Protein AF-0000000085013290 (afdb_homodimer)

pLDDT: mean 91.91, std 11.93, range [21.81, 98.69]

Secondary structure (DSSP, 8-state):
------------PPPEEEEEEE-SS-EEEEEE-TTSPEEEEEEEEE----EEETTTEEEE-HHHHHHHHHHHHHHHHHHTTT--EEEEEEEE-S--EEEE-TTS-EEEEEE-TT--GGGGGHHHHHTT--HHHHSS---TTSHHHHHHHHHHH-TT----EEE-HHHHHHHHHH---EEEHHHHHTTT-B-TTT-SB-HHHHHHHT--GGGSPEEE-TT-EEPPPHHHHHH-GGGTTSPEEEEEEHHHHHHHHHTTTSTTEEEEEESSSEEEEEEEESSPPP--TT-EEEESSSSEEEEEEEES-SHHHHHHHHHHTT--SHHHHHHHHHSPTT-S--EEE--BTB--TTT--TT--EEEEEE-TT--HHHHHHHHHHHHHHHHHHHHTTS---TT-EEEEE-HHHHT-HHHHHHHHHHHTS-EEE---SS-HHHHHHHHHHHHHTTPPPP-S----EEEPPPHHHHHHHHHHHHHHHHHHHHHHHHHHHHHS------/------------PPPEEEEEEE-SS-EEEEEE-TTSPEEEEEEEEE----EEETTTEEEE-HHHHHHHHHHHHHHHHHHTTT--EEEEEEEE-S--BEEE-TTS-B-SPEE-TT--GGGGGHHHHHTT--HHHHSS---TTSHHHHHHHHHHH-TT----EEE-HHHHHHHHHH---EEEHHHHHTTT-B-TTT-SB-HHHHHHHT--GGGSPEEE-TT-EEPPPHHHHHHSGGGTTSPEEEEEEHHHHHHHHHTTTSTTEEEEEESSSEEEEEEEESSPPP--TT-EEEESSSSEEEEEEEES-SHHHHHHHHHHTT--SHHHHHHHHHSPTT-S--EEE--BTB--TTT--TT--EEEEEE-TT--HHHHHHHHHHHHHHHHHHHHTTS---TT-EEEEE-HHHHT-HHHHHHHHHHHTS-EEE---SS-HHHHHHHHHHHHHTTPPPP-SPPS-EEEPPPHHHHHHHHHHHHHHHHHHHHHHHHHHHHHS------

Organism: Deinococcus geothermalis (strain DSM 11300 / CIP 105573 / AG-3a) (NCBI:txid319795)

Radius of gyration: 37.27 Å; Cα contacts (8 Å, |Δi|>4): 2274; chains: 2; bounding box: 70×128×103 Å

Solvent-accessible surface area (backbone atoms only — not comparable to full-atom values): 50043 Å² total; per-residue (Å²): 136,83,78,75,73,74,70,67,75,78,76,74,57,72,52,28,30,33,14,36,28,43,43,64,76,25,34,38,31,39,30,20,37,90,85,54,48,71,46,86,88,38,61,37,69,30,90,44,49,58,46,70,47,85,81,39,42,23,29,47,51,60,70,59,43,54,52,36,54,52,49,26,50,50,53,45,61,69,66,45,75,85,38,45,61,69,26,38,21,26,23,24,63,57,27,31,41,36,31,16,30,90,84,69,42,80,47,83,78,30,39,31,40,74,18,43,69,12,48,86,36,20,63,64,31,46,76,55,38,57,35,84,47,20,24,38,69,67,37,27,34,19,43,40,14,36,44,41,38,50,48,72,75,35,72,88,57,72,68,53,29,44,41,34,61,61,36,49,51,45,25,71,44,42,63,48,65,50,36,11,45,16,42,40,24,48,24,49,34,22,19,65,82,80,71,41,80,25,66,48,30,29,57,53,30,68,52,56,72,86,30,37,53,43,79,41,49,51,67,50,63,41,45,46,32,69,74,50,20,69,75,38,58,90,45,34,84,26,38,38,35,39,36,33,26,33,70,42,17,27,27,47,37,48,23,16,60,46,88,51,29,24,25,30,37,24,25,54,35,23,37,36,37,32,44,44,77,58,76,81,71,87,66,46,90,40,38,31,39,38,28,52,38,89,49,30,33,33,38,35,34,40,38,62,43,33,32,48,48,51,51,49,44,28,61,42,37,68,52,66,66,72,64,44,54,55,51,51,56,68,51,61,81,89,65,73,62,57,48,31,44,72,17,39,79,8,37,37,44,62,75,57,34,74,79,43,45,12,31,42,37,42,40,35,85,82,61,45,53,65,50,53,47,46,32,40,53,49,27,46,27,30,52,50,28,54,51,46,67,61,44,94,72,54,95,77,36,37,31,39,29,33,38,65,46,35,75,72,28,69,49,54,48,49,46,37,12,11,35,54,62,32,41,29,30,36,47,81,59,89,81,42,33,31,34,36,12,23,28,36,52,50,41,34,58,72,70,40,78,69,72,70,67,55,74,54,77,48,78,43,73,40,46,69,73,49,17,56,51,34,51,51,50,40,51,52,47,52,53,52,50,52,53,53,50,51,52,52,55,58,69,70,51,72,83,72,70,75,128,136,83,78,76,74,72,71,69,76,76,77,75,56,72,53,27,29,32,15,36,28,43,44,66,74,25,35,38,30,38,30,22,36,92,85,54,47,71,45,85,90,38,60,38,69,32,91,43,49,58,44,70,48,86,81,40,41,24,28,45,53,59,70,59,44,54,51,37,56,52,48,27,50,50,54,46,60,69,65,44,76,85,38,45,61,69,25,36,21,27,23,24,62,57,26,32,41,35,31,17,30,90,83,69,41,80,47,83,78,30,39,31,41,75,19,43,70,13,49,86,36,18,64,65,34,45,76,54,37,58,35,85,47,19,24,35,69,67,37,27,34,21,44,39,13,34,46,41,36,52,49,70,74,34,73,88,57,70,69,52,32,46,41,35,61,59,36,49,52,44,25,70,43,42,62,48,65,49,37,12,46,15,42,40,23,48,24,49,33,24,20,63,82,78,72,42,77,26,66,47,30,30,57,53,30,68,50,57,75,86,28,38,55,43,80,40,50,50,66,49,63,41,44,45,32,68,74,50,21,70,75,39,60,88,46,34,85,25,40,38,36,38,37,33,26,31,71,43,17,27,27,48,38,51,26,15,60,46,87,51,28,25,26,31,36,24,26,54,34,23,38,36,37,33,44,44,77,58,76,80,74,87,66,48,93,41,38,31,39,38,28,52,36,88,49,30,33,34,37,34,35,38,38,62,43,34,31,48,50,52,51,49,44,28,60,44,36,67,51,64,67,70,65,44,52,55,51,52,57,67,53,61,83,89,66,72,62,56,49,33,44,71,16,38,79,8,39,38,43,60,74,56,33,74,80,44,45,12,31,44,37,44,41,35,86,81,62,46,54,65,50,53,47,46,30,41,54,48,26,46,27,29,52,50,26,56,50,46,65,61,44,96,70,53,95,76,36,37,33,39,29,33,37,65,46,36,74,73,27,69,50,55,46,49,47,34,12,10,37,53,62,32,41,29,32,34,53,81,60,90,81,41,33,29,34,37,12,24,27,36,52,51,40,33,58,74,69,38,77,70,72,71,66,59,69,90,44,60,75,43,71,42,46,70,73,48,19,56,54,34,51,52,50,40,51,53,45,51,53,51,50,51,53,53,52,53,51,53,53,58,68,69,50,72,84,71,70,75,129

Nearest PDB structures (foldseek):
  2itm-assembly1_B  TM=8.352E-01  e=7.053E-34  Escherichia coli
  6k79-assembly1_B-2  TM=8.467E-01  e=1.430E-31  Thermococcus kodakarensis KOD1
  4e1j-assembly2_C  TM=8.417E-01  e=1.211E-30  Sinorhizobium meliloti 1021
  6k76-assembly1_B-2  TM=8.460E-01  e=1.301E-28  Thermococcus kodakarensis KOD1
  3i8b-assembly1_A  TM=7.681E-01  e=6.945E-28  Bifidobacterium adolescentis ATCC 15703

Structure (mmCIF, N/CA/C/O backbone):
data_AF-0000000085013290-model_v1
#
loop_
_entity.id
_entity.type
_entity.pdbx_description
1 polymer 'Carbohydrate kinase, FGGY'
#
loop_
_atom_site.group_PDB
_atom_site.id
_atom_site.type_symbol
_atom_site.label_atom_id
_atom_site.label_alt_id
_atom_site.label_comp_id
_atom_site.label_asym_id
_atom_site.label_entity_id
_atom_site.label_seq_id
_atom_site.pdbx_PDB_ins_code
_atom_site.Cartn_x
_atom_site.Cartn_y
_atom_site.Cartn_z
_atom_site.occupancy
_atom_site.B_iso_or_equiv
_atom_site.auth_seq_id
_atom_site.auth_comp_id
_atom_site.auth_asym_id
_atom_site.auth_atom_id
_atom_site.pdbx_PDB_model_num
ATOM 1 N N . MET A 1 1 ? -30.594 81.875 -16.641 1 34.06 1 MET A N 1
ATOM 2 C CA . MET A 1 1 ? -30.953 80.562 -16.031 1 34.06 1 MET A CA 1
ATOM 3 C C . MET A 1 1 ? -29.703 79.75 -15.727 1 34.06 1 MET A C 1
ATOM 5 O O . MET A 1 1 ? -29.047 79.25 -16.641 1 34.06 1 MET A O 1
ATOM 9 N N . THR A 1 2 ? -28.891 80.125 -14.68 1 36.94 2 THR A N 1
ATOM 10 C CA . THR A 1 2 ? -27.641 79.562 -14.195 1 36.94 2 THR A CA 1
ATOM 11 C C . THR A 1 2 ? -27.844 78.125 -13.703 1 36.94 2 THR A C 1
ATOM 13 O O . THR A 1 2 ? -28.688 77.875 -12.844 1 36.94 2 THR A O 1
ATOM 16 N N . GLY A 1 3 ? -27.766 77.125 -14.594 1 37.03 3 GLY A N 1
ATOM 17 C CA . GLY A 1 3 ? -27.812 75.688 -14.305 1 37.03 3 GLY A CA 1
ATOM 18 C C . GLY A 1 3 ? -26.938 75.312 -13.141 1 37.03 3 GLY A C 1
ATOM 19 O O . GLY A 1 3 ? -25.719 75.5 -13.18 1 37.03 3 GLY A O 1
ATOM 20 N N . GLN A 1 4 ? -27.453 75.438 -11.93 1 39.81 4 GLN A N 1
ATOM 21 C CA . GLN A 1 4 ? -26.797 74.875 -10.734 1 39.81 4 GLN A CA 1
ATOM 22 C C . GLN A 1 4 ? -26.438 73.438 -10.906 1 39.81 4 GLN A C 1
ATOM 24 O O . GLN A 1 4 ? -27.328 72.562 -11.148 1 39.81 4 GLN A O 1
ATOM 29 N N . HIS A 1 5 ? -25.297 73.125 -11.516 1 39.91 5 HIS A N 1
ATOM 30 C CA . HIS A 1 5 ? -24.75 71.812 -11.492 1 39.91 5 HIS A CA 1
ATOM 31 C C . HIS A 1 5 ? -24.766 71.188 -10.07 1 39.91 5 HIS A C 1
ATOM 33 O O . HIS A 1 5 ? -24.156 71.812 -9.164 1 39.91 5 HIS A O 1
ATOM 39 N N . PHE A 1 6 ? -25.828 70.625 -9.664 1 40.28 6 PHE A N 1
ATOM 40 C CA . PHE A 1 6 ? -25.812 69.812 -8.453 1 40.28 6 PHE A CA 1
ATOM 41 C C . PHE A 1 6 ? -24.609 68.875 -8.438 1 40.28 6 PHE A C 1
ATOM 43 O O . PHE A 1 6 ? -24.453 68 -9.336 1 40.28 6 PHE A O 1
ATOM 50 N N . THR A 1 7 ? -23.516 69.375 -7.992 1 38.25 7 THR A N 1
ATOM 51 C CA . THR A 1 7 ? -22.422 68.438 -7.711 1 38.25 7 THR A CA 1
ATOM 52 C C . THR A 1 7 ? -22.938 67.25 -6.926 1 38.25 7 THR A C 1
ATOM 54 O O . THR A 1 7 ? -23.594 67.438 -5.895 1 38.25 7 THR A O 1
ATOM 57 N N . GLN A 1 8 ? -23.359 66.25 -7.594 1 41.19 8 GLN A N 1
ATOM 58 C CA . GLN A 1 8 ? -23.656 65 -6.906 1 41.19 8 GLN A CA 1
ATOM 59 C C . GLN A 1 8 ? -22.703 64.812 -5.727 1 41.19 8 GLN A C 1
ATOM 61 O O . GLN A 1 8 ? -21.5 65 -5.852 1 41.19 8 GLN A O 1
ATOM 66 N N . PRO A 1 9 ? -23.094 64.938 -4.523 1 42.12 9 PRO A N 1
ATOM 67 C CA . PRO A 1 9 ? -22.172 64.625 -3.434 1 42.12 9 PRO A CA 1
ATOM 68 C C . PRO A 1 9 ? -21.312 63.406 -3.697 1 42.12 9 PRO A C 1
ATOM 70 O O . PRO A 1 9 ? -21.812 62.406 -4.219 1 42.12 9 PRO A O 1
ATOM 73 N N . MET A 1 10 ? -20.109 63.531 -4.164 1 45.12 10 MET A N 1
ATOM 74 C CA . MET A 1 10 ? -19.188 62.406 -4.312 1 45.12 10 MET A CA 1
ATOM 75 C C . MET A 1 10 ? -19.375 61.406 -3.18 1 45.12 10 MET A C 1
ATOM 77 O O . MET A 1 10 ? -19.219 61.75 -2.006 1 45.12 10 MET A O 1
ATOM 81 N N . ARG A 1 11 ? -20.188 60.469 -3.203 1 57.12 11 ARG A N 1
ATOM 82 C CA . ARG A 1 11 ? -20.422 59.406 -2.213 1 57.12 11 ARG A CA 1
ATOM 83 C C . ARG A 1 11 ? -19.094 58.812 -1.724 1 57.12 11 ARG A C 1
ATOM 85 O O . ARG A 1 11 ? -18.312 58.281 -2.518 1 57.12 11 ARG A O 1
ATOM 92 N N . THR A 1 12 ? -18.5 59.375 -0.694 1 71.19 12 THR A N 1
ATOM 93 C CA . THR A 1 12 ? -17.297 58.812 -0.102 1 71.19 12 THR A CA 1
ATOM 94 C C . THR A 1 12 ? -17.406 57.281 -0.011 1 71.19 12 THR A C 1
ATOM 96 O O . THR A 1 12 ? -18.438 56.75 0.417 1 71.19 12 THR A O 1
ATOM 99 N N . PRO A 1 13 ? -16.406 56.562 -0.564 1 82.19 13 PRO A N 1
ATOM 100 C CA . PRO A 1 13 ? -16.438 55.094 -0.526 1 82.19 13 PRO A CA 1
ATOM 101 C C . PRO A 1 13 ? -16.5 54.562 0.896 1 82.19 13 PRO A C 1
ATOM 103 O O . PRO A 1 13 ? -16 55.188 1.828 1 82.19 13 PRO A O 1
ATOM 106 N N . PRO A 1 14 ? -17.203 53.5 1.148 1 88.38 14 PRO A N 1
ATOM 107 C CA . PRO A 1 14 ? -17.359 52.938 2.486 1 88.38 14 PRO A CA 1
ATOM 108 C C . PRO A 1 14 ? -16.031 52.531 3.123 1 88.38 14 PRO A C 1
ATOM 110 O O . PRO A 1 14 ? -15.102 52.125 2.418 1 88.38 14 PRO A O 1
ATOM 113 N N . PRO A 1 15 ? -15.969 52.656 4.438 1 94.56 15 PRO A N 1
ATOM 114 C CA . PRO A 1 15 ? -14.742 52.281 5.137 1 94.56 15 PRO A CA 1
ATOM 115 C C . PRO A 1 15 ? -14.453 50.781 5.062 1 94.56 15 PRO A C 1
ATOM 117 O O . PRO A 1 15 ? -15.375 49.969 4.855 1 94.56 15 PRO A O 1
ATOM 120 N N . VAL A 1 16 ? -13.172 50.406 5.262 1 96.81 16 VAL A N 1
ATOM 121 C CA . VAL A 1 16 ? -12.805 49 5.117 1 96.81 16 VAL A CA 1
ATOM 122 C C . VAL A 1 16 ? -11.867 48.594 6.254 1 96.81 16 VAL A C 1
ATOM 124 O O . VAL A 1 16 ? -11.195 49.438 6.848 1 96.81 16 VAL A O 1
ATOM 127 N N . MET A 1 17 ? -11.906 47.312 6.594 1 97.69 17 MET A N 1
ATOM 128 C CA . MET A 1 17 ? -10.914 46.625 7.414 1 97.69 17 MET A CA 1
ATOM 129 C C . MET A 1 17 ? -9.945 45.844 6.539 1 97.69 17 MET A C 1
ATOM 131 O O . MET A 1 17 ? -10.359 45 5.73 1 97.69 17 MET A O 1
ATOM 135 N N . LEU A 1 18 ? -8.688 46.156 6.645 1 98.12 18 LEU A N 1
ATOM 136 C CA . LEU A 1 18 ? -7.691 45.344 5.957 1 98.12 18 LEU A CA 1
ATOM 137 C C . LEU A 1 18 ? -7.34 44.094 6.777 1 98.12 18 LEU A C 1
ATOM 139 O O . LEU A 1 18 ? -7.266 44.156 8.008 1 98.12 18 LEU A O 1
ATOM 143 N N . SER A 1 19 ? -7.199 43.031 6.113 1 98.06 19 SER A N 1
ATOM 144 C CA . SER A 1 19 ? -6.832 41.781 6.773 1 98.06 19 SER A CA 1
ATOM 145 C C . SER A 1 19 ? -5.625 41.125 6.102 1 98.06 19 SER A C 1
ATOM 147 O O . SER A 1 19 ? -5.629 40.906 4.891 1 98.06 19 SER A O 1
ATOM 149 N N . LEU A 1 20 ? -4.605 40.875 6.875 1 98.12 20 LEU A N 1
ATOM 150 C CA . LEU A 1 20 ? -3.408 40.156 6.43 1 98.12 20 LEU A CA 1
ATOM 151 C C . LEU A 1 20 ? -3.416 38.719 6.922 1 98.12 20 LEU A C 1
ATOM 153 O O . LEU A 1 20 ? -3.588 38.469 8.117 1 98.12 20 LEU A O 1
ATOM 157 N N . ASP A 1 21 ? -3.232 37.781 6.023 1 96.25 21 ASP A N 1
ATOM 158 C CA . ASP A 1 21 ? -3.262 36.375 6.32 1 96.25 21 ASP A CA 1
ATOM 159 C C . ASP A 1 21 ? -1.926 35.719 5.984 1 96.25 21 ASP A C 1
ATOM 161 O O . ASP A 1 21 ? -1.593 35.531 4.812 1 96.25 21 ASP A O 1
ATOM 165 N N . LEU A 1 22 ? -1.188 35.344 7.043 1 96.56 22 LEU A N 1
ATOM 166 C CA . LEU A 1 22 ? 0.074 34.625 6.895 1 96.56 22 LEU A CA 1
ATOM 167 C C . LEU A 1 22 ? -0.158 33.125 6.848 1 96.56 22 LEU A C 1
ATOM 169 O O . LEU A 1 22 ? -0.127 32.438 7.883 1 96.56 22 LEU A O 1
ATOM 173 N N . GLY A 1 23 ? -0.274 32.594 5.676 1 91.06 23 GLY A N 1
ATOM 174 C CA . GLY A 1 23 ? -0.436 31.156 5.508 1 91.06 23 GLY A CA 1
ATOM 175 C C . GLY A 1 23 ? 0.878 30.438 5.293 1 91.06 23 GLY A C 1
ATOM 176 O O . GLY A 1 23 ? 1.873 31.047 4.895 1 91.06 23 GLY A O 1
ATOM 177 N N . SER A 1 24 ? 0.889 29.109 5.477 1 86.38 24 SER A N 1
ATOM 178 C CA . SER A 1 24 ? 2.092 28.297 5.316 1 86.38 24 SER A CA 1
ATOM 179 C C . SER A 1 24 ? 2.445 28.125 3.844 1 86.38 24 SER A C 1
ATOM 181 O O . SER A 1 24 ? 3.584 27.781 3.51 1 86.38 24 SER A O 1
ATOM 183 N N . SER A 1 25 ? 1.438 28.344 2.941 1 83.56 25 SER A N 1
ATOM 184 C CA . SER A 1 25 ? 1.675 28.141 1.515 1 83.56 25 SER A CA 1
ATOM 185 C C . SER A 1 25 ? 1.694 29.469 0.766 1 83.56 25 SER A C 1
ATOM 187 O O . SER A 1 25 ? 1.913 29.5 -0.447 1 83.56 25 SER A O 1
ATOM 189 N N . GLY A 1 26 ? 1.384 30.531 1.519 1 90.25 26 GLY A N 1
ATOM 190 C CA . GLY A 1 26 ? 1.362 31.844 0.898 1 90.25 26 GLY A CA 1
ATOM 191 C C . GLY A 1 26 ? 0.812 32.938 1.81 1 90.25 26 GLY A C 1
ATOM 192 O O . GLY A 1 26 ? 0.226 32.625 2.852 1 90.25 26 GLY A O 1
ATOM 193 N N . LEU A 1 27 ? 1.054 34.156 1.319 1 95.56 27 LEU A N 1
ATOM 194 C CA . LEU A 1 27 ? 0.573 35.312 2.039 1 95.56 27 LEU A CA 1
ATOM 195 C C . LEU A 1 27 ? -0.552 36 1.271 1 95.56 27 LEU A C 1
ATOM 197 O O . LEU A 1 27 ? -0.539 36.031 0.039 1 95.56 27 LEU A O 1
ATOM 201 N N . LYS A 1 28 ? -1.52 36.469 2.023 1 94.94 28 LYS A N 1
ATOM 202 C CA . LYS A 1 28 ? -2.656 37.125 1.383 1 94.94 28 LYS A CA 1
ATOM 203 C C . LYS A 1 28 ? -3.066 38.406 2.145 1 94.94 28 LYS A C 1
ATOM 205 O O . LYS A 1 28 ? -2.908 38.469 3.365 1 94.94 28 LYS A O 1
ATOM 210 N N . GLY A 1 29 ? -3.52 39.344 1.404 1 96.88 29 GLY A N 1
ATOM 211 C CA . GLY A 1 29 ? -4.172 40.531 1.932 1 96.88 29 GLY A CA 1
ATOM 212 C C . GLY A 1 29 ? -5.508 40.812 1.275 1 96.88 29 GLY A C 1
ATOM 213 O O . GLY A 1 29 ? -5.668 40.625 0.069 1 96.88 29 GLY A O 1
ATOM 214 N N . SER A 1 30 ? -6.457 41.219 2.102 1 96.5 30 SER A N 1
ATOM 215 C CA . SER A 1 30 ? -7.789 41.531 1.596 1 96.5 30 SER A CA 1
ATOM 216 C C . SER A 1 30 ? -8.438 42.656 2.389 1 96.5 30 SER A C 1
ATOM 218 O O . SER A 1 30 ? -7.992 42.969 3.492 1 96.5 30 SER A O 1
ATOM 220 N N . ALA A 1 31 ? -9.445 43.219 1.762 1 96.88 31 ALA A N 1
ATOM 221 C CA . ALA A 1 31 ? -10.234 44.25 2.424 1 96.88 31 ALA A CA 1
ATOM 222 C C . ALA A 1 31 ? -11.68 43.781 2.621 1 96.88 31 ALA A C 1
ATOM 224 O O . ALA A 1 31 ? -12.258 43.156 1.741 1 96.88 31 ALA A O 1
ATOM 225 N N . PHE A 1 32 ? -12.18 44.156 3.781 1 94.88 32 PHE A N 1
ATOM 226 C CA . PHE A 1 32 ? -13.555 43.812 4.117 1 94.88 32 PHE A CA 1
ATOM 227 C C . PHE A 1 32 ? -14.336 45.031 4.566 1 94.88 32 PHE A C 1
ATOM 229 O O . PHE A 1 32 ? -13.797 45.906 5.246 1 94.88 32 PHE A O 1
ATOM 236 N N . ASP A 1 33 ? -15.641 45 4.188 1 93.81 33 ASP A N 1
ATOM 237 C CA . ASP A 1 33 ? -16.5 46.062 4.707 1 93.81 33 ASP A CA 1
ATOM 238 C C . ASP A 1 33 ? -16.984 45.75 6.117 1 93.81 33 ASP A C 1
ATOM 240 O O . ASP A 1 33 ? -16.547 44.75 6.719 1 93.81 33 ASP A O 1
ATOM 244 N N . THR A 1 34 ? -17.828 46.594 6.676 1 93.38 34 THR A N 1
ATOM 245 C CA . THR A 1 34 ? -18.234 46.469 8.078 1 93.38 34 THR A CA 1
ATOM 246 C C . THR A 1 34 ? -19.156 45.25 8.281 1 93.38 34 THR A C 1
ATOM 248 O O . THR A 1 34 ? -19.422 44.875 9.414 1 93.38 34 THR A O 1
ATOM 251 N N . LEU A 1 35 ? -19.578 44.625 7.18 1 87.62 35 LEU A N 1
ATOM 252 C CA . LEU A 1 35 ? -20.438 43.438 7.254 1 87.62 35 LEU A CA 1
ATOM 253 C C . LEU A 1 35 ? -19.625 42.156 7.012 1 87.62 35 LEU A C 1
ATOM 255 O O . LEU A 1 35 ? -20.172 41.062 7.012 1 87.62 35 LEU A O 1
ATOM 259 N N . GLY A 1 36 ? -18.312 42.344 6.848 1 89 36 GLY A N 1
ATOM 260 C CA . GLY A 1 36 ? -17.453 41.188 6.625 1 89 36 GLY A CA 1
ATOM 261 C C . GLY A 1 36 ? -17.438 40.75 5.18 1 89 36 GLY A C 1
ATOM 262 O O . GLY A 1 36 ? -16.984 39.625 4.883 1 89 36 GLY A O 1
ATOM 263 N N . ARG A 1 37 ? -17.906 41.531 4.188 1 87.69 37 ARG A N 1
ATOM 264 C CA . ARG A 1 37 ? -17.875 41.219 2.764 1 87.69 37 ARG A CA 1
ATOM 265 C C . ARG A 1 37 ? -16.562 41.688 2.131 1 87.69 37 ARG A C 1
ATOM 267 O O . ARG A 1 37 ? -16.141 42.812 2.35 1 87.69 37 ARG A O 1
ATOM 274 N N . SER A 1 38 ? -15.969 40.812 1.439 1 90.94 38 SER A N 1
ATOM 275 C CA . SER A 1 38 ? -14.719 41.188 0.784 1 90.94 38 SER A CA 1
ATOM 276 C C . SER A 1 38 ? -14.945 42.156 -0.358 1 90.94 38 SER A C 1
ATOM 278 O O . SER A 1 38 ? -15.945 42.062 -1.075 1 90.94 38 SER A O 1
ATOM 280 N N . LEU A 1 39 ? -14.047 43.031 -0.561 1 91.75 39 LEU A N 1
ATOM 281 C CA . LEU A 1 39 ? -14.117 44 -1.65 1 91.75 39 LEU A CA 1
ATOM 282 C C . LEU A 1 39 ? -13.25 43.531 -2.826 1 91.75 39 LEU A C 1
ATOM 284 O O . LEU A 1 39 ? -12.039 43.406 -2.686 1 91.75 39 LEU A O 1
ATOM 288 N N . ALA A 1 40 ? -13.914 43.406 -3.922 1 89.25 40 ALA A N 1
ATOM 289 C CA . ALA A 1 40 ? -13.203 43.031 -5.137 1 89.25 40 ALA A CA 1
ATOM 290 C C . ALA A 1 40 ? -12.164 44.062 -5.535 1 89.25 40 ALA A C 1
ATOM 292 O O . ALA A 1 40 ? -12.414 45.281 -5.434 1 89.25 40 ALA A O 1
ATOM 293 N N . GLY A 1 41 ? -11.078 43.562 -5.914 1 90.44 41 GLY A N 1
ATOM 294 C CA . GLY A 1 41 ? -10.039 44.469 -6.391 1 90.44 41 GLY A CA 1
ATOM 295 C C . GLY A 1 41 ? -9.086 44.906 -5.297 1 90.44 41 GLY A C 1
ATOM 296 O O . GLY A 1 41 ? -8.023 45.5 -5.582 1 90.44 41 GLY A O 1
ATOM 297 N N . LEU A 1 42 ? -9.461 44.656 -4.074 1 93.81 42 LEU A N 1
ATOM 298 C CA . LEU A 1 42 ? -8.602 45.031 -2.951 1 93.81 42 LEU A CA 1
ATOM 299 C C . LEU A 1 42 ? -8.031 43.75 -2.295 1 93.81 42 LEU A C 1
ATOM 301 O O . LEU A 1 42 ? -8.289 43.5 -1.118 1 93.81 42 LEU A O 1
ATOM 305 N N . GLU A 1 43 ? -7.363 43.094 -3.01 1 95.06 43 GLU A N 1
ATOM 306 C CA . GLU A 1 43 ? -6.672 41.875 -2.59 1 95.06 43 GLU A CA 1
ATOM 307 C C . GLU A 1 43 ? -5.262 41.812 -3.17 1 95.06 43 GLU A C 1
ATOM 309 O O . GLU A 1 43 ? -4.992 42.406 -4.223 1 95.06 43 GLU A O 1
ATOM 314 N N . ALA A 1 44 ? -4.418 41.188 -2.516 1 96 44 ALA A N 1
ATOM 315 C CA . ALA A 1 44 ? -3.041 40.969 -2.955 1 96 44 ALA A CA 1
ATOM 316 C C . ALA A 1 44 ? -2.48 39.656 -2.383 1 96 44 ALA A C 1
ATOM 318 O O . ALA A 1 44 ? -2.945 39.188 -1.346 1 96 44 ALA A O 1
ATOM 319 N N . HIS A 1 45 ? -1.553 39.156 -3.053 1 94.62 45 HIS A N 1
ATOM 320 C CA . HIS A 1 45 ? -0.962 37.906 -2.648 1 94.62 45 HIS A CA 1
ATOM 321 C C . HIS A 1 45 ? 0.545 37.875 -2.885 1 94.62 45 HIS A C 1
ATOM 323 O O . HIS A 1 45 ? 1.049 38.625 -3.729 1 94.62 45 HIS A O 1
ATOM 329 N N . ALA A 1 46 ? 1.281 37.125 -2.113 1 94.44 46 ALA A N 1
ATOM 330 C CA . ALA A 1 46 ? 2.707 36.844 -2.289 1 94.44 46 ALA A CA 1
ATOM 331 C C . ALA A 1 46 ? 3.016 35.375 -2.068 1 94.44 46 ALA A C 1
ATOM 333 O O . ALA A 1 46 ? 2.57 34.781 -1.083 1 94.44 46 ALA A O 1
ATOM 334 N N . PRO A 1 47 ? 3.74 34.812 -2.988 1 91.12 47 PRO A N 1
ATOM 335 C CA . PRO A 1 47 ? 4.023 33.375 -2.93 1 91.12 47 PRO A CA 1
ATOM 336 C C . PRO A 1 47 ? 5.184 33.031 -1.996 1 91.12 47 PRO A C 1
ATOM 338 O O . PRO A 1 47 ? 6.238 32.562 -2.453 1 91.12 47 PRO A O 1
ATOM 341 N N . VAL A 1 48 ? 5.051 33.188 -0.745 1 85.94 48 VAL A N 1
ATOM 342 C CA . VAL A 1 48 ? 6.039 32.844 0.264 1 85.94 48 VAL A CA 1
ATOM 343 C C . VAL A 1 48 ? 5.551 31.625 1.056 1 85.94 48 VAL A C 1
ATOM 345 O O . VAL A 1 48 ? 4.488 31.672 1.684 1 85.94 48 VAL A O 1
ATOM 348 N N . ALA A 1 49 ? 6.375 30.547 0.938 1 87.19 49 ALA A N 1
ATOM 349 C CA . ALA A 1 49 ? 5.98 29.297 1.59 1 87.19 49 ALA A CA 1
ATOM 350 C C . ALA A 1 49 ? 7.043 28.844 2.586 1 87.19 49 ALA A C 1
ATOM 352 O O . ALA A 1 49 ? 8.164 29.359 2.59 1 87.19 49 ALA A O 1
ATOM 353 N N . LEU A 1 50 ? 6.621 27.938 3.463 1 89.31 50 LEU A N 1
ATOM 354 C CA . LEU A 1 50 ? 7.578 27.312 4.367 1 89.31 50 LEU A CA 1
ATOM 355 C C . LEU A 1 50 ? 8.672 26.578 3.59 1 89.31 50 LEU A C 1
ATOM 357 O O . LEU A 1 50 ? 8.414 26.031 2.512 1 89.31 50 LEU A O 1
ATOM 361 N N . ARG A 1 51 ? 9.883 26.609 4.121 1 90.94 51 ARG A N 1
ATOM 362 C CA . ARG A 1 51 ? 11.016 25.906 3.527 1 90.94 51 ARG A CA 1
ATOM 363 C C . ARG A 1 51 ? 11.219 24.531 4.18 1 90.94 51 ARG A C 1
ATOM 365 O O . ARG A 1 51 ? 11.477 24.453 5.383 1 90.94 51 ARG A O 1
ATOM 372 N N . TYR A 1 52 ? 11.102 23.516 3.379 1 85.19 52 TYR A N 1
ATOM 373 C CA . TYR A 1 52 ? 11.281 22.156 3.883 1 85.19 52 TYR A CA 1
ATOM 374 C C . TYR A 1 52 ? 12.617 21.578 3.439 1 85.19 52 TYR A C 1
ATOM 376 O O . TYR A 1 52 ? 13.109 21.891 2.35 1 85.19 52 TYR A 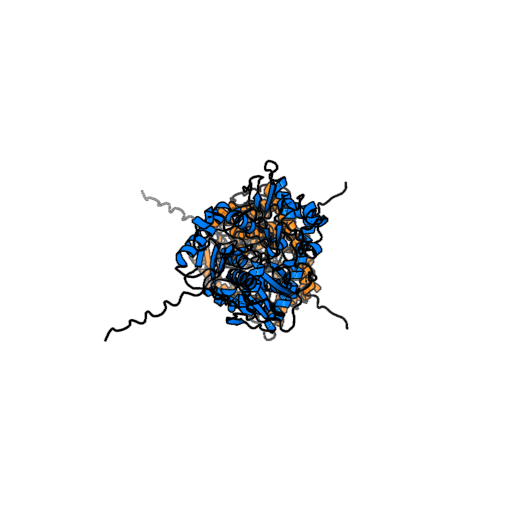O 1
ATOM 384 N N . ALA A 1 53 ? 13.32 20.812 4.195 1 81.12 53 ALA A N 1
ATOM 385 C CA . ALA A 1 53 ? 14.547 20.078 3.902 1 81.12 53 ALA A CA 1
ATOM 386 C C . ALA A 1 53 ? 14.586 18.75 4.668 1 81.12 53 ALA A C 1
ATOM 388 O O . ALA A 1 53 ? 13.781 18.531 5.57 1 81.12 53 ALA A O 1
ATOM 389 N N . PRO A 1 54 ? 15.414 17.812 4.207 1 71.25 54 PRO A N 1
ATOM 390 C CA . PRO A 1 54 ? 15.531 16.547 4.934 1 71.25 54 PRO A CA 1
ATOM 391 C C . PRO A 1 54 ? 15.93 16.75 6.395 1 71.25 54 PRO A C 1
ATOM 393 O O . PRO A 1 54 ? 16.484 17.781 6.754 1 71.25 54 PRO A O 1
ATOM 396 N N . GLY A 1 55 ? 15.586 15.844 7.203 1 73.75 55 GLY A N 1
ATOM 397 C CA . GLY A 1 55 ? 15.938 15.883 8.609 1 73.75 55 GLY A CA 1
ATOM 398 C C . GLY A 1 55 ? 14.891 16.562 9.469 1 73.75 55 GLY A C 1
ATOM 399 O O . GLY A 1 55 ? 15.18 17 10.586 1 73.75 55 GLY A O 1
ATOM 400 N N . GLY A 1 56 ? 13.719 16.781 8.898 1 80.56 56 GLY A N 1
ATOM 401 C CA . GLY A 1 56 ? 12.617 17.328 9.672 1 80.56 56 GLY A CA 1
ATOM 402 C C . GLY A 1 56 ? 12.531 18.844 9.609 1 80.56 56 GLY A C 1
ATOM 403 O O . GLY A 1 56 ? 11.766 19.453 10.352 1 80.56 56 GLY A O 1
ATOM 404 N N . VAL A 1 57 ? 13.227 19.406 8.633 1 89.31 57 VAL A N 1
ATOM 405 C CA . VAL A 1 57 ? 13.344 20.859 8.531 1 89.31 57 VAL A CA 1
ATOM 406 C C . VAL A 1 57 ? 12.062 21.438 7.93 1 89.31 57 VAL A C 1
ATOM 408 O O . VAL A 1 57 ? 11.633 21.016 6.848 1 89.31 57 VAL A O 1
ATOM 411 N N . ALA A 1 58 ? 11.438 22.297 8.602 1 91.06 58 ALA A N 1
ATOM 412 C CA . ALA A 1 58 ? 10.367 23.172 8.125 1 91.06 58 ALA A CA 1
ATOM 413 C C . ALA A 1 58 ? 10.516 24.578 8.688 1 91.06 58 ALA A C 1
ATOM 415 O O . ALA A 1 58 ? 10.023 24.875 9.781 1 91.06 58 ALA A O 1
ATOM 416 N N . GLU A 1 59 ? 11.109 25.438 7.906 1 96.69 59 GLU A N 1
ATOM 417 C CA . GLU A 1 59 ? 11.5 26.766 8.398 1 96.69 59 GLU A CA 1
ATOM 418 C C . GLU A 1 59 ? 10.742 27.875 7.676 1 96.69 59 GLU A C 1
ATOM 420 O O . GLU A 1 59 ? 10.234 27.656 6.574 1 96.69 59 GLU A O 1
ATOM 425 N N . VAL A 1 60 ? 10.656 28.922 8.383 1 96.06 60 VAL A N 1
ATOM 426 C CA . VAL A 1 60 ? 10.117 30.141 7.793 1 96.06 60 VAL A CA 1
ATOM 427 C C . VAL A 1 60 ? 11.25 31 7.227 1 96.06 60 VAL A C 1
ATOM 429 O O . VAL A 1 60 ? 12.242 31.25 7.91 1 96.06 60 VAL A O 1
ATOM 432 N N . ASP A 1 61 ? 11.172 31.375 6.012 1 96.56 61 ASP A N 1
ATOM 433 C CA . ASP A 1 61 ? 12.047 32.406 5.469 1 96.56 61 ASP A CA 1
ATOM 434 C C . ASP A 1 61 ? 11.594 33.812 5.891 1 96.56 61 ASP A C 1
ATOM 436 O O . ASP A 1 61 ? 10.953 34.5 5.109 1 96.56 61 ASP A O 1
ATOM 440 N N . LEU A 1 62 ? 12.039 34.219 7.051 1 97.5 62 LEU A N 1
ATOM 441 C CA . LEU A 1 62 ? 11.5 35.406 7.688 1 97.5 62 LEU A CA 1
ATOM 442 C C . LEU A 1 62 ? 11.734 36.625 6.82 1 97.5 62 LEU A C 1
ATOM 444 O O . LEU A 1 62 ? 10.82 37.438 6.625 1 97.5 62 LEU A O 1
ATOM 448 N N . PRO A 1 63 ? 12.93 36.844 6.25 1 97.44 63 PRO A N 1
ATOM 449 C CA . PRO A 1 63 ? 13.117 38 5.379 1 97.44 63 PRO A CA 1
ATOM 450 C C . PRO A 1 63 ? 12.156 38 4.191 1 97.44 63 PRO A C 1
ATOM 452 O O . PRO A 1 63 ? 11.578 39.062 3.863 1 97.44 63 PRO A O 1
ATOM 455 N N . ALA A 1 64 ? 12.047 36.906 3.592 1 97.62 64 ALA A N 1
ATOM 456 C CA . ALA A 1 64 ? 11.125 36.781 2.459 1 97.62 64 ALA A CA 1
ATOM 457 C C . ALA A 1 64 ? 9.688 37.062 2.895 1 97.62 64 ALA A C 1
ATOM 459 O O . ALA A 1 64 ? 8.914 37.656 2.154 1 97.62 64 ALA A O 1
ATOM 460 N N . LEU A 1 65 ? 9.336 36.562 4.016 1 97.81 65 LEU A N 1
ATOM 461 C CA . LEU A 1 65 ? 7.984 36.75 4.527 1 97.81 65 LEU A CA 1
ATOM 462 C C . LEU A 1 65 ? 7.715 38.219 4.82 1 97.81 65 LEU A C 1
ATOM 464 O O . LEU A 1 65 ? 6.664 38.75 4.457 1 97.81 65 LEU A O 1
ATOM 468 N N . ILE A 1 66 ? 8.672 38.875 5.449 1 98 66 ILE A N 1
ATOM 469 C CA . ILE A 1 66 ? 8.547 40.312 5.762 1 98 66 ILE A CA 1
ATOM 470 C C . ILE A 1 66 ? 8.375 41.094 4.469 1 98 66 ILE A C 1
ATOM 472 O O . ILE A 1 66 ? 7.469 41.938 4.363 1 98 66 ILE A O 1
ATOM 476 N N . GLN A 1 67 ? 9.227 40.781 3.559 1 98.19 67 GLN A N 1
ATOM 477 C CA . GLN A 1 67 ? 9.141 41.438 2.27 1 98.19 67 GLN A CA 1
ATOM 478 C C . GLN A 1 67 ? 7.781 41.219 1.614 1 98.19 67 GLN A C 1
ATOM 480 O O . GLN A 1 67 ? 7.152 42.156 1.116 1 98.19 67 GLN A O 1
ATOM 485 N N . GLY A 1 68 ? 7.363 40.031 1.604 1 98.06 68 GLY A N 1
ATOM 486 C CA . GLY A 1 68 ? 6.109 39.656 0.971 1 98.06 68 GLY A CA 1
ATOM 487 C C . GLY A 1 68 ? 4.902 40.344 1.589 1 98.06 68 GLY A C 1
ATOM 488 O O . GLY A 1 68 ? 4.059 40.875 0.875 1 98.06 68 GLY A O 1
ATOM 489 N N . ILE A 1 69 ? 4.816 40.344 2.906 1 98.12 69 ILE A N 1
ATOM 490 C CA . ILE A 1 69 ? 3.643 40.875 3.584 1 98.12 69 ILE A CA 1
ATOM 491 C C . ILE A 1 69 ? 3.631 42.406 3.453 1 98.12 69 ILE A C 1
ATOM 493 O O . ILE A 1 69 ? 2.566 43 3.336 1 98.12 69 ILE A O 1
ATOM 497 N N . GLU A 1 70 ? 4.75 43.031 3.514 1 98.38 70 GLU A N 1
ATOM 498 C CA . GLU A 1 70 ? 4.816 44.5 3.363 1 98.38 70 GLU A CA 1
ATOM 499 C C . GLU A 1 70 ? 4.523 44.906 1.927 1 98.38 70 GLU A C 1
ATOM 501 O O . GLU A 1 70 ? 3.934 45.969 1.691 1 98.38 70 GLU A O 1
ATOM 506 N N . GLU A 1 71 ? 4.934 44.031 0.988 1 98.31 71 GLU A N 1
ATOM 507 C CA . GLU A 1 71 ? 4.551 44.281 -0.398 1 98.31 71 GLU A CA 1
ATOM 508 C C . GLU A 1 71 ? 3.039 44.219 -0.578 1 98.31 71 GLU A C 1
ATOM 510 O O . GLU A 1 71 ? 2.457 44.969 -1.353 1 98.31 71 GLU A O 1
ATOM 515 N N . ILE A 1 72 ? 2.449 43.281 0.039 1 98.19 72 ILE A N 1
ATOM 516 C CA . ILE A 1 72 ? 0.996 43.156 0.013 1 98.19 72 ILE A CA 1
ATOM 517 C C . ILE A 1 72 ? 0.365 44.438 0.559 1 98.19 72 ILE A C 1
ATOM 519 O O . ILE A 1 72 ? -0.571 45 -0.036 1 98.19 72 ILE A O 1
ATOM 523 N N . LEU A 1 73 ? 0.857 44.938 1.658 1 97.88 73 LEU A N 1
ATOM 524 C CA . LEU A 1 73 ? 0.34 46.188 2.25 1 97.88 73 LEU A CA 1
ATOM 525 C C . LEU A 1 73 ? 0.565 47.375 1.318 1 97.88 73 LEU A C 1
ATOM 527 O O . LEU A 1 73 ? -0.269 48.281 1.248 1 97.88 73 LEU A O 1
ATOM 531 N N . ASP A 1 74 ? 1.736 47.375 0.635 1 98.25 74 ASP A N 1
ATOM 532 C CA . ASP A 1 74 ? 1.989 48.406 -0.368 1 98.25 74 ASP A CA 1
ATOM 533 C C . ASP A 1 74 ? 0.889 48.406 -1.426 1 98.25 74 ASP A C 1
ATOM 535 O O . ASP A 1 74 ? 0.352 49.469 -1.752 1 98.25 74 ASP A O 1
ATOM 539 N N . ARG A 1 75 ? 0.641 47.281 -1.904 1 98.06 75 ARG A N 1
ATOM 540 C CA . ARG A 1 75 ? -0.333 47.156 -2.984 1 98.06 75 ARG A CA 1
ATOM 541 C C . ARG A 1 75 ? -1.731 47.531 -2.506 1 98.06 75 ARG A C 1
ATOM 543 O O . ARG A 1 75 ? -2.457 48.25 -3.199 1 98.06 75 ARG A O 1
ATOM 550 N N . LEU A 1 76 ? -2.096 47.062 -1.376 1 97.38 76 LEU A N 1
ATOM 551 C CA . LEU A 1 76 ? -3.4 47.438 -0.832 1 97.38 76 LEU A CA 1
ATOM 552 C C . LEU A 1 76 ? -3.492 48.938 -0.581 1 97.38 76 LEU A C 1
ATOM 554 O O . LEU A 1 76 ? -4.496 49.562 -0.919 1 97.38 76 LEU A O 1
ATOM 558 N N . HIS A 1 77 ? -2.496 49.469 0.021 1 96.94 77 HIS A N 1
ATOM 559 C CA . HIS A 1 77 ? -2.436 50.875 0.331 1 96.94 77 HIS A CA 1
ATOM 560 C C . HIS A 1 77 ? -2.633 51.719 -0.923 1 96.94 77 HIS A C 1
ATOM 562 O O . HIS A 1 77 ? -3.361 52.719 -0.898 1 96.94 77 HIS A O 1
ATOM 568 N N . GLN A 1 78 ? -1.989 51.281 -1.965 1 96.25 78 GLN A N 1
ATOM 569 C CA . GLN A 1 78 ? -2.062 52 -3.23 1 96.25 78 GLN A CA 1
ATOM 570 C C . GLN A 1 78 ? -3.473 51.969 -3.811 1 96.25 78 GLN A C 1
ATOM 572 O O . GLN A 1 78 ? -3.908 52.906 -4.484 1 96.25 78 GLN A O 1
ATOM 577 N N . ARG A 1 79 ? -4.168 51 -3.514 1 95.69 79 ARG A N 1
ATOM 578 C CA . ARG A 1 79 ? -5.453 50.75 -4.16 1 95.69 79 ARG A CA 1
ATOM 579 C C . ARG A 1 79 ? -6.602 51.312 -3.332 1 95.69 79 ARG A C 1
ATOM 581 O O . ARG A 1 79 ? -7.746 51.344 -3.787 1 95.69 79 ARG A O 1
ATOM 588 N N . LEU A 1 80 ? -6.355 51.812 -2.184 1 94.12 80 LEU A N 1
ATOM 589 C CA . LEU A 1 80 ? -7.391 52.25 -1.258 1 94.12 80 LEU A CA 1
ATOM 590 C C . LEU A 1 80 ? -8.102 53.5 -1.796 1 94.12 80 LEU A C 1
ATOM 592 O O . LEU A 1 80 ? -9.273 53.719 -1.479 1 94.12 80 LEU A O 1
ATOM 596 N N . GLY A 1 81 ? -7.414 54.375 -2.631 1 89.94 81 GLY A N 1
ATOM 597 C CA . GLY A 1 81 ? -7.969 55.656 -2.992 1 89.94 81 GLY A CA 1
ATOM 598 C C . GLY A 1 81 ? -8.312 56.531 -1.791 1 89.94 81 GLY A C 1
ATOM 599 O O . GLY A 1 81 ? -7.48 56.719 -0.902 1 89.94 81 GLY A O 1
ATOM 600 N N . GLN A 1 82 ? -9.547 57.031 -1.742 1 90.25 82 GLN A N 1
ATOM 601 C CA . GLN A 1 82 ? -9.977 57.906 -0.647 1 90.25 82 GLN A CA 1
ATOM 602 C C . GLN A 1 82 ? -10.75 57.094 0.405 1 90.25 82 GLN A C 1
ATOM 604 O O . GLN A 1 82 ? -11.344 57.688 1.312 1 90.25 82 GLN A O 1
ATOM 609 N N . ARG A 1 83 ? -10.719 55.875 0.308 1 92.5 83 ARG A N 1
ATOM 610 C CA . ARG A 1 83 ? -11.453 55 1.228 1 92.5 83 ARG A CA 1
ATOM 611 C C . ARG A 1 83 ? -10.867 55.062 2.633 1 92.5 83 ARG A C 1
ATOM 613 O O . ARG A 1 83 ? -9.656 54.938 2.814 1 92.5 83 ARG A O 1
ATOM 620 N N . PRO A 1 84 ? -11.742 55.281 3.604 1 94.88 84 PRO A N 1
ATOM 621 C CA . PRO A 1 84 ? -11.234 55.219 4.977 1 94.88 84 PRO A CA 1
ATOM 622 C C . PRO A 1 84 ? -10.883 53.781 5.406 1 94.88 84 PRO A C 1
ATOM 624 O O . PRO A 1 84 ? -11.586 52.844 5.047 1 94.88 84 PRO A O 1
ATOM 627 N N . VAL A 1 85 ? -9.883 53.688 6.176 1 97.44 85 VAL A N 1
ATOM 628 C CA . VAL A 1 85 ? -9.461 52.375 6.703 1 97.44 85 VAL A CA 1
ATOM 629 C C . VAL A 1 85 ? -9.758 52.312 8.203 1 97.44 85 VAL A C 1
ATOM 631 O O . VAL A 1 85 ? -9.352 53.219 8.961 1 97.44 85 VAL A O 1
ATOM 634 N N . LEU A 1 86 ? -10.453 51.25 8.602 1 97.69 86 LEU A N 1
ATOM 635 C CA . LEU A 1 86 ? -10.875 51.094 9.984 1 97.69 86 LEU A CA 1
ATOM 636 C C . LEU A 1 86 ? -9.758 50.469 10.82 1 97.69 86 LEU A C 1
ATOM 638 O O . LEU A 1 86 ? -9.734 50.625 12.047 1 97.69 86 LEU A O 1
ATOM 642 N N . GLY A 1 87 ? -8.914 49.719 10.203 1 98.25 87 GLY A N 1
ATOM 643 C CA . GLY A 1 87 ? -7.824 49.031 10.875 1 98.25 87 GLY A CA 1
ATOM 644 C C . GLY A 1 87 ? -7.164 47.969 10.008 1 98.25 87 GLY A C 1
ATOM 645 O O . GLY A 1 87 ? -7.543 47.781 8.852 1 98.25 87 GLY A O 1
ATOM 646 N N . VAL A 1 88 ? -6.156 47.375 10.578 1 98.56 88 VAL A N 1
ATOM 647 C CA . VAL A 1 88 ? -5.453 46.25 9.945 1 98.56 88 VAL A CA 1
ATOM 648 C C . VAL A 1 88 ? -5.465 45.031 10.875 1 98.56 88 VAL A C 1
ATOM 650 O O . VAL A 1 88 ? -4.91 45.094 11.977 1 98.56 88 VAL A O 1
ATOM 653 N N . ALA A 1 89 ? -6.133 44 10.445 1 98.44 89 ALA A N 1
ATOM 654 C CA . ALA A 1 89 ? -6.184 42.75 11.18 1 98.44 89 ALA A CA 1
ATOM 655 C C . ALA A 1 89 ? -5.117 41.781 10.68 1 98.44 89 ALA A C 1
ATOM 657 O O . ALA A 1 89 ? -4.664 41.875 9.539 1 98.44 89 ALA A O 1
ATOM 658 N N . LEU A 1 90 ? -4.719 40.875 11.562 1 98.06 90 LEU A N 1
ATOM 659 C CA . LEU A 1 90 ? -3.662 39.938 11.227 1 98.06 90 LEU A CA 1
ATOM 660 C C . LEU A 1 90 ? -4.035 38.531 11.68 1 98.06 90 LEU A C 1
ATOM 662 O O . LEU A 1 90 ? -4.512 38.312 12.797 1 98.06 90 LEU A O 1
ATOM 666 N N . THR A 1 91 ? -3.959 37.562 10.812 1 97.62 91 THR A N 1
ATOM 667 C CA . THR A 1 91 ? -4.07 36.156 11.133 1 97.62 91 THR A CA 1
ATOM 668 C C . THR A 1 91 ? -2.889 35.375 10.562 1 97.62 91 THR A C 1
ATOM 670 O O . THR A 1 91 ? -2.227 35.844 9.633 1 97.62 91 THR A O 1
ATOM 673 N N . SER A 1 92 ? -2.58 34.281 11.18 1 96.56 92 SER A N 1
ATOM 674 C CA . SER A 1 92 ? -1.355 33.594 10.805 1 96.56 92 SER A CA 1
ATOM 675 C C . SER A 1 92 ? -1.426 32.094 11.172 1 96.56 92 SER A C 1
ATOM 677 O O . SER A 1 92 ? -2.191 31.719 12.062 1 96.56 92 SER A O 1
ATOM 679 N N . PHE A 1 93 ? -0.577 31.344 10.414 1 93 93 PHE A N 1
ATOM 680 C CA . PHE A 1 93 ? -0.297 30 10.922 1 93 93 PHE A CA 1
ATOM 681 C C . PHE A 1 93 ? 0.313 30.078 12.32 1 93 93 PHE A C 1
ATOM 683 O O . PHE A 1 93 ? 0.862 31.109 12.711 1 93 93 PHE A O 1
ATOM 690 N N . VAL A 1 94 ? 0.236 28.953 13.016 1 94.81 94 VAL A N 1
ATOM 691 C CA . VAL A 1 94 ? 0.51 29.016 14.445 1 94.81 94 VAL A CA 1
ATOM 692 C C . VAL A 1 94 ? 1.831 28.312 14.75 1 94.81 94 VAL A C 1
ATOM 694 O O . VAL A 1 94 ? 2.484 27.797 13.852 1 94.81 94 VAL A O 1
ATOM 697 N N . SER A 1 95 ? 2.305 28.516 15.992 1 95.62 95 SER A N 1
ATOM 698 C CA . SER A 1 95 ? 3.424 27.781 16.578 1 95.62 95 SER A CA 1
ATOM 699 C C . SER A 1 95 ? 4.715 28.031 15.805 1 95.62 95 SER A C 1
ATOM 701 O O . SER A 1 95 ? 5.492 27.109 15.562 1 95.62 95 SER A O 1
ATOM 703 N N . SER A 1 96 ? 4.836 29.203 15.266 1 97.19 96 SER A N 1
ATOM 704 C CA . SER A 1 96 ? 6.137 29.625 14.75 1 97.19 96 SER A CA 1
ATOM 705 C C . SER A 1 96 ? 7.035 30.125 15.875 1 97.19 96 SER A C 1
ATOM 707 O O . SER A 1 96 ? 6.551 30.641 16.891 1 97.19 96 SER A O 1
ATOM 709 N N . LEU A 1 97 ? 8.305 29.969 15.719 1 98.44 97 LEU A N 1
ATOM 710 C CA . LEU A 1 97 ? 9.242 30.391 16.75 1 98.44 97 LEU A CA 1
ATOM 711 C C . LEU A 1 97 ? 10.344 31.266 16.172 1 98.44 97 LEU A C 1
ATOM 713 O O . LEU A 1 97 ? 11.148 30.812 15.359 1 98.44 97 LEU A O 1
ATOM 717 N N . VAL A 1 98 ? 10.375 32.469 16.578 1 98.56 98 VAL A N 1
ATOM 718 C CA . VAL A 1 98 ? 11.43 33.438 16.25 1 98.56 98 VAL A CA 1
ATOM 719 C C . VAL A 1 98 ? 12.266 33.719 17.5 1 98.56 98 VAL A C 1
ATOM 721 O O . VAL A 1 98 ? 11.734 34.125 18.531 1 98.56 98 VAL A O 1
ATOM 724 N N . ALA A 1 99 ? 13.516 33.5 17.406 1 98.5 99 ALA A N 1
ATOM 725 C CA . ALA A 1 99 ? 14.438 33.906 18.469 1 98.5 99 ALA A CA 1
ATOM 726 C C . ALA A 1 99 ? 15.07 35.25 18.172 1 98.5 99 ALA A C 1
ATOM 728 O O . ALA A 1 99 ? 15.469 35.531 17.047 1 98.5 99 ALA A O 1
ATOM 729 N N . LEU A 1 100 ? 15.078 36.094 19.188 1 98.25 100 LEU A N 1
ATOM 730 C CA . LEU A 1 100 ? 15.625 37.438 19.047 1 98.25 100 LEU A CA 1
ATOM 731 C C . LEU A 1 100 ? 16.828 37.625 19.969 1 98.25 100 LEU A C 1
ATOM 733 O O . LEU A 1 100 ? 16.859 37.062 21.078 1 98.25 100 LEU A O 1
ATOM 737 N N . ASP A 1 101 ? 17.766 38.469 19.562 1 97.19 101 ASP A N 1
ATOM 738 C CA . ASP A 1 101 ? 18.859 38.844 20.438 1 97.19 101 ASP A CA 1
ATOM 739 C C . ASP A 1 101 ? 18.484 40.062 21.297 1 97.19 101 ASP A C 1
ATOM 741 O O . ASP A 1 101 ? 17.297 40.406 21.375 1 97.19 101 ASP A O 1
ATOM 745 N N . THR A 1 102 ? 19.438 40.594 21.969 1 95.25 102 THR A N 1
ATOM 746 C CA . THR A 1 102 ? 19.203 41.688 22.906 1 95.25 102 THR A CA 1
ATOM 747 C C . THR A 1 102 ? 18.797 42.969 22.172 1 95.25 102 THR A C 1
ATOM 749 O O . THR A 1 102 ? 18.203 43.875 22.75 1 95.25 102 THR A O 1
ATOM 752 N N . ALA A 1 103 ? 19.141 43.062 20.875 1 94.62 103 ALA A N 1
ATOM 753 C CA . ALA A 1 103 ? 18.797 44.188 20.047 1 94.62 103 ALA A CA 1
ATOM 754 C C . ALA A 1 103 ? 17.5 43.938 19.281 1 94.62 103 ALA A C 1
ATOM 756 O O . ALA A 1 103 ? 17.156 44.688 18.359 1 94.62 103 ALA A O 1
ATOM 757 N N . ASP A 1 104 ? 16.812 42.875 19.578 1 94.25 104 ASP A N 1
ATOM 758 C CA . ASP A 1 104 ? 15.539 42.469 18.969 1 94.25 104 ASP A CA 1
ATOM 759 C C . ASP A 1 104 ? 15.727 42.094 17.5 1 94.25 104 ASP A C 1
ATOM 761 O O . ASP A 1 104 ? 14.852 42.375 16.672 1 94.25 104 ASP A O 1
ATOM 765 N N . ARG A 1 105 ? 16.906 41.656 17.203 1 96.12 105 ARG A N 1
ATOM 766 C CA . ARG A 1 105 ? 17.156 41.125 15.867 1 96.12 105 ARG A CA 1
ATOM 767 C C . ARG A 1 105 ? 16.984 39.594 15.844 1 96.12 105 ARG A C 1
ATOM 769 O O . ARG A 1 105 ? 17.406 38.906 16.766 1 96.12 105 ARG A O 1
ATOM 776 N N . PRO A 1 106 ? 16.266 39.156 14.773 1 97.69 106 PRO A N 1
ATOM 777 C CA . PRO A 1 106 ? 16.125 37.719 14.68 1 97.69 106 PRO A CA 1
ATOM 778 C C . PRO A 1 106 ? 17.469 37 14.547 1 97.69 106 PRO A C 1
ATOM 780 O O . PRO A 1 106 ? 18.359 37.469 13.836 1 97.69 106 PRO A O 1
ATOM 783 N N . ILE A 1 107 ? 17.625 35.875 15.227 1 97.69 107 ILE A N 1
ATOM 784 C CA . ILE A 1 107 ? 18.844 35.094 15.164 1 97.69 107 ILE A CA 1
ATOM 785 C C . ILE A 1 107 ? 18.5 33.625 14.969 1 97.69 107 ILE A C 1
ATOM 787 O O . ILE A 1 107 ? 17.484 33.125 15.5 1 97.69 107 ILE A O 1
ATOM 791 N N . GLY A 1 108 ? 19.391 32.938 14.211 1 96.12 108 GLY A N 1
ATOM 792 C CA . GLY A 1 108 ? 19.172 31.516 13.969 1 96.12 108 GLY A CA 1
ATOM 793 C C . GLY A 1 108 ? 17.969 31.234 13.086 1 96.12 108 GLY A C 1
ATOM 794 O O . GLY A 1 108 ? 17.391 32.156 12.5 1 96.12 108 GLY A O 1
ATOM 795 N N . PRO A 1 109 ? 17.625 29.938 12.984 1 96.5 109 PRO A N 1
ATOM 796 C CA . PRO A 1 109 ? 16.484 29.578 12.133 1 96.5 109 PRO A CA 1
ATOM 797 C C . PRO A 1 109 ? 15.141 29.922 12.758 1 96.5 109 PRO A C 1
ATOM 799 O O . PRO A 1 109 ? 14.984 29.859 13.977 1 96.5 109 PRO A O 1
ATOM 802 N N . VAL A 1 110 ? 14.211 30.312 11.93 1 98 110 VAL A N 1
ATOM 803 C CA . VAL A 1 110 ? 12.828 30.516 12.336 1 98 110 VAL A CA 1
ATOM 804 C C . VAL A 1 110 ? 12.031 29.234 12.086 1 98 110 VAL A C 1
ATOM 806 O O . VAL A 1 110 ? 11.852 28.828 10.93 1 98 110 VAL A O 1
ATOM 809 N N . LEU A 1 111 ? 11.523 28.641 13.156 1 97.44 111 LEU A N 1
ATOM 810 C CA . LEU A 1 111 ? 10.875 27.344 13.062 1 97.44 111 LEU A CA 1
ATOM 811 C C . LEU A 1 111 ? 9.375 27.5 12.82 1 97.44 111 LEU A C 1
ATOM 813 O O . LEU A 1 111 ? 8.758 28.422 13.336 1 97.44 111 LEU A O 1
ATOM 817 N N . SER A 1 112 ? 8.844 26.625 12.008 1 95.44 112 SER A N 1
ATOM 818 C CA . SER A 1 112 ? 7.398 26.562 11.852 1 95.44 112 SER A CA 1
ATOM 819 C C . SER A 1 112 ? 6.809 25.406 12.664 1 95.44 112 SER A C 1
ATOM 821 O O . SER A 1 112 ? 7.543 24.641 13.281 1 95.44 112 SER A O 1
ATOM 823 N N . TYR A 1 113 ? 5.484 25.266 12.68 1 91.62 113 TYR A N 1
ATOM 824 C CA . TYR A 1 113 ? 4.758 24.203 13.367 1 91.62 113 TYR A CA 1
ATOM 825 C C . TYR A 1 113 ? 5.102 22.844 12.781 1 91.62 113 TYR A C 1
ATOM 827 O O . TYR A 1 113 ? 4.898 21.812 13.43 1 91.62 113 TYR A O 1
ATOM 835 N N . ALA A 1 114 ? 5.602 22.828 11.57 1 86.38 114 ALA A N 1
ATOM 836 C CA . ALA A 1 114 ? 5.812 21.594 10.836 1 86.38 114 ALA A CA 1
ATOM 837 C C . ALA A 1 114 ? 7.219 21.047 11.062 1 86.38 114 ALA A C 1
ATOM 839 O O . ALA A 1 114 ? 7.543 19.938 10.633 1 86.38 114 ALA A O 1
ATOM 840 N N . ASP A 1 115 ? 8.047 21.828 11.727 1 89.88 115 ASP A N 1
ATOM 841 C CA . ASP A 1 115 ? 9.406 21.375 12.023 1 89.88 115 ASP A CA 1
ATOM 842 C C . ASP A 1 115 ? 9.398 20.25 13.055 1 89.88 115 ASP A C 1
ATOM 844 O O . ASP A 1 115 ? 8.727 20.344 14.086 1 89.88 115 ASP A O 1
ATOM 848 N N . THR A 1 116 ? 10.094 19.172 12.766 1 87.06 116 THR A N 1
ATOM 849 C CA . THR A 1 116 ? 10.008 18.016 13.656 1 87.06 116 THR A CA 1
ATOM 850 C C . THR A 1 116 ? 11.352 17.75 14.328 1 87.06 116 THR A C 1
ATOM 852 O O . THR A 1 116 ? 11.531 16.734 15 1 87.06 116 THR A O 1
ATOM 855 N N . ARG A 1 117 ? 12.359 18.609 14.211 1 90 117 ARG A N 1
ATOM 856 C CA . ARG A 1 117 ? 13.711 18.391 14.719 1 90 117 ARG A CA 1
ATOM 857 C C . ARG A 1 117 ? 13.719 18.344 16.234 1 90 117 ARG A C 1
ATOM 859 O O . ARG A 1 117 ? 14.648 17.812 16.844 1 90 117 ARG A O 1
ATOM 866 N N . SER A 1 118 ? 12.648 18.859 16.797 1 94.19 118 SER A N 1
ATOM 867 C CA . SER A 1 118 ? 12.57 18.891 18.25 1 94.19 118 SER A CA 1
ATOM 868 C C . SER A 1 118 ? 11.883 17.656 18.797 1 94.19 118 SER A C 1
ATOM 870 O O . SER A 1 118 ? 11.547 17.594 19.984 1 94.19 118 SER A O 1
ATOM 872 N N . ALA A 1 119 ? 11.594 16.703 18.062 1 88.62 119 ALA A N 1
ATOM 873 C CA . ALA A 1 119 ? 10.898 15.477 18.469 1 88.62 119 ALA A CA 1
ATOM 874 C C . ALA A 1 119 ? 11.586 14.82 19.656 1 88.62 119 ALA A C 1
ATOM 876 O O . ALA A 1 119 ? 10.922 14.266 20.531 1 88.62 119 ALA A O 1
ATOM 877 N N . GLY A 1 120 ? 12.922 14.859 19.719 1 90.06 120 GLY A N 1
ATOM 878 C CA . GLY A 1 120 ? 13.68 14.25 20.797 1 90.06 120 GLY A CA 1
ATOM 879 C C . GLY A 1 120 ? 13.461 14.922 22.141 1 90.06 120 GLY A C 1
ATOM 880 O O . GLY A 1 120 ? 13.773 14.352 23.188 1 90.06 120 GLY A O 1
ATOM 881 N N . GLU A 1 121 ? 12.906 16.125 22.109 1 95.44 121 GLU A N 1
ATOM 882 C CA . GLU A 1 121 ? 12.711 16.922 23.328 1 95.44 121 GLU A CA 1
ATOM 883 C C . GLU A 1 121 ? 11.32 16.703 23.906 1 95.44 121 GLU A C 1
ATOM 885 O O . GLU A 1 121 ? 11.055 17.078 25.047 1 95.44 121 GLU A O 1
ATOM 890 N N . VAL A 1 122 ? 10.461 16.016 23.219 1 94.38 122 VAL A N 1
ATOM 891 C CA . VAL A 1 122 ? 9.039 15.953 23.547 1 94.38 122 VAL A CA 1
ATOM 892 C C . VAL A 1 122 ? 8.836 15.203 24.844 1 94.38 122 VAL A C 1
ATOM 894 O O . VAL A 1 122 ? 8.016 15.602 25.688 1 94.38 122 VAL A O 1
ATOM 897 N N . ALA A 1 123 ? 9.547 14.164 25.062 1 92.81 123 ALA A N 1
ATOM 898 C CA . ALA A 1 123 ? 9.398 13.352 26.266 1 92.81 123 ALA A CA 1
ATOM 899 C C . ALA A 1 123 ? 9.719 14.172 27.516 1 92.81 123 ALA A C 1
ATOM 901 O O . ALA A 1 123 ? 9.047 14.039 28.547 1 92.81 123 ALA A O 1
ATOM 902 N N . ALA A 1 124 ? 10.742 14.93 27.422 1 95.06 124 ALA A N 1
ATOM 903 C CA . ALA A 1 124 ? 11.141 15.766 28.547 1 95.06 124 ALA A CA 1
ATOM 904 C C . ALA A 1 124 ? 10.055 16.781 28.891 1 95.06 124 ALA A C 1
ATOM 906 O O . ALA A 1 124 ? 9.812 17.078 30.062 1 95.06 124 ALA A O 1
ATOM 907 N N . VAL A 1 125 ? 9.43 17.344 27.922 1 97 125 VAL A N 1
ATOM 908 C CA . VAL A 1 125 ? 8.352 18.312 28.109 1 97 125 VAL A CA 1
ATOM 909 C C . VAL A 1 125 ? 7.137 17.609 28.703 1 97 125 VAL A C 1
ATOM 911 O O . VAL A 1 125 ? 6.512 18.141 29.641 1 97 125 VAL A O 1
ATOM 914 N N . ALA A 1 126 ? 6.848 16.422 28.203 1 95.38 126 ALA A N 1
ATOM 915 C CA . ALA A 1 126 ? 5.664 15.68 28.609 1 95.38 126 ALA A CA 1
ATOM 916 C C . ALA A 1 126 ? 5.727 15.32 30.094 1 95.38 126 ALA A C 1
ATOM 918 O O . ALA A 1 126 ? 4.691 15.242 30.766 1 95.38 126 ALA A O 1
ATOM 919 N N . ARG A 1 127 ? 6.879 15.203 30.641 1 95.25 127 ARG A N 1
ATOM 920 C CA . ARG A 1 127 ? 7.074 14.844 32.031 1 95.25 127 ARG A CA 1
ATOM 921 C C . ARG A 1 127 ? 6.77 16.031 32.969 1 95.25 127 ARG A C 1
ATOM 923 O O . ARG A 1 127 ? 6.449 15.844 34.125 1 95.25 127 ARG A O 1
ATOM 930 N N . ARG A 1 128 ? 6.789 17.156 32.375 1 96.19 128 ARG A N 1
ATOM 931 C CA . ARG A 1 128 ? 6.73 18.344 33.25 1 96.19 128 ARG A CA 1
ATOM 932 C C . ARG A 1 128 ? 5.422 19.094 33.031 1 96.19 128 ARG A C 1
ATOM 934 O O . ARG A 1 128 ? 4.902 19.703 33.969 1 96.19 128 ARG A O 1
ATOM 941 N N . VAL A 1 129 ? 4.977 19.109 31.875 1 97.19 129 VAL A N 1
ATOM 942 C CA . VAL A 1 129 ? 3.854 19.969 31.516 1 97.19 129 VAL A CA 1
ATOM 943 C C . VAL A 1 129 ? 2.566 19.141 31.484 1 97.19 129 VAL A C 1
ATOM 945 O O . VAL A 1 129 ? 2.49 18.125 30.781 1 97.19 129 VAL A O 1
ATOM 948 N N . ASP A 1 130 ? 1.576 19.562 32.188 1 96.06 130 ASP A N 1
ATOM 949 C CA . ASP A 1 130 ? 0.254 18.953 32.156 1 96.06 130 ASP A CA 1
ATOM 950 C C . ASP A 1 130 ? -0.56 19.438 30.969 1 96.06 130 ASP A C 1
ATOM 952 O O . ASP A 1 130 ? -0.938 20.609 30.906 1 96.06 130 ASP A O 1
ATOM 956 N N . PRO A 1 131 ? -0.907 18.562 30.078 1 95.69 131 PRO A N 1
ATOM 957 C CA . PRO A 1 131 ? -1.667 18.969 28.891 1 95.69 131 PRO A CA 1
ATOM 958 C C . PRO A 1 131 ? -2.984 19.656 29.25 1 95.69 131 PRO A C 1
ATOM 960 O O . PRO A 1 131 ? -3.445 20.531 28.516 1 95.69 131 PRO A O 1
ATOM 963 N N . GLU A 1 132 ? -3.58 19.344 30.328 1 95.69 132 GLU A N 1
ATOM 964 C CA . GLU A 1 132 ? -4.84 19.953 30.734 1 95.69 132 GLU A CA 1
ATOM 965 C C . GLU A 1 132 ? -4.641 21.422 31.109 1 95.69 132 GLU A C 1
ATOM 967 O O . GLU A 1 132 ? -5.574 22.219 31.016 1 95.69 132 GLU A O 1
ATOM 972 N N . GLN A 1 133 ? -3.473 21.719 31.5 1 97 133 GLN A N 1
ATOM 973 C CA . GLN A 1 133 ? -3.199 23.094 31.922 1 97 133 GLN A CA 1
ATOM 974 C C . GLN A 1 133 ? -2.936 24 30.719 1 97 133 GLN A C 1
ATOM 976 O O . GLN A 1 133 ? -3.281 25.188 30.75 1 97 133 GLN A O 1
ATOM 981 N N . VAL A 1 134 ? -2.332 23.422 29.719 1 97.81 134 VAL A N 1
ATOM 982 C CA . VAL A 1 134 ? -1.911 24.297 28.625 1 97.81 134 VAL A CA 1
ATOM 983 C C . VAL A 1 134 ? -2.779 24.031 27.391 1 97.81 134 VAL A C 1
ATOM 985 O O . VAL A 1 134 ? -2.703 24.766 26.406 1 97.81 134 VAL A O 1
ATOM 988 N N . GLY A 1 135 ? -3.588 22.984 27.422 1 97.5 135 GLY A N 1
ATOM 989 C CA . GLY A 1 135 ? -4.625 22.797 26.406 1 97.5 135 GLY A CA 1
ATOM 990 C C . GLY A 1 135 ? -4.203 21.875 25.281 1 97.5 135 GLY A C 1
ATOM 991 O O . GLY A 1 135 ? -4.973 21.641 24.344 1 97.5 135 GLY A O 1
ATOM 992 N N . CYS A 1 136 ? -2.965 21.344 25.266 1 95.81 136 CYS A N 1
ATOM 993 C CA . CYS A 1 136 ? -2.477 20.484 24.203 1 95.81 136 CYS A CA 1
ATOM 994 C C . CYS A 1 136 ? -1.416 19.516 24.719 1 95.81 136 CYS A C 1
ATOM 996 O O . CYS A 1 136 ? -0.767 19.797 25.734 1 95.81 136 CYS A O 1
ATOM 998 N N . PRO A 1 137 ? -1.237 18.391 24.125 1 94.88 137 PRO A N 1
ATOM 999 C CA . PRO A 1 137 ? -0.146 17.5 24.516 1 94.88 137 PRO A CA 1
ATOM 1000 C C . PRO A 1 137 ? 1.23 18.047 24.141 1 94.88 137 PRO A C 1
ATOM 1002 O O . PRO A 1 137 ? 1.331 19 23.375 1 94.88 137 PRO A O 1
ATOM 1005 N N . ALA A 1 138 ? 2.264 17.391 24.844 1 94.75 138 ALA A N 1
ATOM 1006 C CA . ALA A 1 138 ? 3.613 17.719 24.375 1 94.75 138 ALA A CA 1
ATOM 1007 C C . ALA A 1 138 ? 3.826 17.25 22.938 1 94.75 138 ALA A C 1
ATOM 1009 O O . ALA A 1 138 ? 3.375 16.172 22.562 1 94.75 138 ALA A O 1
ATOM 1010 N N . PHE A 1 139 ? 4.414 18.125 22.156 1 93.19 139 PHE A N 1
ATOM 1011 C CA . PHE A 1 139 ? 4.602 17.828 20.75 1 93.19 139 PHE A CA 1
ATOM 1012 C C . PHE A 1 139 ? 5.699 18.703 20.156 1 93.19 139 PHE A C 1
ATOM 1014 O O . PHE A 1 139 ? 6 19.781 20.688 1 93.19 139 PHE A O 1
ATOM 1021 N N . SER A 1 140 ? 6.27 18.219 19.078 1 92.06 140 SER A N 1
ATOM 1022 C CA . SER A 1 140 ? 7.41 18.906 18.469 1 92.06 140 SER A CA 1
ATOM 1023 C C . SER A 1 140 ? 6.996 20.234 17.859 1 92.06 140 SER A C 1
ATOM 1025 O O . SER A 1 140 ? 7.832 21.125 17.672 1 92.06 140 SER A O 1
ATOM 1027 N N . ALA A 1 141 ? 5.73 20.422 17.578 1 92 141 ALA A N 1
ATOM 1028 C CA . ALA A 1 141 ? 5.25 21.656 16.938 1 92 141 ALA A CA 1
ATOM 1029 C C . ALA A 1 141 ? 5.195 22.812 17.938 1 92 141 ALA A C 1
ATOM 1031 O O . ALA A 1 141 ? 5.125 23.969 17.531 1 92 141 ALA A O 1
ATOM 1032 N N . TYR A 1 142 ? 5.27 22.484 19.234 1 96.56 142 TYR A N 1
ATOM 1033 C CA . TYR A 1 142 ? 4.996 23.5 20.25 1 96.56 142 TYR A CA 1
ATOM 1034 C C . TYR A 1 142 ? 6.289 24.047 20.844 1 96.56 142 TYR A C 1
ATOM 1036 O O . TYR A 1 142 ? 7.32 23.375 20.812 1 96.56 142 TYR A O 1
ATOM 1044 N N . TRP A 1 143 ? 6.199 25.219 21.422 1 98.25 143 TRP A N 1
ATOM 1045 C CA . TRP A 1 143 ? 7.344 26.047 21.781 1 98.25 143 TRP A CA 1
ATOM 1046 C C . TRP A 1 143 ? 8.227 25.328 22.812 1 98.25 143 TRP A C 1
ATOM 1048 O O . TRP A 1 143 ? 9.453 25.406 22.734 1 98.25 143 TRP A O 1
ATOM 1058 N N . PRO A 1 144 ? 7.652 24.625 23.859 1 98.25 144 PRO A N 1
ATOM 1059 C CA . PRO A 1 144 ? 8.562 24.047 24.844 1 98.25 144 PRO A CA 1
ATOM 1060 C C . PRO A 1 144 ? 9.586 23.094 24.219 1 98.25 144 PRO A C 1
ATOM 1062 O O . PRO A 1 144 ? 10.781 23.203 24.516 1 98.25 144 PRO A O 1
ATOM 1065 N N . ALA A 1 145 ? 9.109 22.281 23.391 1 97 145 ALA A N 1
ATOM 1066 C CA . ALA A 1 145 ? 10.023 21.359 22.719 1 97 145 ALA A CA 1
ATOM 1067 C C . ALA A 1 145 ? 10.914 22.109 21.734 1 97 145 ALA A C 1
ATOM 1069 O O . ALA A 1 145 ? 12.117 21.828 21.625 1 97 145 ALA A O 1
ATOM 1070 N N . GLN A 1 146 ? 10.375 23.031 21.016 1 97.5 146 GLN A N 1
ATOM 1071 C CA . GLN A 1 146 ? 11.117 23.781 20 1 97.5 146 GLN A CA 1
ATOM 1072 C C . GLN A 1 146 ? 12.219 24.625 20.641 1 97.5 146 GLN A C 1
ATOM 1074 O O . GLN A 1 146 ? 13.344 24.672 20.125 1 97.5 146 GLN A O 1
ATOM 1079 N N . ILE A 1 147 ? 11.922 25.266 21.703 1 98.31 147 ILE A N 1
ATOM 1080 C CA . ILE A 1 147 ? 12.898 26.125 22.359 1 98.31 147 ILE A CA 1
ATOM 1081 C C . ILE A 1 147 ? 14.047 25.281 22.906 1 98.31 147 ILE A C 1
ATOM 1083 O O . ILE A 1 147 ? 15.219 25.625 22.75 1 98.31 147 ILE A O 1
ATOM 1087 N N . ARG A 1 148 ? 13.688 24.172 23.547 1 97.06 148 ARG A N 1
ATOM 1088 C CA . ARG A 1 148 ? 14.711 23.25 24.047 1 97.06 148 ARG A CA 1
ATOM 1089 C C . ARG A 1 148 ? 15.656 22.828 22.938 1 97.06 148 ARG A C 1
ATOM 1091 O O . ARG A 1 148 ? 16.875 22.891 23.094 1 97.06 148 ARG A O 1
ATOM 1098 N N . TRP A 1 149 ? 15.109 22.406 21.891 1 97 149 TRP A N 1
ATOM 1099 C CA . TRP A 1 149 ? 15.914 21.953 20.766 1 97 149 TRP A CA 1
ATOM 1100 C C . TRP A 1 149 ? 16.766 23.094 20.219 1 97 149 TRP A C 1
ATOM 1102 O O . TRP A 1 149 ? 17.953 22.922 19.938 1 97 149 TRP A O 1
ATOM 1112 N N . TRP A 1 150 ? 16.109 24.266 20.016 1 97.31 150 TRP A N 1
ATOM 1113 C CA . TRP A 1 150 ? 16.766 25.438 19.438 1 97.31 150 TRP A CA 1
ATOM 1114 C C . TRP A 1 150 ? 18 25.812 20.234 1 97.31 150 TRP A C 1
ATOM 1116 O O . TRP A 1 150 ? 19.062 26.062 19.672 1 97.31 150 TRP A O 1
ATOM 1126 N N . GLN A 1 151 ? 17.875 25.844 21.516 1 96.69 151 GLN A N 1
ATOM 1127 C CA . GLN A 1 151 ? 18.969 26.203 22.406 1 96.69 151 GLN A CA 1
ATOM 1128 C C . GLN A 1 151 ? 20.094 25.172 22.344 1 96.69 151 GLN A C 1
ATOM 1130 O O . GLN A 1 151 ? 21.266 25.531 22.281 1 96.69 151 GLN A O 1
ATOM 1135 N N . ALA A 1 152 ? 19.734 23.922 22.375 1 96.12 152 ALA A N 1
ATOM 1136 C CA . ALA A 1 152 ? 20.734 22.844 22.328 1 96.12 152 ALA A CA 1
ATOM 1137 C C . ALA A 1 152 ? 21.453 22.828 20.984 1 96.12 152 ALA A C 1
ATOM 1139 O O . ALA A 1 152 ? 22.656 22.562 20.938 1 96.12 152 ALA A O 1
ATOM 1140 N N . ALA A 1 153 ? 20.75 23.109 19.938 1 96.06 153 ALA A N 1
ATOM 1141 C CA . ALA A 1 153 ? 21.297 23.016 18.578 1 96.06 153 ALA A CA 1
ATOM 1142 C C . ALA A 1 153 ? 22.156 24.234 18.25 1 96.06 153 ALA A C 1
ATOM 1144 O O . ALA A 1 153 ? 23.016 24.172 17.375 1 96.06 153 ALA A O 1
ATOM 1145 N N . HIS A 1 154 ? 21.922 25.312 18.984 1 96.12 154 HIS A N 1
ATOM 1146 C CA . HIS A 1 154 ? 22.641 26.547 18.688 1 96.12 154 HIS A CA 1
ATOM 1147 C C . HIS A 1 154 ? 23.234 27.156 19.953 1 96.12 154 HIS A C 1
ATOM 1149 O O . HIS A 1 154 ? 22.953 28.312 20.266 1 96.12 154 HIS A O 1
ATOM 1155 N N . PRO A 1 155 ? 24.156 26.484 20.562 1 93.88 155 PRO A N 1
ATOM 1156 C CA . PRO A 1 155 ? 24.703 26.969 21.828 1 93.88 155 PRO A CA 1
ATOM 1157 C C . PRO A 1 155 ? 25.484 28.266 21.672 1 93.88 155 PRO A C 1
ATOM 1159 O O . PRO A 1 155 ? 25.656 29 22.656 1 93.88 155 PRO A O 1
ATOM 1162 N N . HIS A 1 156 ? 25.891 28.625 20.453 1 95.19 156 HIS A N 1
ATOM 1163 C CA . HIS A 1 156 ? 26.672 29.828 20.219 1 95.19 156 HIS A CA 1
ATOM 1164 C C . HIS A 1 156 ? 25.781 31.062 20.078 1 95.19 156 HIS A C 1
ATOM 1166 O O . HIS A 1 156 ? 26.25 32.188 20.141 1 95.19 156 HIS A O 1
ATOM 1172 N N . LEU A 1 157 ? 24.531 30.844 19.906 1 94.62 157 LEU A N 1
ATOM 1173 C CA . LEU A 1 157 ? 23.578 31.922 19.781 1 94.62 157 LEU A CA 1
ATOM 1174 C C . LEU A 1 157 ? 22.875 32.188 21.125 1 94.62 157 LEU A C 1
ATOM 1176 O O . LEU A 1 157 ? 22.516 31.234 21.828 1 94.62 157 LEU A O 1
ATOM 1180 N N . HIS A 1 158 ? 22.844 33.406 21.5 1 91.94 158 HIS A N 1
ATOM 1181 C CA . HIS A 1 158 ? 22.172 33.75 22.75 1 91.94 158 HIS A CA 1
ATOM 1182 C C . HIS A 1 158 ? 20.844 34.438 22.484 1 91.94 158 HIS A C 1
ATOM 1184 O O . HIS A 1 158 ? 20.781 35.656 22.344 1 91.94 158 HIS A O 1
ATOM 1190 N N . ALA A 1 159 ? 19.766 33.719 22.609 1 95.75 159 ALA A N 1
ATOM 1191 C CA . ALA A 1 159 ? 18.438 34.281 22.438 1 95.75 159 ALA A CA 1
ATOM 1192 C C . ALA A 1 159 ? 17.984 35.031 23.672 1 95.75 159 ALA A C 1
ATOM 1194 O O . ALA A 1 159 ? 17.969 34.469 24.781 1 95.75 159 ALA A O 1
ATOM 1195 N N . ALA A 1 160 ? 17.625 36.219 23.5 1 96.94 160 ALA A N 1
ATOM 1196 C CA . ALA A 1 160 ? 17.141 37.062 24.609 1 96.94 160 ALA A CA 1
ATOM 1197 C C . ALA A 1 160 ? 15.625 36.938 24.75 1 96.94 160 ALA A C 1
ATOM 1199 O O . ALA A 1 160 ? 15.086 37.094 25.844 1 96.94 160 ALA A O 1
ATOM 1200 N N . ARG A 1 161 ? 14.953 36.75 23.625 1 97.75 161 ARG A N 1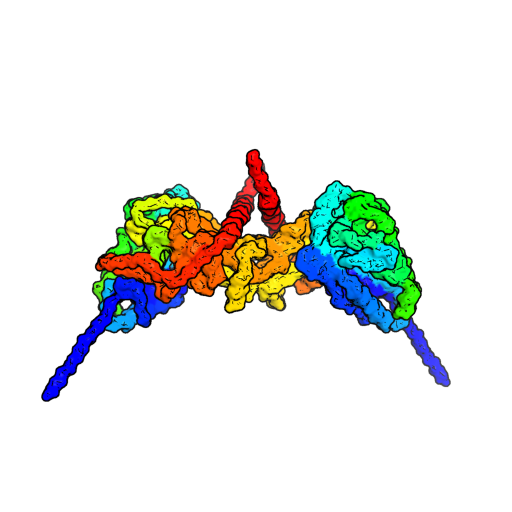
ATOM 1201 C CA . ARG A 1 161 ? 13.5 36.719 23.578 1 97.75 161 ARG A CA 1
ATOM 1202 C C . ARG A 1 161 ? 13 35.75 22.5 1 97.75 161 ARG A C 1
ATOM 1204 O O . ARG A 1 161 ? 13.742 35.406 21.578 1 97.75 161 ARG A O 1
ATOM 1211 N N . TYR A 1 162 ? 11.828 35.281 22.719 1 98.56 162 TYR A N 1
ATOM 1212 C CA . TYR A 1 162 ? 11.156 34.438 21.75 1 98.56 162 TYR A CA 1
ATOM 1213 C C . TYR A 1 162 ? 9.766 34.969 21.422 1 98.56 162 TYR A C 1
ATOM 1215 O O . TYR A 1 162 ? 9.07 35.5 22.297 1 98.56 162 TYR A O 1
ATOM 1223 N N . CYS A 1 163 ? 9.352 34.875 20.203 1 98.5 163 CYS A N 1
ATOM 1224 C CA . CYS A 1 163 ? 8.008 35.25 19.812 1 98.5 163 CYS A CA 1
ATOM 1225 C C . CYS A 1 163 ? 7.582 34.5 18.547 1 98.5 163 CYS A C 1
ATOM 1227 O O . CYS A 1 163 ? 8.352 33.719 18 1 98.5 163 CYS A O 1
ATOM 1229 N N . SER A 1 164 ? 6.312 34.656 18.156 1 98.31 164 SER A N 1
ATOM 1230 C CA . SER A 1 164 ? 5.836 34.125 16.891 1 98.31 164 SER A CA 1
ATOM 1231 C C . SER A 1 164 ? 6.078 35.094 15.75 1 98.31 164 SER A C 1
ATOM 1233 O O . SER A 1 164 ? 6.414 36.25 15.977 1 98.31 164 SER A O 1
ATOM 1235 N N . VAL A 1 165 ? 5.91 34.625 14.562 1 98.12 165 VAL A N 1
ATOM 1236 C CA . VAL A 1 165 ? 6.137 35.438 13.367 1 98.12 165 VAL A CA 1
ATOM 1237 C C . VAL A 1 165 ? 5.207 36.656 13.383 1 98.12 165 VAL A C 1
ATOM 1239 O O . VAL A 1 165 ? 5.652 37.781 13.188 1 98.12 165 VAL A O 1
ATOM 1242 N N . PRO A 1 166 ? 3.914 36.469 13.656 1 97.88 166 PRO A N 1
ATOM 1243 C CA . PRO A 1 166 ? 3.059 37.656 13.703 1 97.88 166 PRO A CA 1
ATOM 1244 C C . PRO A 1 166 ? 3.451 38.625 14.812 1 97.88 166 PRO A C 1
ATOM 1246 O O . PRO A 1 166 ? 3.316 39.844 14.648 1 97.88 166 PRO A O 1
ATOM 1249 N N . ASP A 1 167 ? 3.895 38.125 15.922 1 98.12 167 ASP A N 1
ATOM 1250 C CA . ASP A 1 167 ? 4.359 38.969 17.016 1 98.12 167 ASP A CA 1
ATOM 1251 C C . ASP A 1 167 ? 5.555 39.812 16.562 1 98.12 167 ASP A C 1
ATOM 1253 O O . ASP A 1 167 ? 5.656 41 16.922 1 98.12 167 ASP A O 1
ATOM 1257 N N . TYR A 1 168 ? 6.445 39.188 15.898 1 98.31 168 TYR A N 1
ATOM 1258 C CA . TYR A 1 168 ? 7.613 39.906 15.398 1 98.31 168 TYR A CA 1
ATOM 1259 C C . TYR A 1 168 ? 7.203 41.031 14.438 1 98.31 168 TYR A C 1
ATOM 1261 O O . TYR A 1 168 ? 7.758 42.125 14.484 1 98.31 168 TYR A O 1
ATOM 1269 N N . LEU A 1 169 ? 6.293 40.688 13.516 1 98.38 169 LEU A N 1
ATOM 1270 C CA . LEU A 1 169 ? 5.809 41.688 12.57 1 98.38 169 LEU A CA 1
ATOM 1271 C C . LEU A 1 169 ? 5.191 42.875 13.297 1 98.38 169 LEU A C 1
ATOM 1273 O O . LEU A 1 169 ? 5.434 44.031 12.93 1 98.38 169 LEU A O 1
ATOM 1277 N N . LEU A 1 170 ? 4.348 42.594 14.258 1 97.69 170 LEU A N 1
ATOM 1278 C CA . LEU A 1 170 ? 3.742 43.656 15.047 1 97.69 170 LEU A CA 1
ATOM 1279 C C . LEU A 1 170 ? 4.812 44.5 15.734 1 97.69 170 LEU A C 1
ATOM 1281 O O . LEU A 1 170 ? 4.715 45.719 15.766 1 97.69 170 LEU A O 1
ATOM 1285 N N . ARG A 1 171 ? 5.758 43.844 16.375 1 97.69 171 ARG A N 1
ATOM 1286 C CA . ARG A 1 171 ? 6.863 44.531 17.016 1 97.69 171 ARG A CA 1
ATOM 1287 C C . ARG A 1 171 ? 7.598 45.438 16.016 1 97.69 171 ARG A C 1
ATOM 1289 O O . ARG A 1 171 ? 7.938 46.562 16.344 1 97.69 171 ARG A O 1
ATOM 1296 N N . ARG A 1 172 ? 7.875 44.906 14.875 1 97.5 172 ARG A N 1
ATOM 1297 C CA . ARG A 1 172 ? 8.547 45.656 13.812 1 97.5 172 ARG A CA 1
ATOM 1298 C C . ARG A 1 172 ? 7.762 46.906 13.422 1 97.5 172 ARG A C 1
ATOM 1300 O O . ARG A 1 172 ? 8.32 48 13.352 1 97.5 172 ARG A O 1
ATOM 1307 N N . TRP A 1 173 ? 6.465 46.75 13.227 1 98.19 173 TRP A N 1
ATOM 1308 C CA . TRP A 1 173 ? 5.625 47.812 12.672 1 98.19 173 TRP A CA 1
ATOM 1309 C C . TRP A 1 173 ? 5.254 48.844 13.75 1 98.19 173 TRP A C 1
ATOM 1311 O O . TRP A 1 173 ? 5.059 50 13.453 1 98.19 173 TRP A O 1
ATOM 1321 N N . THR A 1 174 ? 5.105 48.406 15.008 1 97.81 174 THR A N 1
ATOM 1322 C CA . THR A 1 174 ? 4.484 49.25 16.016 1 97.81 174 THR A CA 1
ATOM 1323 C C . THR A 1 174 ? 5.383 49.406 17.234 1 97.81 174 THR A C 1
ATOM 1325 O O . THR A 1 174 ? 5.184 50.312 18.047 1 97.81 174 THR A O 1
ATOM 1328 N N . GLY A 1 175 ? 6.293 48.469 17.422 1 97.19 175 GLY A N 1
ATOM 1329 C CA . GLY A 1 175 ? 7.152 48.469 18.594 1 97.19 175 GLY A CA 1
ATOM 1330 C C . GLY A 1 175 ? 6.574 47.688 19.75 1 97.19 175 GLY A C 1
ATOM 1331 O O . GLY A 1 175 ? 7.27 47.406 20.75 1 97.19 175 GLY A O 1
ATOM 1332 N N . ALA A 1 176 ? 5.367 47.188 19.609 1 97.25 176 ALA A N 1
ATOM 1333 C CA . ALA A 1 176 ? 4.68 46.531 20.703 1 97.25 176 ALA A CA 1
ATOM 1334 C C . ALA A 1 176 ? 5.234 45.125 20.922 1 97.25 176 ALA A C 1
ATOM 1336 O O . ALA A 1 176 ? 5.535 44.406 19.969 1 97.25 176 ALA A O 1
ATOM 1337 N N . TRP A 1 177 ? 5.449 44.781 22.188 1 97.81 177 TRP A N 1
ATOM 1338 C CA . TRP A 1 177 ? 5.855 43.438 22.578 1 97.81 177 TRP A CA 1
ATOM 1339 C C . TRP A 1 177 ? 4.707 42.688 23.25 1 97.81 177 TRP A C 1
ATOM 1341 O O . TRP A 1 177 ? 4.699 42.531 24.469 1 97.81 177 TRP A O 1
ATOM 1351 N N . VAL A 1 178 ? 3.732 42.312 22.422 1 98.38 178 VAL A N 1
ATOM 1352 C CA . VAL A 1 178 ? 2.482 41.719 22.906 1 98.38 178 VAL A CA 1
ATOM 1353 C C . VAL A 1 178 ? 2.043 40.594 22 1 98.38 178 VAL A C 1
ATOM 1355 O O . VAL A 1 178 ? 2.305 40.594 20.797 1 98.38 178 VAL A O 1
ATOM 1358 N N . THR A 1 179 ? 1.538 39.531 22.531 1 98.5 179 THR A N 1
ATOM 1359 C CA . THR A 1 179 ? 0.904 38.469 21.781 1 98.5 179 THR A CA 1
ATOM 1360 C C . THR A 1 179 ? -0.533 38.25 22.25 1 98.5 179 THR A C 1
ATOM 1362 O O . THR A 1 179 ? -0.871 38.562 23.391 1 98.5 179 THR A O 1
ATOM 1365 N N . SER A 1 180 ? -1.369 37.844 21.344 1 98.69 180 SER A N 1
ATOM 1366 C CA . SER A 1 180 ? -2.762 37.594 21.703 1 98.69 180 SER A CA 1
ATOM 1367 C C . SER A 1 180 ? -2.908 36.281 22.469 1 98.69 180 SER A C 1
ATOM 1369 O O . SER A 1 180 ? -2.078 35.375 22.328 1 98.69 180 SER A O 1
ATOM 1371 N N . TYR A 1 181 ? -4.008 36.125 23.266 1 98.56 181 TYR A N 1
ATOM 1372 C CA . TYR A 1 181 ? -4.324 34.875 23.906 1 98.56 181 TYR A CA 1
ATOM 1373 C C . TYR A 1 181 ? -4.469 33.75 22.875 1 98.56 181 TYR A C 1
ATOM 1375 O O . TYR A 1 181 ? -4.102 32.594 23.141 1 98.56 181 TYR A O 1
ATOM 1383 N N . SER A 1 182 ? -4.957 34.094 21.734 1 98.38 182 SER A N 1
ATOM 1384 C CA . SER A 1 182 ? -5.141 33.125 20.672 1 98.38 182 SER A CA 1
ATOM 1385 C C . SER A 1 182 ? -3.807 32.531 20.219 1 98.38 182 SER A C 1
ATOM 1387 O O . SER A 1 182 ? -3.611 31.328 20.25 1 98.38 182 SER A O 1
ATOM 1389 N N . LEU A 1 183 ? -2.898 33.312 19.828 1 98.25 183 LEU A N 1
ATOM 1390 C CA . LEU A 1 183 ? -1.6 32.844 19.375 1 98.25 183 LEU A CA 1
ATOM 1391 C C . LEU A 1 183 ? -0.853 32.125 20.5 1 98.25 183 LEU A C 1
ATOM 1393 O O . LEU A 1 183 ? -0.236 31.094 20.281 1 98.25 183 LEU A O 1
ATOM 1397 N N . ALA A 1 184 ? -0.909 32.719 21.672 1 98.56 184 ALA A N 1
ATOM 1398 C CA . ALA A 1 184 ? -0.23 32.125 22.828 1 98.56 184 ALA A CA 1
ATOM 1399 C C . ALA A 1 184 ? -0.732 30.719 23.109 1 98.56 184 ALA A C 1
ATOM 1401 O O . ALA A 1 184 ? 0.041 29.859 23.516 1 98.56 184 ALA A O 1
ATOM 1402 N N . SER A 1 185 ? -1.996 30.531 22.953 1 98.25 185 SER A N 1
ATOM 1403 C CA . SER A 1 185 ? -2.594 29.234 23.266 1 98.25 185 SER A CA 1
ATOM 1404 C C . SER A 1 185 ? -2.059 28.125 22.359 1 98.25 185 SER A C 1
ATOM 1406 O O . SER A 1 185 ? -2.088 26.953 22.719 1 98.25 185 SER A O 1
ATOM 1408 N N . TRP A 1 186 ? -1.515 28.5 21.234 1 97.25 186 TRP A N 1
ATOM 1409 C CA . TRP A 1 186 ? -1.004 27.531 20.266 1 97.25 186 TRP A CA 1
ATOM 1410 C C . TRP A 1 186 ? 0.473 27.234 20.516 1 97.25 186 TRP A C 1
ATOM 1412 O O . TRP A 1 186 ? 1.089 26.453 19.797 1 97.25 186 TRP A O 1
ATOM 1422 N N . THR A 1 187 ? 1.058 27.781 21.5 1 97.62 187 THR A N 1
ATOM 1423 C CA . THR A 1 187 ? 2.477 27.594 21.797 1 97.62 187 THR A CA 1
ATOM 1424 C C . THR A 1 187 ? 2.684 26.422 22.75 1 97.62 187 THR A C 1
ATOM 1426 O O . THR A 1 187 ? 3.803 25.922 22.891 1 97.62 187 THR A O 1
ATOM 1429 N N . GLY A 1 188 ? 1.65 26.094 23.469 1 97.44 188 GLY A N 1
ATOM 1430 C CA . GLY A 1 188 ? 1.781 25.125 24.531 1 97.44 188 GLY A CA 1
ATOM 1431 C C . GLY A 1 188 ? 2.309 25.719 25.828 1 97.44 188 GLY A C 1
ATOM 1432 O O . GLY A 1 188 ? 2.787 25 26.703 1 97.44 188 GLY A O 1
ATOM 1433 N N . MET A 1 189 ? 2.195 27.062 25.906 1 98.19 189 MET A N 1
ATOM 1434 C CA . MET A 1 189 ? 2.801 27.719 27.062 1 98.19 189 MET A CA 1
ATOM 1435 C C . MET A 1 189 ? 1.771 28.562 27.812 1 98.19 189 MET A C 1
ATOM 1437 O O . MET A 1 189 ? 2.027 29 28.938 1 98.19 189 MET A O 1
ATOM 1441 N N . LEU A 1 190 ? 0.655 28.734 27.234 1 98.56 190 LEU A N 1
ATOM 1442 C CA . LEU A 1 190 ? -0.386 29.516 27.906 1 98.56 190 LEU A CA 1
ATOM 1443 C C . LEU A 1 190 ? -1.158 28.656 28.891 1 98.56 190 LEU A C 1
ATOM 1445 O O . LEU A 1 190 ? -1.593 27.547 28.547 1 98.56 190 LEU A O 1
ATOM 1449 N N . ASP A 1 191 ? -1.292 29.156 30.094 1 98.38 191 ASP A N 1
ATOM 1450 C CA . ASP A 1 191 ? -2.207 28.531 31.047 1 98.38 191 ASP A CA 1
ATOM 1451 C C . ASP A 1 191 ? -3.66 28.844 30.703 1 98.38 191 ASP A C 1
ATOM 1453 O O . ASP A 1 191 ? -4.074 30.016 30.734 1 98.38 191 ASP A O 1
ATOM 1457 N N . ARG A 1 192 ? -4.418 27.875 30.391 1 96.44 192 ARG A N 1
ATOM 1458 C CA . ARG A 1 192 ? -5.73 28.109 29.797 1 96.44 192 ARG A CA 1
ATOM 1459 C C . ARG A 1 192 ? -6.73 28.578 30.844 1 96.44 192 ARG A C 1
ATOM 1461 O O . ARG A 1 192 ? -7.816 29.047 30.516 1 96.44 192 ARG A O 1
ATOM 1468 N N . PHE A 1 193 ? -6.391 28.5 32.125 1 96.81 193 PHE A N 1
ATOM 1469 C CA . PHE A 1 193 ? -7.285 28.922 33.188 1 96.81 193 PHE A CA 1
ATOM 1470 C C . PHE A 1 193 ? -6.965 30.359 33.625 1 96.81 193 PHE A C 1
ATOM 1472 O O . PHE A 1 193 ? -7.852 31.219 33.656 1 96.81 193 PHE A O 1
ATOM 1479 N N . SER A 1 194 ? -5.703 30.625 33.844 1 97.06 194 SER A N 1
ATOM 1480 C CA . SER A 1 194 ? -5.305 31.922 34.406 1 97.06 194 SER A CA 1
ATOM 1481 C C . SER A 1 194 ? -4.992 32.906 33.281 1 97.06 194 SER A C 1
ATOM 1483 O O . SER A 1 194 ? -4.879 34.125 33.531 1 97.06 194 SER A O 1
ATOM 1485 N N . LEU A 1 195 ? -4.785 32.469 32.062 1 98 195 LEU A N 1
ATOM 1486 C CA . LEU A 1 195 ? -4.379 33.312 30.922 1 98 195 LEU A CA 1
ATOM 1487 C C . LEU A 1 195 ? -3.066 34.031 31.203 1 98 195 LEU A C 1
ATOM 1489 O O . LEU A 1 195 ? -2.953 35.219 30.984 1 98 195 LEU A O 1
ATOM 1493 N N . SER A 1 196 ? -2.172 33.312 31.781 1 98.38 196 SER A N 1
ATOM 1494 C CA . SER A 1 196 ? -0.779 33.688 32 1 98.38 196 SER A CA 1
ATOM 1495 C C . SER A 1 196 ? 0.17 32.625 31.453 1 98.38 196 SER A C 1
ATOM 1497 O O . SER A 1 196 ? -0.255 31.516 31.109 1 98.38 196 SER A O 1
ATOM 1499 N N . TRP A 1 197 ? 1.401 33.031 31.328 1 98.62 197 TRP A N 1
ATOM 1500 C CA . TRP A 1 197 ? 2.354 32 30.922 1 98.62 197 TRP A CA 1
ATOM 1501 C C . TRP A 1 197 ? 2.457 30.922 31.984 1 98.62 197 TRP A C 1
ATOM 1503 O O . TRP A 1 197 ? 2.604 31.219 33.188 1 98.62 197 TRP A O 1
ATOM 1513 N N . ASN A 1 198 ? 2.385 29.719 31.562 1 98.56 198 ASN A N 1
ATOM 1514 C CA . ASN A 1 198 ? 2.369 28.578 32.469 1 98.56 198 ASN A CA 1
ATOM 1515 C C . ASN A 1 198 ? 3.748 28.312 33.062 1 98.56 198 ASN A C 1
ATOM 1517 O O . ASN A 1 198 ? 4.719 28.125 32.344 1 98.56 198 ASN A O 1
ATOM 1521 N N . ALA A 1 199 ? 3.807 28.156 34.344 1 98.06 199 ALA A N 1
ATOM 1522 C CA . ALA A 1 199 ? 5.078 28.031 35.062 1 98.06 199 ALA A CA 1
ATOM 1523 C C . ALA A 1 199 ? 5.805 26.75 34.688 1 98.06 199 ALA A C 1
ATOM 1525 O O . ALA A 1 199 ? 7.027 26.75 34.5 1 98.06 199 ALA A O 1
ATOM 1526 N N . GLU A 1 200 ? 5.078 25.703 34.625 1 98.06 200 GLU A N 1
ATOM 1527 C CA . GLU A 1 200 ? 5.684 24.422 34.281 1 98.06 200 GLU A CA 1
ATOM 1528 C C . GLU A 1 200 ? 6.188 24.406 32.844 1 98.06 200 GLU A C 1
ATOM 1530 O O . GLU A 1 200 ? 7.234 23.812 32.562 1 98.06 200 GLU A O 1
ATOM 1535 N N . ALA A 1 201 ? 5.445 25.016 31.969 1 98.19 201 ALA A N 1
ATOM 1536 C CA . ALA A 1 201 ? 5.883 25.109 30.578 1 98.19 201 ALA A CA 1
ATOM 1537 C C . ALA A 1 201 ? 7.133 25.969 30.453 1 98.19 201 ALA A C 1
ATOM 1539 O O . ALA A 1 201 ? 8.039 25.656 29.672 1 98.19 201 ALA A O 1
ATOM 1540 N N . LEU A 1 202 ? 7.168 27.062 31.203 1 98.38 202 LEU A N 1
ATOM 1541 C CA . LEU A 1 202 ? 8.352 27.922 31.25 1 98.38 202 LEU A CA 1
ATOM 1542 C C . LEU A 1 202 ? 9.57 27.141 31.719 1 98.38 202 LEU A C 1
ATOM 1544 O O . LEU A 1 202 ? 10.641 27.219 31.125 1 98.38 202 LEU A O 1
ATOM 1548 N N . ALA A 1 203 ? 9.336 26.391 32.75 1 97.94 203 ALA A N 1
ATOM 1549 C CA . ALA A 1 203 ? 10.414 25.578 33.312 1 97.94 203 ALA A CA 1
ATOM 1550 C C . ALA A 1 203 ? 10.883 24.531 32.312 1 97.94 203 ALA A C 1
ATOM 1552 O O . ALA A 1 203 ? 12.086 24.297 32.156 1 97.94 203 ALA A O 1
ATOM 1553 N N . ALA A 1 204 ? 9.914 23.906 31.688 1 97.44 204 ALA A N 1
ATOM 1554 C CA . ALA A 1 204 ? 10.242 22.859 30.719 1 97.44 204 ALA A CA 1
ATOM 1555 C C . ALA A 1 204 ? 11.062 23.438 29.562 1 97.44 204 ALA A C 1
ATOM 1557 O O . ALA A 1 204 ? 11.977 22.781 29.047 1 97.44 204 ALA A O 1
ATOM 1558 N N . ALA A 1 205 ? 10.758 24.609 29.125 1 97.12 205 ALA A N 1
ATOM 1559 C CA . ALA A 1 205 ? 11.453 25.266 28.016 1 97.12 205 ALA A CA 1
ATOM 1560 C C . ALA A 1 205 ? 12.719 25.969 28.5 1 97.12 205 ALA A C 1
ATOM 1562 O O . ALA A 1 205 ? 13.555 26.375 27.688 1 97.12 205 ALA A O 1
ATOM 1563 N N . GLU A 1 206 ? 12.828 26.094 29.797 1 95.88 206 GLU A N 1
ATOM 1564 C CA . GLU A 1 206 ? 13.938 26.812 30.422 1 95.88 206 GLU A CA 1
ATOM 1565 C C . GLU A 1 206 ? 14 28.266 29.969 1 95.88 206 GLU A C 1
ATOM 1567 O O . GLU A 1 206 ? 15.047 28.75 29.547 1 95.88 206 GLU A O 1
ATOM 1572 N N . VAL A 1 207 ? 12.891 28.922 30.047 1 97.5 207 VAL A N 1
ATOM 1573 C CA . VAL A 1 207 ? 12.805 30.344 29.734 1 97.5 207 VAL A CA 1
ATOM 1574 C C . VAL A 1 207 ? 12.016 31.062 30.828 1 97.5 207 VAL A C 1
ATOM 1576 O O . VAL A 1 207 ? 11.297 30.422 31.609 1 97.5 207 VAL A O 1
ATOM 1579 N N . ARG A 1 208 ? 12.227 32.344 30.844 1 97.38 208 ARG A N 1
ATOM 1580 C CA . ARG A 1 208 ? 11.484 33.188 31.766 1 97.38 208 ARG A CA 1
ATOM 1581 C C . ARG A 1 208 ? 10.32 33.875 31.062 1 97.38 208 ARG A C 1
ATOM 1583 O O . ARG A 1 208 ? 10.359 34.094 29.844 1 97.38 208 ARG A O 1
ATOM 1590 N N . ALA A 1 209 ? 9.398 34.25 31.875 1 97.56 209 ALA A N 1
ATOM 1591 C CA . ALA A 1 209 ? 8.211 34.906 31.328 1 97.56 209 ALA A CA 1
ATOM 1592 C C . ALA A 1 209 ? 8.578 36.188 30.609 1 97.56 209 ALA A C 1
ATOM 1594 O O . ALA A 1 209 ? 7.949 36.562 29.609 1 97.56 209 ALA A O 1
ATOM 1595 N N . ASP A 1 210 ? 9.578 36.875 31.109 1 96.56 210 ASP A N 1
ATOM 1596 C CA . ASP A 1 210 ? 9.945 38.188 30.531 1 96.56 210 ASP A CA 1
ATOM 1597 C C . ASP A 1 210 ? 10.641 38 29.188 1 96.56 210 ASP A C 1
ATOM 1599 O O . ASP A 1 210 ? 10.867 38.969 28.469 1 96.56 210 ASP A O 1
ATOM 1603 N N . GLN A 1 211 ? 10.969 36.844 28.844 1 98.12 211 GLN A N 1
ATOM 1604 C CA . GLN A 1 211 ? 11.555 36.562 27.547 1 98.12 211 GLN A CA 1
ATOM 1605 C C . GLN A 1 211 ? 10.469 36.312 26.5 1 98.12 211 GLN A C 1
ATOM 1607 O O . GLN A 1 211 ? 10.773 36.156 25.312 1 98.12 211 GLN A O 1
ATOM 1612 N N . LEU A 1 212 ? 9.25 36.281 26.922 1 98.62 212 LEU A N 1
ATOM 1613 C CA . LEU A 1 212 ? 8.102 36.094 26.047 1 98.62 212 LEU A CA 1
ATOM 1614 C C . LEU A 1 212 ? 7.254 37.375 25.984 1 98.62 212 LEU A C 1
ATOM 1616 O O . LEU A 1 212 ? 7.352 38.219 26.875 1 98.62 212 LEU A O 1
ATOM 1620 N N . PRO A 1 213 ? 6.457 37.562 24.938 1 98.56 213 PRO A N 1
ATOM 1621 C CA . PRO A 1 213 ? 5.629 38.75 24.844 1 98.56 213 PRO A CA 1
ATOM 1622 C C . PRO A 1 213 ? 4.598 38.844 25.969 1 98.56 213 PRO A C 1
ATOM 1624 O O . PRO A 1 213 ? 4.188 37.844 26.531 1 98.56 213 PRO A O 1
ATOM 1627 N N . GLU A 1 214 ? 4.25 40.062 26.234 1 98.56 214 GLU A N 1
ATOM 1628 C CA . GLU A 1 214 ? 3.125 40.281 27.141 1 98.56 214 GLU A CA 1
ATOM 1629 C C . GLU A 1 214 ? 1.828 39.719 26.547 1 98.56 214 GLU A C 1
ATOM 1631 O O . GLU A 1 214 ? 1.684 39.656 25.328 1 98.56 214 GLU A O 1
ATOM 1636 N N . LEU A 1 215 ? 0.955 39.312 27.453 1 98.62 215 LEU A N 1
ATOM 1637 C CA . LEU A 1 215 ? -0.276 38.688 27.016 1 98.62 215 LEU A CA 1
ATOM 1638 C C . LEU A 1 215 ? -1.439 39.656 27.016 1 98.62 215 LEU A C 1
ATOM 1640 O O . LEU A 1 215 ? -1.576 40.469 27.938 1 98.62 215 LEU A O 1
ATOM 1644 N N . ALA A 1 216 ? -2.211 39.625 25.938 1 98.44 216 ALA A N 1
ATOM 1645 C CA . ALA A 1 216 ? -3.414 40.438 25.828 1 98.44 216 ALA A CA 1
ATOM 1646 C C . ALA A 1 216 ? -4.465 39.781 24.969 1 98.44 216 ALA A C 1
ATOM 1648 O O . ALA A 1 216 ? -4.219 38.688 24.406 1 98.44 216 ALA A O 1
ATOM 1649 N N . ASP A 1 217 ? -5.609 40.375 24.969 1 97.88 217 ASP A N 1
ATOM 1650 C CA . ASP A 1 217 ? -6.656 39.844 24.094 1 97.88 217 ASP A CA 1
ATOM 1651 C C . ASP A 1 217 ? -6.566 40.438 22.703 1 97.88 217 ASP A C 1
ATOM 1653 O O . ASP A 1 217 ? -5.742 41.312 22.453 1 97.88 217 ASP A O 1
ATOM 1657 N N . TYR A 1 218 ? -7.355 39.969 21.766 1 94.94 218 TYR A N 1
ATOM 1658 C CA . TYR A 1 218 ? -7.328 40.281 20.344 1 94.94 218 TYR A CA 1
ATOM 1659 C C . TYR A 1 218 ? -7.641 41.75 20.094 1 94.94 218 TYR A C 1
ATOM 1661 O O . TYR A 1 218 ? -7.328 42.312 19.031 1 94.94 218 TYR A O 1
ATOM 1669 N N . ASP A 1 219 ? -8.297 42.438 21.047 1 95.75 219 ASP A N 1
ATOM 1670 C CA . ASP A 1 219 ? -8.883 43.75 20.797 1 95.75 219 ASP A CA 1
ATOM 1671 C C . ASP A 1 219 ? -7.914 44.875 21.156 1 95.75 219 ASP A C 1
ATOM 1673 O O . ASP A 1 219 ? -8.25 46.062 21.047 1 95.75 219 ASP A O 1
ATOM 1677 N N . LEU A 1 220 ? -6.77 44.531 21.594 1 96.69 220 LEU A N 1
ATOM 1678 C CA . LEU A 1 220 ? -5.723 45.531 21.781 1 96.69 220 LEU A CA 1
ATOM 1679 C C . LEU A 1 220 ? -5.098 45.906 20.453 1 96.69 220 LEU A C 1
ATOM 1681 O O . LEU A 1 220 ? -4.863 45.062 19.594 1 96.69 220 LEU A O 1
ATOM 1685 N N . ALA A 1 221 ? -4.891 47.219 20.234 1 96.5 221 ALA A N 1
ATOM 1686 C CA . ALA A 1 221 ? -4.367 47.688 18.953 1 96.5 221 ALA A CA 1
ATOM 1687 C C . ALA A 1 221 ? -3.266 48.719 19.172 1 96.5 221 ALA A C 1
ATOM 1689 O O . ALA A 1 221 ? -3.133 49.281 20.266 1 96.5 221 ALA A O 1
ATOM 1690 N N . PHE A 1 222 ? -2.504 48.906 18.094 1 97.75 222 PHE A N 1
ATOM 1691 C CA . PHE A 1 222 ? -1.356 49.812 18.141 1 97.75 222 PHE A CA 1
ATOM 1692 C C . PHE A 1 222 ? -1.261 50.625 16.859 1 97.75 222 PHE A C 1
ATOM 1694 O O . PHE A 1 222 ? -1.882 50.281 15.852 1 97.75 222 PHE A O 1
ATOM 1701 N N . SER A 1 223 ? -0.496 51.719 16.938 1 97.5 223 SER A N 1
ATOM 1702 C CA . SER A 1 223 ? -0.23 52.531 15.758 1 97.5 223 SER A CA 1
ATOM 1703 C C . SER A 1 223 ? 1.164 52.25 15.203 1 97.5 223 SER A C 1
ATOM 1705 O O . SER A 1 223 ? 2.057 51.812 15.938 1 97.5 223 SER A O 1
ATOM 1707 N N . LEU A 1 224 ? 1.311 52.594 13.938 1 98.06 224 LEU A N 1
ATOM 1708 C CA . LEU A 1 224 ? 2.576 52.375 13.242 1 98.06 224 LEU A CA 1
ATOM 1709 C C . LEU A 1 224 ? 3.672 53.281 13.828 1 98.06 224 LEU A C 1
ATOM 1711 O O . LEU A 1 224 ? 3.404 54.406 14.242 1 98.06 224 LEU A O 1
ATOM 1715 N N . ARG A 1 225 ? 4.867 52.75 13.797 1 97.69 225 ARG A N 1
ATOM 1716 C CA . ARG A 1 225 ? 6.051 53.562 14.016 1 97.69 225 ARG A CA 1
ATOM 1717 C C . ARG A 1 225 ? 6.199 54.625 12.914 1 97.69 225 ARG A C 1
ATOM 1719 O O . ARG A 1 225 ? 5.668 54.438 11.812 1 97.69 225 ARG A O 1
ATOM 1726 N N . PRO A 1 226 ? 6.988 55.594 13.211 1 97.31 226 PRO A N 1
ATOM 1727 C CA . PRO A 1 226 ? 7.113 56.688 12.266 1 97.31 226 PRO A CA 1
ATOM 1728 C C . PRO A 1 226 ? 7.598 56.25 10.891 1 97.31 226 PRO A C 1
ATOM 1730 O O . PRO A 1 226 ? 7.094 56.719 9.867 1 97.31 226 PRO A O 1
ATOM 1733 N N . GLU A 1 227 ? 8.523 55.406 10.875 1 97.38 227 GLU A N 1
ATOM 1734 C CA . GLU A 1 227 ? 9.078 54.969 9.609 1 97.38 227 GLU A CA 1
ATOM 1735 C C . GLU A 1 227 ? 8.008 54.281 8.742 1 97.38 227 GLU A C 1
ATOM 1737 O O . GLU A 1 227 ? 7.988 54.469 7.523 1 97.38 227 GLU A O 1
ATOM 1742 N N . PHE A 1 228 ? 7.145 53.594 9.336 1 98 228 PHE A N 1
ATOM 1743 C CA . PHE A 1 228 ? 6.109 52.875 8.578 1 98 228 PHE A CA 1
ATOM 1744 C C . PHE A 1 228 ? 4.926 53.812 8.312 1 98 228 PHE A C 1
ATOM 1746 O O . PHE A 1 228 ? 4.195 53.625 7.336 1 98 228 PHE A O 1
ATOM 1753 N N . GLN A 1 229 ? 4.719 54.812 9.141 1 97.56 229 GLN A N 1
ATOM 1754 C CA . GLN A 1 229 ? 3.738 55.844 8.828 1 97.56 229 GLN A CA 1
ATOM 1755 C C . GLN A 1 229 ? 4.086 56.562 7.52 1 97.56 229 GLN A C 1
ATOM 1757 O O . GLN A 1 229 ? 3.199 56.906 6.734 1 97.56 229 GLN A O 1
ATOM 1762 N N . ALA A 1 230 ? 5.363 56.781 7.352 1 97.75 230 ALA A N 1
ATOM 1763 C CA . ALA A 1 230 ? 5.836 57.406 6.125 1 97.75 230 ALA A CA 1
ATOM 1764 C C . ALA A 1 230 ? 5.625 56.5 4.918 1 97.75 230 ALA A C 1
ATOM 1766 O O . ALA A 1 230 ? 5.316 56.969 3.822 1 97.75 230 ALA A O 1
ATOM 1767 N N . ARG A 1 231 ? 5.801 55.219 5.113 1 97.5 231 ARG A N 1
ATOM 1768 C CA . ARG A 1 231 ? 5.656 54.25 4.035 1 97.5 231 ARG A CA 1
ATOM 1769 C C . ARG A 1 231 ? 4.191 54.094 3.641 1 97.5 231 ARG A C 1
ATOM 1771 O O . ARG A 1 231 ? 3.875 53.938 2.457 1 97.5 231 ARG A O 1
ATOM 1778 N N . TRP A 1 232 ? 3.324 54.062 4.629 1 97.94 232 TRP A N 1
ATOM 1779 C CA . TRP A 1 232 ? 1.888 53.906 4.426 1 97.94 232 TRP A CA 1
ATOM 1780 C C . TRP A 1 232 ? 1.12 55.062 5.074 1 97.94 232 TRP A C 1
ATOM 1782 O O . TRP A 1 232 ? 0.406 54.875 6.059 1 97.94 232 TRP A O 1
ATOM 1792 N N . PRO A 1 233 ? 1.055 56.125 4.488 1 97 233 PRO A N 1
ATOM 1793 C CA . PRO A 1 233 ? 0.475 57.312 5.117 1 97 233 PRO A CA 1
ATOM 1794 C C . PRO A 1 233 ? -1.015 57.156 5.414 1 97 233 PRO A C 1
ATOM 1796 O O . PRO A 1 233 ? -1.513 57.719 6.398 1 97 233 PRO A O 1
ATOM 1799 N N . LYS A 1 234 ? -1.699 56.5 4.605 1 96.12 234 LYS A N 1
ATOM 1800 C CA . LYS A 1 234 ? -3.135 56.344 4.816 1 96.12 234 LYS A CA 1
ATOM 1801 C C . LYS A 1 234 ? -3.414 55.469 6.023 1 96.12 234 LYS A C 1
ATOM 1803 O O . LYS A 1 234 ? -4.543 55.406 6.512 1 96.12 234 LYS A O 1
ATOM 1808 N N . LEU A 1 235 ? -2.359 54.812 6.52 1 97.44 235 LEU A N 1
ATOM 1809 C CA . LEU A 1 235 ? -2.508 53.906 7.645 1 97.44 235 LEU A CA 1
ATOM 1810 C C . LEU A 1 235 ? -1.841 54.438 8.898 1 97.44 235 LEU A C 1
ATOM 1812 O O . LEU A 1 235 ? -1.729 53.75 9.906 1 97.44 235 LEU A O 1
ATOM 1816 N N . ALA A 1 236 ? -1.388 55.625 8.898 1 95.81 236 ALA A N 1
ATOM 1817 C CA . ALA A 1 236 ? -0.569 56.219 9.945 1 95.81 236 ALA A CA 1
ATOM 1818 C C . ALA A 1 236 ? -1.302 56.188 11.289 1 95.81 236 ALA A C 1
ATOM 1820 O O . ALA A 1 236 ? -0.693 55.969 12.336 1 95.81 236 ALA A O 1
ATOM 1821 N N . HIS A 1 237 ? -2.609 56.406 11.32 1 92.94 237 HIS A N 1
ATOM 1822 C CA . HIS A 1 237 ? -3.344 56.5 12.57 1 92.94 237 HIS A CA 1
ATOM 1823 C C . HIS A 1 237 ? -4.395 55.375 12.672 1 92.94 237 HIS A C 1
ATOM 1825 O O . HIS A 1 237 ? -5.324 55.469 13.477 1 92.94 237 HIS A O 1
ATOM 1831 N N . VAL A 1 238 ? -4.223 54.469 11.852 1 96 238 VAL A N 1
ATOM 1832 C CA . VAL A 1 238 ? -5.137 53.344 11.812 1 96 238 VAL A CA 1
ATOM 1833 C C . VAL A 1 238 ? -4.668 52.281 12.789 1 96 238 VAL A C 1
ATOM 1835 O O . VAL A 1 238 ? -3.471 52 12.891 1 96 238 VAL A O 1
ATOM 1838 N N . PRO A 1 239 ? -5.598 51.688 13.617 1 97.94 239 PRO A N 1
ATOM 1839 C CA . PRO A 1 239 ? -5.188 50.656 14.562 1 97.94 239 PRO A CA 1
ATOM 1840 C C . PRO A 1 239 ? -4.688 49.375 13.867 1 97.94 239 PRO A C 1
ATOM 1842 O O . PRO A 1 239 ? -5.328 48.875 12.938 1 97.94 239 PRO A O 1
ATOM 1845 N N . PHE A 1 240 ? -3.543 48.875 14.281 1 98.56 240 PHE A N 1
ATOM 1846 C CA . PHE A 1 240 ? -3.035 47.531 13.953 1 98.56 240 PHE A CA 1
ATOM 1847 C C . PHE A 1 240 ? -3.316 46.562 15.086 1 98.56 240 PHE A C 1
ATOM 1849 O O . PHE A 1 240 ? -2.82 46.719 16.203 1 98.56 240 PHE A O 1
ATOM 1856 N N . TYR A 1 241 ? -4.105 45.531 14.805 1 98.44 241 TYR A N 1
ATOM 1857 C CA . TYR A 1 241 ? -4.543 44.594 15.844 1 98.44 241 TYR A CA 1
ATOM 1858 C C . TYR A 1 241 ? -3.559 43.438 15.992 1 98.44 241 TYR A C 1
ATOM 1860 O O . TYR A 1 241 ? -2.764 43.188 15.094 1 98.44 241 TYR A O 1
ATOM 1868 N N . LEU A 1 242 ? -3.623 42.781 17.188 1 98.12 242 LEU A N 1
ATOM 1869 C CA . LEU A 1 242 ? -2.818 41.594 17.453 1 98.12 242 LEU A CA 1
ATOM 1870 C C . LEU A 1 242 ? -3.172 40.469 16.484 1 98.12 242 LEU A C 1
ATOM 1872 O O . LEU A 1 242 ? -4.324 40.344 16.062 1 98.12 242 LEU A O 1
ATOM 1876 N N . GLY A 1 243 ? -2.184 39.688 16.172 1 97.94 243 GLY A N 1
ATOM 1877 C CA . GLY A 1 243 ? -2.455 38.5 15.375 1 97.94 243 GLY A CA 1
ATOM 1878 C C . GLY A 1 243 ? -3.324 37.5 16.094 1 97.94 243 GLY A C 1
ATOM 1879 O O . GLY A 1 243 ? -3.223 37.344 17.312 1 97.94 243 GLY A O 1
ATOM 1880 N N . VAL A 1 244 ? -4.18 36.844 15.352 1 98.19 244 VAL A N 1
ATOM 1881 C CA . VAL A 1 244 ? -4.996 35.719 15.82 1 98.19 244 VAL A CA 1
ATOM 1882 C C . VAL A 1 244 ? -4.719 34.469 14.977 1 98.19 244 VAL A C 1
ATOM 1884 O O . VAL A 1 244 ? -4.406 34.594 13.789 1 98.19 244 VAL A O 1
ATOM 1887 N N . SER A 1 245 ? -4.797 33.344 15.578 1 97.31 245 SER A N 1
ATOM 1888 C CA . SER A 1 245 ? -4.438 32.125 14.875 1 97.31 245 SER A CA 1
ATOM 1889 C C . SER A 1 245 ? -5.367 31.859 13.688 1 97.31 245 SER A C 1
ATOM 1891 O O . SER A 1 245 ? -6.555 32.188 13.742 1 97.31 245 SER A O 1
ATOM 1893 N N . ASP A 1 246 ? -4.848 31.25 12.656 1 93.75 246 ASP A N 1
ATOM 1894 C CA . ASP A 1 246 ? -5.617 30.969 11.445 1 93.75 246 ASP A CA 1
ATOM 1895 C C . ASP A 1 246 ? -6.789 30.031 11.742 1 93.75 246 ASP A C 1
ATOM 1897 O O . ASP A 1 246 ? -7.887 30.219 11.211 1 93.75 246 ASP A O 1
ATOM 1901 N N . GLY A 1 247 ? -6.586 29.047 12.586 1 93.38 247 GLY A N 1
ATOM 1902 C CA . GLY A 1 247 ? -7.688 28.172 12.938 1 93.38 247 GLY A CA 1
ATOM 1903 C C . GLY A 1 247 ? -8.828 28.891 13.641 1 93.38 247 GLY A C 1
ATOM 1904 O O . GLY A 1 247 ? -10 28.609 13.375 1 93.38 247 GLY A O 1
ATOM 1905 N N . ALA A 1 248 ? -8.461 29.766 14.523 1 95.69 248 ALA A N 1
ATOM 1906 C CA . ALA A 1 248 ? -9.453 30.562 15.234 1 95.69 248 ALA A CA 1
ATOM 1907 C C . ALA A 1 248 ? -10.219 31.469 14.273 1 95.69 248 ALA A C 1
ATOM 1909 O O . ALA A 1 248 ? -11.453 31.469 14.281 1 95.69 248 ALA A O 1
ATOM 1910 N N . THR A 1 249 ? -9.461 32.125 13.445 1 94.94 249 THR A N 1
ATOM 1911 C CA . THR A 1 249 ? -10.109 33.094 12.555 1 94.94 249 THR A CA 1
ATOM 1912 C C . THR A 1 249 ? -10.906 32.375 11.469 1 94.94 249 THR A C 1
ATOM 1914 O O . THR A 1 249 ? -11.945 32.844 11.023 1 94.94 249 THR A O 1
ATOM 1917 N N . ALA A 1 250 ? -10.422 31.266 11.078 1 90.62 250 ALA A N 1
ATOM 1918 C CA . ALA A 1 250 ? -11.195 30.453 10.133 1 90.62 250 ALA A CA 1
ATOM 1919 C C . ALA A 1 250 ? -12.539 30.062 10.734 1 90.62 250 ALA A C 1
ATOM 1921 O O . ALA A 1 250 ? -13.555 30.047 10.031 1 90.62 250 ALA A O 1
ATOM 1922 N N . THR A 1 251 ? -12.539 29.688 11.953 1 91.62 251 THR A N 1
ATOM 1923 C CA . THR A 1 251 ? -13.773 29.328 12.641 1 91.62 251 THR A CA 1
ATOM 1924 C C . THR A 1 251 ? -14.711 30.531 12.719 1 91.62 251 THR A C 1
ATOM 1926 O O . THR A 1 251 ? -15.906 30.406 12.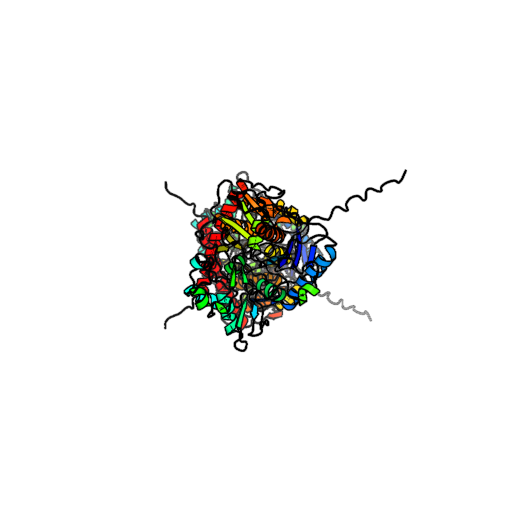43 1 91.62 251 THR A O 1
ATOM 1929 N N . VAL A 1 252 ? -14.203 31.641 13.031 1 91.5 252 VAL A N 1
ATOM 1930 C CA . VAL A 1 252 ? -14.992 32.875 13.125 1 91.5 252 VAL A CA 1
ATOM 1931 C C . VAL A 1 252 ? -15.516 33.25 11.742 1 91.5 252 VAL A C 1
ATOM 1933 O O . VAL A 1 252 ? -16.703 33.531 11.57 1 91.5 252 VAL A O 1
ATOM 1936 N N . GLY A 1 253 ? -14.633 33.281 10.812 1 89.25 253 GLY A N 1
ATOM 1937 C CA . GLY A 1 253 ? -14.953 33.719 9.469 1 89.25 253 GLY A CA 1
ATOM 1938 C C . GLY A 1 253 ? -15.953 32.812 8.766 1 89.25 253 GLY A C 1
ATOM 1939 O O . GLY A 1 253 ? -16.688 33.25 7.875 1 89.25 253 GLY A O 1
ATOM 1940 N N . SER A 1 254 ? -15.977 31.594 9.172 1 85.69 254 SER A N 1
ATOM 1941 C CA . SER A 1 254 ? -16.891 30.641 8.562 1 85.69 254 SER A CA 1
ATOM 1942 C C . SER A 1 254 ? -18.281 30.734 9.18 1 85.69 254 SER A C 1
ATOM 1944 O O . SER A 1 254 ? -19.25 30.203 8.625 1 85.69 254 SER A O 1
ATOM 1946 N N . GLY A 1 255 ? -18.359 31.422 10.289 1 85.06 255 GLY A N 1
ATOM 1947 C CA . GLY A 1 255 ? -19.625 31.531 10.992 1 85.06 255 GLY A CA 1
ATOM 1948 C C . GLY A 1 255 ? -19.891 30.375 11.938 1 85.06 255 GLY A C 1
ATOM 1949 O O . GLY A 1 255 ? -21.047 30.094 12.273 1 85.06 255 GLY A O 1
ATOM 1950 N N . ALA A 1 256 ? -18.891 29.688 12.367 1 88.56 256 ALA A N 1
ATOM 1951 C CA . ALA A 1 256 ? -19.031 28.531 13.234 1 88.56 256 ALA A CA 1
ATOM 1952 C C . ALA A 1 256 ? -18.875 28.906 14.703 1 88.56 256 ALA A C 1
ATOM 1954 O O . ALA A 1 256 ? -18.266 28.172 15.477 1 88.56 256 ALA A O 1
ATOM 1955 N N . LEU A 1 257 ? -19.359 30.031 15.062 1 88.94 257 LEU A N 1
ATOM 1956 C CA . LEU A 1 257 ? -19.25 30.5 16.438 1 88.94 257 LEU A CA 1
ATOM 1957 C C . LEU A 1 257 ? -20.469 30.062 17.25 1 88.94 257 LEU A C 1
ATOM 1959 O O . LEU A 1 257 ? -20.406 30.031 18.484 1 88.94 257 LEU A O 1
ATOM 1963 N N . LEU A 1 258 ? -21.516 29.734 16.547 1 84.25 258 LEU A N 1
ATOM 1964 C CA . LEU A 1 258 ? -22.766 29.422 17.234 1 84.25 258 LEU A CA 1
ATOM 1965 C C . LEU A 1 258 ? -22.766 27.969 17.688 1 84.25 258 LEU A C 1
ATOM 1967 O O . LEU A 1 258 ? -22.172 27.094 17.047 1 84.25 258 LEU A O 1
ATOM 1971 N N . PRO A 1 259 ? -23.516 27.719 18.828 1 84.31 259 PRO A N 1
ATOM 1972 C CA . PRO A 1 259 ? -23.672 26.328 19.25 1 84.31 259 PRO A CA 1
ATOM 1973 C C . PRO A 1 259 ? -24.25 25.438 18.156 1 84.31 259 PRO A C 1
ATOM 1975 O O . PRO A 1 259 ? -25.141 25.859 17.406 1 84.31 259 PRO A O 1
ATOM 1978 N N . GLY A 1 260 ? -23.672 24.297 18.062 1 86.94 260 GLY A N 1
ATOM 1979 C CA . GLY A 1 260 ? -24.156 23.344 17.078 1 86.94 260 GLY A CA 1
ATOM 1980 C C . GLY A 1 260 ? -23.469 23.469 15.734 1 86.94 260 GLY A C 1
ATOM 1981 O O . GLY A 1 260 ? -23.703 22.656 14.836 1 86.94 260 GLY A O 1
ATOM 1982 N N . ARG A 1 261 ? -22.672 24.484 15.602 1 89.5 261 ARG A N 1
ATOM 1983 C CA . ARG A 1 261 ? -21.922 24.656 14.367 1 89.5 261 ARG A CA 1
ATOM 1984 C C . ARG A 1 261 ? -20.453 24.281 14.562 1 89.5 261 ARG A C 1
ATOM 1986 O O . ARG A 1 261 ? -19.844 24.625 15.586 1 89.5 261 ARG A O 1
ATOM 1993 N N . PHE A 1 262 ? -19.984 23.547 13.672 1 93.69 262 PHE A N 1
ATOM 1994 C CA . PHE A 1 262 ? -18.594 23.094 13.711 1 93.69 262 PHE A CA 1
ATOM 1995 C C . PHE A 1 262 ? -17.859 23.484 12.438 1 93.69 262 PHE A C 1
ATOM 1997 O O . PHE A 1 262 ? -18.438 23.438 11.344 1 93.69 262 PHE A O 1
ATOM 2004 N N . ALA A 1 263 ? -16.688 23.984 12.609 1 92.94 263 ALA A N 1
ATOM 2005 C CA . ALA A 1 263 ? -15.852 24.281 11.445 1 92.94 263 ALA A CA 1
ATOM 2006 C C . ALA A 1 263 ? -15.023 23.062 11.039 1 92.94 263 ALA A C 1
ATOM 2008 O O . ALA A 1 263 ? -14.453 22.375 11.898 1 92.94 263 ALA A O 1
ATOM 2009 N N . LEU A 1 264 ? -15.047 22.75 9.805 1 94.5 264 LEU A N 1
ATOM 2010 C CA . LEU A 1 264 ? -14.273 21.641 9.258 1 94.5 264 LEU A CA 1
ATOM 2011 C C . LEU A 1 264 ? -13.492 22.078 8.023 1 94.5 264 LEU A C 1
ATOM 2013 O O . LEU A 1 264 ? -14.055 22.688 7.113 1 94.5 264 LEU A O 1
ATOM 2017 N N . THR A 1 265 ? -12.242 21.859 8.062 1 91.69 265 THR A N 1
ATOM 2018 C CA . THR A 1 265 ? -11.406 22.281 6.945 1 91.69 265 THR A CA 1
ATOM 2019 C C . THR A 1 265 ? -10.625 21.094 6.383 1 91.69 265 THR A C 1
ATOM 2021 O O . THR A 1 265 ? -10.133 20.266 7.137 1 91.69 265 THR A O 1
ATOM 2024 N N . VAL A 1 266 ? -10.539 21 5.043 1 92.88 266 VAL A N 1
ATOM 2025 C CA . VAL A 1 266 ? -9.625 20.094 4.352 1 92.88 266 VAL A CA 1
ATOM 2026 C C . VAL A 1 266 ? -8.812 20.875 3.318 1 92.88 266 VAL A C 1
ATOM 2028 O O . VAL A 1 266 ? -9.25 21.047 2.178 1 92.88 266 VAL A O 1
ATOM 2031 N N . GLY A 1 267 ? -7.688 21.406 3.727 1 88.94 267 GLY A N 1
ATOM 2032 C CA . GLY A 1 267 ? -6.676 21.953 2.84 1 88.94 267 GLY A CA 1
ATOM 2033 C C . GLY A 1 267 ? -5.543 20.969 2.557 1 88.94 267 GLY A C 1
ATOM 2034 O O . GLY A 1 267 ? -5.785 19.828 2.201 1 88.94 267 GLY A O 1
ATOM 2035 N N . SER A 1 268 ? -4.285 21.516 2.842 1 84.94 268 SER A N 1
ATOM 2036 C CA . SER A 1 268 ? -3.186 20.547 2.809 1 84.94 268 SER A CA 1
ATOM 2037 C C . SER A 1 268 ? -3.324 19.516 3.914 1 84.94 268 SER A C 1
ATOM 2039 O O . SER A 1 268 ? -3.119 18.312 3.682 1 84.94 268 SER A O 1
ATOM 2041 N N . THR A 1 269 ? -3.682 20.031 5.086 1 90.88 269 THR A N 1
ATOM 2042 C CA . THR A 1 269 ? -4.031 19.188 6.223 1 90.88 269 THR A CA 1
ATOM 2043 C C . THR A 1 269 ? -5.512 19.344 6.57 1 90.88 269 THR A C 1
ATOM 2045 O O . THR A 1 269 ? -6.254 20.031 5.871 1 90.88 269 THR A O 1
ATOM 2048 N N . SER A 1 270 ? -5.992 18.625 7.531 1 94.69 270 SER A N 1
ATOM 2049 C CA . SER A 1 270 ? -7.41 18.688 7.863 1 94.69 270 SER A CA 1
ATOM 2050 C C . SER A 1 270 ? -7.617 18.891 9.359 1 94.69 270 SER A C 1
ATOM 2052 O O . SER A 1 270 ? -6.742 18.547 10.164 1 94.69 270 SER A O 1
ATOM 2054 N N . ALA A 1 271 ? -8.781 19.516 9.711 1 96.06 271 ALA A N 1
ATOM 2055 C CA . ALA A 1 271 ? -9.07 19.797 11.109 1 96.06 271 ALA A CA 1
ATOM 2056 C C . ALA A 1 271 ? -10.57 19.969 11.336 1 96.06 271 ALA A C 1
ATOM 2058 O O . ALA A 1 271 ? -11.312 20.297 10.414 1 96.06 271 ALA A O 1
ATOM 2059 N N . VAL A 1 272 ? -11 19.688 12.469 1 97 272 VAL A N 1
ATOM 2060 C CA . VAL A 1 272 ? -12.352 19.969 12.953 1 97 272 VAL A CA 1
ATOM 2061 C C . VAL A 1 272 ? -12.281 20.766 14.242 1 97 272 VAL A C 1
ATOM 2063 O O . VAL A 1 272 ? -11.406 20.531 15.086 1 97 272 VAL A O 1
ATOM 2066 N N . ARG A 1 273 ? -13.164 21.781 14.328 1 96.56 273 ARG A N 1
ATOM 2067 C CA . ARG A 1 273 ? -13.102 22.734 15.438 1 96.56 273 ARG A CA 1
ATOM 2068 C C . ARG A 1 273 ? -14.492 23.125 15.898 1 96.56 273 ARG A C 1
ATOM 2070 O O . ARG A 1 273 ? -15.422 23.203 15.102 1 96.56 273 ARG A O 1
ATOM 2077 N N . MET A 1 274 ? -14.531 23.422 17.094 1 94.94 274 MET A N 1
ATOM 2078 C CA . MET A 1 274 ? -15.734 23.938 17.734 1 94.94 274 MET A CA 1
ATOM 2079 C C . MET A 1 274 ? -15.398 25.125 18.641 1 94.94 274 MET A C 1
ATOM 2081 O O . MET A 1 274 ? -14.406 25.094 19.375 1 94.94 274 MET A O 1
ATOM 2085 N N . ALA A 1 275 ? -16.219 26.203 18.5 1 94.94 275 ALA A N 1
ATOM 2086 C CA . ALA A 1 275 ? -16.078 27.344 19.406 1 94.94 275 ALA A CA 1
ATOM 2087 C C . ALA A 1 275 ? -16.984 27.188 20.625 1 94.94 275 ALA A C 1
ATOM 2089 O O . ALA A 1 275 ? -18.141 26.766 20.5 1 94.94 275 ALA A O 1
ATOM 2090 N N . LEU A 1 276 ? -16.438 27.438 21.719 1 94.38 276 LEU A N 1
ATOM 2091 C CA . LEU A 1 276 ? -17.172 27.391 22.969 1 94.38 276 LEU A CA 1
ATOM 2092 C C . LEU A 1 276 ? -16.922 28.656 23.797 1 94.38 276 LEU A C 1
ATOM 2094 O O . LEU A 1 276 ? -15.773 29.031 24.016 1 94.38 276 LEU A O 1
ATOM 2098 N N . THR A 1 277 ? -18.031 29.266 24.234 1 93.94 277 THR A N 1
ATOM 2099 C CA . THR A 1 277 ? -17.906 30.438 25.109 1 93.94 277 THR A CA 1
ATOM 2100 C C . THR A 1 277 ? -18.047 30.031 26.562 1 93.94 277 THR A C 1
ATOM 2102 O O . THR A 1 277 ? -18.859 29.172 26.906 1 93.94 277 THR A O 1
ATOM 2105 N N . GLY A 1 278 ? -17.219 30.688 27.453 1 94.19 278 GLY A N 1
ATOM 2106 C CA . GLY A 1 278 ? -17.328 30.422 28.875 1 94.19 278 GLY A CA 1
ATOM 2107 C C . GLY A 1 278 ? -16.047 29.875 29.484 1 94.19 278 GLY A C 1
ATOM 2108 O O . GLY A 1 278 ? -14.953 30.219 29.031 1 94.19 278 GLY A O 1
ATOM 2109 N N . PRO A 1 279 ? -16.172 29.078 30.578 1 94.62 279 PRO A N 1
ATOM 2110 C CA . PRO A 1 279 ? -14.977 28.5 31.203 1 94.62 279 PRO A CA 1
ATOM 2111 C C . PRO A 1 279 ? -14.273 27.5 30.297 1 94.62 279 PRO A C 1
ATOM 2113 O O . PRO A 1 279 ? -14.883 26.938 29.391 1 94.62 279 PRO A O 1
ATOM 2116 N N . PRO A 1 280 ? -13.062 27.328 30.609 1 95.19 280 PRO A N 1
ATOM 2117 C CA . PRO A 1 280 ? -12.336 26.328 29.812 1 95.19 280 PRO A CA 1
ATOM 2118 C C . PRO A 1 280 ? -13.016 24.969 29.797 1 95.19 280 PRO A C 1
ATOM 2120 O O . PRO A 1 280 ? -13.305 24.406 30.859 1 95.19 280 PRO A O 1
ATOM 2123 N N . PRO A 1 281 ? -13.227 24.422 28.625 1 94.5 281 PRO A N 1
ATOM 2124 C CA . PRO A 1 281 ? -13.875 23.109 28.516 1 94.5 281 PRO A CA 1
ATOM 2125 C C . PRO A 1 281 ? -12.938 21.953 28.844 1 94.5 281 PRO A C 1
ATOM 2127 O O . PRO A 1 281 ? -11.719 22.094 28.734 1 94.5 281 PRO A O 1
ATOM 2130 N N . ALA A 1 282 ? -13.539 20.797 29.297 1 94.5 282 ALA A N 1
ATOM 2131 C CA . ALA A 1 282 ? -12.758 19.562 29.344 1 94.5 282 ALA A CA 1
ATOM 2132 C C . ALA A 1 282 ? -12.25 19.188 27.953 1 94.5 282 ALA A C 1
ATOM 2134 O O . ALA A 1 282 ? -12.969 19.344 26.953 1 94.5 282 ALA A O 1
ATOM 2135 N N . ILE A 1 283 ? -11.031 18.703 27.875 1 96.25 283 ILE A N 1
ATOM 2136 C CA . ILE A 1 283 ? -10.453 18.328 26.594 1 96.25 283 ILE A CA 1
ATOM 2137 C C . ILE A 1 283 ? -10.609 16.828 26.375 1 96.25 283 ILE A C 1
ATOM 2139 O O . ILE A 1 283 ? -10.016 16.016 27.094 1 96.25 283 ILE A O 1
ATOM 2143 N N . PRO A 1 284 ? -11.367 16.438 25.406 1 95.38 284 PRO A N 1
ATOM 2144 C CA . PRO A 1 284 ? -11.43 15 25.094 1 95.38 284 PRO A CA 1
ATOM 2145 C C . PRO A 1 284 ? -10.062 14.406 24.75 1 95.38 284 PRO A C 1
ATOM 2147 O O . PRO A 1 284 ? -9.203 15.109 24.203 1 95.38 284 PRO A O 1
ATOM 2150 N N . PRO A 1 285 ? -9.875 13.086 25.062 1 92.75 285 PRO A N 1
ATOM 2151 C CA . PRO A 1 285 ? -8.586 12.445 24.766 1 92.75 285 PRO A CA 1
ATOM 2152 C C . PRO A 1 285 ? -8.172 12.602 23.312 1 92.75 285 PRO A C 1
ATOM 2154 O O . PRO A 1 285 ? -8.961 12.336 22.406 1 92.75 285 PRO A O 1
ATOM 2157 N N . GLY A 1 286 ? -6.988 13.086 23.156 1 93.94 286 GLY A N 1
ATOM 2158 C CA . GLY A 1 286 ? -6.414 13.195 21.828 1 93.94 286 GLY A CA 1
ATOM 2159 C C . GLY A 1 286 ? -6.711 14.523 21.156 1 93.94 286 GLY A C 1
ATOM 2160 O O . GLY A 1 286 ? -6.18 14.812 20.078 1 93.94 286 GLY A O 1
ATOM 2161 N N . LEU A 1 287 ? -7.574 15.305 21.734 1 96.88 287 LEU A N 1
ATOM 2162 C CA . LEU A 1 287 ? -7.91 16.609 21.172 1 96.88 287 LEU A CA 1
ATOM 2163 C C . LEU A 1 287 ? -7.168 17.719 21.891 1 96.88 287 LEU A C 1
ATOM 2165 O O . LEU A 1 287 ? -6.332 17.453 22.75 1 96.88 287 LEU A O 1
ATOM 2169 N N . TRP A 1 288 ? -7.301 18.953 21.453 1 96.88 288 TRP A N 1
ATOM 2170 C CA . TRP A 1 288 ? -6.695 20.141 22.047 1 96.88 288 TRP A CA 1
ATOM 2171 C C . TRP A 1 288 ? -7.742 21.219 22.312 1 96.88 288 TRP A C 1
ATOM 2173 O O . TRP A 1 288 ? -8.875 21.125 21.828 1 96.88 288 TRP A O 1
ATOM 2183 N N . SER A 1 289 ? -7.469 22.141 23.109 1 97.56 289 SER A N 1
ATOM 2184 C CA . SER A 1 289 ? -8.258 23.328 23.391 1 97.56 289 SER A CA 1
ATOM 2185 C C . SER A 1 289 ? -7.402 24.594 23.328 1 97.56 289 SER A C 1
ATOM 2187 O O . SER A 1 289 ? -6.5 24.766 24.156 1 97.56 289 SER A O 1
ATOM 2189 N N . TYR A 1 290 ? -7.668 25.484 22.391 1 97.56 290 TYR A N 1
ATOM 2190 C CA . TYR A 1 290 ? -6.988 26.766 22.219 1 97.56 290 TYR A CA 1
ATOM 2191 C C . TYR A 1 290 ? -7.938 27.922 22.5 1 97.56 290 TYR A C 1
ATOM 2193 O O . TYR A 1 290 ? -9 27.734 23.094 1 97.56 290 TYR A O 1
ATOM 2201 N N . ARG A 1 291 ? -7.449 29.094 22.203 1 98 291 ARG A N 1
ATOM 2202 C CA . ARG A 1 291 ? -8.289 30.266 22.406 1 98 291 ARG A CA 1
ATOM 2203 C C . ARG A 1 291 ? -8.562 30.984 21.094 1 98 291 ARG A C 1
ATOM 2205 O O . ARG A 1 291 ? -7.672 31.094 20.234 1 98 291 ARG A O 1
ATOM 2212 N N . ILE A 1 292 ? -9.797 31.453 20.938 1 97.19 292 ILE A N 1
ATOM 2213 C CA . ILE A 1 292 ? -10.086 32.5 19.969 1 97.19 292 ILE A CA 1
ATOM 2214 C C . ILE A 1 292 ? -9.938 33.875 20.625 1 97.19 292 ILE A C 1
ATOM 2216 O O . ILE A 1 292 ? -9.219 34.719 20.109 1 97.19 292 ILE A O 1
ATOM 2220 N N . THR A 1 293 ? -10.594 34.062 21.703 1 97.19 293 THR A N 1
ATOM 2221 C CA . THR A 1 293 ? -10.508 35.25 22.562 1 97.19 293 THR A CA 1
ATOM 2222 C C . THR A 1 293 ? -10.383 34.812 24.031 1 97.19 293 THR A C 1
ATOM 2224 O O . THR A 1 293 ? -10.297 33.625 24.328 1 97.19 293 THR A O 1
ATOM 2227 N N . ARG A 1 294 ? -10.336 35.812 24.906 1 96.81 294 ARG A N 1
ATOM 2228 C CA . ARG A 1 294 ? -10.328 35.531 26.328 1 96.81 294 ARG A CA 1
ATOM 2229 C C . ARG A 1 294 ? -11.523 34.688 26.734 1 96.81 294 ARG A C 1
ATOM 2231 O O . ARG A 1 294 ? -11.414 33.812 27.609 1 96.81 294 ARG A O 1
ATOM 2238 N N . GLU A 1 295 ? -12.625 34.844 25.984 1 95.56 295 GLU A N 1
ATOM 2239 C CA . GLU A 1 295 ? -13.875 34.25 26.422 1 95.56 295 GLU A CA 1
ATOM 2240 C C . GLU A 1 295 ? -14.234 33.031 25.547 1 95.56 295 GLU A C 1
ATOM 2242 O O . GLU A 1 295 ? -15.07 32.219 25.922 1 95.56 295 GLU A O 1
ATOM 2247 N N . ILE A 1 296 ? -13.695 32.969 24.406 1 96.06 296 ILE A N 1
ATOM 2248 C CA . ILE A 1 296 ? -14.102 31.953 23.453 1 96.06 296 ILE A CA 1
ATOM 2249 C C . ILE A 1 296 ? -12.953 30.953 23.25 1 96.06 296 ILE A C 1
ATOM 2251 O O . ILE A 1 296 ? -11.836 31.359 22.922 1 96.06 296 ILE A O 1
ATOM 2255 N N . HIS A 1 297 ? -13.281 29.703 23.469 1 96.94 297 HIS A N 1
ATOM 2256 C CA . HIS A 1 297 ? -12.336 28.609 23.281 1 96.94 297 HIS A CA 1
ATOM 2257 C C . HIS A 1 297 ? -12.523 27.953 21.906 1 96.94 297 HIS A C 1
ATOM 2259 O O . HIS A 1 297 ? -13.609 28.031 21.328 1 96.94 297 HIS A O 1
ATOM 2265 N N . LEU A 1 298 ? -11.477 27.406 21.5 1 96.81 298 LEU A N 1
ATOM 2266 C CA . LEU A 1 298 ? -11.469 26.562 20.297 1 96.81 298 LEU A CA 1
ATOM 2267 C C . LEU A 1 298 ? -11.109 25.125 20.656 1 96.81 298 LEU A C 1
ATOM 2269 O O . LEU A 1 298 ? -9.992 24.859 21.109 1 96.81 298 LEU A O 1
ATOM 2273 N N . LEU A 1 299 ? -12.031 24.266 20.609 1 96.75 299 LEU A N 1
ATOM 2274 C CA . LEU A 1 299 ? -11.844 22.844 20.875 1 96.75 299 LEU A CA 1
ATOM 2275 C C . LEU A 1 299 ? -11.828 22.047 19.578 1 96.75 299 LEU A C 1
ATOM 2277 O O . LEU A 1 299 ? -12.664 22.281 18.688 1 96.75 299 LEU A O 1
ATOM 2281 N N . GLY A 1 300 ? -10.812 21.125 19.469 1 97.12 300 GLY A N 1
ATOM 2282 C CA . GLY A 1 300 ? -10.82 20.406 18.188 1 97.12 300 GLY A CA 1
ATOM 2283 C C . GLY A 1 300 ? -9.664 19.438 18.047 1 97.12 300 GLY A C 1
ATOM 2284 O O . GLY A 1 300 ? -9.086 19 19.047 1 97.12 300 GLY A O 1
ATOM 2285 N N . GLY A 1 301 ? -9.492 18.938 16.875 1 96.69 301 GLY A N 1
ATOM 2286 C CA . GLY A 1 301 ? -8.414 18.062 16.438 1 96.69 301 GLY A CA 1
ATOM 2287 C C . GLY A 1 301 ? -8 18.281 15 1 96.69 301 GLY A C 1
ATOM 2288 O O . GLY A 1 301 ? -8.75 18.875 14.219 1 96.69 301 GLY A O 1
ATOM 2289 N N . ALA A 1 302 ? -6.758 17.875 14.734 1 95.56 302 ALA A N 1
ATOM 2290 C CA . ALA A 1 302 ? -6.227 18.062 13.383 1 95.56 302 ALA A CA 1
ATOM 2291 C C . ALA A 1 302 ? -5.477 16.812 12.914 1 95.56 302 ALA A C 1
ATOM 2293 O O . ALA A 1 302 ? -4.902 16.078 13.727 1 95.56 302 ALA A O 1
ATOM 2294 N N . LEU A 1 303 ? -5.535 16.594 11.633 1 95.19 303 LEU A N 1
ATOM 2295 C CA . LEU A 1 303 ? -4.766 15.547 10.977 1 95.19 303 LEU A CA 1
ATOM 2296 C C . LEU A 1 303 ? -3.631 16.141 10.148 1 95.19 303 LEU A C 1
ATOM 2298 O O . LEU A 1 303 ? -3.76 17.25 9.609 1 95.19 303 LEU A O 1
ATOM 2302 N N . THR A 1 304 ? -2.582 15.406 10.078 1 90.62 304 THR A N 1
ATOM 2303 C CA . THR A 1 304 ? -1.487 15.797 9.195 1 90.62 304 THR A CA 1
ATOM 2304 C C . THR A 1 304 ? -1.895 15.648 7.734 1 90.62 304 THR A C 1
ATOM 2306 O O . THR A 1 304 ? -1.379 16.359 6.867 1 90.62 304 THR A O 1
ATOM 2309 N N . GLU A 1 305 ? -2.877 14.789 7.48 1 93.94 305 GLU A N 1
ATOM 2310 C CA . GLU A 1 305 ? -3.25 14.453 6.109 1 93.94 305 GLU A CA 1
ATOM 2311 C C . GLU A 1 305 ? -4.492 15.227 5.672 1 93.94 305 GLU A C 1
ATOM 2313 O O . GLU A 1 305 ? -5.391 15.477 6.48 1 93.94 305 GLU A O 1
ATOM 2318 N N . GLY A 1 306 ? -4.641 15.578 4.496 1 95.38 306 GLY A N 1
ATOM 2319 C CA . GLY A 1 306 ? -5.715 16.188 3.732 1 95.38 306 GLY A CA 1
ATOM 2320 C C . GLY A 1 306 ? -5.441 16.234 2.242 1 95.38 306 GLY A C 1
ATOM 2321 O O . GLY A 1 306 ? -5.176 15.203 1.625 1 95.38 306 GLY A O 1
ATOM 2322 N N . GLY A 1 307 ? -5.367 17.422 1.73 1 93.69 307 GLY A N 1
ATOM 2323 C CA . GLY A 1 307 ? -5.059 17.578 0.319 1 93.69 307 GLY A CA 1
ATOM 2324 C C . GLY A 1 307 ? -3.652 17.125 -0.038 1 93.69 307 GLY A C 1
ATOM 2325 O O . GLY A 1 307 ? -3.391 16.75 -1.18 1 93.69 307 GLY A O 1
ATOM 2326 N N . ASN A 1 308 ? -2.74 17.203 0.911 1 91.38 308 ASN A N 1
ATOM 2327 C CA . ASN A 1 308 ? -1.38 16.75 0.653 1 91.38 308 ASN A CA 1
ATOM 2328 C C . ASN A 1 308 ? -1.345 15.266 0.317 1 91.38 308 ASN A C 1
ATOM 2330 O O . ASN A 1 308 ? -0.633 14.844 -0.598 1 91.38 308 ASN A O 1
ATOM 2334 N N . LEU A 1 309 ? -2.123 14.492 1.037 1 95.94 309 LEU A N 1
ATOM 2335 C CA . LEU A 1 309 ? -2.197 13.062 0.737 1 95.94 309 LEU A CA 1
ATOM 2336 C C . LEU A 1 309 ? -2.781 12.828 -0.652 1 95.94 309 LEU A C 1
ATOM 2338 O O . LEU A 1 309 ? -2.283 11.984 -1.405 1 95.94 309 LEU A O 1
ATOM 2342 N N . TYR A 1 310 ? -3.842 13.555 -0.943 1 96.19 310 TYR A N 1
ATOM 2343 C CA . TYR A 1 310 ? -4.445 13.422 -2.264 1 96.19 310 TYR A CA 1
ATOM 2344 C C . TYR A 1 310 ? -3.438 13.758 -3.359 1 96.19 310 TYR A C 1
ATOM 2346 O O . TYR A 1 310 ? -3.352 13.062 -4.367 1 96.19 310 TYR A O 1
ATOM 2354 N N . SER A 1 311 ? -2.756 14.852 -3.162 1 93.75 311 SER A N 1
ATOM 2355 C CA . SER A 1 311 ? -1.726 15.242 -4.117 1 93.75 311 SER A CA 1
ATOM 2356 C C . SER A 1 311 ? -0.659 14.164 -4.254 1 93.75 311 SER A C 1
ATOM 2358 O O . SER A 1 311 ? -0.233 13.844 -5.367 1 93.75 311 SER A O 1
ATOM 2360 N N . TRP A 1 312 ? -0.193 13.617 -3.211 1 94.69 312 TRP A N 1
ATOM 2361 C CA . TRP A 1 312 ? 0.795 12.539 -3.234 1 94.69 312 TRP A CA 1
ATOM 2362 C C . TRP A 1 312 ? 0.26 11.328 -3.984 1 94.69 312 TRP A C 1
ATOM 2364 O O . TRP A 1 312 ? 0.954 10.75 -4.828 1 94.69 312 TRP A O 1
ATOM 2374 N N . LEU A 1 313 ? -0.984 10.93 -3.676 1 97.19 313 LEU A N 1
ATOM 2375 C CA . LEU A 1 313 ? -1.606 9.773 -4.309 1 97.19 313 LEU A CA 1
ATOM 2376 C C . LEU A 1 313 ? -1.705 9.969 -5.82 1 97.19 313 LEU A C 1
ATOM 2378 O O . LEU A 1 313 ? -1.352 9.07 -6.59 1 97.19 313 LEU A O 1
ATOM 2382 N N . THR A 1 314 ? -2.195 11.156 -6.199 1 96.38 314 THR A N 1
ATOM 2383 C CA . THR A 1 314 ? -2.398 11.398 -7.621 1 96.38 314 THR A CA 1
ATOM 2384 C C . THR A 1 314 ? -1.062 11.484 -8.352 1 96.38 314 THR A C 1
ATOM 2386 O O . THR A 1 314 ? -0.943 11.039 -9.492 1 96.38 314 THR A O 1
ATOM 2389 N N . SER A 1 315 ? -0.097 12.055 -7.707 1 95.25 315 SER A N 1
ATOM 2390 C CA . SER A 1 315 ? 1.237 12.102 -8.297 1 95.25 315 SER A CA 1
ATOM 2391 C C . SER A 1 315 ? 1.85 10.703 -8.383 1 95.25 315 SER A C 1
ATOM 2393 O O . SER A 1 315 ? 2.385 10.328 -9.43 1 95.25 315 SER A O 1
ATOM 2395 N N . THR A 1 316 ? 1.812 9.945 -7.328 1 96.12 316 THR A N 1
ATOM 2396 C CA . THR A 1 316 ? 2.408 8.617 -7.23 1 96.12 316 THR A CA 1
ATOM 2397 C C . THR A 1 316 ? 1.752 7.656 -8.219 1 96.12 316 THR A C 1
ATOM 2399 O O . THR A 1 316 ? 2.436 6.863 -8.867 1 96.12 316 THR A O 1
ATOM 2402 N N . LEU A 1 317 ? 0.43 7.691 -8.344 1 97.12 317 LEU A N 1
ATOM 2403 C CA . LEU A 1 317 ? -0.338 6.773 -9.18 1 97.12 317 LEU A CA 1
ATOM 2404 C C . LEU A 1 317 ? -0.548 7.352 -10.57 1 97.12 317 LEU A C 1
ATOM 2406 O O . LEU A 1 317 ? -1.186 6.723 -11.422 1 97.12 317 LEU A O 1
ATOM 2410 N N . GLN A 1 318 ? -0.074 8.602 -10.797 1 94.62 318 GLN A N 1
ATOM 2411 C CA . GLN A 1 318 ? -0.178 9.312 -12.062 1 94.62 318 GLN A CA 1
ATOM 2412 C C . GLN A 1 318 ? -1.632 9.43 -12.516 1 94.62 318 GLN A C 1
ATOM 2414 O O . GLN A 1 318 ? -1.969 9.062 -13.641 1 94.62 318 GLN A O 1
ATOM 2419 N N . LEU A 1 319 ? -2.412 9.82 -11.602 1 93.31 319 LEU A N 1
ATOM 2420 C CA . LEU A 1 319 ? -3.832 10.07 -11.828 1 93.31 319 LEU A CA 1
ATOM 2421 C C . LEU A 1 319 ? -4.117 11.562 -11.945 1 93.31 319 LEU A C 1
ATOM 2423 O O . LEU A 1 319 ? -3.295 12.383 -11.547 1 93.31 319 LEU A O 1
ATOM 2427 N N . GLY A 1 320 ? -5.215 11.977 -12.539 1 85.88 320 GLY A N 1
ATOM 2428 C CA . GLY A 1 320 ? -5.621 13.375 -12.555 1 85.88 320 GLY A CA 1
ATOM 2429 C C . GLY A 1 320 ? -6.703 13.672 -13.57 1 85.88 320 GLY A C 1
ATOM 2430 O O . GLY A 1 320 ? -7.152 12.766 -14.289 1 85.88 320 GLY A O 1
ATOM 2431 N N . GLY A 1 321 ? -7.145 14.852 -13.469 1 81.69 321 GLY A N 1
ATOM 2432 C CA . GLY A 1 321 ? -8.078 15.375 -14.453 1 81.69 321 GLY A CA 1
ATOM 2433 C C . GLY A 1 321 ? -9.523 15.078 -14.117 1 81.69 321 GLY A C 1
ATOM 2434 O O . GLY A 1 321 ? -9.828 14.547 -13.047 1 81.69 321 GLY A O 1
ATOM 2435 N N . LYS A 1 322 ? -10.43 15.562 -14.922 1 83.94 322 LYS A N 1
ATOM 2436 C CA . LYS A 1 322 ? -11.875 15.438 -14.758 1 83.94 322 LYS A CA 1
ATOM 2437 C C . LYS A 1 322 ? -12.312 13.977 -14.789 1 83.94 322 LYS A C 1
ATOM 2439 O O . LYS A 1 322 ? -13.242 13.578 -14.086 1 83.94 322 LYS A O 1
ATOM 2444 N N . GLU A 1 323 ? -11.602 13.242 -15.414 1 91.44 323 GLU A N 1
ATOM 2445 C CA . GLU A 1 323 ? -11.953 11.828 -15.539 1 91.44 323 GLU A CA 1
ATOM 2446 C C . GLU A 1 323 ? -11.805 11.109 -14.211 1 91.44 323 GLU A C 1
ATOM 2448 O O . GLU A 1 323 ? -12.609 10.234 -13.875 1 91.44 323 GLU A O 1
ATOM 2453 N N . LEU A 1 324 ? -10.836 11.516 -13.43 1 93.62 324 LEU A N 1
ATOM 2454 C CA . LEU A 1 324 ? -10.641 10.891 -12.125 1 93.62 324 LEU A CA 1
ATOM 2455 C C . LEU A 1 324 ? -11.789 11.219 -11.18 1 93.62 324 LEU A C 1
ATOM 2457 O O . LEU A 1 324 ? -12.273 10.344 -10.461 1 93.62 324 LEU A O 1
ATOM 2461 N N . GLU A 1 325 ? -12.258 12.453 -11.203 1 94.12 325 GLU A N 1
ATOM 2462 C CA . GLU A 1 325 ? -13.359 12.867 -10.344 1 94.12 325 GLU A CA 1
ATOM 2463 C C . GLU A 1 325 ? -14.617 12.055 -10.633 1 94.12 325 GLU A C 1
ATOM 2465 O O . GLU A 1 325 ? -15.305 11.609 -9.703 1 94.12 325 GLU A O 1
ATOM 2470 N N . GLU A 1 326 ? -14.867 11.914 -11.844 1 94.62 326 GLU A N 1
ATOM 2471 C CA . GLU A 1 326 ? -16.031 11.133 -12.242 1 94.62 326 GLU A CA 1
ATOM 2472 C C . GLU A 1 326 ? -15.875 9.664 -11.844 1 94.62 326 GLU A C 1
ATOM 2474 O O . GLU A 1 326 ? -16.828 9.031 -11.391 1 94.62 326 GLU A O 1
ATOM 2479 N N . GLU A 1 327 ? -14.727 9.164 -12.055 1 95.62 327 GLU A N 1
ATOM 2480 C CA . GLU A 1 327 ? -14.453 7.785 -11.672 1 95.62 327 GLU A CA 1
ATOM 2481 C C . GLU A 1 327 ? -14.609 7.59 -10.164 1 95.62 327 GLU A C 1
ATOM 2483 O O . GLU A 1 327 ? -15.203 6.605 -9.719 1 95.62 327 GLU A O 1
ATOM 2488 N N . LEU A 1 328 ? -14.102 8.516 -9.367 1 96.31 328 LEU A N 1
ATOM 2489 C CA . LEU A 1 328 ? -14.188 8.445 -7.914 1 96.31 328 LEU A CA 1
ATOM 2490 C C . LEU A 1 328 ? -15.641 8.484 -7.453 1 96.31 328 LEU A C 1
ATOM 2492 O O . LEU A 1 328 ? -16.016 7.805 -6.492 1 96.31 328 LEU A O 1
ATOM 2496 N N . LEU A 1 329 ? -16.438 9.281 -8.117 1 93.88 329 LEU A N 1
ATOM 2497 C CA . LEU A 1 329 ? -17.859 9.383 -7.785 1 93.88 329 LEU A CA 1
ATOM 2498 C C . LEU A 1 329 ? -18.578 8.07 -8.062 1 93.88 329 LEU A C 1
ATOM 2500 O O . LEU A 1 329 ? -19.562 7.738 -7.391 1 93.88 329 LEU A O 1
ATOM 2504 N N . GLY A 1 330 ? -18.078 7.398 -9.039 1 94.25 330 GLY A N 1
ATOM 2505 C CA . GLY A 1 330 ? -18.719 6.168 -9.469 1 94.25 330 GLY A CA 1
ATOM 2506 C C . GLY A 1 330 ? -18.391 4.977 -8.594 1 94.25 330 GLY A C 1
ATOM 2507 O O . GLY A 1 330 ? -19.094 3.967 -8.617 1 94.25 330 GLY A O 1
ATOM 2508 N N . ILE A 1 331 ? -17.391 5.059 -7.789 1 95.06 331 ILE A N 1
ATOM 2509 C CA . ILE A 1 331 ? -17 3.967 -6.906 1 95.06 331 ILE A CA 1
ATOM 2510 C C . ILE A 1 331 ? -17.844 4.004 -5.633 1 95.06 331 ILE A C 1
ATOM 2512 O O . ILE A 1 331 ? -17.859 5.016 -4.926 1 95.06 331 ILE A O 1
ATOM 2516 N N . ALA A 1 332 ? -18.5 2.912 -5.289 1 95.31 332 ALA A N 1
ATOM 2517 C CA . ALA A 1 332 ? -19.359 2.846 -4.105 1 95.31 332 ALA A CA 1
ATOM 2518 C C . ALA A 1 332 ? -18.531 2.93 -2.826 1 95.31 332 ALA A C 1
ATOM 2520 O O . ALA A 1 332 ? -17.375 2.496 -2.799 1 95.31 332 ALA A O 1
ATOM 2521 N N . PRO A 1 333 ? -19.109 3.465 -1.76 1 96.25 333 PRO A N 1
ATOM 2522 C CA . PRO A 1 333 ? -18.391 3.605 -0.489 1 96.25 333 PRO A CA 1
ATOM 2523 C C . PRO A 1 333 ? -17.859 2.273 0.041 1 96.25 333 PRO A C 1
ATOM 2525 O O . PRO A 1 333 ? -18.609 1.291 0.102 1 96.25 333 PRO A O 1
ATOM 2528 N N . ASP A 1 334 ? -16.578 2.27 0.367 1 94.25 334 ASP A N 1
ATOM 2529 C CA . ASP A 1 334 ? -15.914 1.146 1.02 1 94.25 334 ASP A CA 1
ATOM 2530 C C . ASP A 1 334 ? -16.125 -0.146 0.231 1 94.25 334 ASP A C 1
ATOM 2532 O O . ASP A 1 334 ? -16.25 -1.222 0.817 1 94.25 334 ASP A O 1
ATOM 2536 N N . SER A 1 335 ? -16.172 -0.074 -1.073 1 93 335 SER A N 1
ATOM 2537 C CA . SER A 1 335 ? -16.469 -1.234 -1.907 1 93 335 SER A CA 1
ATOM 2538 C C . SER A 1 335 ? -15.195 -1.828 -2.498 1 93 335 SER A C 1
ATOM 2540 O O . SER A 1 335 ? -15.219 -2.92 -3.068 1 93 335 SER A O 1
ATOM 2542 N N . HIS A 1 336 ? -14.094 -1.204 -2.371 1 91.88 336 HIS A N 1
ATOM 2543 C CA . HIS A 1 336 ? -12.852 -1.547 -3.057 1 91.88 336 HIS A CA 1
ATOM 2544 C C . HIS A 1 336 ? -12.062 -2.59 -2.273 1 91.88 336 HIS A C 1
ATOM 2546 O O . HIS A 1 336 ? -11.094 -3.156 -2.789 1 91.88 336 HIS A O 1
ATOM 2552 N N . GLY A 1 337 ? -12.383 -2.84 -0.971 1 92.81 337 GLY A N 1
ATOM 2553 C CA . GLY A 1 337 ? -11.758 -3.893 -0.184 1 92.81 337 GLY A CA 1
ATOM 2554 C C . GLY A 1 337 ? -10.469 -3.457 0.483 1 92.81 337 GLY A C 1
ATOM 2555 O O . GLY A 1 337 ? -9.781 -4.27 1.106 1 92.81 337 GLY A O 1
ATOM 2556 N N . LEU A 1 338 ? -10.133 -2.182 0.408 1 97.06 338 LEU A N 1
ATOM 2557 C CA . LEU A 1 338 ? -8.875 -1.679 0.947 1 97.06 338 LEU A CA 1
ATOM 2558 C C . LEU A 1 338 ? -9.094 -0.985 2.287 1 97.06 338 LEU A C 1
ATOM 2560 O O . LEU A 1 338 ? -10.148 -0.394 2.518 1 97.06 338 LEU A O 1
ATOM 2564 N N . THR A 1 339 ? -8.195 -1.124 3.178 1 97.69 339 THR A N 1
ATOM 2565 C CA . THR A 1 339 ? -8.047 -0.266 4.348 1 97.69 339 THR A CA 1
ATOM 2566 C C . THR A 1 339 ? -6.781 0.58 4.234 1 97.69 339 THR A C 1
ATOM 2568 O O . THR A 1 339 ? -5.668 0.045 4.223 1 97.69 339 THR A O 1
ATOM 2571 N N . PHE A 1 340 ? -6.953 1.828 4.059 1 98.31 340 PHE A N 1
ATOM 2572 C CA . PHE A 1 340 ? -5.844 2.766 3.941 1 98.31 340 PHE A CA 1
ATOM 2573 C C . PHE A 1 340 ? -5.668 3.562 5.23 1 98.31 340 PHE A C 1
ATOM 2575 O O . PHE A 1 340 ? -6.559 4.316 5.625 1 98.31 340 PHE A O 1
ATOM 2582 N N . ILE A 1 341 ? -4.574 3.42 5.91 1 97.94 341 ILE A N 1
ATOM 2583 C CA . ILE A 1 341 ? -4.227 4.23 7.074 1 97.94 341 ILE A CA 1
ATOM 2584 C C . ILE A 1 341 ? -3.404 5.438 6.633 1 97.94 341 ILE A C 1
ATOM 2586 O O . ILE A 1 341 ? -2.205 5.32 6.371 1 97.94 341 ILE A O 1
ATOM 2590 N N . PRO A 1 342 ? -4.059 6.566 6.598 1 97.38 342 PRO A N 1
ATOM 2591 C CA . PRO A 1 342 ? -3.365 7.758 6.102 1 97.38 342 PRO A CA 1
ATOM 2592 C C . PRO A 1 342 ? -2.461 8.398 7.156 1 97.38 342 PRO A C 1
ATOM 2594 O O . PRO A 1 342 ? -2.842 9.391 7.785 1 97.38 342 PRO A O 1
ATOM 2597 N N . SER A 1 343 ? -1.213 7.938 7.352 1 95.25 343 SER A N 1
ATOM 2598 C CA . SER A 1 343 ? -0.256 8.453 8.328 1 95.25 343 SER A CA 1
ATOM 2599 C C . SER A 1 343 ? 1.125 8.633 7.703 1 95.25 343 SER A C 1
ATOM 2601 O O . SER A 1 343 ? 2.135 8.25 8.297 1 95.25 343 SER A O 1
ATOM 2603 N N . LEU A 1 344 ? 1.118 9.141 6.465 1 93.19 344 LEU A N 1
ATOM 2604 C CA . LEU A 1 344 ? 2.375 9.266 5.734 1 93.19 344 LEU A CA 1
ATOM 2605 C C . LEU A 1 344 ? 3.307 10.258 6.422 1 93.19 344 LEU A C 1
ATOM 2607 O O . LEU A 1 344 ? 4.531 10.125 6.344 1 93.19 344 LEU A O 1
ATOM 2611 N N . GLY A 1 345 ? 2.729 11.242 7.094 1 86.62 345 GLY A N 1
ATOM 2612 C CA . GLY A 1 345 ? 3.518 12.25 7.785 1 86.62 345 GLY A CA 1
ATOM 2613 C C . GLY A 1 345 ? 3.516 12.078 9.289 1 86.62 345 GLY A C 1
ATOM 2614 O O . GLY A 1 345 ? 3.713 13.047 10.031 1 86.62 345 GLY A O 1
ATOM 2615 N N . GLY A 1 346 ? 3.289 10.891 9.781 1 88.06 346 GLY A N 1
ATOM 2616 C CA . GLY A 1 346 ? 2.996 10.742 11.203 1 88.06 346 GLY A CA 1
ATOM 2617 C C . GLY A 1 346 ? 1.588 11.172 11.562 1 88.06 346 GLY A C 1
ATOM 2618 O O . GLY A 1 346 ? 0.776 11.469 10.688 1 88.06 346 GLY A O 1
ATOM 2619 N N . THR A 1 347 ? 1.305 11.07 12.836 1 90.06 347 THR A N 1
ATOM 2620 C CA . THR A 1 347 ? -0.036 11.469 13.25 1 90.06 347 THR A CA 1
ATOM 2621 C C . THR A 1 347 ? 0.027 12.578 14.289 1 90.06 347 THR A C 1
ATOM 2623 O O . THR A 1 347 ? 0.978 12.648 15.07 1 90.06 347 THR A O 1
ATOM 2626 N N . ARG A 1 348 ? -0.897 13.516 14.211 1 92.25 348 ARG A N 1
ATOM 2627 C CA . ARG A 1 348 ? -1.203 14.445 15.289 1 92.25 348 ARG A CA 1
ATOM 2628 C C . ARG A 1 348 ? -2.354 13.93 16.141 1 92.25 348 ARG A C 1
ATOM 2630 O O . ARG A 1 348 ? -2.189 12.969 16.906 1 92.25 348 ARG A O 1
ATOM 2637 N N . SER A 1 349 ? -3.621 14.648 16.031 1 94.31 349 SER A N 1
ATOM 2638 C CA . SER A 1 349 ? -4.762 14.109 16.766 1 94.31 349 SER A CA 1
ATOM 2639 C C . SER A 1 349 ? -5.203 12.766 16.188 1 94.31 349 SER A C 1
ATOM 2641 O O . SER A 1 349 ? -5.188 12.57 14.977 1 94.31 349 SER A O 1
ATOM 2643 N N . PRO A 1 350 ? -5.598 11.758 16.891 1 93.44 350 PRO A N 1
ATOM 2644 C CA . PRO A 1 350 ? -5.633 11.797 18.359 1 93.44 350 PRO A CA 1
ATOM 2645 C C . PRO A 1 350 ? -4.391 11.18 19 1 93.44 350 PRO A C 1
ATOM 2647 O O . PRO A 1 350 ? -4.246 11.203 20.219 1 93.44 350 PRO A O 1
ATOM 2650 N N . ASP A 1 351 ? -3.441 10.617 18.125 1 89.06 351 ASP A N 1
ATOM 2651 C CA . ASP A 1 351 ? -2.416 9.719 18.641 1 89.06 351 ASP A CA 1
ATOM 2652 C C . ASP A 1 351 ? -1.103 10.461 18.875 1 89.06 351 ASP A C 1
ATOM 2654 O O . ASP A 1 351 ? -0.292 10.047 19.719 1 89.06 351 ASP A O 1
ATOM 2658 N N . TYR A 1 352 ? -0.827 11.461 18.125 1 89.81 352 TYR A N 1
ATOM 2659 C CA . TYR A 1 352 ? 0.397 12.25 18.203 1 89.81 352 TYR A CA 1
ATOM 2660 C C . TYR A 1 352 ? 1.629 11.359 18.109 1 89.81 352 TYR A C 1
ATOM 2662 O O . TYR A 1 352 ? 2.52 11.43 18.953 1 89.81 352 TYR A O 1
ATOM 2670 N N . ASP A 1 353 ? 1.721 10.594 17.109 1 87.06 353 ASP A N 1
ATOM 2671 C CA . ASP A 1 353 ? 2.832 9.68 16.875 1 87.06 353 ASP A CA 1
ATOM 2672 C C . ASP A 1 353 ? 3.617 10.094 15.625 1 87.06 353 ASP A C 1
ATOM 2674 O O . ASP A 1 353 ? 3.234 9.766 14.5 1 87.06 353 ASP A O 1
ATOM 2678 N N . PRO A 1 354 ? 4.754 10.695 15.852 1 81.94 354 PRO A N 1
ATOM 2679 C CA . PRO A 1 354 ? 5.531 11.141 14.695 1 81.94 354 PRO A CA 1
ATOM 2680 C C . PRO A 1 354 ? 6.125 9.984 13.898 1 81.94 354 PRO A C 1
ATOM 2682 O O . PRO A 1 354 ? 6.59 10.18 12.773 1 81.94 354 PRO A O 1
ATOM 2685 N N . HIS A 1 355 ? 6.066 8.797 14.453 1 83.19 355 HIS A N 1
ATOM 2686 C CA . HIS A 1 355 ? 6.711 7.648 13.812 1 83.19 355 HIS A CA 1
ATOM 2687 C C . HIS A 1 355 ? 5.695 6.793 13.062 1 83.19 355 HIS A C 1
ATOM 2689 O O . HIS A 1 355 ? 6.066 5.832 12.383 1 83.19 355 HIS A O 1
ATOM 2695 N N . ALA A 1 356 ? 4.426 7.129 13.156 1 90.88 356 ALA A N 1
ATOM 2696 C CA . ALA A 1 356 ? 3.41 6.418 12.391 1 90.88 356 ALA A CA 1
ATOM 2697 C C . ALA A 1 356 ? 3.65 6.57 10.891 1 90.88 356 ALA A C 1
ATOM 2699 O O . ALA A 1 356 ? 4.152 7.602 10.438 1 90.88 356 ALA A O 1
ATOM 2700 N N . ARG A 1 357 ? 3.359 5.535 10.125 1 93.12 357 ARG A N 1
ATOM 2701 C CA . ARG A 1 357 ? 3.545 5.527 8.672 1 93.12 357 ARG A CA 1
ATOM 2702 C C . ARG A 1 357 ? 2.297 5.016 7.965 1 93.12 357 ARG A C 1
ATOM 2704 O O . ARG A 1 357 ? 1.476 4.316 8.57 1 93.12 357 ARG A O 1
ATOM 2711 N N . GLY A 1 358 ? 2.176 5.418 6.68 1 96.94 358 GLY A N 1
ATOM 2712 C CA . GLY A 1 358 ? 1.03 5.004 5.887 1 96.94 358 GLY A CA 1
ATOM 2713 C C . GLY A 1 358 ? 1.02 3.516 5.586 1 96.94 358 GLY A C 1
ATOM 2714 O O . GLY A 1 358 ? 2.076 2.895 5.469 1 96.94 358 GLY A O 1
ATOM 2715 N N . THR A 1 359 ? -0.153 2.955 5.457 1 98.44 359 THR A N 1
ATOM 2716 C CA . THR A 1 359 ? -0.334 1.538 5.164 1 98.44 359 THR A CA 1
ATOM 2717 C C . THR A 1 359 ? -1.527 1.323 4.238 1 98.44 359 THR A C 1
ATOM 2719 O O . THR A 1 359 ? -2.572 1.955 4.41 1 98.44 359 THR A O 1
ATOM 2722 N N . VAL A 1 360 ? -1.392 0.556 3.229 1 98.5 360 VAL A N 1
ATOM 2723 C CA . VAL A 1 360 ? -2.492 0.07 2.404 1 98.5 360 VAL A CA 1
ATOM 2724 C C . VAL A 1 360 ? -2.6 -1.448 2.527 1 98.5 360 VAL A C 1
ATOM 2726 O O . VAL A 1 360 ? -1.64 -2.17 2.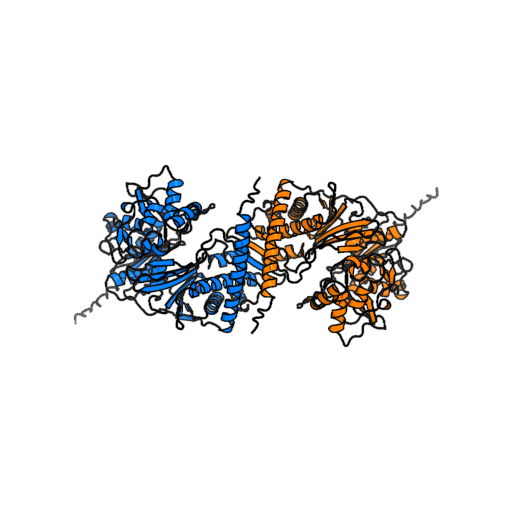248 1 98.5 360 VAL A O 1
ATOM 2729 N N . HIS A 1 361 ? -3.65 -1.964 3.016 1 97.94 361 HIS A N 1
ATOM 2730 C CA . HIS A 1 361 ? -3.9 -3.393 3.172 1 97.94 361 HIS A CA 1
ATOM 2731 C C . HIS A 1 361 ? -5.109 -3.834 2.355 1 97.94 361 HIS A C 1
ATOM 2733 O O . HIS A 1 361 ? -6.105 -3.113 2.277 1 97.94 361 HIS A O 1
ATOM 2739 N N . GLY A 1 362 ? -5.035 -4.926 1.746 1 96.44 362 GLY A N 1
ATOM 2740 C CA . GLY A 1 362 ? -6.168 -5.484 1.027 1 96.44 362 GLY A CA 1
ATOM 2741 C C . GLY A 1 362 ? -5.961 -5.52 -0.476 1 96.44 362 GLY A C 1
ATOM 2742 O O . GLY A 1 362 ? -6.898 -5.797 -1.229 1 96.44 362 GLY A O 1
ATOM 2743 N N . LEU A 1 363 ? -4.766 -5.254 -0.966 1 96.12 363 LEU A N 1
ATOM 2744 C CA . LEU A 1 363 ? -4.453 -5.168 -2.389 1 96.12 363 LEU A CA 1
ATOM 2745 C C . LEU A 1 363 ? -4.672 -6.512 -3.076 1 96.12 363 LEU A C 1
ATOM 2747 O O . LEU A 1 363 ? -4.32 -7.559 -2.527 1 96.12 363 LEU A O 1
ATOM 2751 N N . SER A 1 364 ? -5.285 -6.539 -4.195 1 93.06 364 SER A N 1
ATOM 2752 C CA . SER A 1 364 ? -5.449 -7.672 -5.102 1 93.06 364 SER A CA 1
ATOM 2753 C C . SER A 1 364 ? -5.117 -7.285 -6.539 1 93.06 364 SER A C 1
ATOM 2755 O O . SER A 1 364 ? -4.922 -6.105 -6.836 1 93.06 364 SER A O 1
ATOM 2757 N N . TYR A 1 365 ? -5.055 -8.211 -7.449 1 90.44 365 TYR A N 1
ATOM 2758 C CA . TYR A 1 365 ? -4.746 -7.918 -8.844 1 90.44 365 TYR A CA 1
ATOM 2759 C C . TYR A 1 365 ? -5.883 -7.152 -9.508 1 90.44 365 TYR A C 1
ATOM 2761 O O . TYR A 1 365 ? -5.707 -6.582 -10.586 1 90.44 365 TYR A O 1
ATOM 2769 N N . ALA A 1 366 ? -7.062 -7.109 -8.852 1 88.62 366 ALA A N 1
ATOM 2770 C CA . ALA A 1 366 ? -8.203 -6.367 -9.367 1 88.62 366 ALA A CA 1
ATOM 2771 C C . ALA A 1 366 ? -8.172 -4.91 -8.914 1 88.62 366 ALA A C 1
ATOM 2773 O O . ALA A 1 366 ? -8.914 -4.074 -9.422 1 88.62 366 ALA A O 1
ATOM 2774 N N . THR A 1 367 ? -7.324 -4.574 -7.926 1 94.38 367 THR A N 1
ATOM 2775 C CA . THR A 1 367 ? -7.262 -3.223 -7.383 1 94.38 367 THR A CA 1
ATOM 2776 C C . THR A 1 367 ? -6.805 -2.23 -8.445 1 94.38 367 THR A C 1
ATOM 2778 O O . THR A 1 367 ? -5.805 -2.465 -9.133 1 94.38 367 THR A O 1
ATOM 2781 N N . THR A 1 368 ? -7.512 -1.16 -8.625 1 94.38 368 THR A N 1
ATOM 2782 C CA . THR A 1 368 ? -7.16 -0.129 -9.594 1 94.38 368 THR A CA 1
ATOM 2783 C C . THR A 1 368 ? -6.543 1.081 -8.898 1 94.38 368 THR A C 1
ATOM 2785 O O . THR A 1 368 ? -6.727 1.271 -7.691 1 94.38 368 THR A O 1
ATOM 2788 N N . PRO A 1 369 ? -5.836 1.908 -9.711 1 96.62 369 PRO A N 1
ATOM 2789 C CA . PRO A 1 369 ? -5.27 3.125 -9.125 1 96.62 369 PRO A CA 1
ATOM 2790 C C . PRO A 1 369 ? -6.336 4.031 -8.508 1 96.62 369 PRO A C 1
ATOM 2792 O O . PRO A 1 369 ? -6.133 4.578 -7.422 1 96.62 369 PRO A O 1
ATOM 2795 N N . ALA A 1 370 ? -7.473 4.156 -9.156 1 97.12 370 ALA A N 1
ATOM 2796 C CA . ALA A 1 370 ? -8.547 5.008 -8.656 1 97.12 370 ALA A CA 1
ATOM 2797 C C . ALA A 1 370 ? -9.094 4.484 -7.324 1 97.12 370 ALA A C 1
ATOM 2799 O O . ALA A 1 370 ? -9.445 5.266 -6.441 1 97.12 370 ALA A O 1
ATOM 2800 N N . GLN A 1 371 ? -9.156 3.172 -7.18 1 97.19 371 GLN A N 1
ATOM 2801 C CA . GLN A 1 371 ? -9.625 2.57 -5.938 1 97.19 371 GLN A CA 1
ATOM 2802 C C . GLN A 1 371 ? -8.648 2.848 -4.793 1 97.19 371 GLN A C 1
ATOM 2804 O O . GLN A 1 371 ? -9.07 3.045 -3.648 1 97.19 371 GLN A O 1
ATOM 2809 N N . ILE A 1 372 ? -7.359 2.869 -5.09 1 98.31 372 ILE A N 1
ATOM 2810 C CA . ILE A 1 372 ? -6.355 3.184 -4.082 1 98.31 372 ILE A CA 1
ATOM 2811 C C . ILE A 1 372 ? -6.504 4.637 -3.639 1 98.31 372 ILE A C 1
ATOM 2813 O O . ILE A 1 372 ? -6.504 4.93 -2.439 1 98.31 372 ILE A O 1
ATOM 2817 N N . ALA A 1 373 ? -6.66 5.523 -4.633 1 97.56 373 ALA A N 1
ATOM 2818 C CA . ALA A 1 373 ? -6.867 6.934 -4.316 1 97.56 373 ALA A CA 1
ATOM 2819 C C . ALA A 1 373 ? -8.117 7.125 -3.467 1 97.56 373 ALA A C 1
ATOM 2821 O O . ALA A 1 373 ? -8.094 7.844 -2.465 1 97.56 373 ALA A O 1
ATOM 2822 N N . ARG A 1 374 ? -9.211 6.484 -3.822 1 97.75 374 ARG A N 1
ATOM 2823 C CA . ARG A 1 374 ? -10.469 6.586 -3.084 1 97.75 374 ARG A CA 1
ATOM 2824 C C . ARG A 1 374 ? -10.297 6.102 -1.647 1 97.75 374 ARG A C 1
ATOM 2826 O O . ARG A 1 374 ? -10.812 6.723 -0.715 1 97.75 374 ARG A O 1
ATOM 2833 N N . ALA A 1 375 ? -9.617 4.988 -1.508 1 98.31 375 ALA A N 1
ATOM 2834 C CA . ALA A 1 375 ? -9.398 4.441 -0.172 1 98.31 375 ALA A CA 1
ATOM 2835 C C . ALA A 1 375 ? -8.664 5.441 0.717 1 98.31 375 ALA A C 1
ATOM 2837 O O . ALA A 1 375 ? -8.977 5.57 1.903 1 98.31 375 ALA A O 1
ATOM 2838 N N . GLY A 1 376 ? -7.652 6.102 0.157 1 98.31 376 GLY A N 1
ATOM 2839 C CA . GLY A 1 376 ? -6.949 7.137 0.901 1 98.31 376 GLY A CA 1
ATOM 2840 C C . GLY A 1 376 ? -7.844 8.297 1.299 1 98.31 376 GLY A C 1
ATOM 2841 O O . GLY A 1 376 ? -7.805 8.75 2.443 1 98.31 376 GLY A O 1
ATOM 2842 N N . MET A 1 377 ? -8.633 8.758 0.359 1 98.06 377 MET A N 1
ATOM 2843 C CA . MET A 1 377 ? -9.578 9.844 0.608 1 98.06 377 MET A CA 1
ATOM 2844 C C . MET A 1 377 ? -10.578 9.461 1.694 1 98.06 377 MET A C 1
ATOM 2846 O O . MET A 1 377 ? -10.836 10.25 2.609 1 98.06 377 MET A O 1
ATOM 2850 N N . GLU A 1 378 ? -11.117 8.273 1.577 1 98.56 378 GLU A N 1
ATOM 2851 C CA . GLU A 1 378 ? -12.031 7.77 2.594 1 98.56 378 GLU A CA 1
ATOM 2852 C C . GLU A 1 378 ? -11.352 7.672 3.955 1 98.56 378 GLU A C 1
ATOM 2854 O O . GLU A 1 378 ? -11.969 7.945 4.988 1 98.56 378 GLU A O 1
ATOM 2859 N N . GLY A 1 379 ? -10.055 7.273 3.91 1 98.38 379 GLY A N 1
ATOM 2860 C CA . GLY A 1 379 ? -9.305 7.203 5.152 1 98.38 379 GLY A CA 1
ATOM 2861 C C . GLY A 1 379 ? -9.234 8.531 5.883 1 98.38 379 GLY A C 1
ATOM 2862 O O . GLY A 1 379 ? -9.469 8.586 7.094 1 98.38 379 GLY A O 1
ATOM 2863 N N . VAL A 1 380 ? -8.961 9.57 5.195 1 98.25 380 VAL A N 1
ATOM 2864 C CA . VAL A 1 380 ? -8.891 10.906 5.781 1 98.25 380 VAL A CA 1
ATOM 2865 C C . VAL A 1 380 ? -10.273 11.312 6.301 1 98.25 380 VAL A C 1
ATOM 2867 O O . VAL A 1 380 ? -10.391 11.82 7.418 1 98.25 380 VAL A O 1
ATOM 2870 N N . ALA A 1 381 ? -11.312 11.078 5.461 1 98.44 381 ALA A N 1
ATOM 2871 C CA . ALA A 1 381 ? -12.672 11.445 5.852 1 98.44 381 ALA A CA 1
ATOM 2872 C C . ALA A 1 381 ? -13.086 10.711 7.125 1 98.44 381 ALA A C 1
ATOM 2874 O O . ALA A 1 381 ? -13.656 11.32 8.039 1 98.44 381 ALA A O 1
ATOM 2875 N N . CYS A 1 382 ? -12.797 9.453 7.184 1 98.38 382 CYS A N 1
ATOM 2876 C CA . CYS A 1 382 ? -13.164 8.633 8.336 1 98.38 382 CYS A CA 1
ATOM 2877 C C . CYS A 1 382 ? -12.414 9.078 9.578 1 98.38 382 CYS A C 1
ATOM 2879 O O . CYS A 1 382 ? -12.992 9.164 10.664 1 98.38 382 CYS A O 1
ATOM 2881 N N . ARG A 1 383 ? -11.164 9.367 9.445 1 97.62 383 ARG A N 1
ATOM 2882 C CA . ARG A 1 383 ? -10.375 9.812 10.586 1 97.62 383 ARG A CA 1
ATOM 2883 C C . ARG A 1 383 ? -10.844 11.172 11.086 1 97.62 383 ARG A C 1
ATOM 2885 O O . ARG A 1 383 ? -10.883 11.414 12.289 1 97.62 383 ARG A O 1
ATOM 2892 N N . LEU A 1 384 ? -11.117 12.008 10.164 1 97.69 384 LEU A N 1
ATOM 2893 C CA . LEU A 1 384 ? -11.609 13.328 10.539 1 97.69 384 LEU A CA 1
ATOM 2894 C C . LEU A 1 384 ? -12.961 13.227 11.242 1 97.69 384 LEU A C 1
ATOM 2896 O O . LEU A 1 384 ? -13.203 13.93 12.219 1 97.69 384 LEU A O 1
ATOM 2900 N N . ALA A 1 385 ? -13.828 12.398 10.719 1 97.44 385 ALA A N 1
ATOM 2901 C CA . ALA A 1 385 ? -15.109 12.156 11.375 1 97.44 385 ALA A CA 1
ATOM 2902 C C . ALA A 1 385 ? -14.914 11.586 12.773 1 97.44 385 ALA A C 1
ATOM 2904 O O . ALA A 1 385 ? -15.633 11.953 13.711 1 97.44 385 ALA A O 1
ATOM 2905 N N . ASP A 1 386 ? -14.023 10.719 12.883 1 96.5 386 ASP A N 1
ATOM 2906 C CA . ASP A 1 386 ? -13.719 10.133 14.18 1 96.5 386 ASP A CA 1
ATOM 2907 C C . ASP A 1 386 ? -13.289 11.211 15.18 1 96.5 386 ASP A C 1
ATOM 2909 O O . ASP A 1 386 ? -13.672 11.156 16.344 1 96.5 386 ASP A O 1
ATOM 2913 N N . LEU A 1 387 ? -12.484 12.164 14.758 1 96.44 387 LEU A N 1
ATOM 2914 C CA . LEU A 1 387 ? -12.109 13.297 15.594 1 96.44 387 LEU A CA 1
ATOM 2915 C C . LEU A 1 387 ? -13.336 14.133 15.969 1 96.44 387 LEU A C 1
ATOM 2917 O O . LEU A 1 387 ? -13.484 14.531 17.125 1 96.44 387 LEU A O 1
ATOM 2921 N N . ALA A 1 388 ? -14.117 14.352 14.977 1 96.69 388 ALA A N 1
ATOM 2922 C CA . ALA A 1 388 ? -15.312 15.156 15.203 1 96.69 388 ALA A CA 1
ATOM 2923 C C . ALA A 1 388 ? -16.188 14.539 16.297 1 96.69 388 ALA A C 1
ATOM 2925 O O . ALA A 1 388 ? -16.703 15.242 17.156 1 96.69 388 ALA A O 1
ATOM 2926 N N . TRP A 1 389 ? -16.297 13.273 16.266 1 95.69 389 TRP A N 1
ATOM 2927 C CA . TRP A 1 389 ? -17.203 12.586 17.156 1 95.69 389 TRP A CA 1
ATOM 2928 C C . TRP A 1 389 ? -16.641 12.539 18.578 1 95.69 389 TRP A C 1
ATOM 2930 O O . TRP A 1 389 ? -17.328 12.125 19.516 1 95.69 389 TRP A O 1
ATOM 2940 N N . ARG A 1 390 ? -15.453 12.922 18.734 1 95.5 390 ARG A N 1
ATOM 2941 C CA . ARG A 1 390 ? -14.891 13.078 20.078 1 95.5 390 ARG A CA 1
ATOM 2942 C C . ARG A 1 390 ? -15.344 14.383 20.719 1 95.5 390 ARG A C 1
ATOM 2944 O O . ARG A 1 390 ? -15.219 14.57 21.922 1 95.5 390 ARG A O 1
ATOM 2951 N N . LEU A 1 391 ? -15.797 15.32 19.875 1 95.56 391 LEU A N 1
ATOM 2952 C CA . LEU A 1 391 ? -16.359 16.578 20.359 1 95.56 391 LEU A CA 1
ATOM 2953 C C . LEU A 1 391 ? -17.797 16.375 20.828 1 95.56 391 LEU A C 1
ATOM 2955 O O . LEU A 1 391 ? -18.438 15.383 20.5 1 95.56 391 LEU A O 1
ATOM 2959 N N . PRO A 1 392 ? -18.281 17.219 21.688 1 91.19 392 PRO A N 1
ATOM 2960 C CA . PRO A 1 392 ? -19.672 17.094 22.141 1 91.19 392 PRO A CA 1
ATOM 2961 C C . PRO A 1 392 ? -20.672 17.5 21.062 1 91.19 392 PRO A C 1
ATOM 2963 O O . PRO A 1 392 ? -21.328 18.531 21.172 1 91.19 392 PRO A O 1
ATOM 2966 N N . ILE A 1 393 ? -20.828 16.672 20.109 1 88.75 393 ILE A N 1
ATOM 2967 C CA . ILE A 1 393 ? -21.688 16.891 18.953 1 88.75 393 ILE A CA 1
ATOM 2968 C C . ILE A 1 393 ? -23.141 16.609 19.344 1 88.75 393 ILE A C 1
ATOM 2970 O O . ILE A 1 393 ? -23.438 15.617 20.016 1 88.75 393 ILE A O 1
ATOM 2974 N N . THR A 1 394 ? -23.984 17.531 18.938 1 84.62 394 THR A N 1
ATOM 2975 C CA . THR A 1 394 ? -25.406 17.375 19.188 1 84.62 394 THR A CA 1
ATOM 2976 C C . THR A 1 394 ? -26.109 16.812 17.938 1 84.62 394 THR A C 1
ATOM 2978 O O . THR A 1 394 ? -25.5 16.719 16.875 1 84.62 394 THR A O 1
ATOM 2981 N N . ASP A 1 395 ? -27.328 16.422 18.078 1 84.94 395 ASP A N 1
ATOM 2982 C CA . ASP A 1 395 ? -28.094 15.82 16.984 1 84.94 395 ASP A CA 1
ATOM 2983 C C . ASP A 1 395 ? -28.297 16.812 15.844 1 84.94 395 ASP A C 1
ATOM 2985 O O . ASP A 1 395 ? -28.453 16.422 14.688 1 84.94 395 ASP A O 1
ATOM 2989 N N . ASP A 1 396 ? -28.281 18.078 16.172 1 86.06 396 ASP A N 1
ATOM 2990 C CA . ASP A 1 396 ? -28.562 19.094 15.164 1 86.06 396 ASP A CA 1
ATOM 2991 C C . ASP A 1 396 ? -27.266 19.734 14.664 1 86.06 396 ASP A C 1
ATOM 2993 O O . ASP A 1 396 ? -27.297 20.797 14.031 1 86.06 396 ASP A O 1
ATOM 2997 N N . ALA A 1 397 ? -26.203 19.062 14.898 1 91.12 397 ALA A N 1
ATOM 2998 C CA . ALA A 1 397 ? -24.906 19.609 14.523 1 91.12 397 ALA A CA 1
ATOM 2999 C C . ALA A 1 397 ? -24.797 19.766 13.016 1 91.12 397 ALA A C 1
ATOM 3001 O O . ALA A 1 397 ? -25.219 18.891 12.258 1 91.12 397 ALA A O 1
ATOM 3002 N N . VAL A 1 398 ? -24.312 20.938 12.57 1 90.38 398 VAL A N 1
ATOM 3003 C CA . VAL A 1 398 ? -23.984 21.219 11.172 1 90.38 398 VAL A CA 1
ATOM 3004 C C . VAL A 1 398 ? -22.5 21.578 11.055 1 90.38 398 VAL A C 1
ATOM 3006 O O . VAL A 1 398 ? -21.969 22.312 11.891 1 90.38 398 VAL A O 1
ATOM 3009 N N . PHE A 1 399 ? -21.906 21.016 10.023 1 94.25 399 PHE A N 1
ATOM 3010 C CA . PHE A 1 399 ? -20.5 21.297 9.82 1 94.25 399 PHE A CA 1
ATOM 3011 C C . PHE A 1 399 ? -20.297 22.297 8.688 1 94.25 399 PHE A C 1
ATOM 3013 O O . PHE A 1 399 ? -20.734 22.062 7.562 1 94.25 399 PHE A O 1
ATOM 3020 N N . ILE A 1 400 ? -19.719 23.406 9.031 1 92.81 400 ILE A N 1
ATOM 3021 C CA . ILE A 1 400 ? -19.312 24.375 8.023 1 92.81 400 ILE A CA 1
ATOM 3022 C C . ILE A 1 400 ? -17.938 24.016 7.469 1 92.81 400 ILE A C 1
ATOM 3024 O O . ILE A 1 400 ? -16.922 24.141 8.156 1 92.81 400 ILE A O 1
ATOM 3028 N N . ALA A 1 401 ? -18 23.625 6.199 1 92.38 401 ALA A N 1
ATOM 3029 C CA . ALA A 1 401 ? -16.812 23 5.633 1 92.38 401 ALA A CA 1
ATOM 3030 C C . ALA A 1 401 ? -16.125 23.922 4.625 1 92.38 401 ALA A C 1
ATOM 3032 O O . ALA A 1 401 ? -16.797 24.578 3.83 1 92.38 401 ALA A O 1
ATOM 3033 N N . SER A 1 402 ? -14.797 23.969 4.719 1 88.06 402 SER A N 1
ATOM 3034 C CA . SER A 1 402 ? -13.984 24.766 3.812 1 88.06 402 SER A CA 1
ATOM 3035 C C . SER A 1 402 ? -12.672 24.078 3.479 1 88.06 402 SER A C 1
ATOM 3037 O O . SER A 1 402 ? -12.453 22.922 3.877 1 88.06 402 SER A O 1
ATOM 3039 N N . GLY A 1 403 ? -11.812 24.797 2.686 1 85.94 403 GLY A N 1
ATOM 3040 C CA . GLY A 1 403 ? -10.531 24.266 2.248 1 85.94 403 GLY A CA 1
ATOM 3041 C C . GLY A 1 403 ? -10.492 23.953 0.765 1 85.94 403 GLY A C 1
ATOM 3042 O O . GLY A 1 403 ? -11.438 23.375 0.221 1 85.94 403 GLY A O 1
ATOM 3043 N N . LYS A 1 404 ? -9.461 24.266 0.229 1 83.75 404 LYS A N 1
ATOM 3044 C CA . LYS A 1 404 ? -9.328 24.172 -1.222 1 83.75 404 LYS A CA 1
ATOM 3045 C C . LYS A 1 404 ? -9.484 22.734 -1.693 1 83.75 404 LYS A C 1
ATOM 3047 O O . LYS A 1 404 ? -10.164 22.469 -2.691 1 83.75 404 LYS A O 1
ATOM 3052 N N . ALA A 1 405 ? -8.883 21.812 -1.004 1 89.69 405 ALA A N 1
ATOM 3053 C CA . ALA A 1 405 ? -8.914 20.406 -1.428 1 89.69 405 ALA A CA 1
ATOM 3054 C C . ALA A 1 405 ? -10.336 19.859 -1.368 1 89.69 405 ALA A C 1
ATOM 3056 O O . ALA A 1 405 ? -10.773 19.172 -2.291 1 89.69 405 ALA A O 1
ATOM 3057 N N . LEU A 1 406 ? -11.008 20.141 -0.314 1 93.12 406 LEU A N 1
ATOM 3058 C CA . LEU A 1 406 ? -12.375 19.656 -0.163 1 93.12 406 LEU A CA 1
ATOM 3059 C C . LEU A 1 406 ? -13.289 20.281 -1.218 1 93.12 406 LEU A C 1
ATOM 3061 O O . LEU A 1 406 ? -14.062 19.562 -1.87 1 93.12 406 LEU A O 1
ATOM 3065 N N . LEU A 1 407 ? -13.188 21.578 -1.361 1 90.44 407 LEU A N 1
ATOM 3066 C CA . LEU A 1 407 ? -14.102 22.297 -2.238 1 90.44 407 LEU A CA 1
ATOM 3067 C C . LEU A 1 407 ? -13.859 21.938 -3.697 1 90.44 407 LEU A C 1
ATOM 3069 O O . LEU A 1 407 ? -14.766 22.031 -4.523 1 90.44 407 LEU A O 1
ATOM 3073 N N . ALA A 1 408 ? -12.695 21.453 -4 1 89.94 408 ALA A N 1
ATOM 3074 C CA . ALA A 1 408 ? -12.336 21.125 -5.375 1 89.94 408 ALA A CA 1
ATOM 3075 C C . ALA A 1 408 ? -12.805 19.719 -5.746 1 89.94 408 ALA A C 1
ATOM 3077 O O . ALA A 1 408 ? -12.766 19.344 -6.918 1 89.94 408 ALA A O 1
ATOM 3078 N N . SER A 1 409 ? -13.297 19 -4.809 1 94.44 409 SER A N 1
ATOM 3079 C CA . SER A 1 409 ? -13.609 17.594 -5.066 1 94.44 409 SER A CA 1
ATOM 3080 C C . SER A 1 409 ? -15.023 17.25 -4.609 1 94.44 409 SER A C 1
ATOM 3082 O O . SER A 1 409 ? -15.266 17.078 -3.412 1 94.44 409 SER A O 1
ATOM 3084 N N . ARG A 1 410 ? -15.891 17.016 -5.5 1 94.44 410 ARG A N 1
ATOM 3085 C CA . ARG A 1 410 ? -17.266 16.641 -5.172 1 94.44 410 ARG A CA 1
ATOM 3086 C C . ARG A 1 410 ? -17.297 15.289 -4.457 1 94.44 410 ARG A C 1
ATOM 3088 O O . ARG A 1 410 ? -18.016 15.133 -3.457 1 94.44 410 ARG A O 1
ATOM 3095 N N . PRO A 1 411 ? -16.562 14.32 -4.961 1 96.06 411 PRO A N 1
ATOM 3096 C CA . PRO A 1 411 ? -16.578 13.039 -4.242 1 96.06 411 PRO A CA 1
ATOM 3097 C C . PRO A 1 411 ? -16.141 13.18 -2.787 1 96.06 411 PRO A C 1
ATOM 3099 O O . PRO A 1 411 ? -16.703 12.539 -1.903 1 96.06 411 PRO A O 1
ATOM 3102 N N . TRP A 1 412 ? -15.148 13.961 -2.531 1 97.06 412 TRP A N 1
ATOM 3103 C CA . TRP A 1 412 ? -14.648 14.07 -1.167 1 97.06 412 TRP A CA 1
ATOM 3104 C C . TRP A 1 412 ? -15.664 14.75 -0.261 1 97.06 412 TRP A C 1
ATOM 3106 O O . TRP A 1 412 ? -15.781 14.414 0.918 1 97.06 412 TRP A O 1
ATOM 3116 N N . GLN A 1 413 ? -16.406 15.742 -0.784 1 96.88 413 GLN A N 1
ATOM 3117 C CA . GLN A 1 413 ? -17.484 16.391 -0.048 1 96.88 413 GLN A CA 1
ATOM 3118 C C . GLN A 1 413 ? -18.531 15.383 0.421 1 96.88 413 GLN A C 1
ATOM 3120 O O . GLN A 1 413 ? -18.891 15.359 1.597 1 96.88 413 GLN A O 1
ATOM 3125 N N . GLN A 1 414 ? -18.891 14.539 -0.507 1 97.69 414 GLN A N 1
ATOM 3126 C CA . GLN A 1 414 ? -19.875 13.523 -0.166 1 97.69 414 GLN A CA 1
ATOM 3127 C C . GLN A 1 414 ? -19.297 12.516 0.828 1 97.69 414 GLN A C 1
ATOM 3129 O O . GLN A 1 414 ? -19.984 12.125 1.783 1 97.69 414 GLN A O 1
ATOM 3134 N N . MET A 1 415 ? -18.078 12.055 0.635 1 98.19 415 MET A N 1
ATOM 3135 C CA . MET A 1 415 ? -17.438 11.117 1.549 1 98.19 415 MET A CA 1
ATOM 3136 C C . MET A 1 415 ? -17.438 11.664 2.975 1 98.19 415 MET A C 1
ATOM 3138 O O . MET A 1 415 ? -17.703 10.922 3.922 1 98.19 415 MET A O 1
ATOM 3142 N N . LEU A 1 416 ? -17.094 12.938 3.092 1 98.12 416 LEU A N 1
ATOM 3143 C CA . LEU A 1 416 ? -16.984 13.547 4.414 1 98.12 416 LEU A CA 1
ATOM 3144 C C . LEU A 1 416 ? -18.344 13.664 5.078 1 98.12 416 LEU A C 1
ATOM 3146 O O . LEU A 1 416 ? -18.5 13.359 6.262 1 98.12 416 LEU A O 1
ATOM 3150 N N . ALA A 1 417 ? -19.359 14.109 4.324 1 97.62 417 ALA A N 1
ATOM 3151 C CA . ALA A 1 417 ? -20.719 14.156 4.859 1 97.62 417 ALA A CA 1
ATOM 3152 C C . ALA A 1 417 ? -21.172 12.773 5.32 1 97.62 417 ALA A C 1
ATOM 3154 O O . ALA A 1 417 ? -21.734 12.633 6.406 1 97.62 417 ALA A O 1
ATOM 3155 N N . ASP A 1 418 ? -20.922 11.812 4.5 1 98.31 418 ASP A N 1
ATOM 3156 C CA . ASP A 1 418 ? -21.297 10.43 4.801 1 98.31 418 ASP A CA 1
ATOM 3157 C C . ASP A 1 418 ? -20.562 9.914 6.039 1 98.31 418 ASP A C 1
ATOM 3159 O O . ASP A 1 418 ? -21.172 9.289 6.91 1 98.31 418 ASP A O 1
ATOM 3163 N N . ALA A 1 419 ? -19.281 10.133 6.113 1 98.12 419 ALA A N 1
ATOM 3164 C CA . ALA A 1 419 ? -18.5 9.672 7.258 1 98.12 419 ALA A CA 1
ATOM 3165 C C . ALA A 1 419 ? -18.984 10.32 8.555 1 98.12 419 ALA A C 1
ATOM 3167 O O . ALA A 1 419 ? -19.047 9.664 9.594 1 98.12 419 ALA A O 1
ATOM 3168 N N . LEU A 1 420 ? -19.344 11.578 8.484 1 97.19 420 LEU A N 1
ATOM 3169 C CA . LEU A 1 420 ? -19.812 12.328 9.641 1 97.19 420 LEU A CA 1
ATOM 3170 C C . LEU A 1 420 ? -21.234 11.922 10.008 1 97.19 420 LEU A C 1
ATOM 3172 O O . LEU A 1 420 ? -21.625 12.008 11.172 1 97.19 420 LEU A O 1
ATOM 3176 N N . GLY A 1 421 ? -21.969 11.469 8.992 1 96.56 421 GLY A N 1
ATOM 3177 C CA . GLY A 1 421 ? -23.391 11.25 9.188 1 96.56 421 GLY A CA 1
ATOM 3178 C C . GLY A 1 421 ? -24.172 12.523 9.477 1 96.56 421 GLY A C 1
ATOM 3179 O O . GLY A 1 421 ? -25.203 12.492 10.141 1 96.56 421 GLY A O 1
ATOM 3180 N N . ARG A 1 422 ? -23.625 13.695 9.125 1 96 422 ARG A N 1
ATOM 3181 C CA . ARG A 1 422 ? -24.188 15.031 9.312 1 96 422 ARG A CA 1
ATOM 3182 C C . ARG A 1 422 ? -24.016 15.883 8.062 1 96 422 ARG A C 1
ATOM 3184 O O . ARG A 1 422 ? -23.109 15.633 7.258 1 96 422 ARG A O 1
ATOM 3191 N N . PRO A 1 423 ? -24.844 16.844 7.859 1 94.5 423 PRO A N 1
ATOM 3192 C CA . PRO A 1 423 ? -24.719 17.703 6.676 1 94.5 423 PRO A CA 1
ATOM 3193 C C . PRO A 1 423 ? -23.484 18.578 6.703 1 94.5 423 PRO A C 1
ATOM 3195 O O . PRO A 1 423 ? -23.031 19 7.777 1 94.5 423 PRO A O 1
ATOM 3198 N N . LEU A 1 424 ? -22.969 18.844 5.5 1 94.44 424 LEU A N 1
ATOM 3199 C CA . LEU A 1 424 ? -21.906 19.828 5.301 1 94.44 424 LEU A CA 1
ATOM 3200 C C . LEU A 1 424 ? -22.438 21.078 4.621 1 94.44 424 LEU A C 1
ATOM 3202 O O . LEU A 1 424 ? -23.125 21 3.604 1 94.44 424 LEU A O 1
ATOM 3206 N N . LEU A 1 425 ? -22.203 22.125 5.242 1 92.5 425 LEU A N 1
ATOM 3207 C CA . LEU A 1 425 ? -22.391 23.422 4.59 1 92.5 425 LEU A CA 1
ATOM 3208 C C . LEU A 1 425 ? -21.094 23.938 4 1 92.5 425 LEU A C 1
ATOM 3210 O O . LEU A 1 425 ? -20.188 24.344 4.738 1 92.5 425 LEU A O 1
ATOM 3214 N N . LEU A 1 426 ? -20.969 23.938 2.688 1 91.25 426 LEU A N 1
ATOM 3215 C CA . LEU A 1 426 ? -19.734 24.297 2.012 1 91.25 426 LEU A CA 1
ATOM 3216 C C . LEU A 1 426 ? -19.578 25.812 1.9 1 91.25 426 LEU A C 1
ATOM 3218 O O . LEU A 1 426 ? -20.484 26.484 1.406 1 91.25 426 LEU A O 1
ATOM 3222 N N . GLU A 1 427 ? -18.469 26.219 2.365 1 82.44 427 GLU A N 1
ATOM 3223 C CA . GLU A 1 427 ? -18.156 27.641 2.289 1 82.44 427 GLU A CA 1
ATOM 3224 C C . GLU A 1 427 ? -17.312 27.953 1.06 1 82.44 427 GLU A C 1
ATOM 3226 O O . GLU A 1 427 ? -16.172 27.5 0.955 1 82.44 427 GLU A O 1
ATOM 3231 N N . ASP A 1 428 ? -17.781 28.609 0.104 1 71.25 428 ASP A N 1
ATOM 3232 C CA . ASP A 1 428 ? -17.047 28.906 -1.118 1 71.25 428 ASP A CA 1
ATOM 3233 C C . ASP A 1 428 ? -16.75 30.406 -1.225 1 71.25 428 ASP A C 1
ATOM 3235 O O . ASP A 1 428 ? -16.953 31.016 -2.283 1 71.25 428 ASP A O 1
ATOM 3239 N N . ARG A 1 429 ? -16.281 30.984 -0.236 1 70.94 429 ARG A N 1
ATOM 3240 C CA . ARG A 1 429 ? -15.984 32.406 -0.32 1 70.94 429 ARG A CA 1
ATOM 3241 C C . ARG A 1 429 ? -14.578 32.656 -0.872 1 70.94 429 ARG A C 1
ATOM 3243 O O . ARG A 1 429 ? -13.625 31.984 -0.457 1 70.94 429 ARG A O 1
ATOM 3250 N N . PRO A 1 430 ? -14.469 33.562 -1.733 1 61.62 430 PRO A N 1
ATOM 3251 C CA . PRO A 1 430 ? -13.203 33.812 -2.422 1 61.62 430 PRO A CA 1
ATOM 3252 C C . PRO A 1 430 ? -12.078 34.219 -1.464 1 61.62 430 PRO A C 1
ATOM 3254 O O . PRO A 1 430 ? -10.945 33.75 -1.616 1 61.62 430 PRO A O 1
ATOM 3257 N N . ALA A 1 431 ? -12.328 35.188 -0.53 1 67.44 431 ALA A N 1
ATOM 3258 C CA . ALA A 1 431 ? -11.25 35.688 0.312 1 67.44 431 ALA A CA 1
ATOM 3259 C C . ALA A 1 431 ? -10.875 34.688 1.398 1 67.44 431 ALA A C 1
ATOM 3261 O O . ALA A 1 431 ? -9.812 34.812 2.016 1 67.44 431 ALA A O 1
ATOM 3262 N N . GLY A 1 432 ? -11.5 33.75 1.618 1 80.12 432 GLY A N 1
ATOM 3263 C CA . GLY A 1 432 ? -11.203 32.719 2.582 1 80.12 432 GLY A CA 1
ATOM 3264 C C . GLY A 1 432 ? -11.758 33 3.965 1 80.12 432 GLY A C 1
ATOM 3265 O O . GLY A 1 432 ? -11.953 34.156 4.328 1 80.12 432 GLY A O 1
ATOM 3266 N N . ALA A 1 433 ? -11.867 32.125 4.746 1 85.06 433 ALA A N 1
ATOM 3267 C CA . ALA A 1 433 ? -12.492 32.188 6.062 1 85.06 433 ALA A CA 1
ATOM 3268 C C . ALA A 1 433 ? -11.539 32.812 7.082 1 85.06 433 ALA A C 1
ATOM 3270 O O . ALA A 1 433 ? -11.969 33.562 7.969 1 85.06 433 ALA A O 1
ATOM 3271 N N . SER A 1 434 ? -10.266 32.594 6.957 1 91 434 SER A N 1
ATOM 3272 C CA . SER A 1 434 ? -9.305 33.062 7.941 1 91 434 SER A CA 1
ATOM 3273 C C . SER A 1 434 ? -9.164 34.594 7.887 1 91 434 SER A C 1
ATOM 3275 O O . SER A 1 434 ? -9.258 35.25 8.914 1 91 434 SER A O 1
ATOM 3277 N N . ALA A 1 435 ? -8.992 35.125 6.668 1 93.25 435 ALA A N 1
ATOM 3278 C CA . ALA A 1 435 ? -8.875 36.562 6.508 1 93.25 435 ALA A CA 1
ATOM 3279 C C . ALA A 1 435 ? -10.156 37.25 6.949 1 93.25 435 ALA A C 1
ATOM 3281 O O . ALA A 1 435 ? -10.102 38.312 7.613 1 93.25 435 ALA A O 1
ATOM 3282 N N . ARG A 1 436 ? -11.234 36.688 6.562 1 92.25 436 ARG A N 1
ATOM 3283 C CA . ARG A 1 436 ? -12.523 37.25 6.953 1 92.25 436 ARG A CA 1
ATOM 3284 C C . ARG A 1 436 ? -12.688 37.25 8.469 1 92.25 436 ARG A C 1
ATOM 3286 O O . ARG A 1 436 ? -13.148 38.25 9.047 1 92.25 436 ARG A O 1
ATOM 3293 N N . GLY A 1 437 ? -12.359 36.125 9.031 1 94 437 GLY A N 1
ATOM 3294 C CA . GLY A 1 437 ? -12.469 36.031 10.477 1 94 437 GLY A CA 1
ATOM 3295 C C . GLY A 1 437 ? -11.617 37.031 11.219 1 94 437 GLY A C 1
ATOM 3296 O O . GLY A 1 437 ? -12.047 37.594 12.234 1 94 437 GLY A O 1
ATOM 3297 N N . ALA A 1 438 ? -10.422 37.281 10.742 1 96.75 438 ALA A N 1
ATOM 3298 C CA . ALA A 1 438 ? -9.562 38.281 11.344 1 96.75 438 ALA A CA 1
ATOM 3299 C C . ALA A 1 438 ? -10.203 39.656 11.266 1 96.75 438 ALA A C 1
ATOM 3301 O O . ALA A 1 438 ? -10.195 40.406 12.25 1 96.75 438 ALA A O 1
ATOM 3302 N N . ALA A 1 439 ? -10.758 39.969 10.125 1 96.69 439 ALA A N 1
ATOM 3303 C CA . ALA A 1 439 ? -11.422 41.25 9.93 1 96.69 439 ALA A CA 1
ATOM 3304 C C . ALA A 1 439 ? -12.625 41.375 10.859 1 96.69 439 ALA A C 1
ATOM 3306 O O . ALA A 1 439 ? -12.844 42.438 11.453 1 96.69 439 ALA A O 1
ATOM 3307 N N . LEU A 1 440 ? -13.336 40.344 10.961 1 95.19 440 LEU A N 1
ATOM 3308 C CA . LEU A 1 440 ? -14.539 40.375 11.789 1 95.19 440 LEU A CA 1
ATOM 3309 C C . LEU A 1 440 ? -14.195 40.594 13.258 1 95.19 440 LEU A C 1
ATOM 3311 O O . LEU A 1 440 ? -14.883 41.312 13.953 1 95.19 440 LEU A O 1
ATOM 3315 N N . LEU A 1 441 ? -13.211 39.938 13.734 1 97 441 LEU A N 1
ATOM 3316 C CA . LEU A 1 441 ? -12.781 40.125 15.109 1 97 441 LEU A CA 1
ATOM 3317 C C . LEU A 1 441 ? -12.32 41.562 15.344 1 97 441 LEU A C 1
ATOM 3319 O O . LEU A 1 441 ? -12.656 42.156 16.375 1 97 441 LEU A O 1
ATOM 3323 N N . ALA A 1 442 ? -11.547 42.062 14.398 1 97.88 442 ALA A N 1
ATOM 3324 C CA . ALA A 1 442 ? -11.102 43.469 14.508 1 97.88 442 ALA A CA 1
ATOM 3325 C C . ALA A 1 442 ? -12.289 44.406 14.508 1 97.88 442 ALA A C 1
ATOM 3327 O O . ALA A 1 442 ? -12.297 45.406 15.25 1 97.88 442 ALA A O 1
ATOM 3328 N N . LEU A 1 443 ? -13.242 44.188 13.656 1 97.19 443 LEU A N 1
ATOM 3329 C CA . LEU A 1 443 ? -14.469 44.969 13.625 1 97.19 443 LEU A CA 1
ATOM 3330 C C . LEU A 1 443 ? -15.211 44.875 14.953 1 97.19 443 LEU A C 1
ATOM 3332 O O . LEU A 1 443 ? -15.727 45.875 15.453 1 97.19 443 LEU A O 1
ATOM 3336 N N . ALA A 1 444 ? -15.25 43.719 15.461 1 96.12 444 ALA A N 1
ATOM 3337 C CA . ALA A 1 444 ? -15.898 43.531 16.75 1 96.12 444 ALA A CA 1
ATOM 3338 C C . ALA A 1 444 ? -15.219 44.344 17.844 1 96.12 444 ALA A C 1
ATOM 3340 O O . ALA A 1 444 ? -15.883 44.844 18.766 1 96.12 444 ALA A O 1
ATOM 3341 N N . ALA A 1 445 ? -13.945 44.406 17.812 1 96.62 445 ALA A N 1
ATOM 3342 C CA . ALA A 1 445 ? -13.188 45.219 18.75 1 96.62 445 ALA A CA 1
ATOM 3343 C C . ALA A 1 445 ? -13.617 46.688 18.688 1 96.62 445 ALA A C 1
ATOM 3345 O O . ALA A 1 445 ? -13.406 47.438 19.641 1 96.62 445 ALA A O 1
ATOM 3346 N N . GLN A 1 446 ? -14.211 47.062 17.594 1 96.81 446 GLN A N 1
ATOM 3347 C CA . GLN A 1 446 ? -14.656 48.438 17.391 1 96.81 446 GLN A CA 1
ATOM 3348 C C . GLN A 1 446 ? -16.172 48.562 17.609 1 96.81 446 GLN A C 1
ATOM 3350 O O . GLN A 1 446 ? -16.75 49.594 17.297 1 96.81 446 GLN A O 1
ATOM 3355 N N . GLY A 1 447 ? -16.766 47.531 17.969 1 95.12 447 GLY A N 1
ATOM 3356 C CA . GLY A 1 447 ? -18.156 47.594 18.359 1 95.12 447 GLY A CA 1
ATOM 3357 C C . GLY A 1 447 ? -19.094 47 17.312 1 95.12 447 GLY A C 1
ATOM 3358 O O . GLY A 1 447 ? -20.312 47 17.5 1 95.12 447 GLY A O 1
ATOM 3359 N N . HIS A 1 448 ? -18.547 46.562 16.188 1 93.62 448 HIS A N 1
ATOM 3360 C CA . HIS A 1 448 ? -19.391 45.875 15.203 1 93.62 448 HIS A CA 1
ATOM 3361 C C . HIS A 1 448 ? -19.75 44.469 15.641 1 93.62 448 HIS A C 1
ATOM 3363 O O . HIS A 1 448 ? -18.906 43.75 16.188 1 93.62 448 HIS A O 1
ATOM 3369 N N . PRO A 1 449 ? -20.953 44.094 15.406 1 87.62 449 PRO A N 1
ATOM 3370 C CA . PRO A 1 449 ? -21.359 42.719 15.828 1 87.62 449 PRO A CA 1
ATOM 3371 C C . PRO A 1 449 ? -20.734 41.625 14.961 1 87.62 449 PRO A C 1
ATOM 3373 O O . PRO A 1 449 ? -20.578 41.812 13.75 1 87.62 449 PRO A O 1
ATOM 3376 N N . LEU A 1 450 ? -20.344 40.562 15.594 1 84.94 450 LEU A N 1
ATOM 3377 C CA . LEU A 1 450 ? -19.906 39.406 14.844 1 84.94 450 LEU A CA 1
ATOM 3378 C C . LEU A 1 450 ? -21.078 38.719 14.156 1 84.94 450 LEU A C 1
ATOM 3380 O O . LEU A 1 450 ? -22.125 38.469 14.773 1 84.94 450 LEU A O 1
ATOM 3384 N N . PRO A 1 451 ? -20.891 38.562 12.781 1 73.75 451 PRO A N 1
ATOM 3385 C CA . PRO A 1 451 ? -22 37.906 12.102 1 73.75 451 PRO A CA 1
ATOM 3386 C C . PRO A 1 451 ? -22.234 36.469 12.57 1 73.75 451 PRO A C 1
ATOM 3388 O O . PRO A 1 451 ? -21.266 35.75 12.875 1 73.75 451 PRO A O 1
ATOM 3391 N N . THR A 1 452 ? -23.531 36.156 12.727 1 66.25 452 THR A N 1
ATOM 3392 C CA . THR A 1 452 ? -23.875 34.812 13.219 1 66.25 452 THR A CA 1
ATOM 3393 C C . THR A 1 452 ? -24.344 33.938 12.078 1 66.25 452 THR A C 1
ATOM 3395 O O . THR A 1 452 ? -24.406 32.719 12.227 1 66.25 452 THR A O 1
ATOM 3398 N N . GLU A 1 453 ? -24.594 34.438 10.922 1 64.81 453 GLU A N 1
ATOM 3399 C CA . GLU A 1 453 ? -25.156 33.562 9.898 1 64.81 453 GLU A CA 1
ATOM 3400 C C . GLU A 1 453 ? -24.078 33.062 8.945 1 64.81 453 GLU A C 1
ATOM 3402 O O . GLU A 1 453 ? -23.219 33.844 8.508 1 64.81 453 GLU A O 1
ATOM 3407 N N . PRO A 1 454 ? -24.125 31.641 8.859 1 60.62 454 PRO A N 1
ATOM 3408 C CA . PRO A 1 454 ? -23.156 31.109 7.906 1 60.62 454 PRO A CA 1
ATOM 3409 C C . PRO A 1 454 ? -23.422 31.578 6.477 1 60.62 454 PRO A C 1
ATOM 3411 O O . PRO A 1 454 ? -24.578 31.781 6.09 1 60.62 454 PRO A O 1
ATOM 3414 N N . ALA A 1 455 ? -22.469 32.125 5.848 1 58.62 455 ALA A N 1
ATOM 3415 C CA . ALA A 1 455 ? -22.625 32.375 4.418 1 58.62 455 ALA A CA 1
ATOM 3416 C C . ALA A 1 455 ? -22.656 31.078 3.627 1 58.62 455 ALA A C 1
ATOM 3418 O O . ALA A 1 455 ? -21.609 30.594 3.178 1 58.62 455 ALA A O 1
ATOM 3419 N N . ALA A 1 456 ? -23.328 29.969 4.137 1 61.72 456 ALA A N 1
ATOM 3420 C CA . ALA A 1 456 ? -23.234 28.688 3.439 1 61.72 456 ALA A CA 1
ATOM 3421 C C . ALA A 1 456 ? -24.016 28.719 2.133 1 61.72 456 ALA A C 1
ATOM 3423 O O . ALA A 1 456 ? -25.156 29.203 2.092 1 61.72 456 ALA A O 1
ATOM 3424 N N . GLN A 1 457 ? -23.219 28.453 1.024 1 73.88 457 GLN A N 1
ATOM 3425 C CA . GLN A 1 457 ? -24.031 28.484 -0.189 1 73.88 457 GLN A CA 1
ATOM 3426 C C . GLN A 1 457 ? -24.562 27.109 -0.547 1 73.88 457 GLN A C 1
ATOM 3428 O O . GLN A 1 457 ? -25.766 26.938 -0.778 1 73.88 457 GLN A O 1
ATOM 3433 N N . ARG A 1 458 ? -23.688 25.969 -0.491 1 87.62 458 ARG A N 1
ATOM 3434 C CA . ARG A 1 458 ? -24.109 24.672 -0.996 1 87.62 458 ARG A CA 1
ATOM 3435 C C . ARG A 1 458 ? -24.156 23.641 0.124 1 87.62 458 ARG A C 1
ATOM 3437 O O . ARG A 1 458 ? -23.25 23.578 0.958 1 87.62 458 ARG A O 1
ATOM 3444 N N . LEU A 1 459 ? -25.297 22.953 0.242 1 93.06 459 LEU A N 1
ATOM 3445 C CA . LEU A 1 459 ? -25.516 21.922 1.253 1 93.06 459 LEU A CA 1
ATOM 3446 C C . LEU A 1 459 ? -25.25 20.531 0.678 1 93.06 459 LEU A C 1
ATOM 3448 O O . LEU A 1 459 ? -25.703 20.219 -0.427 1 93.06 459 LEU A O 1
ATOM 3452 N N . VAL A 1 460 ? -24.438 19.719 1.386 1 95.88 460 VAL A N 1
ATOM 3453 C CA . VAL A 1 460 ? -24.234 18.312 1.048 1 95.88 460 VAL A CA 1
ATOM 3454 C C . VAL A 1 460 ? -24.812 17.422 2.139 1 95.88 460 VAL A C 1
ATOM 3456 O O . VAL A 1 460 ? -24.359 17.453 3.285 1 95.88 460 VAL A O 1
ATOM 3459 N N . GLU A 1 461 ? -25.781 16.609 1.812 1 96.62 461 GLU A N 1
ATOM 3460 C CA . GLU A 1 461 ? -26.453 15.75 2.773 1 96.62 461 GLU A CA 1
ATOM 3461 C C . GLU A 1 461 ? -25.797 14.367 2.832 1 96.62 461 GLU A C 1
ATOM 3463 O O . GLU A 1 461 ? -25.406 13.812 1.803 1 96.62 461 GLU A O 1
ATOM 3468 N N . PRO A 1 462 ? -25.734 13.82 4.035 1 97.19 462 PRO A N 1
ATOM 3469 C CA . PRO A 1 462 ? -25.219 12.453 4.137 1 97.19 462 PRO A CA 1
ATOM 3470 C C . PRO A 1 462 ? -26.219 11.406 3.646 1 97.19 462 PRO A C 1
ATOM 3472 O O . PRO A 1 462 ? -27.422 11.656 3.645 1 97.19 462 PRO A O 1
ATOM 3475 N N . VAL A 1 463 ? -25.703 10.375 3.189 1 97.38 463 VAL A N 1
ATOM 3476 C CA . VAL A 1 463 ? -26.5 9.188 2.887 1 97.38 463 VAL A CA 1
ATOM 3477 C C . VAL A 1 463 ? -26.391 8.18 4.027 1 97.38 463 VAL A C 1
ATOM 3479 O O . VAL A 1 463 ? -25.297 7.641 4.273 1 97.38 463 VAL A O 1
ATOM 3482 N N . PRO A 1 464 ? -27.469 7.848 4.727 1 96.38 464 PRO A N 1
ATOM 3483 C CA . PRO A 1 464 ? -27.406 7.027 5.938 1 96.38 464 PRO A CA 1
ATOM 3484 C C . PRO A 1 464 ? -26.719 5.688 5.711 1 96.38 464 PRO A C 1
ATOM 3486 O O . PRO A 1 464 ? -25.891 5.27 6.527 1 96.38 464 PRO A O 1
ATOM 3489 N N . ASP A 1 465 ? -26.969 5.039 4.598 1 96.94 465 ASP A N 1
ATOM 3490 C CA . ASP A 1 465 ? -26.344 3.754 4.305 1 96.94 465 ASP A CA 1
ATOM 3491 C C . ASP A 1 465 ? -24.828 3.898 4.18 1 96.94 465 ASP A C 1
ATOM 3493 O O . ASP A 1 465 ? -24.078 3.004 4.574 1 96.94 465 ASP A O 1
ATOM 3497 N N . HIS A 1 466 ? -24.438 4.969 3.611 1 97.81 466 HIS A N 1
ATOM 3498 C CA . HIS A 1 466 ? -23 5.227 3.477 1 97.81 466 HIS A CA 1
ATOM 3499 C C . HIS A 1 466 ? -22.344 5.449 4.836 1 97.81 466 HIS A C 1
ATOM 3501 O O . HIS A 1 466 ? -21.203 5.031 5.059 1 97.81 466 HIS A O 1
ATOM 3507 N N . HIS A 1 467 ? -23.109 6.086 5.734 1 97.75 467 HIS A N 1
ATOM 3508 C CA . HIS A 1 467 ? -22.578 6.367 7.066 1 97.75 467 HIS A CA 1
ATOM 3509 C C . HIS A 1 467 ? -22.25 5.078 7.816 1 97.75 467 HIS A C 1
ATOM 3511 O O . HIS A 1 467 ? -21.219 4.984 8.469 1 97.75 467 HIS A O 1
ATOM 3517 N N . GLU A 1 468 ? -23.094 4.141 7.734 1 97.44 468 GLU A N 1
ATOM 3518 C CA . GLU A 1 468 ? -22.875 2.859 8.398 1 97.44 468 GLU A CA 1
ATOM 3519 C C . GLU A 1 468 ? -21.625 2.168 7.852 1 97.44 468 GLU A C 1
ATOM 3521 O O . GLU A 1 468 ? -20.844 1.587 8.609 1 97.44 468 GLU A O 1
ATOM 3526 N N . LEU A 1 469 ? -21.453 2.217 6.547 1 97.44 469 LEU A N 1
ATOM 3527 C CA . LEU A 1 469 ? -20.281 1.633 5.91 1 97.44 469 LEU A CA 1
ATOM 3528 C C . LEU A 1 469 ? -19 2.322 6.391 1 97.44 469 LEU A C 1
ATOM 3530 O O . LEU A 1 469 ? -18 1.658 6.672 1 97.44 469 LEU A O 1
ATOM 3534 N N . TYR A 1 470 ? -19.016 3.617 6.512 1 98.06 470 TYR A N 1
ATOM 3535 C CA . TYR A 1 470 ? -17.828 4.359 6.91 1 98.06 470 TYR A CA 1
ATOM 3536 C C . TYR A 1 470 ? -17.547 4.188 8.398 1 98.06 470 TYR A C 1
ATOM 3538 O O . TYR A 1 470 ? -16.391 4.215 8.828 1 98.06 470 TYR A O 1
ATOM 3546 N N . ARG A 1 471 ? -18.562 3.961 9.203 1 97.31 471 ARG A N 1
ATOM 3547 C CA . ARG A 1 471 ? -18.344 3.615 10.609 1 97.31 471 ARG A CA 1
ATOM 3548 C C . ARG A 1 471 ? -17.594 2.289 10.734 1 97.31 471 ARG A C 1
ATOM 3550 O O . ARG A 1 471 ? -16.672 2.162 11.539 1 97.31 471 ARG A O 1
ATOM 3557 N N . ALA A 1 472 ? -18.047 1.368 9.938 1 96.44 472 ALA A N 1
ATOM 3558 C CA . ALA A 1 472 ? -17.375 0.074 9.922 1 96.44 472 ALA A CA 1
ATOM 3559 C C . ALA A 1 472 ? -15.93 0.214 9.438 1 96.44 472 ALA A C 1
ATOM 3561 O O . ALA A 1 472 ? -15.016 -0.409 9.984 1 96.44 472 ALA A O 1
ATOM 3562 N N . ALA A 1 473 ? -15.727 0.974 8.398 1 97 473 ALA A N 1
ATOM 3563 C CA . ALA A 1 473 ? -14.383 1.222 7.871 1 97 473 ALA A CA 1
ATOM 3564 C C . ALA A 1 473 ? -13.492 1.868 8.93 1 97 473 ALA A C 1
ATOM 3566 O O . ALA A 1 473 ? -12.312 1.533 9.039 1 97 473 ALA A O 1
ATOM 3567 N N . THR A 1 474 ? -14.07 2.795 9.695 1 97.31 474 THR A N 1
ATOM 3568 C CA . THR A 1 474 ? -13.336 3.463 10.758 1 97.31 474 THR A CA 1
ATOM 3569 C C . THR A 1 474 ? -12.859 2.457 11.805 1 97.31 474 THR A C 1
ATOM 3571 O O . THR A 1 474 ? -11.727 2.525 12.266 1 97.31 474 THR A O 1
ATOM 3574 N N . GLN A 1 475 ? -13.711 1.564 12.141 1 96.06 475 GLN A N 1
ATOM 3575 C CA . GLN A 1 475 ? -13.359 0.537 13.117 1 96.06 475 GLN A CA 1
ATOM 3576 C C . GLN A 1 475 ? -12.242 -0.36 12.586 1 96.06 475 GLN A C 1
ATOM 3578 O O . GLN A 1 475 ? -11.328 -0.726 13.328 1 96.06 475 GLN A O 1
ATOM 3583 N N . ARG A 1 476 ? -12.328 -0.761 11.32 1 95.31 476 ARG A N 1
ATOM 3584 C CA . ARG A 1 476 ? -11.273 -1.561 10.703 1 95.31 476 ARG A CA 1
ATOM 3585 C C . ARG A 1 476 ? -9.938 -0.827 10.742 1 95.31 476 ARG A C 1
ATOM 3587 O O . ARG A 1 476 ? -8.898 -1.431 11.031 1 95.31 476 ARG A O 1
ATOM 3594 N N . MET A 1 477 ? -9.969 0.447 10.453 1 96.56 477 MET A N 1
ATOM 3595 C CA . MET A 1 477 ? -8.75 1.254 10.484 1 96.56 477 MET A CA 1
ATOM 3596 C C . MET A 1 477 ? -8.156 1.297 11.891 1 96.56 477 MET A C 1
ATOM 3598 O O . MET A 1 477 ? -6.941 1.21 12.055 1 96.56 477 MET A O 1
ATOM 3602 N N . ARG A 1 478 ? -9.016 1.452 12.867 1 95.06 478 ARG A N 1
ATOM 3603 C CA . ARG A 1 478 ? -8.562 1.518 14.258 1 95.06 478 ARG A CA 1
ATOM 3604 C C . ARG A 1 478 ? -7.887 0.216 14.672 1 95.06 478 ARG A C 1
ATOM 3606 O O . ARG A 1 478 ? -6.824 0.236 15.297 1 95.06 478 ARG A O 1
ATOM 3613 N N . VAL A 1 479 ? -8.469 -0.875 14.344 1 95.62 479 VAL A N 1
ATOM 3614 C CA . VAL A 1 479 ? -7.953 -2.186 14.719 1 95.62 479 VAL A CA 1
ATOM 3615 C C . VAL A 1 479 ? -6.621 -2.436 14.016 1 95.62 479 VAL A C 1
ATOM 3617 O O . VAL A 1 479 ? -5.656 -2.881 14.641 1 95.62 479 VAL A O 1
ATOM 3620 N N . LEU A 1 480 ? -6.582 -2.197 12.727 1 96.62 480 LEU A N 1
ATOM 3621 C CA . LEU A 1 480 ? -5.344 -2.359 11.977 1 96.62 480 LEU A CA 1
ATOM 3622 C C . LEU A 1 480 ? -4.258 -1.432 12.508 1 96.62 480 LEU A C 1
ATOM 3624 O O . LEU A 1 480 ? -3.113 -1.851 12.695 1 96.62 480 LEU A O 1
ATOM 3628 N N . GLY A 1 481 ? -4.609 -0.159 12.742 1 95.56 481 GLY A N 1
ATOM 3629 C CA . GLY A 1 481 ? -3.662 0.793 13.297 1 95.56 481 GLY A CA 1
ATOM 3630 C C . GLY A 1 481 ? -3.072 0.345 14.617 1 95.56 481 GLY A C 1
ATOM 3631 O O . GLY A 1 481 ? -1.865 0.46 14.836 1 95.56 481 GLY A O 1
ATOM 3632 N N . ALA A 1 482 ? -3.883 -0.17 15.484 1 94.19 482 ALA A N 1
ATOM 3633 C CA . ALA A 1 482 ? -3.434 -0.652 16.797 1 94.19 482 ALA A CA 1
ATOM 3634 C C . ALA A 1 482 ? -2.465 -1.822 16.641 1 94.19 482 ALA A C 1
ATOM 3636 O O . ALA A 1 482 ? -1.479 -1.92 17.375 1 94.19 482 ALA A O 1
ATOM 3637 N N . ALA A 1 483 ? -2.758 -2.707 15.758 1 94.88 483 ALA A N 1
ATOM 3638 C CA . ALA A 1 483 ? -1.879 -3.844 15.508 1 94.88 483 ALA A CA 1
ATOM 3639 C C . ALA A 1 483 ? -0.511 -3.381 15.008 1 94.88 483 ALA A C 1
ATOM 3641 O O . ALA A 1 483 ? 0.521 -3.9 15.445 1 94.88 483 ALA A O 1
ATOM 3642 N N . LEU A 1 484 ? -0.513 -2.453 14.102 1 95.25 484 LEU A N 1
ATOM 3643 C CA . LEU A 1 484 ? 0.73 -1.924 13.555 1 95.25 484 LEU A CA 1
ATOM 3644 C C . LEU A 1 484 ? 1.541 -1.209 14.625 1 95.25 484 LEU A C 1
ATOM 3646 O O . LEU A 1 484 ? 2.77 -1.315 14.656 1 95.25 484 LEU A O 1
ATOM 3650 N N . ASP A 1 485 ? 0.832 -0.507 15.469 1 91.69 485 ASP A N 1
ATOM 3651 C CA . ASP A 1 485 ? 1.498 0.177 16.578 1 91.69 485 ASP A CA 1
ATOM 3652 C C . ASP A 1 485 ? 2.174 -0.822 17.516 1 91.69 485 ASP A C 1
ATOM 3654 O O . ASP A 1 485 ? 3.295 -0.59 17.969 1 91.69 485 ASP A O 1
ATOM 3658 N N . ARG A 1 486 ? 1.519 -1.869 17.812 1 91.44 486 ARG A N 1
ATOM 3659 C CA . ARG A 1 486 ? 2.078 -2.906 18.672 1 91.44 486 ARG A CA 1
ATOM 3660 C C . ARG A 1 486 ? 3.33 -3.516 18.062 1 91.44 486 ARG A C 1
ATOM 3662 O O . ARG A 1 486 ? 4.312 -3.779 18.75 1 91.44 486 ARG A O 1
ATOM 3669 N N . LEU A 1 487 ? 3.293 -3.748 16.812 1 92.88 487 LEU A N 1
ATOM 3670 C CA . LEU A 1 487 ? 4.438 -4.316 16.109 1 92.88 487 LEU A CA 1
ATOM 3671 C C . LEU A 1 487 ? 5.633 -3.369 16.172 1 92.88 487 LEU A C 1
ATOM 3673 O O . LEU A 1 487 ? 6.766 -3.805 16.391 1 92.88 487 LEU A O 1
ATOM 3677 N N . ARG A 1 488 ? 5.445 -2.123 15.875 1 89.69 488 ARG A N 1
ATOM 3678 C CA . ARG A 1 488 ? 6.516 -1.134 15.891 1 89.69 488 ARG A CA 1
ATOM 3679 C C . ARG A 1 488 ? 7.156 -1.047 17.281 1 89.69 488 ARG A C 1
ATOM 3681 O O . ARG A 1 488 ? 8.383 -1.025 17.406 1 89.69 488 ARG A O 1
ATOM 3688 N N . LYS A 1 489 ? 6.34 -1.025 18.297 1 85.81 489 LYS A N 1
ATOM 3689 C CA . LYS A 1 489 ? 6.84 -0.919 19.656 1 85.81 489 LYS A CA 1
ATOM 3690 C C . LYS A 1 489 ? 7.621 -2.166 20.062 1 85.81 489 LYS A C 1
ATOM 3692 O O . LYS A 1 489 ? 8.594 -2.082 20.812 1 85.81 489 LYS A O 1
ATOM 3697 N N . ALA A 1 490 ? 7.207 -3.309 19.531 1 84.88 490 ALA A N 1
ATOM 3698 C CA . ALA A 1 490 ? 7.902 -4.562 19.812 1 84.88 490 ALA A CA 1
ATOM 3699 C C . ALA A 1 490 ? 9.289 -4.578 19.172 1 84.88 490 ALA A C 1
ATOM 3701 O O . ALA A 1 490 ? 10.211 -5.215 19.688 1 84.88 490 ALA A O 1
ATOM 3702 N N . GLN A 1 491 ? 9.375 -4.004 18.047 1 79.19 491 GLN A N 1
ATOM 3703 C CA . GLN A 1 491 ? 10.641 -3.973 17.328 1 79.19 491 GLN A CA 1
ATOM 3704 C C . GLN A 1 491 ? 11.602 -2.963 17.953 1 79.19 491 GLN A C 1
ATOM 3706 O O . GLN A 1 491 ? 12.82 -3.09 17.828 1 79.19 491 GLN A O 1
ATOM 3711 N N . GLU A 1 492 ? 11.102 -1.811 18.5 1 66.75 492 GLU A N 1
ATOM 3712 C CA . GLU A 1 492 ? 11.93 -0.804 19.156 1 66.75 492 GLU A CA 1
ATOM 3713 C C . GLU A 1 492 ? 12.484 -1.327 20.484 1 66.75 492 GLU A C 1
ATOM 3715 O O . GLU A 1 492 ? 13.492 -0.819 20.984 1 66.75 492 GLU A O 1
ATOM 3720 N N . VAL A 1 493 ? 11.852 -2.371 21.297 1 50.03 493 VAL A N 1
ATOM 3721 C CA . VAL A 1 493 ? 12.359 -2.902 22.562 1 50.03 493 VAL A CA 1
ATOM 3722 C C . VAL A 1 493 ? 13.641 -3.699 22.297 1 50.03 493 VAL A C 1
ATOM 3724 O O . VAL A 1 493 ? 13.633 -4.664 21.531 1 50.03 493 VAL A O 1
ATOM 3727 N N . PRO A 1 494 ? 14.695 -3.152 22.578 1 48.75 494 PRO A N 1
ATOM 3728 C CA . PRO A 1 494 ? 15.961 -3.887 22.547 1 48.75 494 PRO A CA 1
ATOM 3729 C C . PRO A 1 494 ? 15.859 -5.258 23.219 1 48.75 494 PRO A C 1
ATOM 3731 O O . PRO A 1 494 ? 15.125 -5.422 24.188 1 48.75 494 PRO A O 1
ATOM 3734 N N . THR A 1 495 ? 15.977 -6.426 22.453 1 38.75 495 THR A N 1
ATOM 3735 C CA . THR A 1 495 ? 16.219 -7.719 23.078 1 38.75 495 THR A CA 1
ATOM 3736 C C . THR A 1 495 ? 17.25 -7.598 24.188 1 38.75 495 THR A C 1
ATOM 3738 O O . THR A 1 495 ? 18.422 -7.355 23.938 1 38.75 495 THR A O 1
ATOM 3741 N N . CYS A 1 496 ? 17.016 -7.039 25.266 1 33.69 496 CYS A N 1
ATOM 3742 C CA . CYS A 1 496 ? 17.875 -7.242 26.422 1 33.69 496 CYS A CA 1
ATOM 3743 C C . CYS A 1 496 ? 17.969 -8.719 26.781 1 33.69 496 CYS A C 1
ATOM 3745 O O . CYS A 1 496 ? 17.031 -9.281 27.359 1 33.69 496 CYS A O 1
ATOM 3747 N N . ASP A 1 497 ? 18.453 -9.547 25.844 1 32 497 ASP A N 1
ATOM 3748 C CA . ASP A 1 497 ? 19 -10.75 26.453 1 32 497 ASP A CA 1
ATOM 3749 C C . ASP A 1 497 ? 19.859 -10.398 27.672 1 32 497 ASP A C 1
ATOM 3751 O O . ASP A 1 497 ? 20.828 -9.633 27.547 1 32 497 ASP A O 1
ATOM 3755 N N . PRO A 1 498 ? 19.297 -10.523 28.891 1 33.41 498 PRO A N 1
ATOM 3756 C CA . PRO A 1 498 ? 20.297 -10.617 29.969 1 33.41 498 PRO A CA 1
ATOM 3757 C C . PRO A 1 498 ? 21.391 -11.633 29.672 1 33.41 498 PRO A C 1
ATOM 3759 O O . PRO A 1 498 ? 21.141 -12.664 29.031 1 33.41 498 PRO A O 1
ATOM 3762 N N . ALA A 1 499 ? 22.594 -11.242 29.828 1 21.81 499 ALA A N 1
ATOM 3763 C CA . ALA A 1 499 ? 23.547 -12.297 30.141 1 21.81 499 ALA A CA 1
ATOM 3764 C C . ALA A 1 499 ? 23.141 -13.055 31.406 1 21.81 499 ALA A C 1
ATOM 3766 O O . ALA A 1 499 ? 22.703 -12.453 32.375 1 21.81 499 ALA A O 1
ATOM 3767 N N . MET B 1 1 ? 38.594 -39.688 -69.688 1 33.84 1 MET B N 1
ATOM 3768 C CA . MET B 1 1 ? 38.75 -39.344 -68.25 1 33.84 1 MET B CA 1
ATOM 3769 C C . MET B 1 1 ? 37.406 -39 -67.625 1 33.84 1 MET B C 1
ATOM 3771 O O . MET B 1 1 ? 36.812 -37.938 -67.938 1 33.84 1 MET B O 1
ATOM 3775 N N . THR B 1 2 ? 36.469 -40 -67.438 1 36.59 2 THR B N 1
ATOM 3776 C CA . THR B 1 2 ? 35.125 -39.969 -66.875 1 36.59 2 THR B CA 1
ATOM 3777 C C . THR B 1 2 ? 35.125 -39.469 -65.438 1 36.59 2 THR B C 1
ATOM 3779 O O . THR B 1 2 ? 35.812 -40.031 -64.562 1 36.59 2 THR B O 1
ATOM 3782 N N . GLY B 1 3 ? 35.125 -38.156 -65.188 1 37.12 3 GLY B N 1
ATOM 3783 C CA . GLY B 1 3 ? 35.031 -37.5 -63.906 1 37.12 3 GLY B CA 1
ATOM 3784 C C . GLY B 1 3 ? 33.938 -38.094 -63.031 1 37.12 3 GLY B C 1
ATOM 3785 O O . GLY B 1 3 ? 32.75 -38.094 -63.406 1 37.12 3 GLY B O 1
ATOM 3786 N N . GLN B 1 4 ? 34.25 -39.156 -62.312 1 40.19 4 GLN B N 1
ATOM 3787 C CA . GLN B 1 4 ? 33.375 -39.688 -61.25 1 40.19 4 GLN B CA 1
ATOM 3788 C C . GLN B 1 4 ? 32.938 -38.625 -60.281 1 40.19 4 GLN B C 1
ATOM 3790 O O . GLN B 1 4 ? 33.75 -37.969 -59.656 1 40.19 4 GLN B O 1
ATOM 3795 N N . HIS B 1 5 ? 31.859 -37.875 -60.656 1 40.09 5 HIS B N 1
ATOM 3796 C CA . HIS B 1 5 ? 31.203 -37.031 -59.656 1 40.09 5 HIS B CA 1
ATOM 3797 C C . HIS B 1 5 ? 30.953 -37.781 -58.375 1 40.09 5 HIS B C 1
ATOM 3799 O O . HIS B 1 5 ? 30.266 -38.812 -58.375 1 40.09 5 HIS B O 1
ATOM 3805 N N . PHE B 1 6 ? 31.906 -37.812 -57.469 1 41.06 6 PHE B N 1
ATOM 3806 C CA . PHE B 1 6 ? 31.625 -38.25 -56.094 1 41.06 6 PHE B CA 1
ATOM 3807 C C . PHE B 1 6 ? 30.359 -37.594 -55.562 1 41.06 6 PHE B C 1
ATOM 3809 O O . PHE B 1 6 ? 30.281 -36.375 -55.469 1 41.06 6 PHE B O 1
ATOM 3816 N N . THR B 1 7 ? 29.266 -38.219 -55.906 1 38.56 7 THR B N 1
ATOM 3817 C CA . THR B 1 7 ? 28.078 -37.781 -55.156 1 38.56 7 THR B CA 1
ATOM 3818 C C . THR B 1 7 ? 28.375 -37.688 -53.656 1 38.56 7 THR B C 1
ATOM 3820 O O . THR B 1 7 ? 28.859 -38.625 -53.062 1 38.56 7 THR B O 1
ATOM 3823 N N . GLN B 1 8 ? 28.812 -36.562 -53.25 1 41.41 8 GLN B N 1
ATOM 3824 C CA . GLN B 1 8 ? 28.906 -36.344 -51.781 1 41.41 8 GLN B CA 1
ATOM 3825 C C . GLN B 1 8 ? 27.766 -37.031 -51.062 1 41.41 8 GLN B C 1
ATOM 3827 O O . GLN B 1 8 ? 26.609 -36.969 -51.469 1 41.41 8 GLN B O 1
ATOM 3832 N N . PRO B 1 9 ? 27.969 -38.125 -50.406 1 42.47 9 PRO B N 1
ATOM 3833 C CA . PRO B 1 9 ? 26.859 -38.719 -49.656 1 42.47 9 PRO B CA 1
ATOM 3834 C C . PRO B 1 9 ? 25.969 -37.656 -49 1 42.47 9 PRO B C 1
ATOM 3836 O O . PRO B 1 9 ? 26.484 -36.688 -48.469 1 42.47 9 PRO B O 1
ATOM 3839 N N . MET B 1 10 ? 24.875 -37.281 -49.562 1 45.5 10 MET B N 1
ATOM 3840 C CA . MET B 1 10 ? 23.922 -36.375 -48.906 1 45.5 10 MET B CA 1
ATOM 3841 C C . MET B 1 10 ? 23.859 -36.656 -47.406 1 45.5 10 MET B C 1
ATOM 3843 O O . MET B 1 10 ? 23.547 -37.75 -46.969 1 45.5 10 MET B O 1
ATOM 3847 N N . ARG B 1 11 ? 24.625 -36.094 -46.562 1 57.5 11 ARG B N 1
ATOM 3848 C CA . ARG B 1 11 ? 24.641 -36.219 -45.125 1 57.5 11 ARG B CA 1
ATOM 3849 C C . ARG B 1 11 ? 23.234 -36.156 -44.531 1 57.5 11 ARG B C 1
ATOM 3851 O O . ARG B 1 11 ? 22.531 -35.156 -44.719 1 57.5 11 ARG B O 1
ATOM 3858 N N . THR B 1 12 ? 22.516 -37.25 -44.438 1 71.44 12 THR B N 1
ATOM 3859 C CA . THR B 1 12 ? 21.203 -37.281 -43.781 1 71.44 12 THR B CA 1
ATOM 3860 C C . THR B 1 12 ? 21.203 -36.438 -42.531 1 71.44 12 THR B C 1
ATOM 3862 O O . THR B 1 12 ? 22.125 -36.5 -41.719 1 71.44 12 THR B O 1
ATOM 3865 N N . PRO B 1 13 ? 20.234 -35.5 -42.438 1 82.06 13 PRO B N 1
ATOM 3866 C CA . PRO B 1 13 ? 20.172 -34.625 -41.25 1 82.06 13 PRO B CA 1
ATOM 3867 C C . PRO B 1 13 ? 19.984 -35.406 -39.969 1 82.06 13 PRO B C 1
ATOM 3869 O O . PRO B 1 13 ? 19.406 -36.469 -39.969 1 82.06 13 PRO B O 1
ATOM 3872 N N . PRO B 1 14 ? 20.578 -35 -38.875 1 88.44 14 PRO B N 1
ATOM 3873 C CA . PRO B 1 14 ? 20.516 -35.688 -37.594 1 88.44 14 PRO B CA 1
ATOM 3874 C C . PRO B 1 14 ? 19.078 -35.844 -37.094 1 88.44 14 PRO B C 1
ATOM 3876 O O . PRO B 1 14 ? 18.234 -35 -37.344 1 88.44 14 PRO B O 1
ATOM 3879 N N . PRO B 1 15 ? 18.844 -36.969 -36.406 1 94.56 15 PRO B N 1
ATOM 3880 C CA . PRO B 1 15 ? 17.5 -37.188 -35.844 1 94.56 15 PRO B CA 1
ATOM 3881 C C . PRO B 1 15 ? 17.141 -36.188 -34.75 1 94.56 15 PRO B C 1
ATOM 3883 O O . PRO B 1 15 ? 18.016 -35.594 -34.125 1 94.56 15 PRO B O 1
ATOM 3886 N N . VAL B 1 16 ? 15.82 -36.031 -34.531 1 96.81 16 VAL B N 1
ATOM 3887 C CA . VAL B 1 16 ? 15.391 -35.031 -33.562 1 96.81 16 VAL B CA 1
ATOM 3888 C C . VAL B 1 16 ? 14.281 -35.594 -32.656 1 96.81 16 VAL B C 1
ATOM 3890 O O . VAL B 1 16 ? 13.586 -36.531 -33.062 1 96.81 16 VAL B O 1
ATOM 3893 N N . MET B 1 17 ? 14.188 -35.094 -31.469 1 97.75 17 MET B N 1
ATOM 3894 C CA . MET B 1 17 ? 13.047 -35.25 -30.562 1 97.75 17 MET B CA 1
ATOM 3895 C C . MET B 1 17 ? 12.156 -34 -30.609 1 97.75 17 MET B C 1
ATOM 3897 O O . MET B 1 17 ? 12.633 -32.875 -30.391 1 97.75 17 MET B O 1
ATOM 3901 N N . LEU B 1 18 ? 10.922 -34.188 -30.953 1 98.19 18 LEU B N 1
ATOM 3902 C CA . LEU B 1 18 ? 9.977 -33.094 -30.875 1 98.19 18 LEU B CA 1
ATOM 3903 C C . LEU B 1 18 ? 9.438 -32.938 -29.453 1 98.19 18 LEU B C 1
ATOM 3905 O O . LEU B 1 18 ? 9.203 -33.938 -28.766 1 98.19 18 LEU B O 1
ATOM 3909 N N . SER B 1 19 ? 9.305 -31.75 -29.031 1 98.06 19 SER B N 1
ATOM 3910 C CA . SER B 1 19 ? 8.773 -31.469 -27.703 1 98.06 19 SER B CA 1
ATOM 3911 C C . SER B 1 19 ? 7.625 -30.469 -27.766 1 98.06 19 SER B C 1
ATOM 3913 O O . SER B 1 19 ? 7.777 -29.375 -28.328 1 98.06 19 SER B O 1
ATOM 3915 N N . LEU B 1 20 ? 6.496 -30.844 -27.219 1 98.12 20 LEU B N 1
ATOM 3916 C CA . LEU B 1 20 ? 5.328 -29.969 -27.094 1 98.12 20 LEU B CA 1
ATOM 3917 C C . LEU B 1 20 ? 5.172 -29.469 -25.672 1 98.12 20 LEU B C 1
ATOM 3919 O O . LEU B 1 20 ? 5.152 -30.266 -24.719 1 98.12 20 LEU B O 1
ATOM 3923 N N . ASP B 1 21 ? 5.055 -28.188 -25.516 1 96.38 21 ASP B N 1
ATOM 3924 C CA . ASP B 1 21 ? 4.949 -27.547 -24.203 1 96.38 21 ASP B CA 1
ATOM 3925 C C . ASP B 1 21 ? 3.631 -26.781 -24.078 1 96.38 21 ASP B C 1
ATOM 3927 O O . ASP B 1 21 ? 3.453 -25.719 -24.688 1 96.38 21 ASP B O 1
ATOM 3931 N N . LEU B 1 22 ? 2.738 -27.328 -23.25 1 96.69 22 LEU B N 1
ATOM 3932 C CA . LEU B 1 22 ? 1.464 -26.688 -22.953 1 96.69 22 LEU B CA 1
ATOM 3933 C C . LEU B 1 22 ? 1.6 -25.734 -21.766 1 96.69 22 LEU B C 1
ATOM 3935 O O . LEU B 1 22 ? 1.394 -26.141 -20.625 1 96.69 22 LEU B O 1
ATOM 3939 N N . GLY B 1 23 ? 1.823 -24.5 -22.047 1 91.25 23 GLY B N 1
ATOM 3940 C CA . GLY B 1 23 ? 1.913 -23.5 -21 1 91.25 23 GLY B CA 1
ATOM 3941 C C . GLY B 1 23 ? 0.597 -22.781 -20.75 1 91.25 23 GLY B C 1
ATOM 3942 O O . GLY B 1 23 ? -0.296 -22.797 -21.594 1 91.25 23 GLY B O 1
ATOM 3943 N N . SER B 1 24 ? 0.477 -22.109 -19.594 1 86.62 24 SER B N 1
ATOM 3944 C CA . SER B 1 24 ? -0.743 -21.391 -19.219 1 86.62 24 SER B CA 1
ATOM 3945 C C . SER B 1 24 ? -0.904 -20.109 -20.016 1 86.62 24 SER B C 1
ATOM 3947 O O . SER B 1 24 ? -2.004 -19.562 -20.109 1 86.62 24 SER B O 1
ATOM 3949 N N . SER B 1 25 ? 0.23 -19.609 -20.609 1 84.06 25 SER B N 1
ATOM 3950 C CA . SER B 1 25 ? 0.176 -18.359 -21.344 1 84.06 25 SER B CA 1
ATOM 3951 C C . SER B 1 25 ? 0.342 -18.594 -22.844 1 84.06 25 SER B C 1
ATOM 3953 O O . SER B 1 25 ? 0.281 -17.641 -23.641 1 84.06 25 SER B O 1
ATOM 3955 N N . GLY B 1 26 ? 0.618 -19.844 -23.172 1 90.56 26 GLY B N 1
ATOM 3956 C CA . GLY B 1 26 ? 0.803 -20.188 -24.578 1 90.56 26 GLY B CA 1
ATOM 3957 C C . GLY B 1 26 ? 1.301 -21.594 -24.797 1 90.56 26 GLY B C 1
ATOM 3958 O O . GLY B 1 26 ? 1.722 -22.266 -23.844 1 90.56 26 GLY B O 1
ATOM 3959 N N . LEU B 1 27 ? 1.208 -21.953 -26.094 1 95.69 27 LEU B N 1
ATOM 3960 C CA . LEU B 1 27 ? 1.664 -23.281 -26.5 1 95.69 27 LEU B CA 1
ATOM 3961 C C . LEU B 1 27 ? 2.926 -23.172 -27.359 1 95.69 27 LEU B C 1
ATOM 3963 O O . LEU B 1 27 ? 3.08 -22.234 -28.141 1 95.69 27 LEU B O 1
ATOM 3967 N N . LYS B 1 28 ? 3.814 -24.125 -27.141 1 95.06 28 LYS B N 1
ATOM 3968 C CA . LYS B 1 28 ? 5.066 -24.094 -27.891 1 95.06 28 LYS B CA 1
ATOM 3969 C C . LYS B 1 28 ? 5.457 -25.5 -28.359 1 95.06 28 LYS B C 1
ATOM 3971 O O . LYS B 1 28 ? 5.141 -26.484 -27.703 1 95.06 28 LYS B O 1
ATOM 3976 N N . GLY B 1 29 ? 6.074 -25.531 -29.469 1 97 29 GLY B N 1
ATOM 3977 C CA . GLY B 1 29 ? 6.727 -26.719 -30 1 97 29 GLY B CA 1
ATOM 3978 C C . GLY B 1 29 ? 8.156 -26.469 -30.438 1 97 29 GLY B C 1
ATOM 3979 O O . GLY B 1 29 ? 8.469 -25.406 -30.984 1 97 29 GLY B O 1
ATOM 3980 N N . SER B 1 30 ? 9 -27.422 -30.125 1 96.69 30 SER B N 1
ATOM 3981 C CA . SER B 1 30 ? 10.406 -27.312 -30.484 1 96.69 30 SER B CA 1
ATOM 3982 C C . SER B 1 30 ? 11.008 -28.672 -30.812 1 96.69 30 SER B C 1
ATOM 3984 O O . SER B 1 30 ? 10.438 -29.703 -30.469 1 96.69 30 SER B O 1
ATOM 3986 N N . ALA B 1 31 ? 12.141 -28.594 -31.484 1 96.94 31 ALA B N 1
ATOM 3987 C CA . ALA B 1 31 ? 12.891 -29.812 -31.781 1 96.94 31 ALA B CA 1
ATOM 3988 C C . ALA B 1 31 ? 14.266 -29.797 -31.125 1 96.94 31 ALA B C 1
ATOM 3990 O O . ALA B 1 31 ? 14.922 -28.75 -31.078 1 96.94 31 ALA B O 1
ATOM 3991 N N . PHE B 1 32 ? 14.625 -30.969 -30.641 1 95 32 PHE B N 1
ATOM 3992 C CA . PHE B 1 32 ? 15.914 -31.109 -29.969 1 95 32 PHE B CA 1
ATOM 3993 C C . PHE B 1 32 ? 16.719 -32.281 -30.547 1 95 32 PHE B C 1
ATOM 3995 O O . PHE B 1 32 ? 16.141 -33.312 -30.906 1 95 32 PHE B O 1
ATOM 4002 N N . ASP B 1 33 ? 18.047 -32.031 -30.594 1 93.81 33 ASP B N 1
ATOM 4003 C CA . ASP B 1 33 ? 18.906 -33.156 -30.984 1 93.81 33 ASP B CA 1
ATOM 4004 C C . ASP B 1 33 ? 19.172 -34.094 -29.812 1 93.81 33 ASP B C 1
ATOM 4006 O O . ASP B 1 33 ? 18.594 -33.938 -28.734 1 93.81 33 ASP B O 1
ATOM 4010 N N . THR B 1 34 ? 20 -35.094 -30.016 1 93.31 34 THR B N 1
ATOM 4011 C CA . THR B 1 34 ? 20.188 -36.156 -29.031 1 93.31 34 THR B CA 1
ATOM 4012 C C . THR B 1 34 ? 20.984 -35.625 -27.828 1 93.31 34 THR B C 1
ATOM 4014 O O . THR B 1 34 ? 21.062 -36.312 -26.797 1 93.31 34 THR B O 1
ATOM 4017 N N . LEU B 1 35 ? 21.516 -34.406 -27.938 1 87.69 35 LEU B N 1
ATOM 4018 C CA . LEU B 1 35 ? 22.266 -33.812 -26.844 1 87.69 35 LEU B CA 1
ATOM 4019 C C . LEU B 1 35 ? 21.406 -32.781 -26.109 1 87.69 35 LEU B C 1
ATOM 4021 O O . LEU B 1 35 ? 21.875 -32.125 -25.172 1 87.69 35 LEU B O 1
ATOM 4025 N N . GLY B 1 36 ? 20.156 -32.656 -26.516 1 89.06 36 GLY B N 1
ATOM 4026 C CA . GLY B 1 36 ? 19.266 -31.734 -25.875 1 89.06 36 GLY B CA 1
ATOM 4027 C C . GLY B 1 36 ? 19.406 -30.312 -26.391 1 89.06 36 GLY B C 1
ATOM 4028 O O . GLY B 1 36 ? 18.938 -29.359 -25.75 1 89.06 36 GLY B O 1
ATOM 4029 N N . ARG B 1 37 ? 20.062 -30.047 -27.531 1 87.88 37 ARG B N 1
ATOM 4030 C CA . ARG B 1 37 ? 20.203 -28.734 -28.141 1 87.88 37 ARG B CA 1
ATOM 4031 C C . ARG B 1 37 ? 19.031 -28.438 -29.078 1 87.88 37 ARG B C 1
ATOM 4033 O O . ARG B 1 37 ? 18.641 -29.281 -29.891 1 87.88 37 ARG B O 1
ATOM 4040 N N . SER B 1 38 ? 18.469 -27.328 -28.891 1 91 38 SER B N 1
ATOM 4041 C CA . SER B 1 38 ? 17.344 -26.938 -29.75 1 91 38 SER B CA 1
ATOM 4042 C C . SER B 1 38 ? 17.797 -26.672 -31.172 1 91 38 SER B C 1
ATOM 4044 O O . SER B 1 38 ? 18.875 -26.109 -31.391 1 91 38 SER B O 1
ATOM 4046 N N . LEU B 1 39 ? 16.984 -26.969 -32.094 1 91.94 39 LEU B N 1
ATOM 4047 C CA . LEU B 1 39 ? 17.266 -26.719 -33.5 1 91.94 39 LEU B CA 1
ATOM 4048 C C . LEU B 1 39 ? 16.547 -25.469 -34 1 91.94 39 LEU B C 1
ATOM 4050 O O . LEU B 1 39 ? 15.32 -25.406 -33.969 1 91.94 39 LEU B O 1
ATOM 4054 N N . ALA B 1 40 ? 17.344 -24.578 -34.469 1 89.38 40 ALA B N 1
ATOM 4055 C CA . ALA B 1 40 ? 16.781 -23.328 -35 1 89.38 40 ALA B CA 1
ATOM 4056 C C . ALA B 1 40 ? 15.875 -23.594 -36.188 1 89.38 40 ALA B C 1
ATOM 4058 O O . ALA B 1 40 ? 16.188 -24.438 -37.031 1 89.38 40 ALA B O 1
ATOM 4059 N N . GLY B 1 41 ? 14.82 -22.906 -36.188 1 90.56 41 GLY B N 1
ATOM 4060 C CA . GLY B 1 41 ? 13.914 -23.016 -37.312 1 90.56 41 GLY B CA 1
ATOM 4061 C C . GLY B 1 41 ? 12.852 -24.094 -37.156 1 90.56 41 GLY B C 1
ATOM 4062 O O . GLY B 1 41 ? 11.883 -24.141 -37.906 1 90.56 41 GLY B O 1
ATOM 4063 N N . LEU B 1 42 ? 13.055 -24.922 -36.156 1 93.88 42 LEU B N 1
ATOM 4064 C CA . LEU B 1 42 ? 12.07 -25.953 -35.875 1 93.88 42 LEU B CA 1
ATOM 4065 C C . LEU B 1 42 ? 11.336 -25.656 -34.562 1 93.88 42 LEU B C 1
ATOM 4067 O O . LEU B 1 42 ? 11.414 -26.438 -33.625 1 93.88 42 LEU B O 1
ATOM 4071 N N . GLU B 1 43 ? 10.727 -24.641 -34.562 1 95.12 43 GLU B N 1
ATOM 4072 C CA . GLU B 1 43 ? 9.914 -24.172 -33.438 1 95.12 43 GLU B CA 1
ATOM 4073 C C . GLU B 1 43 ? 8.594 -23.594 -33.938 1 95.12 43 GLU B C 1
ATOM 4075 O O . GLU B 1 43 ? 8.508 -23.094 -35.062 1 95.12 43 GLU B O 1
ATOM 4080 N N . ALA B 1 44 ? 7.621 -23.656 -33.188 1 96.06 44 ALA B N 1
ATOM 4081 C CA . ALA B 1 44 ? 6.305 -23.094 -33.469 1 96.06 44 ALA B CA 1
ATOM 4082 C C . ALA B 1 44 ? 5.586 -22.703 -32.188 1 96.06 44 ALA B C 1
ATOM 4084 O O . ALA B 1 44 ? 5.879 -23.234 -31.109 1 96.06 44 ALA B O 1
ATOM 4085 N N . HIS B 1 45 ? 4.723 -21.797 -32.312 1 94.69 45 HIS B N 1
ATOM 4086 C CA . HIS B 1 45 ? 4 -21.281 -31.156 1 94.69 45 HIS B CA 1
ATOM 4087 C C . HIS B 1 45 ? 2.543 -21 -31.5 1 94.69 45 HIS B C 1
ATOM 4089 O O . HIS B 1 45 ? 2.209 -20.766 -32.656 1 94.69 45 HIS B O 1
ATOM 4095 N N . ALA B 1 46 ? 1.659 -21.062 -30.516 1 94.69 46 ALA B N 1
ATOM 4096 C CA . ALA B 1 46 ? 0.257 -20.672 -30.609 1 94.69 46 ALA B CA 1
ATOM 4097 C C . ALA B 1 46 ? -0.182 -19.906 -29.359 1 94.69 46 ALA B C 1
ATOM 4099 O O . ALA B 1 46 ? 0.078 -20.359 -28.234 1 94.69 46 ALA B O 1
ATOM 4100 N N . PRO B 1 47 ? -0.81 -18.797 -29.578 1 91.31 47 PRO B N 1
ATOM 4101 C CA . PRO B 1 47 ? -1.2 -17.938 -28.469 1 91.31 47 PRO B CA 1
ATOM 4102 C C . PRO B 1 47 ? -2.5 -18.391 -27.797 1 91.31 47 PRO B C 1
ATOM 4104 O O . PRO B 1 47 ? -3.516 -17.703 -27.891 1 91.31 47 PRO B O 1
ATOM 4107 N N . VAL B 1 48 ? -2.52 -19.469 -27.141 1 86.94 48 VAL B N 1
ATOM 4108 C CA . VAL B 1 48 ? -3.662 -19.969 -26.375 1 86.94 48 VAL B CA 1
ATOM 4109 C C . VAL B 1 48 ? -3.367 -19.875 -24.891 1 86.94 48 VAL B C 1
ATOM 4111 O O . VAL B 1 48 ? -2.408 -20.484 -24.391 1 86.94 48 VAL B O 1
ATOM 4114 N N . ALA B 1 49 ? -4.227 -19.062 -24.234 1 87.44 49 ALA B N 1
ATOM 4115 C CA . ALA B 1 49 ? -4.012 -18.828 -22.812 1 87.44 49 ALA B CA 1
ATOM 4116 C C . ALA B 1 49 ? -5.227 -19.266 -22 1 87.44 49 ALA B C 1
ATOM 4118 O O . ALA B 1 49 ? -6.297 -19.516 -22.547 1 87.44 49 ALA B O 1
ATOM 4119 N N . LEU B 1 50 ? -4.988 -19.422 -20.688 1 89.5 50 LEU B N 1
ATOM 4120 C CA . LEU B 1 50 ? -6.098 -19.688 -19.781 1 89.5 50 LEU B CA 1
ATOM 4121 C C . LEU B 1 50 ? -7.121 -18.547 -19.828 1 89.5 50 LEU B C 1
ATOM 4123 O O . LEU B 1 50 ? -6.754 -17.391 -20.016 1 89.5 50 LEU B O 1
ATOM 4127 N N . ARG B 1 51 ? -8.391 -18.906 -19.688 1 91.19 51 ARG B N 1
ATOM 4128 C CA . ARG B 1 51 ? -9.477 -17.922 -19.656 1 91.19 51 ARG B CA 1
ATOM 4129 C C . ARG B 1 51 ? -9.859 -17.594 -18.219 1 91.19 51 ARG B C 1
ATOM 4131 O O . ARG B 1 51 ? -10.281 -18.453 -17.453 1 91.19 51 ARG B O 1
ATOM 4138 N N . TYR B 1 52 ? -9.703 -16.344 -17.891 1 85.5 52 TYR B N 1
ATOM 4139 C CA . TYR B 1 52 ? -10.039 -15.891 -16.547 1 85.5 52 TYR B CA 1
ATOM 4140 C C . TYR B 1 52 ? -11.344 -15.094 -16.547 1 85.5 52 TYR B C 1
ATOM 4142 O O . TYR B 1 52 ? -11.648 -14.391 -17.516 1 85.5 52 TYR B O 1
ATOM 4150 N N . ALA B 1 53 ? -12.18 -15.164 -15.578 1 82 53 ALA B N 1
ATOM 4151 C CA . ALA B 1 53 ? -13.398 -14.398 -15.344 1 82 53 ALA B CA 1
ATOM 4152 C C . ALA B 1 53 ? -13.633 -14.18 -13.852 1 82 53 ALA B C 1
ATOM 4154 O O . ALA B 1 53 ? -12.984 -14.812 -13.016 1 82 53 ALA B O 1
ATOM 4155 N N . PRO B 1 54 ? -14.461 -13.188 -13.516 1 71.75 54 PRO B N 1
ATOM 4156 C CA . PRO B 1 54 ? -14.758 -12.969 -12.094 1 71.75 54 PRO B CA 1
ATOM 4157 C C . PRO B 1 54 ? -15.336 -14.203 -11.414 1 71.75 54 PRO B C 1
ATOM 4159 O O . PRO B 1 54 ? -15.867 -15.094 -12.086 1 71.75 54 PRO B O 1
ATOM 4162 N N . GLY B 1 55 ? -15.164 -14.305 -10.172 1 74 55 GLY B N 1
ATOM 4163 C CA . GLY B 1 55 ? -15.703 -15.406 -9.391 1 74 55 GLY B CA 1
ATOM 4164 C C . GLY B 1 55 ? -14.742 -16.562 -9.258 1 74 55 GLY B C 1
ATOM 4165 O O . GLY B 1 55 ? -15.148 -17.688 -8.961 1 74 55 GLY B O 1
ATOM 4166 N N . GLY B 1 56 ? -13.484 -16.328 -9.633 1 80.81 56 GLY B N 1
ATOM 4167 C CA . GLY B 1 56 ? -12.469 -17.344 -9.438 1 80.81 56 GLY B CA 1
ATOM 4168 C C . GLY B 1 56 ? -12.273 -18.234 -10.648 1 80.81 56 GLY B C 1
ATOM 4169 O O . GLY B 1 56 ? -11.578 -19.266 -10.57 1 80.81 56 GLY B O 1
ATOM 4170 N N . VAL B 1 57 ? -12.797 -17.766 -11.773 1 89.5 57 VAL B N 1
ATOM 4171 C CA . VAL B 1 57 ? -12.797 -18.578 -12.984 1 89.5 57 VAL B CA 1
ATOM 4172 C C . VAL B 1 57 ? -11.414 -18.562 -13.633 1 89.5 57 VAL B C 1
ATOM 4174 O O . VAL B 1 57 ? -10.875 -17.484 -13.906 1 89.5 57 VAL B O 1
ATOM 4177 N N . ALA B 1 58 ? -10.836 -19.656 -13.82 1 91.19 58 ALA B N 1
ATOM 4178 C CA . ALA B 1 58 ? -9.656 -19.891 -14.656 1 91.19 58 ALA B CA 1
ATOM 4179 C C . ALA B 1 58 ? -9.781 -21.203 -15.438 1 91.19 58 ALA B C 1
ATOM 4181 O O . ALA B 1 58 ? -9.445 -22.266 -14.922 1 91.19 58 ALA B O 1
ATOM 4182 N N . GLU B 1 59 ? -10.195 -21.078 -16.656 1 96.75 59 GLU B N 1
ATOM 4183 C CA . GLU B 1 59 ? -10.562 -22.25 -17.438 1 96.75 59 GLU B CA 1
ATOM 4184 C C . GLU B 1 59 ? -9.648 -22.422 -18.656 1 96.75 59 GLU B C 1
ATOM 4186 O O . GLU B 1 59 ? -9.016 -21.453 -19.094 1 96.75 59 GLU B O 1
ATOM 4191 N N . VAL B 1 60 ? -9.586 -23.641 -19.047 1 96.12 60 VAL B N 1
ATOM 4192 C CA . VAL B 1 60 ? -8.891 -23.953 -20.281 1 96.12 60 VAL B CA 1
ATOM 4193 C C . VAL B 1 60 ? -9.883 -23.969 -21.453 1 96.12 60 VAL B C 1
ATOM 4195 O O . VAL B 1 60 ? -10.945 -24.578 -21.359 1 96.12 60 VAL B O 1
ATOM 4198 N N . ASP B 1 61 ? -9.602 -23.25 -22.469 1 96.56 61 ASP B N 1
ATOM 4199 C CA . ASP B 1 61 ? -10.336 -23.406 -23.734 1 96.56 61 ASP B CA 1
ATOM 4200 C C . ASP B 1 61 ? -9.844 -24.625 -24.5 1 96.56 61 ASP B C 1
ATOM 4202 O O . ASP B 1 61 ? -9.055 -24.484 -25.438 1 96.56 61 ASP B O 1
ATOM 4206 N N . LEU B 1 62 ? -10.422 -25.75 -24.188 1 97.56 62 LEU B N 1
ATOM 4207 C CA . LEU B 1 62 ? -9.898 -27.031 -24.656 1 97.56 62 LEU B CA 1
ATOM 4208 C C . LEU B 1 62 ? -9.93 -27.094 -26.188 1 97.56 62 LEU B C 1
ATOM 4210 O O . LEU B 1 62 ? -8.945 -27.484 -26.812 1 97.56 62 LEU B O 1
ATOM 4214 N N . PRO B 1 63 ? -11.023 -26.688 -26.859 1 97.5 63 PRO B N 1
ATOM 4215 C CA . PRO B 1 63 ? -11.008 -26.719 -28.312 1 97.5 63 PRO B CA 1
ATOM 4216 C C . PRO B 1 63 ? -9.891 -25.844 -28.906 1 97.5 63 PRO B C 1
ATOM 4218 O O . PRO B 1 63 ? -9.211 -26.266 -29.844 1 97.5 63 PRO B O 1
ATOM 4221 N N . ALA B 1 64 ? -9.773 -24.688 -28.375 1 97.69 64 ALA B N 1
ATOM 4222 C CA . ALA B 1 64 ? -8.719 -23.797 -28.859 1 97.69 64 ALA B CA 1
ATOM 4223 C C . ALA B 1 64 ? -7.34 -24.406 -28.609 1 97.69 64 ALA B C 1
ATOM 4225 O O . ALA B 1 64 ? -6.43 -24.25 -29.422 1 97.69 64 ALA B O 1
ATOM 4226 N N . LEU B 1 65 ? -7.176 -24.984 -27.484 1 97.88 65 LEU B N 1
ATOM 4227 C CA . LEU B 1 65 ? -5.898 -25.594 -27.141 1 97.88 65 LEU B CA 1
ATOM 4228 C C . LEU B 1 65 ? -5.578 -26.75 -28.078 1 97.88 65 LEU B C 1
ATOM 4230 O O . LEU B 1 65 ? -4.453 -26.875 -28.578 1 97.88 65 LEU B O 1
ATOM 4234 N N . ILE B 1 66 ? -6.562 -27.609 -28.359 1 98 66 ILE B N 1
ATOM 4235 C CA . ILE B 1 66 ? -6.383 -28.734 -29.266 1 98 66 ILE B CA 1
ATOM 4236 C C . ILE B 1 66 ? -5.984 -28.234 -30.656 1 98 66 ILE B C 1
ATOM 4238 O O . ILE B 1 66 ? -5.02 -28.719 -31.25 1 98 66 ILE B O 1
ATOM 4242 N N . GLN B 1 67 ? -6.734 -27.25 -31.047 1 98.25 67 GLN B N 1
ATOM 4243 C CA . GLN B 1 67 ? -6.422 -26.656 -32.344 1 98.25 67 GLN B CA 1
ATOM 4244 C C . GLN B 1 67 ? -5.008 -26.094 -32.375 1 98.25 67 GLN B C 1
ATOM 4246 O O . GLN B 1 67 ? -4.25 -26.312 -33.312 1 98.25 67 GLN B O 1
ATOM 4251 N N . GLY B 1 68 ? -4.672 -25.375 -31.391 1 98.12 68 GLY B N 1
ATOM 4252 C CA . GLY B 1 68 ? -3.367 -24.734 -31.312 1 98.12 68 GLY B CA 1
ATOM 4253 C C . GLY B 1 68 ? -2.217 -25.719 -31.312 1 98.12 68 GLY B C 1
ATOM 4254 O O . GLY B 1 68 ? -1.247 -25.562 -32.062 1 98.12 68 GLY B O 1
ATOM 4255 N N . ILE B 1 69 ? -2.311 -26.766 -30.5 1 98.12 69 ILE B N 1
ATOM 4256 C CA . ILE B 1 69 ? -1.208 -27.703 -30.359 1 98.12 69 ILE B CA 1
ATOM 4257 C C . ILE B 1 69 ? -1.074 -28.547 -31.625 1 98.12 69 ILE B C 1
ATOM 4259 O O . ILE B 1 69 ? 0.036 -28.891 -32.031 1 98.12 69 ILE B O 1
ATOM 4263 N N . GLU B 1 70 ? -2.143 -28.906 -32.25 1 98.38 70 GLU B N 1
ATOM 4264 C CA . GLU B 1 70 ? -2.09 -29.672 -33.5 1 98.38 70 GLU B CA 1
ATOM 4265 C C . GLU B 1 70 ? -1.573 -28.828 -34.656 1 98.38 70 GLU B C 1
ATOM 4267 O O . GLU B 1 70 ? -0.889 -29.344 -35.531 1 98.38 70 GLU B O 1
ATOM 4272 N N . GLU B 1 71 ? -1.912 -27.531 -34.594 1 98.31 71 GLU B N 1
ATOM 4273 C CA . GLU B 1 71 ? -1.326 -26.625 -35.562 1 98.31 71 GLU B CA 1
ATOM 4274 C C . GLU B 1 71 ? 0.188 -26.531 -35.406 1 98.31 71 GLU B C 1
ATOM 4276 O O . GLU B 1 71 ? 0.921 -26.438 -36.375 1 98.31 71 GLU B O 1
ATOM 4281 N N . ILE B 1 72 ? 0.63 -26.484 -34.219 1 98.25 72 ILE B N 1
ATOM 4282 C CA . ILE B 1 72 ? 2.062 -26.5 -33.938 1 98.25 72 ILE B CA 1
ATOM 4283 C C . ILE B 1 72 ? 2.697 -27.75 -34.531 1 98.25 72 ILE B C 1
ATOM 4285 O O . ILE B 1 72 ? 3.738 -27.688 -35.188 1 98.25 72 ILE B O 1
ATOM 4289 N N . LEU B 1 73 ? 2.094 -28.891 -34.344 1 97.94 73 LEU B N 1
ATOM 4290 C CA . LEU B 1 73 ? 2.605 -30.156 -34.875 1 97.94 73 LEU B CA 1
ATOM 4291 C C . LEU B 1 73 ? 2.592 -30.125 -36.406 1 97.94 73 LEU B C 1
ATOM 4293 O O . LEU B 1 73 ? 3.492 -30.672 -37.031 1 97.94 73 LEU B O 1
ATOM 4297 N N . ASP B 1 74 ? 1.527 -29.516 -36.969 1 98.25 74 ASP B N 1
ATOM 4298 C CA . ASP B 1 74 ? 1.484 -29.344 -38.406 1 98.25 74 ASP B CA 1
ATOM 4299 C C . ASP B 1 74 ? 2.719 -28.594 -38.906 1 98.25 74 ASP B C 1
ATOM 4301 O O . ASP B 1 74 ? 3.367 -29.031 -39.875 1 98.25 74 ASP B O 1
ATOM 4305 N N . ARG B 1 75 ? 2.941 -27.531 -38.281 1 98.06 75 ARG B N 1
ATOM 4306 C CA . ARG B 1 75 ? 4.043 -26.672 -38.688 1 98.06 75 ARG B CA 1
ATOM 4307 C C . ARG B 1 75 ? 5.383 -27.359 -38.5 1 98.06 75 ARG B C 1
ATOM 4309 O O . ARG B 1 75 ? 6.242 -27.312 -39.375 1 98.06 75 ARG B O 1
ATOM 4316 N N . LEU B 1 76 ? 5.57 -28 -37.406 1 97.38 76 LEU B N 1
ATOM 4317 C CA . LEU B 1 76 ? 6.809 -28.734 -37.188 1 97.38 76 LEU B CA 1
ATOM 4318 C C . LEU B 1 76 ? 6.965 -29.859 -38.188 1 97.38 76 LEU B C 1
ATOM 4320 O O . LEU B 1 76 ? 8.047 -30.047 -38.781 1 97.38 76 LEU B O 1
ATOM 4324 N N . HIS B 1 77 ? 5.926 -30.594 -38.406 1 96.94 77 HIS B N 1
ATOM 4325 C CA . HIS B 1 77 ? 5.922 -31.719 -39.344 1 96.94 77 HIS B CA 1
ATOM 4326 C C . HIS B 1 77 ? 6.344 -31.266 -40.719 1 96.94 77 HIS B C 1
ATOM 4328 O O . HIS B 1 77 ? 7.129 -31.938 -41.406 1 96.94 77 HIS B O 1
ATOM 4334 N N . GLN B 1 78 ? 5.82 -30.141 -41.094 1 96.25 78 GLN B N 1
ATOM 4335 C CA . GLN B 1 78 ? 6.117 -29.594 -42.406 1 96.25 78 GLN B CA 1
ATOM 4336 C C . GLN B 1 78 ? 7.586 -29.203 -42.531 1 96.25 78 GLN B C 1
ATOM 4338 O O . GLN B 1 78 ? 8.172 -29.281 -43.625 1 96.25 78 GLN B O 1
ATOM 4343 N N . ARG B 1 79 ? 8.164 -28.875 -41.5 1 95.69 79 ARG B N 1
ATOM 4344 C CA . ARG B 1 79 ? 9.508 -28.312 -41.531 1 95.69 79 ARG B CA 1
ATOM 4345 C C . ARG B 1 79 ? 10.57 -29.375 -41.312 1 95.69 79 ARG B C 1
ATOM 4347 O O . ARG B 1 79 ? 11.766 -29.109 -41.438 1 95.69 79 ARG B O 1
ATOM 4354 N N . LEU B 1 80 ? 10.203 -30.562 -41.031 1 94.06 80 LEU B N 1
ATOM 4355 C CA . LEU B 1 80 ? 11.133 -31.641 -40.688 1 94.06 80 LEU B CA 1
ATOM 4356 C C . LEU B 1 80 ? 11.992 -32.031 -41.875 1 94.06 80 LEU B C 1
ATOM 4358 O O . LEU B 1 80 ? 13.125 -32.5 -41.719 1 94.06 80 LEU B O 1
ATOM 4362 N N . GLY B 1 81 ? 11.5 -31.859 -43.188 1 90 81 GLY B N 1
ATOM 4363 C CA . GLY B 1 81 ? 12.188 -32.406 -44.344 1 90 81 GLY B CA 1
ATOM 4364 C C . GLY B 1 81 ? 12.414 -33.906 -44.25 1 90 81 GLY B C 1
ATOM 4365 O O . GLY B 1 81 ? 11.477 -34.656 -43.969 1 90 81 GLY B O 1
ATOM 4366 N N . GLN B 1 82 ? 13.656 -34.344 -44.438 1 90.31 82 GLN B N 1
ATOM 4367 C CA . GLN B 1 82 ? 13.984 -35.781 -44.406 1 90.31 82 GLN B CA 1
ATOM 4368 C C . GLN B 1 82 ? 14.539 -36.156 -43.031 1 90.31 82 GLN B C 1
ATOM 4370 O O . GLN B 1 82 ? 15.047 -37.281 -42.875 1 90.31 82 GLN B O 1
ATOM 4375 N N . ARG B 1 83 ? 14.453 -35.312 -42.125 1 92.5 83 ARG B N 1
ATOM 4376 C CA . ARG B 1 83 ? 14.992 -35.562 -40.781 1 92.5 83 ARG B CA 1
ATOM 4377 C C . ARG B 1 83 ? 14.219 -36.688 -40.094 1 92.5 83 ARG B C 1
ATOM 4379 O O . ARG B 1 83 ? 12.984 -36.656 -40.031 1 92.5 83 ARG B O 1
ATOM 4386 N N . PRO B 1 84 ? 14.953 -37.625 -39.531 1 94.88 84 PRO B N 1
ATOM 4387 C CA . PRO B 1 84 ? 14.258 -38.625 -38.719 1 94.88 84 PRO B CA 1
ATOM 4388 C C . PRO B 1 84 ? 13.758 -38.062 -37.406 1 94.88 84 PRO B C 1
ATOM 4390 O O . PRO B 1 84 ? 14.438 -37.25 -36.781 1 94.88 84 PRO B O 1
ATOM 4393 N N . VAL B 1 85 ? 12.656 -38.531 -37 1 97.44 85 VAL B N 1
ATOM 4394 C CA . VAL B 1 85 ? 12.086 -38.125 -35.719 1 97.44 85 VAL B CA 1
ATOM 4395 C C . VAL B 1 85 ? 12.164 -39.281 -34.719 1 97.44 85 VAL B C 1
ATOM 4397 O O . VAL B 1 85 ? 11.727 -40.406 -35 1 97.44 85 VAL B O 1
ATOM 4400 N N . LEU B 1 86 ? 12.734 -38.969 -33.531 1 97.69 86 LEU B N 1
ATOM 4401 C CA . LEU B 1 86 ? 12.953 -40 -32.5 1 97.69 86 LEU B CA 1
ATOM 4402 C C . LEU B 1 86 ? 11.695 -40.188 -31.656 1 97.69 86 LEU B C 1
ATOM 4404 O O . LEU B 1 86 ? 11.516 -41.25 -31.047 1 97.69 86 LEU B O 1
ATOM 4408 N N . GLY B 1 87 ? 10.891 -39.188 -31.562 1 98.25 87 GLY B N 1
ATOM 4409 C CA . GLY B 1 87 ? 9.68 -39.219 -30.766 1 98.25 87 GLY B CA 1
ATOM 4410 C C . GLY B 1 87 ? 9.07 -37.844 -30.562 1 98.25 87 GLY B C 1
ATOM 4411 O O . GLY B 1 87 ? 9.594 -36.844 -31.062 1 98.25 87 GLY B O 1
ATOM 4412 N N . VAL B 1 88 ? 7.957 -37.844 -29.875 1 98.62 88 VAL B N 1
ATOM 4413 C CA . VAL B 1 88 ? 7.273 -36.625 -29.484 1 98.62 88 VAL B CA 1
ATOM 4414 C C . VAL B 1 88 ? 7.074 -36.594 -27.969 1 98.62 88 VAL B C 1
ATOM 4416 O O . VAL B 1 88 ? 6.379 -37.469 -27.422 1 98.62 88 VAL B O 1
ATOM 4419 N N . ALA B 1 89 ? 7.734 -35.688 -27.328 1 98.44 89 ALA B N 1
ATOM 4420 C CA . ALA B 1 89 ? 7.598 -35.5 -25.891 1 98.44 89 ALA B CA 1
ATOM 4421 C C . ALA B 1 89 ? 6.551 -34.438 -25.578 1 98.44 89 ALA B C 1
ATOM 4423 O O . ALA B 1 89 ? 6.27 -33.562 -26.406 1 98.44 89 ALA B O 1
ATOM 4424 N N . LEU B 1 90 ? 5.973 -34.531 -24.391 1 98.12 90 LEU B N 1
ATOM 4425 C CA . LEU B 1 90 ? 4.906 -33.625 -23.984 1 98.12 90 LEU B CA 1
ATOM 4426 C C . LEU B 1 90 ? 5.121 -33.125 -22.562 1 98.12 90 LEU B C 1
ATOM 4428 O O . LEU B 1 90 ? 5.418 -33.906 -21.656 1 98.12 90 LEU B O 1
ATOM 4432 N N . THR B 1 91 ? 5.109 -31.859 -22.344 1 97.69 91 THR B N 1
ATOM 4433 C CA . THR B 1 91 ? 5.082 -31.234 -21.031 1 97.69 91 THR B CA 1
ATOM 4434 C C . THR B 1 91 ? 3.939 -30.234 -20.922 1 97.69 91 THR B C 1
ATOM 4436 O O . THR B 1 91 ? 3.443 -29.75 -21.938 1 97.69 91 THR B O 1
ATOM 4439 N N . SER B 1 92 ? 3.477 -30.031 -19.734 1 96.62 92 SER B N 1
ATOM 4440 C CA . SER B 1 92 ? 2.27 -29.219 -19.578 1 96.62 92 SER B CA 1
ATOM 4441 C C . SER B 1 92 ? 2.191 -28.609 -18.188 1 96.62 92 SER B C 1
ATOM 4443 O O . SER B 1 92 ? 2.807 -29.109 -17.25 1 96.62 92 SER B O 1
ATOM 4445 N N . PHE B 1 93 ? 1.408 -27.484 -18.172 1 93.12 93 PHE B N 1
ATOM 4446 C CA . PHE B 1 93 ? 0.976 -27.031 -16.844 1 93.12 93 PHE B CA 1
ATOM 4447 C C . PHE B 1 93 ? 0.18 -28.125 -16.156 1 93.12 93 PHE B C 1
ATOM 4449 O O . PHE B 1 93 ? -0.357 -29.031 -16.797 1 93.12 93 PHE B O 1
ATOM 4456 N N . VAL B 1 94 ? 0.094 -28 -14.836 1 95 94 VAL B N 1
ATOM 4457 C CA . VAL B 1 94 ? -0.375 -29.141 -14.062 1 95 94 VAL B CA 1
ATOM 4458 C C . VAL B 1 94 ? -1.769 -28.844 -13.508 1 95 94 VAL B C 1
ATOM 4460 O O . VAL B 1 94 ? -2.316 -27.766 -13.719 1 95 94 VAL B O 1
ATOM 4463 N N . SER B 1 95 ? -2.406 -29.906 -12.977 1 95.69 95 SER B N 1
ATOM 4464 C CA . SER B 1 95 ? -3.639 -29.828 -12.203 1 95.69 95 SER B CA 1
ATOM 4465 C C . SER B 1 95 ? -4.789 -29.297 -13.047 1 95.69 95 SER B C 1
ATOM 4467 O O . SER B 1 95 ? -5.586 -28.484 -12.57 1 95.69 95 SER B O 1
ATOM 4469 N N . SER B 1 96 ? -4.762 -29.594 -14.297 1 97.25 96 SER B N 1
ATOM 4470 C CA . SER B 1 96 ? -5.953 -29.359 -15.109 1 97.25 96 SER B CA 1
ATOM 4471 C C . SER B 1 96 ? -6.961 -30.484 -14.945 1 97.25 96 SER B C 1
ATOM 4473 O O . SER B 1 96 ? -6.582 -31.625 -14.672 1 97.25 96 SER B O 1
ATOM 4475 N N . LEU B 1 97 ? -8.203 -30.188 -15.102 1 98.44 97 LEU B N 1
ATOM 4476 C CA . LEU B 1 97 ? -9.242 -31.188 -14.93 1 98.44 97 LEU B CA 1
ATOM 4477 C C . LEU B 1 97 ? -10.188 -31.203 -16.125 1 98.44 97 LEU B C 1
ATOM 4479 O O . LEU B 1 97 ? -10.906 -30.234 -16.359 1 98.44 97 LEU B O 1
ATOM 4483 N N . VAL B 1 98 ? -10.195 -32.281 -16.828 1 98.56 98 VAL B N 1
ATOM 4484 C CA . VAL B 1 98 ? -11.133 -32.531 -17.922 1 98.56 98 VAL B CA 1
ATOM 4485 C C . VAL B 1 98 ? -12.109 -33.625 -17.516 1 98.56 98 VAL B C 1
ATOM 4487 O O . VAL B 1 98 ? -11.703 -34.719 -17.125 1 98.56 98 VAL B O 1
ATOM 4490 N N . ALA B 1 99 ? -13.344 -33.344 -17.578 1 98.5 99 ALA B N 1
ATOM 4491 C CA . ALA B 1 99 ? -14.375 -34.344 -17.359 1 98.5 99 ALA B CA 1
ATOM 4492 C C . ALA B 1 99 ? -14.867 -34.906 -18.688 1 98.5 99 ALA B C 1
ATOM 4494 O O . ALA B 1 99 ? -15.086 -34.156 -19.641 1 98.5 99 ALA B O 1
ATOM 4495 N N . LEU B 1 100 ? -14.977 -36.219 -18.734 1 98.25 100 LEU B N 1
ATOM 4496 C CA . LEU B 1 100 ? -15.406 -36.906 -19.953 1 98.25 100 LEU B CA 1
ATOM 4497 C C . LEU B 1 100 ? -16.703 -37.656 -19.719 1 98.25 100 LEU B C 1
ATOM 4499 O O . LEU B 1 100 ? -16.922 -38.188 -18.625 1 98.25 100 LEU B O 1
ATOM 4503 N N . ASP B 1 101 ? -17.516 -37.781 -20.75 1 97.19 101 ASP B N 1
ATOM 4504 C CA . ASP B 1 101 ? -18.688 -38.625 -20.672 1 97.19 101 ASP B CA 1
ATOM 4505 C C . ASP B 1 101 ? -18.359 -40.094 -21.031 1 97.19 101 ASP B C 1
ATOM 4507 O O . ASP B 1 101 ? -17.172 -40.438 -21.109 1 97.19 101 ASP B O 1
ATOM 4511 N N . THR B 1 102 ? -19.359 -40.875 -21.188 1 95.25 102 THR B N 1
ATOM 4512 C CA . THR B 1 102 ? -19.172 -42.312 -21.438 1 95.25 102 THR B CA 1
ATOM 4513 C C . THR B 1 102 ? -18.594 -42.531 -22.828 1 95.25 102 THR B C 1
ATOM 4515 O O . THR B 1 102 ? -18.016 -43.594 -23.094 1 95.25 102 THR B O 1
ATOM 4518 N N . ALA B 1 103 ? -18.75 -41.531 -23.734 1 94.56 103 ALA B N 1
ATOM 4519 C CA . ALA B 1 103 ? -18.219 -41.625 -25.078 1 94.56 103 ALA B CA 1
ATOM 4520 C C . ALA B 1 103 ? -16.844 -40.969 -25.172 1 94.56 103 ALA B C 1
ATOM 4522 O O . ALA B 1 103 ? -16.328 -40.719 -26.266 1 94.56 103 ALA B O 1
ATOM 4523 N N . ASP B 1 104 ? -16.281 -40.594 -24.047 1 94.31 104 ASP B N 1
ATOM 4524 C CA . ASP B 1 104 ? -14.969 -39.969 -23.938 1 94.31 104 ASP B CA 1
ATOM 4525 C C . ASP B 1 104 ? -14.977 -38.562 -24.562 1 94.31 104 ASP B C 1
ATOM 4527 O O . ASP B 1 104 ? -13.984 -38.156 -25.156 1 94.31 104 ASP B O 1
ATOM 4531 N N . ARG B 1 105 ? -16.125 -37.969 -24.547 1 96.12 105 ARG B N 1
ATOM 4532 C CA . ARG B 1 105 ? -16.219 -36.562 -24.969 1 96.12 105 ARG B CA 1
ATOM 4533 C C . ARG B 1 105 ? -16.141 -35.625 -23.781 1 96.12 105 ARG B C 1
ATOM 4535 O O . ARG B 1 105 ? -16.734 -35.906 -22.734 1 96.12 105 ARG B O 1
ATOM 4542 N N . PRO B 1 106 ? -15.336 -34.562 -23.984 1 97.75 106 PRO B N 1
ATOM 4543 C CA . PRO B 1 106 ? -15.281 -33.625 -22.875 1 97.75 106 PRO B CA 1
ATOM 4544 C C . PRO B 1 106 ? -16.641 -32.969 -22.578 1 97.75 106 PRO B C 1
ATOM 4546 O O . PRO B 1 106 ? -17.391 -32.656 -23.5 1 97.75 106 PRO B O 1
ATOM 4549 N N . ILE B 1 107 ? -16.953 -32.812 -21.312 1 97.69 107 ILE B N 1
ATOM 4550 C CA . ILE B 1 107 ? -18.203 -32.188 -20.891 1 97.69 107 ILE B CA 1
ATOM 4551 C C . ILE B 1 107 ? -17.938 -31.141 -19.812 1 97.69 107 ILE B C 1
ATOM 4553 O O . ILE B 1 107 ? -17.047 -31.328 -18.969 1 97.69 107 ILE B O 1
ATOM 4557 N N . GLY B 1 108 ? -18.75 -30.078 -19.875 1 96.06 108 GLY B N 1
ATOM 4558 C CA . GLY B 1 108 ? -18.594 -29.031 -18.875 1 96.06 108 GLY B CA 1
ATOM 4559 C C . GLY B 1 108 ? -17.312 -28.25 -19.016 1 96.06 108 GLY B C 1
ATOM 4560 O O . GLY B 1 108 ? -16.594 -28.391 -20.016 1 96.06 108 GLY B O 1
ATOM 4561 N N . PRO B 1 109 ? -17.031 -27.375 -18.047 1 96.44 109 PRO B N 1
ATOM 4562 C CA . PRO B 1 109 ? -15.812 -26.562 -18.109 1 96.44 109 PRO B CA 1
ATOM 4563 C C . PRO B 1 109 ? -14.547 -27.359 -17.812 1 96.44 109 PRO B C 1
ATOM 4565 O O . PRO B 1 109 ? -14.57 -28.281 -17 1 96.44 109 PRO B O 1
ATOM 4568 N N . VAL B 1 110 ? -13.492 -27.031 -18.484 1 98 110 VAL B N 1
ATOM 4569 C CA . VAL B 1 110 ? -12.172 -27.562 -18.188 1 98 110 VAL B CA 1
ATOM 4570 C C . VAL B 1 110 ? -11.438 -26.625 -17.234 1 98 110 VAL B C 1
ATOM 4572 O O . VAL B 1 110 ? -11.141 -25.484 -17.578 1 98 110 VAL B O 1
ATOM 4575 N N . LEU B 1 111 ? -11.125 -27.125 -16.062 1 97.44 111 LEU B N 1
ATOM 4576 C CA . LEU B 1 111 ? -10.555 -26.297 -15 1 97.44 111 LEU B CA 1
ATOM 4577 C C . LEU B 1 111 ? -9.031 -26.312 -15.062 1 97.44 111 LEU B C 1
ATOM 4579 O O . LEU B 1 111 ? -8.43 -27.328 -15.398 1 97.44 111 LEU B O 1
ATOM 4583 N N . SER B 1 112 ? -8.453 -25.172 -14.805 1 95.5 112 SER B N 1
ATOM 4584 C CA . SER B 1 112 ? -7.004 -25.109 -14.648 1 95.5 112 SER B CA 1
ATOM 4585 C C . SER B 1 112 ? -6.609 -25.078 -13.172 1 95.5 112 SER B C 1
ATOM 4587 O O . SER B 1 112 ? -7.473 -25.031 -12.297 1 95.5 112 SER B O 1
ATOM 4589 N N . TYR B 1 113 ? -5.312 -25.094 -12.867 1 91.75 113 TYR B N 1
ATOM 4590 C CA . TYR B 1 113 ? -4.758 -25.031 -11.523 1 91.75 113 TYR B CA 1
ATOM 4591 C C . TYR B 1 113 ? -5.109 -23.703 -10.852 1 91.75 113 TYR B C 1
ATOM 4593 O O . TYR B 1 113 ? -5.059 -23.578 -9.625 1 91.75 113 TYR B O 1
ATOM 4601 N N . ALA B 1 114 ? -5.438 -22.703 -11.648 1 86.75 114 ALA B N 1
ATOM 4602 C CA . ALA B 1 114 ? -5.629 -21.344 -11.141 1 86.75 114 ALA B CA 1
ATOM 4603 C C . ALA B 1 114 ? -7.09 -21.109 -10.773 1 86.75 114 ALA B C 1
ATOM 4605 O O . ALA B 1 114 ? -7.426 -20.062 -10.211 1 86.75 114 ALA B O 1
ATOM 4606 N N . ASP B 1 115 ? -7.938 -22.031 -11.086 1 90.12 115 ASP B N 1
ATOM 4607 C CA . ASP B 1 115 ? -9.352 -21.906 -10.742 1 90.12 115 ASP B CA 1
ATOM 4608 C C . ASP B 1 115 ? -9.562 -22.031 -9.234 1 90.12 115 ASP B C 1
ATOM 4610 O O . ASP B 1 115 ? -9.039 -22.938 -8.602 1 90.12 115 ASP B O 1
ATOM 4614 N N . THR B 1 116 ? -10.273 -21.094 -8.664 1 87.25 116 THR B N 1
ATOM 4615 C CA . THR B 1 116 ? -10.391 -21.078 -7.207 1 87.25 116 THR B CA 1
ATOM 4616 C C . THR B 1 116 ? -11.828 -21.359 -6.777 1 87.25 116 THR B C 1
ATOM 4618 O O . THR B 1 116 ? -12.156 -21.25 -5.598 1 87.25 116 THR B O 1
ATOM 4621 N N . ARG B 1 117 ? -12.75 -21.734 -7.664 1 90.12 117 ARG B N 1
ATOM 4622 C CA . ARG B 1 117 ? -14.172 -21.891 -7.367 1 90.12 117 ARG B CA 1
ATOM 4623 C C . ARG B 1 117 ? -14.391 -23.062 -6.41 1 90.12 117 ARG B C 1
ATOM 4625 O O . ARG B 1 117 ? -15.43 -23.141 -5.746 1 90.12 117 ARG B O 1
ATOM 4632 N N . SER B 1 118 ? -13.375 -23.875 -6.328 1 94.31 118 SER B N 1
ATOM 4633 C CA . SER B 1 118 ? -13.508 -25.047 -5.465 1 94.31 118 SER B CA 1
ATOM 4634 C C . SER B 1 118 ? -12.977 -24.766 -4.062 1 94.31 118 SER B C 1
ATOM 4636 O O . SER B 1 118 ? -12.812 -25.688 -3.26 1 94.31 118 SER B O 1
ATOM 4638 N N . ALA B 1 119 ? -12.656 -23.609 -3.727 1 88.81 119 ALA B N 1
ATOM 4639 C CA . ALA B 1 119 ? -12.102 -23.219 -2.432 1 88.81 119 ALA B CA 1
ATOM 4640 C C . ALA B 1 119 ? -12.992 -23.719 -1.29 1 88.81 119 ALA B C 1
ATOM 4642 O O . ALA B 1 119 ? -12.492 -24.109 -0.232 1 88.81 119 ALA B O 1
ATOM 4643 N N . GLY B 1 120 ? -14.312 -23.688 -1.455 1 90.12 120 GLY B N 1
ATOM 4644 C CA . GLY B 1 120 ? -15.258 -24.109 -0.433 1 90.12 120 GLY B CA 1
ATOM 4645 C C . GLY B 1 120 ? -15.172 -25.594 -0.117 1 90.12 120 GLY B C 1
ATOM 4646 O O . GLY B 1 120 ? -15.664 -26.047 0.92 1 90.12 120 GLY B O 1
ATOM 4647 N N . GLU B 1 121 ? -14.539 -26.344 -1.006 1 95.38 121 GLU B N 1
ATOM 4648 C CA . GLU B 1 121 ? -14.461 -27.797 -0.862 1 95.38 121 GLU B CA 1
ATOM 4649 C C . GLU B 1 121 ? -13.18 -28.219 -0.141 1 95.38 121 GLU B C 1
ATOM 4651 O O . GLU B 1 121 ? -13.047 -29.359 0.279 1 95.38 121 GLU B O 1
ATOM 4656 N N . VAL B 1 122 ? -12.289 -27.312 0.095 1 94.5 122 VAL B N 1
ATOM 4657 C CA . VAL B 1 122 ? -10.93 -27.625 0.529 1 94.5 122 VAL B CA 1
ATOM 4658 C C . VAL B 1 122 ? -10.961 -28.203 1.942 1 94.5 122 VAL B C 1
ATOM 4660 O O . VAL B 1 122 ? -10.242 -29.156 2.242 1 94.5 122 VAL B O 1
ATOM 4663 N N . ALA B 1 123 ? -11.758 -27.672 2.781 1 92.88 123 ALA B N 1
ATOM 4664 C CA . ALA B 1 123 ? -11.828 -28.125 4.168 1 92.88 123 ALA B CA 1
ATOM 4665 C C . ALA B 1 123 ? -12.266 -29.594 4.242 1 92.88 123 ALA B C 1
ATOM 4667 O O . ALA B 1 123 ? -11.742 -30.359 5.055 1 92.88 123 ALA B O 1
ATOM 4668 N N . ALA B 1 124 ? -13.211 -29.922 3.441 1 95.12 124 ALA B N 1
ATOM 4669 C CA . ALA B 1 124 ? -13.703 -31.297 3.422 1 95.12 124 ALA B CA 1
ATOM 4670 C C . ALA B 1 124 ? -12.609 -32.25 2.979 1 95.12 124 ALA B C 1
ATOM 4672 O O . ALA B 1 124 ? -12.516 -33.375 3.496 1 95.12 124 ALA B O 1
ATOM 4673 N N . VAL B 1 125 ? -11.828 -31.875 2.029 1 97 125 VAL B N 1
ATOM 4674 C CA . VAL B 1 125 ? -10.727 -32.688 1.532 1 97 125 VAL B CA 1
ATOM 4675 C C . VAL B 1 125 ? -9.648 -32.812 2.609 1 97 125 VAL B C 1
ATOM 4677 O O . VAL B 1 125 ? -9.133 -33.906 2.846 1 97 125 VAL B O 1
ATOM 4680 N N . ALA B 1 126 ? -9.367 -31.719 3.277 1 95.44 126 ALA B N 1
ATOM 4681 C CA . ALA B 1 126 ? -8.305 -31.656 4.273 1 95.44 126 ALA B CA 1
ATOM 4682 C C . ALA B 1 126 ? -8.594 -32.594 5.441 1 95.44 126 ALA B C 1
ATOM 4684 O O . ALA B 1 126 ? -7.672 -33.125 6.051 1 95.44 126 ALA B O 1
ATOM 4685 N N . ARG B 1 127 ? -9.812 -32.875 5.703 1 95.25 127 ARG B N 1
ATOM 4686 C CA . ARG B 1 127 ? -10.219 -33.719 6.809 1 95.25 127 ARG B CA 1
ATOM 4687 C C . ARG B 1 127 ? -9.977 -35.188 6.473 1 95.25 127 ARG B C 1
ATOM 4689 O O . ARG B 1 127 ? -9.844 -36.031 7.371 1 95.25 127 ARG B O 1
ATOM 4696 N N . ARG B 1 128 ? -9.836 -35.469 5.238 1 96.25 128 ARG B N 1
ATOM 4697 C CA . ARG B 1 128 ? -9.828 -36.844 4.836 1 96.25 128 ARG B CA 1
ATOM 4698 C C . ARG B 1 128 ? -8.461 -37.25 4.301 1 96.25 128 ARG B C 1
ATOM 4700 O O . ARG B 1 128 ? -8.047 -38.406 4.453 1 96.25 128 ARG B O 1
ATOM 4707 N N . VAL B 1 129 ? -7.852 -36.375 3.652 1 97.31 129 VAL B N 1
ATOM 4708 C CA . VAL B 1 129 ? -6.641 -36.719 2.916 1 97.31 129 VAL B CA 1
ATOM 4709 C C . VAL B 1 129 ? -5.414 -36.25 3.705 1 97.31 129 VAL B C 1
ATOM 4711 O O . VAL B 1 129 ? -5.312 -35.094 4.102 1 97.31 129 VAL B O 1
ATOM 4714 N N . ASP B 1 130 ? -4.496 -37.125 3.945 1 96.06 130 ASP B N 1
ATOM 4715 C CA . ASP B 1 130 ? -3.227 -36.844 4.594 1 96.06 130 ASP B CA 1
ATOM 4716 C C . ASP B 1 130 ? -2.227 -36.25 3.598 1 96.06 130 ASP B C 1
ATOM 4718 O O . ASP B 1 130 ? -1.77 -36.938 2.691 1 96.06 130 ASP B O 1
ATOM 4722 N N . PRO B 1 131 ? -1.827 -35.031 3.795 1 95.69 131 PRO B N 1
ATOM 4723 C CA . PRO B 1 131 ? -0.886 -34.406 2.861 1 95.69 131 PRO B CA 1
ATOM 4724 C C . PRO B 1 131 ? 0.412 -35.219 2.717 1 95.69 131 PRO B C 1
ATOM 4726 O O . PRO B 1 131 ? 1.028 -35.188 1.647 1 95.69 131 PRO B O 1
ATOM 4729 N N . GLU B 1 132 ? 0.83 -35.906 3.703 1 95.69 132 GLU B N 1
ATOM 4730 C CA . GLU B 1 132 ? 2.057 -36.688 3.645 1 95.69 132 GLU B CA 1
ATOM 4731 C C . GLU B 1 132 ? 1.907 -37.875 2.688 1 95.69 132 GLU B C 1
ATOM 4733 O O . GLU B 1 132 ? 2.896 -38.344 2.137 1 95.69 132 GLU B O 1
ATOM 4738 N N . GLN B 1 133 ? 0.721 -38.281 2.52 1 97.06 133 GLN B N 1
ATOM 4739 C CA . GLN B 1 133 ? 0.483 -39.438 1.664 1 97.06 133 GLN B CA 1
ATOM 4740 C C . GLN B 1 133 ? 0.452 -39.062 0.192 1 97.06 133 GLN B C 1
ATOM 4742 O O . GLN B 1 133 ? 0.871 -39.812 -0.675 1 97.06 133 GLN B O 1
ATOM 4747 N N . VAL B 1 134 ? -0.041 -37.844 -0.044 1 97.81 134 VAL B N 1
ATOM 4748 C CA . VAL B 1 134 ? -0.249 -37.5 -1.443 1 97.81 134 VAL B CA 1
ATOM 4749 C C . VAL B 1 134 ? 0.764 -36.438 -1.862 1 97.81 134 VAL B C 1
ATOM 4751 O O . VAL B 1 134 ? 0.873 -36.094 -3.045 1 97.81 134 VAL B O 1
ATOM 4754 N N . GLY B 1 135 ? 1.484 -35.875 -0.912 1 97.5 135 GLY B N 1
ATOM 4755 C CA . GLY B 1 135 ? 2.637 -35.031 -1.234 1 97.5 135 GLY B CA 1
ATOM 4756 C C . GLY B 1 135 ? 2.314 -33.562 -1.263 1 97.5 135 GLY B C 1
ATOM 4757 O O . GLY B 1 135 ? 3.188 -32.719 -1.545 1 97.5 135 GLY B O 1
ATOM 4758 N N . CYS B 1 136 ? 1.053 -33.125 -1.026 1 95.88 136 CYS B N 1
ATOM 4759 C CA . CYS B 1 136 ? 0.662 -31.719 -1.062 1 95.88 136 CYS B CA 1
ATOM 4760 C C . CYS B 1 136 ? -0.521 -31.453 -0.137 1 95.88 136 CYS B C 1
ATOM 4762 O O . CYS B 1 136 ? -1.283 -32.375 0.176 1 95.88 136 CYS B O 1
ATOM 4764 N N . PRO B 1 137 ? -0.682 -30.281 0.356 1 94.94 137 PRO B N 1
ATOM 4765 C CA . PRO B 1 137 ? -1.87 -29.953 1.151 1 94.94 137 PRO B CA 1
ATOM 4766 C C . PRO B 1 137 ? -3.146 -29.922 0.314 1 94.94 137 PRO B C 1
ATOM 4768 O O . PRO B 1 137 ? -3.082 -29.906 -0.917 1 94.94 137 PRO B O 1
ATOM 4771 N N . ALA B 1 138 ? -4.305 -29.984 1.113 1 94.81 138 ALA B N 1
ATOM 4772 C CA . ALA B 1 138 ? -5.559 -29.719 0.406 1 94.81 138 ALA B CA 1
ATOM 4773 C C . ALA B 1 138 ? -5.602 -28.297 -0.133 1 94.81 138 ALA B C 1
ATOM 4775 O O . ALA B 1 138 ? -5.18 -27.359 0.546 1 94.81 138 ALA B O 1
ATOM 4776 N N . PHE B 1 139 ? -6.027 -28.188 -1.375 1 93.25 139 PHE B N 1
ATOM 4777 C CA . PHE B 1 139 ? -6.035 -26.891 -2.027 1 93.25 139 PHE B CA 1
ATOM 4778 C C . PHE B 1 139 ? -6.98 -26.891 -3.223 1 93.25 139 PHE B C 1
ATOM 4780 O O . PHE B 1 139 ? -7.277 -27.938 -3.787 1 93.25 139 PHE B O 1
ATOM 4787 N N . SER B 1 140 ? -7.422 -25.688 -3.57 1 92.12 140 SER B N 1
ATOM 4788 C CA . SER B 1 140 ? -8.422 -25.562 -4.625 1 92.12 140 SER B CA 1
ATOM 4789 C C . SER B 1 140 ? -7.848 -25.938 -5.984 1 92.12 140 SER B C 1
ATOM 4791 O O . SER B 1 140 ? -8.586 -26.297 -6.906 1 92.12 140 SER B O 1
ATOM 4793 N N . ALA B 1 141 ? -6.543 -25.938 -6.133 1 92.12 141 ALA B N 1
ATOM 4794 C CA . ALA B 1 141 ? -5.902 -26.219 -7.418 1 92.12 141 ALA B CA 1
ATOM 4795 C C . ALA B 1 141 ? -5.906 -27.703 -7.715 1 92.12 141 ALA B C 1
ATOM 4797 O O . ALA B 1 141 ? -5.699 -28.125 -8.859 1 92.12 141 ALA B O 1
ATOM 4798 N N . TYR B 1 142 ? -6.18 -28.516 -6.684 1 96.62 142 TYR B N 1
ATOM 4799 C CA . TYR B 1 142 ? -5.977 -29.953 -6.832 1 96.62 142 TYR B CA 1
ATOM 4800 C C . TYR B 1 142 ? -7.301 -30.672 -7.074 1 96.62 142 TYR B C 1
ATOM 4802 O O . TYR B 1 142 ? -8.359 -30.172 -6.695 1 96.62 142 TYR B O 1
ATOM 4810 N N . TRP B 1 143 ? -7.223 -31.859 -7.633 1 98.25 143 TRP B N 1
ATOM 4811 C CA . TRP B 1 143 ? -8.344 -32.594 -8.219 1 98.25 143 TRP B CA 1
ATOM 4812 C C . TRP B 1 143 ? -9.406 -32.875 -7.168 1 98.25 143 TRP B C 1
ATOM 4814 O O . TRP B 1 143 ? -10.609 -32.781 -7.434 1 98.25 143 TRP B O 1
ATOM 4824 N N . PRO B 1 144 ? -9.023 -33.312 -5.895 1 98.25 144 PRO B N 1
ATOM 4825 C CA . PRO B 1 144 ? -10.102 -33.656 -4.969 1 98.25 144 PRO B CA 1
ATOM 4826 C C . PRO B 1 144 ? -11.086 -32.531 -4.742 1 98.25 144 PRO B C 1
ATOM 4828 O O . PRO B 1 144 ? -12.305 -32.75 -4.816 1 98.25 144 PRO B O 1
ATOM 4831 N N . ALA B 1 145 ? -10.555 -31.406 -4.531 1 97 145 ALA B N 1
ATOM 4832 C CA . ALA B 1 145 ? -11.43 -30.25 -4.344 1 97 145 ALA B CA 1
ATOM 4833 C C . ALA B 1 145 ? -12.133 -29.875 -5.648 1 97 145 ALA B C 1
ATOM 4835 O O . ALA B 1 145 ? -13.32 -29.547 -5.652 1 97 145 ALA B O 1
ATOM 4836 N N . GLN B 1 146 ? -11.43 -29.922 -6.742 1 97.5 146 GLN B N 1
ATOM 4837 C CA . GLN B 1 146 ? -11.977 -29.547 -8.039 1 97.5 146 GLN B CA 1
ATOM 4838 C C . GLN B 1 146 ? -13.102 -30.484 -8.461 1 97.5 146 GLN B C 1
ATOM 4840 O O . GLN B 1 146 ? -14.133 -30.031 -8.969 1 97.5 146 GLN B O 1
ATOM 4845 N N . ILE B 1 147 ? -12.906 -31.719 -8.289 1 98.31 147 ILE B N 1
ATOM 4846 C CA . ILE B 1 147 ? -13.906 -32.719 -8.695 1 98.31 147 ILE B CA 1
ATOM 4847 C C . ILE B 1 147 ? -15.164 -32.531 -7.852 1 98.31 147 ILE B C 1
ATOM 4849 O O . ILE B 1 147 ? -16.281 -32.562 -8.383 1 98.31 147 ILE B O 1
ATOM 4853 N N . ARG B 1 148 ? -14.984 -32.375 -6.547 1 97.12 148 ARG B N 1
ATOM 4854 C CA . ARG B 1 148 ? -16.125 -32.125 -5.668 1 97.12 148 ARG B CA 1
ATOM 4855 C C . ARG B 1 148 ? -16.938 -30.938 -6.133 1 97.12 148 ARG B C 1
ATOM 4857 O O . ARG B 1 148 ? -18.156 -31.016 -6.262 1 97.12 148 ARG B O 1
ATOM 4864 N N . TRP B 1 149 ? -16.281 -29.906 -6.352 1 96.94 149 TRP B N 1
ATOM 4865 C CA . TRP B 1 149 ? -16.938 -28.688 -6.805 1 96.94 149 TRP B CA 1
ATOM 4866 C C . TRP B 1 149 ? -17.641 -28.906 -8.141 1 96.94 149 TRP B C 1
ATOM 4868 O O . TRP B 1 149 ? -18.781 -28.5 -8.328 1 96.94 149 TRP B O 1
ATOM 4878 N N . TRP B 1 150 ? -16.875 -29.5 -9.102 1 97.31 150 TRP B N 1
ATOM 4879 C CA . TRP B 1 150 ? -17.359 -29.719 -10.453 1 97.31 150 TRP B CA 1
ATOM 4880 C C . TRP B 1 150 ? -18.672 -30.516 -10.445 1 97.31 150 TRP B C 1
ATOM 4882 O O . TRP B 1 150 ? -19.625 -30.141 -11.125 1 97.31 150 TRP B O 1
ATOM 4892 N N . GLN B 1 151 ? -18.719 -31.531 -9.672 1 96.56 151 GLN B N 1
ATOM 4893 C CA . GLN B 1 151 ? -19.906 -32.375 -9.57 1 96.56 151 GLN B CA 1
ATOM 4894 C C . GLN B 1 151 ? -21.078 -31.609 -8.969 1 96.56 151 GLN B C 1
ATOM 4896 O O . GLN B 1 151 ? -22.203 -31.719 -9.453 1 96.56 151 GLN B O 1
ATOM 4901 N N . ALA B 1 152 ? -20.812 -30.891 -7.918 1 96.12 152 ALA B N 1
ATOM 4902 C CA . ALA B 1 152 ? -21.859 -30.125 -7.238 1 96.12 152 ALA B CA 1
ATOM 4903 C C . ALA B 1 152 ? -22.391 -29.016 -8.133 1 96.12 152 ALA B C 1
ATOM 4905 O O . ALA B 1 152 ? -23.594 -28.719 -8.117 1 96.12 152 ALA B O 1
ATOM 4906 N N . ALA B 1 153 ? -21.516 -28.406 -8.883 1 96.06 153 ALA B N 1
ATOM 4907 C CA . ALA B 1 153 ? -21.859 -27.25 -9.703 1 96.06 153 ALA B CA 1
ATOM 4908 C C . ALA B 1 153 ? -22.594 -27.688 -10.977 1 96.06 153 ALA B C 1
ATOM 4910 O O . ALA B 1 153 ? -23.312 -26.891 -11.586 1 96.06 153 ALA B O 1
ATOM 4911 N N . HIS B 1 154 ? -22.391 -28.938 -11.344 1 96.06 154 HIS B N 1
ATOM 4912 C CA . HIS B 1 154 ? -22.969 -29.406 -12.602 1 96.06 154 HIS B CA 1
ATOM 4913 C C . HIS B 1 154 ? -23.703 -30.734 -12.398 1 96.06 154 HIS B C 1
ATOM 4915 O O . HIS B 1 154 ? -23.406 -31.719 -13.078 1 96.06 154 HIS B O 1
ATOM 4921 N N . PRO B 1 155 ? -24.75 -30.734 -11.633 1 93.81 155 PRO B N 1
ATOM 4922 C CA . PRO B 1 155 ? -25.453 -31.984 -11.32 1 93.81 155 PRO B CA 1
ATOM 4923 C C . PRO B 1 155 ? -26.109 -32.625 -12.547 1 93.81 155 PRO B C 1
ATOM 4925 O O . PRO B 1 155 ? -26.375 -33.812 -12.555 1 93.81 155 PRO B O 1
ATOM 4928 N N . HIS B 1 156 ? -26.297 -31.844 -13.617 1 95.12 156 HIS B N 1
ATOM 4929 C CA . HIS B 1 156 ? -26.969 -32.344 -14.82 1 95.12 156 HIS B CA 1
ATOM 4930 C C . HIS B 1 156 ? -25.969 -33.062 -15.742 1 95.12 156 HIS B C 1
ATOM 4932 O O . HIS B 1 156 ? -26.375 -33.75 -16.656 1 95.12 156 HIS B O 1
ATOM 4938 N N . LEU B 1 157 ? -24.75 -32.875 -15.492 1 94.62 157 LEU B N 1
ATOM 4939 C CA . LEU B 1 157 ? -23.703 -33.531 -16.281 1 94.62 157 LEU B CA 1
ATOM 4940 C C . LEU B 1 157 ? -23.172 -34.75 -15.562 1 94.62 157 LEU B C 1
ATOM 4942 O O . LEU B 1 157 ? -22.984 -34.75 -14.344 1 94.62 157 LEU B O 1
ATOM 4946 N N . HIS B 1 158 ? -23.125 -35.844 -16.266 1 91.81 158 HIS B N 1
ATOM 4947 C CA . HIS B 1 158 ? -22.625 -37.062 -15.68 1 91.81 158 HIS B CA 1
ATOM 4948 C C . HIS B 1 158 ? -21.219 -37.375 -16.203 1 91.81 158 HIS B C 1
ATOM 4950 O O . HIS B 1 158 ? -21.078 -38.062 -17.234 1 91.81 158 HIS B O 1
ATOM 4956 N N . ALA B 1 159 ? -20.234 -37.094 -15.438 1 95.81 159 ALA B N 1
ATOM 4957 C CA . ALA B 1 159 ? -18.844 -37.406 -15.812 1 95.81 159 ALA B CA 1
ATOM 4958 C C . ALA B 1 159 ? -18.531 -38.875 -15.586 1 95.81 159 ALA B C 1
ATOM 4960 O O . ALA B 1 159 ? -18.703 -39.406 -14.484 1 95.81 159 ALA B O 1
ATOM 4961 N N . ALA B 1 160 ? -18.078 -39.5 -16.578 1 96.94 160 ALA B N 1
ATOM 4962 C CA . ALA B 1 160 ? -17.688 -40.906 -16.5 1 96.94 160 ALA B CA 1
ATOM 4963 C C . ALA B 1 160 ? -16.219 -41.062 -16.109 1 96.94 160 ALA B C 1
ATOM 4965 O O . ALA B 1 160 ? -15.828 -42.062 -15.5 1 96.94 160 ALA B O 1
ATOM 4966 N N . ARG B 1 161 ? -15.414 -40.094 -16.547 1 97.75 161 ARG B N 1
ATOM 4967 C CA . ARG B 1 161 ? -13.969 -40.156 -16.344 1 97.75 161 ARG B CA 1
ATOM 4968 C C . ARG B 1 161 ? -13.398 -38.75 -16.172 1 97.75 161 ARG B C 1
ATOM 4970 O O . ARG B 1 161 ? -14.023 -37.75 -16.562 1 97.75 161 ARG B O 1
ATOM 4977 N N . TYR B 1 162 ? -12.297 -38.719 -15.523 1 98.56 162 TYR B N 1
ATOM 4978 C CA . TYR B 1 162 ? -11.555 -37.469 -15.344 1 98.56 162 TYR B CA 1
ATOM 4979 C C . TYR B 1 162 ? -10.102 -37.625 -15.773 1 98.56 162 TYR B C 1
ATOM 4981 O O . TYR B 1 162 ? -9.5 -38.688 -15.555 1 98.56 162 TYR B O 1
ATOM 4989 N N . CYS B 1 163 ? -9.539 -36.656 -16.375 1 98.5 163 CYS B N 1
ATOM 4990 C CA . CYS B 1 163 ? -8.125 -36.656 -16.734 1 98.5 163 CYS B CA 1
ATOM 4991 C C . CYS B 1 163 ? -7.582 -35.25 -16.844 1 98.5 163 CYS B C 1
ATOM 4993 O O . CYS B 1 163 ? -8.32 -34.281 -16.656 1 98.5 163 CYS B O 1
ATOM 4995 N N . SER B 1 164 ? -6.266 -35.125 -17.031 1 98.31 164 SER B N 1
ATOM 4996 C CA . SER B 1 164 ? -5.656 -33.844 -17.297 1 98.31 164 SER B CA 1
ATOM 4997 C C . SER B 1 164 ? -5.672 -33.5 -18.797 1 98.31 164 SER B C 1
ATOM 4999 O O . SER B 1 164 ? -5.957 -34.375 -19.609 1 98.31 164 SER B O 1
ATOM 5001 N N . VAL B 1 165 ? -5.371 -32.312 -19.141 1 98.12 165 VAL B N 1
ATOM 5002 C CA . VAL B 1 165 ? -5.375 -31.859 -20.531 1 98.12 165 VAL B CA 1
ATOM 5003 C C . VAL B 1 165 ? -4.379 -32.688 -21.344 1 98.12 165 VAL B C 1
ATOM 5005 O O . VAL B 1 165 ? -4.715 -33.219 -22.406 1 98.12 165 VAL B O 1
ATOM 5008 N N . PRO B 1 166 ? -3.148 -32.875 -20.844 1 97.88 166 PRO B N 1
ATOM 5009 C CA . PRO B 1 166 ? -2.229 -33.688 -21.641 1 97.88 166 PRO B CA 1
ATOM 5010 C C . PRO B 1 166 ? -2.703 -35.125 -21.781 1 97.88 166 PRO B C 1
ATOM 5012 O O . PRO B 1 166 ? -2.469 -35.75 -22.812 1 97.88 166 PRO B O 1
ATOM 5015 N N . ASP B 1 167 ? -3.324 -35.656 -20.766 1 98.19 167 ASP B N 1
ATOM 5016 C CA . ASP B 1 167 ? -3.875 -37.031 -20.859 1 98.19 167 ASP B CA 1
ATOM 5017 C C . ASP B 1 167 ? -4.938 -37.125 -21.953 1 98.19 167 ASP B C 1
ATOM 5019 O O . ASP B 1 167 ? -5.004 -38.094 -22.672 1 98.19 167 ASP B O 1
ATOM 5023 N N . TYR B 1 168 ? -5.77 -36.125 -21.969 1 98.31 168 TYR B N 1
ATOM 5024 C CA . TYR B 1 168 ? -6.809 -36.125 -23 1 98.31 168 TYR B CA 1
ATOM 5025 C C . TYR B 1 168 ? -6.199 -36.062 -24.391 1 98.31 168 TYR B C 1
ATOM 5027 O O . TYR B 1 168 ? -6.676 -36.75 -25.312 1 98.31 168 TYR B O 1
ATOM 5035 N N . LEU B 1 169 ? -5.195 -35.219 -24.578 1 98.38 169 LEU B N 1
ATOM 5036 C CA . LEU B 1 169 ? -4.52 -35.094 -25.875 1 98.38 169 LEU B CA 1
ATOM 5037 C C . LEU B 1 169 ? -3.932 -36.438 -26.281 1 98.38 169 LEU B C 1
ATOM 5039 O O . LEU B 1 169 ? -4.047 -36.844 -27.438 1 98.38 169 LEU B O 1
ATOM 5043 N N . LEU B 1 170 ? -3.242 -37.062 -25.344 1 97.75 170 LEU B N 1
ATOM 5044 C CA . LEU B 1 170 ? -2.68 -38.406 -25.625 1 97.75 170 LEU B CA 1
ATOM 5045 C C . LEU B 1 170 ? -3.775 -39.375 -26.016 1 97.75 170 LEU B C 1
ATOM 5047 O O . LEU B 1 170 ? -3.604 -40.156 -26.953 1 97.75 170 LEU B O 1
ATOM 5051 N N . ARG B 1 171 ? -4.852 -39.406 -25.234 1 97.75 171 ARG B N 1
ATOM 5052 C CA . ARG B 1 171 ? -5.984 -40.281 -25.547 1 97.75 171 ARG B CA 1
ATOM 5053 C C . ARG B 1 171 ? -6.512 -40 -26.953 1 97.75 171 ARG B C 1
ATOM 5055 O O . ARG B 1 171 ? -6.812 -40.938 -27.703 1 97.75 171 ARG B O 1
ATOM 5062 N N . ARG B 1 172 ? -6.66 -38.75 -27.281 1 97.5 172 ARG B N 1
ATOM 5063 C CA . ARG B 1 172 ? -7.133 -38.344 -28.594 1 97.5 172 ARG B CA 1
ATOM 5064 C C . ARG B 1 172 ? -6.215 -38.844 -29.703 1 97.5 172 ARG B C 1
ATOM 5066 O O . ARG B 1 172 ? -6.684 -39.438 -30.672 1 97.5 172 ARG B O 1
ATOM 5073 N N . TRP B 1 173 ? -4.914 -38.688 -29.531 1 98.19 173 TRP B N 1
ATOM 5074 C CA . TRP B 1 173 ? -3.939 -38.969 -30.594 1 98.19 173 TRP B CA 1
ATOM 5075 C C . TRP B 1 173 ? -3.65 -40.469 -30.688 1 98.19 173 TRP B C 1
ATOM 5077 O O . TRP B 1 173 ? -3.342 -40.969 -31.766 1 98.19 173 TRP B O 1
ATOM 5087 N N . THR B 1 174 ? -3.711 -41.188 -29.562 1 97.81 174 THR B N 1
ATOM 5088 C CA . THR B 1 174 ? -3.176 -42.562 -29.547 1 97.81 174 THR B CA 1
ATOM 5089 C C . THR B 1 174 ? -4.223 -43.562 -29.047 1 97.81 174 THR B C 1
ATOM 5091 O O . THR B 1 174 ? -4.074 -44.75 -29.219 1 97.81 174 THR B O 1
ATOM 5094 N N . GLY B 1 175 ? -5.207 -43.062 -28.312 1 97.19 175 GLY B N 1
ATOM 5095 C CA . GLY B 1 175 ? -6.215 -43.906 -27.719 1 97.19 175 GLY B CA 1
ATOM 5096 C C . GLY B 1 175 ? -5.855 -44.375 -26.312 1 97.19 175 GLY B C 1
ATOM 5097 O O . GLY B 1 175 ? -6.695 -44.938 -25.609 1 97.19 175 GLY B O 1
ATOM 5098 N N . ALA B 1 176 ? -4.676 -44.062 -25.859 1 97.31 176 ALA B N 1
ATOM 5099 C CA . ALA B 1 176 ? -4.195 -44.562 -24.578 1 97.31 176 ALA B CA 1
ATOM 5100 C C . ALA B 1 176 ? -4.863 -43.812 -23.422 1 97.31 176 ALA B C 1
ATOM 5102 O O . ALA B 1 176 ? -5.074 -42.594 -23.484 1 97.31 176 ALA B O 1
ATOM 5103 N N . TRP B 1 177 ? -5.289 -44.562 -22.422 1 97.81 177 TRP B N 1
ATOM 5104 C CA . TRP B 1 177 ? -5.836 -44 -21.188 1 97.81 177 TRP B CA 1
ATOM 5105 C C . TRP B 1 177 ? -4.848 -44.156 -20.031 1 97.81 177 TRP B C 1
ATOM 5107 O O . TRP B 1 177 ? -5.016 -45.031 -19.172 1 97.81 177 TRP B O 1
ATOM 5117 N N . VAL B 1 178 ? -3.781 -43.344 -20.094 1 98.44 178 VAL B N 1
ATOM 5118 C CA . VAL B 1 178 ? -2.654 -43.469 -19.172 1 98.44 178 VAL B CA 1
ATOM 5119 C C . VAL B 1 178 ? -2.17 -42.062 -18.766 1 98.44 178 VAL B C 1
ATOM 5121 O O . VAL B 1 178 ? -2.26 -41.125 -19.547 1 98.44 178 VAL B O 1
ATOM 5124 N N . THR B 1 179 ? -1.818 -41.875 -17.562 1 98.56 179 THR B N 1
ATOM 5125 C CA . THR B 1 179 ? -1.163 -40.656 -17.078 1 98.56 179 THR B CA 1
ATOM 5126 C C . THR B 1 179 ? 0.18 -41 -16.438 1 98.56 179 THR B C 1
ATOM 5128 O O . THR B 1 179 ? 0.377 -42.125 -15.945 1 98.56 179 THR B O 1
ATOM 5131 N N . SER B 1 180 ? 1.104 -40.094 -16.547 1 98.69 180 SER B N 1
ATOM 5132 C CA . SER B 1 180 ? 2.414 -40.312 -15.945 1 98.69 180 SER B CA 1
ATOM 5133 C C . SER B 1 180 ? 2.367 -40.125 -14.438 1 98.69 180 SER B C 1
ATOM 5135 O O . SER B 1 180 ? 1.509 -39.406 -13.922 1 98.69 180 SER B O 1
ATOM 5137 N N . TYR B 1 181 ? 3.33 -40.75 -13.695 1 98.56 181 TYR B N 1
ATOM 5138 C CA . TYR B 1 181 ? 3.473 -40.5 -12.266 1 98.56 181 TYR B CA 1
ATOM 5139 C C . TYR B 1 181 ? 3.68 -39 -11.992 1 98.56 181 TYR B C 1
ATOM 5141 O O . TYR B 1 181 ? 3.203 -38.469 -10.984 1 98.56 181 TYR B O 1
ATOM 5149 N N . SER B 1 182 ? 4.352 -38.344 -12.883 1 98.38 182 SER B N 1
ATOM 5150 C CA . SER B 1 182 ? 4.617 -36.938 -12.734 1 98.38 182 SER B CA 1
ATOM 5151 C C . SER B 1 182 ? 3.322 -36.125 -12.734 1 98.38 182 SER B C 1
ATOM 5153 O O . SER B 1 182 ? 3.039 -35.406 -11.773 1 98.38 182 SER B O 1
ATOM 5155 N N . LEU B 1 183 ? 2.527 -36.25 -13.703 1 98.25 183 LEU B N 1
ATOM 5156 C CA . LEU B 1 183 ? 1.276 -35.5 -13.781 1 98.25 183 LEU B CA 1
ATOM 5157 C C . LEU B 1 183 ? 0.336 -35.875 -12.648 1 98.25 183 LEU B C 1
ATOM 5159 O O . LEU B 1 183 ? -0.311 -35.031 -12.047 1 98.25 183 LEU B O 1
ATOM 5163 N N . ALA B 1 184 ? 0.268 -37.156 -12.383 1 98.62 184 ALA B N 1
ATOM 5164 C CA . ALA B 1 184 ? -0.602 -37.688 -11.328 1 98.62 184 ALA B CA 1
ATOM 5165 C C . ALA B 1 184 ? -0.239 -37.062 -9.977 1 98.62 184 ALA B C 1
ATOM 5167 O O . ALA B 1 184 ? -1.117 -36.781 -9.156 1 98.62 184 ALA B O 1
ATOM 5168 N N . SER B 1 185 ? 1.021 -36.906 -9.75 1 98.25 185 SER B N 1
ATOM 5169 C CA . SER B 1 185 ? 1.481 -36.406 -8.461 1 98.25 185 SER B CA 1
ATOM 5170 C C . SER B 1 185 ? 1.008 -34.969 -8.219 1 98.25 185 SER B C 1
ATOM 5172 O O . SER B 1 185 ? 0.917 -34.531 -7.07 1 98.25 185 SER B O 1
ATOM 5174 N N . TRP B 1 186 ? 0.648 -34.25 -9.266 1 97.31 186 TRP B N 1
ATOM 5175 C CA . TRP B 1 186 ? 0.212 -32.875 -9.148 1 97.31 186 TRP B CA 1
ATOM 5176 C C . TRP B 1 186 ? -1.301 -32.781 -8.977 1 97.31 186 TRP B C 1
ATOM 5178 O O . TRP B 1 186 ? -1.862 -31.703 -8.883 1 97.31 186 TRP B O 1
ATOM 5188 N N . THR B 1 187 ? -1.979 -33.875 -8.883 1 97.69 187 THR B N 1
ATOM 5189 C CA . THR B 1 187 ? -3.434 -33.875 -8.758 1 97.69 187 THR B CA 1
ATOM 5190 C C . THR B 1 187 ? -3.852 -33.906 -7.293 1 97.69 187 THR B C 1
ATOM 5192 O O . THR B 1 187 ? -5.008 -33.625 -6.965 1 97.69 187 THR B O 1
ATOM 5195 N N . GLY B 1 188 ? -2.947 -34.344 -6.465 1 97.44 188 GLY B N 1
ATOM 5196 C CA . GLY B 1 188 ? -3.291 -34.562 -5.07 1 97.44 188 GLY B CA 1
ATOM 5197 C C . GLY B 1 188 ? -3.951 -35.906 -4.84 1 97.44 188 GLY B C 1
ATOM 5198 O O . GLY B 1 188 ? -4.59 -36.125 -3.809 1 97.44 188 GLY B O 1
ATOM 5199 N N . MET B 1 189 ? -3.762 -36.812 -5.832 1 98.25 189 MET B N 1
ATOM 5200 C CA . MET B 1 189 ? -4.473 -38.062 -5.727 1 98.25 189 MET B CA 1
ATOM 5201 C C . MET B 1 189 ? -3.504 -39.25 -5.793 1 98.25 189 MET B C 1
ATOM 5203 O O . MET B 1 189 ? -3.879 -40.375 -5.504 1 98.25 189 MET B O 1
ATOM 5207 N N . LEU B 1 190 ? -2.312 -39 -6.137 1 98.56 190 LEU B N 1
ATOM 5208 C CA . LEU B 1 190 ? -1.321 -40.062 -6.203 1 98.56 190 LEU B CA 1
ATOM 5209 C C . LEU B 1 190 ? -0.755 -40.344 -4.82 1 98.56 190 LEU B C 1
ATOM 5211 O O . LEU B 1 190 ? -0.354 -39.438 -4.094 1 98.56 190 LEU B O 1
ATOM 5215 N N . ASP B 1 191 ? -0.756 -41.625 -4.457 1 98.38 191 ASP B N 1
ATOM 5216 C CA . ASP B 1 191 ? -0.025 -42.031 -3.268 1 98.38 191 ASP B CA 1
ATOM 5217 C C . ASP B 1 191 ? 1.48 -42.062 -3.527 1 98.38 191 ASP B C 1
ATOM 5219 O O . ASP B 1 191 ? 1.962 -42.844 -4.355 1 98.38 191 ASP B O 1
ATOM 5223 N N . ARG B 1 192 ? 2.211 -41.281 -2.852 1 96.56 192 ARG B N 1
ATOM 5224 C CA . ARG B 1 192 ? 3.604 -41.031 -3.219 1 96.56 192 ARG B CA 1
ATOM 5225 C C . ARG B 1 192 ? 4.48 -42.219 -2.812 1 96.56 192 ARG B C 1
ATOM 5227 O O . ARG B 1 192 ? 5.633 -42.312 -3.236 1 96.56 192 ARG B O 1
ATOM 5234 N N . PHE B 1 193 ? 3.959 -43.125 -2.012 1 96.88 193 PHE B N 1
ATOM 5235 C CA . PHE B 1 193 ? 4.723 -44.312 -1.578 1 96.88 193 PHE B CA 1
ATOM 5236 C C . PHE B 1 193 ? 4.445 -45.5 -2.48 1 96.88 193 PHE B C 1
ATOM 5238 O O . PHE B 1 193 ? 5.375 -46.125 -3.01 1 96.88 193 PHE B O 1
ATOM 5245 N N . SER B 1 194 ? 3.188 -45.781 -2.738 1 97.06 194 SER B N 1
ATOM 5246 C CA . SER B 1 194 ? 2.809 -46.969 -3.479 1 97.06 194 SER B CA 1
ATOM 5247 C C . SER B 1 194 ? 2.719 -46.688 -4.977 1 97.06 194 SER B C 1
ATOM 5249 O O . SER B 1 194 ? 2.645 -47.625 -5.781 1 97.06 194 SER B O 1
ATOM 5251 N N . LEU B 1 195 ? 2.65 -45.438 -5.395 1 98 195 LEU B N 1
ATOM 5252 C CA . LEU B 1 195 ? 2.461 -45.031 -6.781 1 98 195 LEU B CA 1
ATOM 5253 C C . LEU B 1 195 ? 1.173 -45.625 -7.352 1 98 195 LEU B C 1
ATOM 5255 O O . LEU B 1 195 ? 1.177 -46.188 -8.438 1 98 195 LEU B O 1
ATOM 5259 N N . SER B 1 196 ? 0.159 -45.562 -6.57 1 98.38 196 SER B N 1
ATOM 5260 C CA . SER B 1 196 ? -1.224 -45.875 -6.922 1 98.38 196 SER B CA 1
ATOM 5261 C C . SER B 1 196 ? -2.154 -44.719 -6.559 1 98.38 196 SER B C 1
ATOM 5263 O O . SER B 1 196 ? -1.758 -43.812 -5.844 1 98.38 196 SER B O 1
ATOM 5265 N N . TRP B 1 197 ? -3.326 -44.781 -7.137 1 98.62 197 TRP B N 1
ATOM 5266 C CA . TRP B 1 197 ? -4.277 -43.781 -6.699 1 98.62 197 TRP B CA 1
ATOM 5267 C C . TRP B 1 197 ? -4.602 -43.938 -5.215 1 98.62 197 TRP B C 1
ATOM 5269 O O . TRP B 1 197 ? -4.891 -45.031 -4.754 1 98.62 197 TRP B O 1
ATOM 5279 N N . ASN B 1 198 ? -4.543 -42.875 -4.512 1 98.56 198 ASN B N 1
ATOM 5280 C CA . ASN B 1 198 ? -4.723 -42.875 -3.064 1 98.56 198 ASN B CA 1
ATOM 5281 C C . ASN B 1 198 ? -6.184 -43.094 -2.684 1 98.56 198 ASN B C 1
ATOM 5283 O O . ASN B 1 198 ? -7.059 -42.312 -3.105 1 98.56 198 ASN B O 1
ATOM 5287 N N . ALA B 1 199 ? -6.43 -44 -1.809 1 98.12 199 ALA B N 1
ATOM 5288 C CA . ALA B 1 199 ? -7.793 -44.375 -1.46 1 98.12 199 ALA B CA 1
ATOM 5289 C C . ALA B 1 199 ? -8.539 -43.25 -0.777 1 98.12 199 ALA B C 1
ATOM 5291 O O . ALA B 1 199 ? -9.727 -43.031 -1.047 1 98.12 199 ALA B O 1
ATOM 5292 N N . GLU B 1 200 ? -7.887 -42.594 0.115 1 98.06 200 GLU B N 1
ATOM 5293 C CA . GLU B 1 200 ? -8.523 -41.5 0.843 1 98.06 200 GLU B CA 1
ATOM 5294 C C . GLU B 1 200 ? -8.828 -40.344 -0.081 1 98.06 200 GLU B C 1
ATOM 5296 O O . GLU B 1 200 ? -9.859 -39.688 0.06 1 98.06 200 GLU B O 1
ATOM 5301 N N . ALA B 1 201 ? -7.93 -40.062 -0.994 1 98.19 201 ALA B N 1
ATOM 5302 C CA . ALA B 1 201 ? -8.164 -39 -1.968 1 98.19 201 ALA B CA 1
ATOM 5303 C C . ALA B 1 201 ? -9.328 -39.344 -2.895 1 98.19 201 ALA B C 1
ATOM 5305 O O . ALA B 1 201 ? -10.141 -38.5 -3.234 1 98.19 201 ALA B O 1
ATOM 5306 N N . LEU B 1 202 ? -9.398 -40.625 -3.309 1 98.38 202 LEU B N 1
ATOM 5307 C CA . LEU B 1 202 ? -10.516 -41.094 -4.117 1 98.38 202 LEU B CA 1
ATOM 5308 C C . LEU B 1 202 ? -11.836 -40.906 -3.377 1 98.38 202 LEU B C 1
ATOM 5310 O O . LEU B 1 202 ? -12.812 -40.406 -3.951 1 98.38 202 LEU B O 1
ATOM 5314 N N . ALA B 1 203 ? -11.789 -41.25 -2.145 1 98 203 ALA B N 1
ATOM 5315 C CA . ALA B 1 203 ? -12.992 -41.125 -1.318 1 98 203 ALA B CA 1
ATOM 5316 C C . ALA B 1 203 ? -13.383 -39.656 -1.155 1 98 203 ALA B C 1
ATOM 5318 O O . ALA B 1 203 ? -14.57 -39.312 -1.228 1 98 203 ALA B O 1
ATOM 5319 N N . ALA B 1 204 ? -12.391 -38.875 -0.899 1 97.44 204 ALA B N 1
ATOM 5320 C CA . ALA B 1 204 ? -12.648 -37.438 -0.72 1 97.44 204 ALA B CA 1
ATOM 5321 C C . ALA B 1 204 ? -13.266 -36.844 -1.976 1 97.44 204 ALA B C 1
ATOM 5323 O O . ALA B 1 204 ? -14.141 -35.969 -1.887 1 97.44 204 ALA B O 1
ATOM 5324 N N . ALA B 1 205 ? -12.82 -37.219 -3.119 1 97.19 205 ALA B N 1
ATOM 5325 C CA . ALA B 1 205 ? -13.312 -36.719 -4.395 1 97.19 205 ALA B CA 1
ATOM 5326 C C . ALA B 1 205 ? -14.586 -37.438 -4.828 1 97.19 205 ALA B C 1
ATOM 5328 O O . ALA B 1 205 ? -15.273 -37 -5.758 1 97.19 205 ALA B O 1
ATOM 5329 N N . GLU B 1 206 ? -14.852 -38.531 -4.172 1 95.88 206 GLU B N 1
ATOM 5330 C CA . GLU B 1 206 ? -15.992 -39.406 -4.496 1 95.88 206 GLU B CA 1
ATOM 5331 C C . GLU B 1 206 ? -15.891 -39.938 -5.922 1 95.88 206 GLU B C 1
ATOM 5333 O O . GLU B 1 206 ? -16.844 -39.812 -6.699 1 95.88 206 GLU B O 1
ATOM 5338 N N . VAL B 1 207 ? -14.773 -40.469 -6.242 1 97.44 207 VAL B N 1
ATOM 5339 C CA . VAL B 1 207 ? -14.555 -41.094 -7.535 1 97.44 207 VAL B CA 1
ATOM 5340 C C . VAL B 1 207 ? -13.875 -42.469 -7.332 1 97.44 207 VAL B C 1
ATOM 5342 O O . VAL B 1 207 ? -13.312 -42.719 -6.266 1 97.44 207 VAL B O 1
ATOM 5345 N N . ARG B 1 208 ? -14 -43.219 -8.352 1 97.31 208 ARG B N 1
ATOM 5346 C CA . ARG B 1 208 ? -13.336 -44.531 -8.359 1 97.31 208 ARG B CA 1
ATOM 5347 C C . ARG B 1 208 ? -12.047 -44.5 -9.172 1 97.31 208 ARG B C 1
ATOM 5349 O O . ARG B 1 208 ? -11.906 -43.656 -10.078 1 97.31 208 ARG B O 1
ATOM 5356 N N . ALA B 1 209 ? -11.227 -45.406 -8.844 1 97.56 209 ALA B N 1
ATOM 5357 C CA . ALA B 1 209 ? -9.938 -45.469 -9.523 1 97.56 209 ALA B CA 1
ATOM 5358 C C . ALA B 1 209 ? -10.117 -45.688 -11.031 1 97.56 209 ALA B C 1
ATOM 5360 O O . ALA B 1 209 ? -9.336 -45.156 -11.828 1 97.56 209 ALA B O 1
ATOM 5361 N N . ASP B 1 210 ? -11.125 -46.438 -11.398 1 96.56 210 ASP B N 1
ATOM 5362 C CA . ASP B 1 210 ? -11.328 -46.75 -12.805 1 96.56 210 ASP B CA 1
ATOM 5363 C C . ASP B 1 210 ? -11.844 -45.531 -13.586 1 96.56 210 ASP B C 1
ATOM 5365 O O . ASP B 1 210 ? -11.922 -45.562 -14.812 1 96.56 210 ASP B O 1
ATOM 5369 N N . GLN B 1 211 ? -12.188 -44.531 -12.93 1 98.12 211 GLN B N 1
ATOM 5370 C CA . GLN B 1 211 ? -12.609 -43.281 -13.57 1 98.12 211 GLN B CA 1
ATOM 5371 C C . GLN B 1 211 ? -11.406 -42.406 -13.875 1 98.12 211 GLN B C 1
ATOM 5373 O O . GLN B 1 211 ? -11.555 -41.344 -14.484 1 98.12 211 GLN B O 1
ATOM 5378 N N . LEU B 1 212 ? -10.266 -42.812 -13.414 1 98.62 212 LEU B N 1
ATOM 5379 C CA . LEU B 1 212 ? -9.023 -42.062 -13.641 1 98.62 212 LEU B CA 1
ATOM 5380 C C . LEU B 1 212 ? -8.094 -42.875 -14.555 1 98.62 212 LEU B C 1
ATOM 5382 O O . LEU B 1 212 ? -8.25 -44.094 -14.711 1 98.62 212 LEU B O 1
ATOM 5386 N N . PRO B 1 213 ? -7.141 -42.219 -15.219 1 98.56 213 PRO B N 1
ATOM 5387 C CA . PRO B 1 213 ? -6.227 -42.938 -16.109 1 98.56 213 PRO B CA 1
ATOM 5388 C C . PRO B 1 213 ? -5.359 -43.938 -15.367 1 98.56 213 PRO B C 1
ATOM 5390 O O . PRO B 1 213 ? -5.098 -43.781 -14.172 1 98.56 213 PRO B O 1
ATOM 5393 N N . GLU B 1 214 ? -4.965 -44.938 -16.109 1 98.56 214 GLU B N 1
ATOM 5394 C CA . GLU B 1 214 ? -3.965 -45.844 -15.57 1 98.56 214 GLU B CA 1
ATOM 5395 C C . GLU B 1 214 ? -2.639 -45.125 -15.328 1 98.56 214 GLU B C 1
ATOM 5397 O O . GLU B 1 214 ? -2.334 -44.125 -15.984 1 98.56 214 GLU B O 1
ATOM 5402 N N . LEU B 1 215 ? -1.941 -45.656 -14.344 1 98.62 215 LEU B N 1
ATOM 5403 C CA . LEU B 1 215 ? -0.708 -45 -13.93 1 98.62 215 LEU B CA 1
ATOM 5404 C C . LEU B 1 215 ? 0.507 -45.688 -14.547 1 98.62 215 LEU B C 1
ATOM 5406 O O . LEU B 1 215 ? 0.572 -46.906 -14.594 1 98.62 215 LEU B O 1
ATOM 5410 N N . ALA B 1 216 ? 1.42 -44.875 -15.062 1 98.44 216 ALA B N 1
ATOM 5411 C CA . ALA B 1 216 ? 2.68 -45.375 -15.602 1 98.44 216 ALA B CA 1
ATOM 5412 C C . ALA B 1 216 ? 3.793 -44.344 -15.453 1 98.44 216 ALA B C 1
ATOM 5414 O O . ALA B 1 216 ? 3.555 -43.219 -14.992 1 98.44 216 ALA B O 1
ATOM 5415 N N . ASP B 1 217 ? 4.965 -44.781 -15.758 1 97.94 217 ASP B N 1
ATOM 5416 C CA . ASP B 1 217 ? 6.082 -43.844 -15.719 1 97.94 217 ASP B CA 1
ATOM 5417 C C . ASP B 1 217 ? 6.23 -43.125 -17.047 1 97.94 217 ASP B C 1
ATOM 5419 O O . ASP B 1 217 ? 5.516 -43.438 -18.016 1 97.94 217 ASP B O 1
ATOM 5423 N N . TYR B 1 218 ? 7.105 -42.156 -17.141 1 95.12 218 TYR B N 1
ATOM 5424 C CA . TYR B 1 218 ? 7.297 -41.219 -18.25 1 95.12 218 TYR B CA 1
ATOM 5425 C C . TYR B 1 218 ? 7.738 -41.969 -19.516 1 95.12 218 TYR B C 1
ATOM 5427 O O . TYR B 1 218 ? 7.609 -41.469 -20.625 1 95.12 218 TYR B O 1
ATOM 5435 N N . ASP B 1 219 ? 8.305 -43.188 -19.391 1 95.81 219 ASP B N 1
ATOM 5436 C CA . ASP B 1 219 ? 9.008 -43.812 -20.484 1 95.81 219 ASP B CA 1
ATOM 5437 C C . ASP B 1 219 ? 8.07 -44.719 -21.281 1 95.81 219 ASP B C 1
ATOM 5439 O O . ASP B 1 219 ? 8.5 -45.406 -22.219 1 95.81 219 ASP B O 1
ATOM 5443 N N . LEU B 1 220 ? 6.859 -44.781 -20.906 1 96.69 220 LEU B N 1
ATOM 5444 C CA . LEU B 1 220 ? 5.863 -45.469 -21.719 1 96.69 220 LEU B CA 1
ATOM 5445 C C . LEU B 1 220 ? 5.457 -44.625 -22.906 1 96.69 220 LEU B C 1
ATOM 5447 O O . LEU B 1 220 ? 5.293 -43.406 -22.797 1 96.69 220 LEU B O 1
ATOM 5451 N N . ALA B 1 221 ? 5.363 -45.25 -24.094 1 96.44 221 ALA B N 1
ATOM 5452 C CA . ALA B 1 221 ? 5.051 -44.5 -25.312 1 96.44 221 ALA B CA 1
ATOM 5453 C C . ALA B 1 221 ? 4.008 -45.219 -26.156 1 96.44 221 ALA B C 1
ATOM 5455 O O . ALA B 1 221 ? 3.76 -46.406 -25.938 1 96.44 221 ALA B O 1
ATOM 5456 N N . PHE B 1 222 ? 3.42 -44.438 -27.047 1 97.75 222 PHE B N 1
ATOM 5457 C CA . PHE B 1 222 ? 2.342 -44.969 -27.891 1 97.75 222 PHE B CA 1
ATOM 5458 C C . PHE B 1 222 ? 2.477 -44.438 -29.312 1 97.75 222 PHE B C 1
ATOM 5460 O O . PHE B 1 222 ? 3.201 -43.469 -29.562 1 97.75 222 PHE B O 1
ATOM 5467 N N . SER B 1 223 ? 1.779 -45.125 -30.219 1 97.5 223 SER B N 1
ATOM 5468 C CA . SER B 1 223 ? 1.731 -44.688 -31.609 1 97.5 223 SER B CA 1
ATOM 5469 C C . SER B 1 223 ? 0.411 -44 -31.922 1 97.5 223 SER B C 1
ATOM 5471 O O . SER B 1 223 ? -0.6 -44.25 -31.266 1 97.5 223 SER B O 1
ATOM 5473 N N . LEU B 1 224 ? 0.461 -43.219 -32.969 1 98.06 224 LEU B N 1
ATOM 5474 C CA . LEU B 1 224 ? -0.711 -42.438 -33.406 1 98.06 224 LEU B CA 1
ATOM 5475 C C . LEU B 1 224 ? -1.813 -43.375 -33.906 1 98.06 224 LEU B C 1
ATOM 5477 O O . LEU B 1 224 ? -1.531 -44.406 -34.5 1 98.06 224 LEU B O 1
ATOM 5481 N N . ARG B 1 225 ? -3.029 -42.938 -33.656 1 97.69 225 ARG B N 1
ATOM 5482 C CA . ARG B 1 225 ? -4.172 -43.562 -34.344 1 97.69 225 ARG B CA 1
ATOM 5483 C C . ARG B 1 225 ? -4.098 -43.312 -35.844 1 97.69 225 ARG B C 1
ATOM 5485 O O . ARG B 1 225 ? -3.438 -42.375 -36.281 1 97.69 225 ARG B O 1
ATOM 5492 N N . PRO B 1 226 ? -4.863 -44.094 -36.531 1 97.31 226 PRO B N 1
ATOM 5493 C CA . PRO B 1 226 ? -4.781 -44.031 -38 1 97.31 226 PRO B CA 1
ATOM 5494 C C . PRO B 1 226 ? -5.102 -42.625 -38.531 1 97.31 226 PRO B C 1
ATOM 5496 O O . PRO B 1 226 ? -4.43 -42.156 -39.438 1 97.31 226 PRO B O 1
ATOM 5499 N N . GLU B 1 227 ? -6.066 -42.062 -38.031 1 97.38 227 GLU B N 1
ATOM 5500 C CA . GLU B 1 227 ? -6.469 -40.75 -38.5 1 97.38 227 GLU B CA 1
ATOM 5501 C C . GLU B 1 227 ? -5.332 -39.719 -38.344 1 97.38 227 GLU B C 1
ATOM 5503 O O . GLU B 1 227 ? -5.133 -38.875 -39.219 1 97.38 227 GLU B O 1
ATOM 5508 N N . PHE B 1 228 ? -4.613 -39.812 -37.344 1 98 228 PHE B N 1
ATOM 5509 C CA . PHE B 1 228 ? -3.533 -38.844 -37.094 1 98 228 PHE B CA 1
ATOM 5510 C C . PHE B 1 228 ? -2.262 -39.281 -37.812 1 98 228 PHE B C 1
ATOM 5512 O O . PHE B 1 228 ? -1.417 -38.469 -38.156 1 98 228 PHE B O 1
ATOM 5519 N N . GLN B 1 229 ? -2.096 -40.562 -38.062 1 97.62 229 GLN B N 1
ATOM 5520 C CA . GLN B 1 229 ? -1.014 -41.031 -38.938 1 97.62 229 GLN B CA 1
ATOM 5521 C C . GLN B 1 229 ? -1.131 -40.438 -40.344 1 97.62 229 GLN B C 1
ATOM 5523 O O . GLN B 1 229 ? -0.122 -40.062 -40.969 1 97.62 229 GLN B O 1
ATOM 5528 N N . ALA B 1 230 ? -2.361 -40.344 -40.781 1 97.69 230 ALA B N 1
ATOM 5529 C CA . ALA B 1 230 ? -2.615 -39.75 -42.094 1 97.69 230 ALA B CA 1
ATOM 5530 C C . ALA B 1 230 ? -2.301 -38.25 -42.062 1 97.69 230 ALA B C 1
ATOM 5532 O O . ALA B 1 230 ? -1.812 -37.688 -43.062 1 97.69 230 ALA B O 1
ATOM 5533 N N . ARG B 1 231 ? -2.59 -37.594 -40.969 1 97.5 231 ARG B N 1
ATOM 5534 C CA . ARG B 1 231 ? -2.363 -36.156 -40.844 1 97.5 231 ARG B CA 1
ATOM 5535 C C . ARG B 1 231 ? -0.873 -35.844 -40.75 1 97.5 231 ARG B C 1
ATOM 5537 O O . ARG B 1 231 ? -0.405 -34.844 -41.344 1 97.5 231 ARG B O 1
ATOM 5544 N N . TRP B 1 232 ? -0.156 -36.656 -40.031 1 97.94 232 TRP B N 1
ATOM 5545 C CA . TRP B 1 232 ? 1.282 -36.5 -39.844 1 97.94 232 TRP B CA 1
ATOM 5546 C C . TRP B 1 232 ? 2.027 -37.781 -40.25 1 97.94 232 TRP B C 1
ATOM 5548 O O . TRP B 1 232 ? 2.59 -38.469 -39.375 1 97.94 232 TRP B O 1
ATOM 5558 N N . PRO B 1 233 ? 2.236 -37.969 -41.406 1 97 233 PRO B N 1
ATOM 5559 C CA . PRO B 1 233 ? 2.801 -39.25 -41.906 1 97 233 PRO B CA 1
ATOM 5560 C C . PRO B 1 233 ? 4.223 -39.5 -41.375 1 97 233 PRO B C 1
ATOM 5562 O O . PRO B 1 233 ? 4.617 -40.625 -41.156 1 97 233 PRO B O 1
ATOM 5565 N N . LYS B 1 234 ? 4.973 -38.5 -41.281 1 96.12 234 LYS B N 1
ATOM 5566 C CA . LYS B 1 234 ? 6.352 -38.656 -40.812 1 96.12 234 LYS B CA 1
ATOM 5567 C C . LYS B 1 234 ? 6.406 -39.062 -39.344 1 96.12 234 LYS B C 1
ATOM 5569 O O . LYS B 1 234 ? 7.453 -39.469 -38.875 1 96.12 234 LYS B O 1
ATOM 5574 N N . LEU B 1 235 ? 5.254 -39 -38.688 1 97.44 235 LEU B N 1
ATOM 5575 C CA . LEU B 1 235 ? 5.188 -39.312 -37.281 1 97.44 235 LEU B CA 1
ATOM 5576 C C . LEU B 1 235 ? 4.395 -40.594 -37.062 1 97.44 235 LEU B C 1
ATOM 5578 O O . LEU B 1 235 ? 4.098 -40.969 -35.906 1 97.44 235 LEU B O 1
ATOM 5582 N N . ALA B 1 236 ? 4.02 -41.281 -38.031 1 95.88 236 ALA B N 1
ATOM 5583 C CA . ALA B 1 236 ? 3.104 -42.406 -37.969 1 95.88 236 ALA B CA 1
ATOM 5584 C C . ALA B 1 236 ? 3.641 -43.5 -37.031 1 95.88 236 ALA B C 1
ATOM 5586 O O . ALA B 1 236 ? 2.881 -44.125 -36.312 1 95.88 236 ALA B O 1
ATOM 5587 N N . HIS B 1 237 ? 4.941 -43.75 -37.031 1 92.94 237 HIS B N 1
ATOM 5588 C CA . HIS B 1 237 ? 5.5 -44.844 -36.219 1 92.94 237 HIS B CA 1
ATOM 5589 C C . HIS B 1 237 ? 6.453 -44.312 -35.156 1 92.94 237 HIS B C 1
ATOM 5591 O O . HIS B 1 237 ? 7.27 -45.062 -34.625 1 92.94 237 HIS B O 1
ATOM 5597 N N . VAL B 1 238 ? 6.336 -43.094 -34.969 1 96 238 VAL B N 1
ATOM 5598 C CA . VAL B 1 238 ? 7.172 -42.438 -33.969 1 96 238 VAL B CA 1
ATOM 5599 C C . VAL B 1 238 ? 6.504 -42.5 -32.594 1 96 238 VAL B C 1
ATOM 5601 O O . VAL B 1 238 ? 5.285 -42.344 -32.5 1 96 238 VAL B O 1
ATOM 5604 N N . PRO B 1 239 ? 7.273 -42.844 -31.516 1 97.94 239 PRO B N 1
ATOM 5605 C CA . PRO B 1 239 ? 6.668 -42.938 -30.188 1 97.94 239 PRO B CA 1
ATOM 5606 C C . PRO B 1 239 ? 6.188 -41.562 -29.672 1 97.94 239 PRO B C 1
ATOM 5608 O O . PRO B 1 239 ? 6.914 -40.594 -29.766 1 97.94 239 PRO B O 1
ATOM 5611 N N . PHE B 1 240 ? 4.965 -41.5 -29.188 1 98.56 240 PHE B N 1
ATOM 5612 C CA . PHE B 1 240 ? 4.422 -40.406 -28.406 1 98.56 240 PHE B CA 1
ATOM 5613 C C . PHE B 1 240 ? 4.477 -40.688 -26.922 1 98.56 240 PHE B C 1
ATOM 5615 O O . PHE B 1 240 ? 3.84 -41.656 -26.438 1 98.56 240 PHE B O 1
ATOM 5622 N N . TYR B 1 241 ? 5.227 -39.906 -26.156 1 98.5 241 TYR B N 1
ATOM 5623 C CA . TYR B 1 241 ? 5.453 -40.188 -24.75 1 98.5 241 TYR B CA 1
ATOM 5624 C C . TYR B 1 241 ? 4.383 -39.531 -23.891 1 98.5 241 TYR B C 1
ATOM 5626 O O . TYR B 1 241 ? 3.703 -38.594 -24.328 1 98.5 241 TYR B O 1
ATOM 5634 N N . LEU B 1 242 ? 4.238 -40.031 -22.641 1 98.12 242 LEU B N 1
ATOM 5635 C CA . LEU B 1 242 ? 3.33 -39.469 -21.656 1 98.12 242 LEU B CA 1
ATOM 5636 C C . LEU B 1 242 ? 3.738 -38.031 -21.312 1 98.12 242 LEU B C 1
ATOM 5638 O O . LEU B 1 242 ? 4.926 -37.688 -21.312 1 98.12 242 LEU B O 1
ATOM 5642 N N . GLY B 1 243 ? 2.746 -37.25 -21.031 1 97.94 243 GLY B N 1
ATOM 5643 C CA . GLY B 1 243 ? 3.045 -35.906 -20.547 1 97.94 243 GLY B CA 1
ATOM 5644 C C . GLY B 1 243 ? 3.736 -35.906 -19.188 1 97.94 243 GLY B C 1
ATOM 5645 O O . GLY B 1 243 ? 3.461 -36.75 -18.344 1 97.94 243 GLY B O 1
ATOM 5646 N N . VAL B 1 244 ? 4.641 -34.969 -19 1 98.25 244 VAL B N 1
ATOM 5647 C CA . VAL B 1 244 ? 5.309 -34.719 -17.734 1 98.25 244 VAL B CA 1
ATOM 5648 C C . VAL B 1 244 ? 5.07 -33.25 -17.312 1 98.25 244 VAL B C 1
ATOM 5650 O O . VAL B 1 244 ? 4.945 -32.375 -18.156 1 98.25 244 VAL B O 1
ATOM 5653 N N . SER B 1 245 ? 4.988 -33.031 -16.047 1 97.38 245 SER B N 1
ATOM 5654 C CA . SER B 1 245 ? 4.652 -31.719 -15.547 1 97.38 245 SER B CA 1
ATOM 5655 C C . SER B 1 245 ? 5.719 -30.688 -15.938 1 97.38 245 SER B C 1
ATOM 5657 O O . SER B 1 245 ? 6.906 -31.016 -16 1 97.38 245 SER B O 1
ATOM 5659 N N . ASP B 1 246 ? 5.312 -29.469 -16.156 1 93.88 246 ASP B N 1
ATOM 5660 C CA . ASP B 1 246 ? 6.223 -28.406 -16.562 1 93.88 246 ASP B CA 1
ATOM 5661 C C . ASP B 1 246 ? 7.281 -28.141 -15.492 1 93.88 246 ASP B C 1
ATOM 5663 O O . ASP B 1 246 ? 8.453 -27.922 -15.812 1 93.88 246 ASP B O 1
ATOM 5667 N N . GLY B 1 247 ? 6.891 -28.172 -14.234 1 93.5 247 GLY B N 1
ATOM 5668 C CA . GLY B 1 247 ? 7.875 -27.969 -13.18 1 93.5 247 GLY B CA 1
ATOM 5669 C C . GLY B 1 247 ? 8.945 -29.047 -13.156 1 93.5 247 GLY B C 1
ATOM 5670 O O . GLY B 1 247 ? 10.125 -28.75 -12.945 1 93.5 247 GLY B O 1
ATOM 5671 N N . ALA B 1 248 ? 8.523 -30.25 -13.359 1 95.88 248 ALA B N 1
ATOM 5672 C CA . ALA B 1 248 ? 9.461 -31.375 -13.414 1 95.88 248 ALA B CA 1
ATOM 5673 C C . ALA B 1 248 ? 10.414 -31.219 -14.602 1 95.88 248 ALA B C 1
ATOM 5675 O O . ALA B 1 248 ? 11.633 -31.312 -14.438 1 95.88 248 ALA B O 1
ATOM 5676 N N . THR B 1 249 ? 9.828 -30.953 -15.734 1 95.12 249 THR B N 1
ATOM 5677 C CA . THR B 1 249 ? 10.656 -30.875 -16.938 1 95.12 249 THR B CA 1
ATOM 5678 C C . THR B 1 249 ? 11.547 -29.641 -16.906 1 95.12 249 THR B C 1
ATOM 5680 O O . THR B 1 249 ? 12.664 -29.656 -17.422 1 95.12 249 THR B O 1
ATOM 5683 N N . ALA B 1 250 ? 11.039 -28.609 -16.359 1 90.81 250 ALA B N 1
ATOM 5684 C CA . ALA B 1 250 ? 11.883 -27.438 -16.188 1 90.81 250 ALA B CA 1
ATOM 5685 C C . ALA B 1 250 ? 13.102 -27.75 -15.336 1 90.81 250 ALA B C 1
ATOM 5687 O O . ALA B 1 250 ? 14.203 -27.266 -15.609 1 90.81 250 ALA B O 1
ATOM 5688 N N . THR B 1 251 ? 12.906 -28.484 -14.305 1 91.62 251 THR B N 1
ATOM 5689 C CA . THR B 1 251 ? 14.008 -28.875 -13.438 1 91.62 251 THR B CA 1
ATOM 5690 C C . THR B 1 251 ? 15.008 -29.75 -14.203 1 91.62 251 THR B C 1
ATOM 5692 O O . THR B 1 251 ? 16.219 -29.516 -14.125 1 91.62 251 THR B O 1
ATOM 5695 N N . VAL B 1 252 ? 14.539 -30.641 -14.945 1 91.69 252 VAL B N 1
ATOM 5696 C CA . VAL B 1 252 ? 15.391 -31.516 -15.742 1 91.69 252 VAL B CA 1
ATOM 5697 C C . VAL B 1 252 ? 16.109 -30.703 -16.812 1 91.69 252 VAL B C 1
ATOM 5699 O O . VAL B 1 252 ? 17.344 -30.812 -16.953 1 91.69 252 VAL B O 1
ATOM 5702 N N . GLY B 1 253 ? 15.383 -29.938 -17.516 1 89.38 253 GLY B N 1
ATOM 5703 C CA . GLY B 1 253 ? 15.914 -29.172 -18.625 1 89.38 253 GLY B CA 1
ATOM 5704 C C . GLY B 1 253 ? 16.938 -28.141 -18.219 1 89.38 253 GLY B C 1
ATOM 5705 O O . GLY B 1 253 ? 17.797 -27.75 -19 1 89.38 253 GLY B O 1
ATOM 5706 N N . SER B 1 254 ? 16.812 -27.703 -17 1 85.69 254 SER B N 1
ATOM 5707 C CA . SER B 1 254 ? 17.734 -26.688 -16.5 1 85.69 254 SER B CA 1
ATOM 5708 C C . SER B 1 254 ? 19.047 -27.328 -16.016 1 85.69 254 SER B C 1
ATOM 5710 O O . SER B 1 254 ? 20.031 -26.625 -15.797 1 85.69 254 SER B O 1
ATOM 5712 N N . GLY B 1 255 ? 19.016 -28.625 -15.852 1 84.94 255 GLY B N 1
ATOM 5713 C CA . GLY B 1 255 ? 20.188 -29.312 -15.344 1 84.94 255 GLY B CA 1
ATOM 5714 C C . GLY B 1 255 ? 20.234 -29.359 -13.828 1 84.94 255 GLY B C 1
ATOM 5715 O O . GLY B 1 255 ? 21.312 -29.5 -13.242 1 84.94 255 GLY B O 1
ATOM 5716 N N . ALA B 1 256 ? 19.125 -29.234 -13.188 1 88.38 256 ALA B N 1
ATOM 5717 C CA . ALA B 1 256 ? 19.078 -29.188 -11.727 1 88.38 256 ALA B CA 1
ATOM 5718 C C . ALA B 1 256 ? 18.75 -30.578 -11.156 1 88.38 256 ALA B C 1
ATOM 5720 O O . ALA B 1 256 ? 18.016 -30.688 -10.172 1 88.38 256 ALA B O 1
ATOM 5721 N N . LEU B 1 257 ? 19.234 -31.578 -11.773 1 88.88 257 LEU B N 1
ATOM 5722 C CA . LEU B 1 257 ? 18.969 -32.938 -11.32 1 88.88 257 LEU B CA 1
ATOM 5723 C C . LEU B 1 257 ? 20.031 -33.375 -10.312 1 88.88 257 LEU B C 1
ATOM 5725 O O . LEU B 1 257 ? 19.797 -34.312 -9.547 1 88.88 257 LEU B O 1
ATOM 5729 N N . LEU B 1 258 ? 21.156 -32.719 -10.352 1 83.94 258 LEU B N 1
ATOM 5730 C CA . LEU B 1 258 ? 22.266 -33.125 -9.508 1 83.94 258 LEU B CA 1
ATOM 5731 C C . LEU B 1 258 ? 22.109 -32.594 -8.094 1 83.94 258 LEU B C 1
ATOM 5733 O O . LEU B 1 258 ? 21.562 -31.5 -7.891 1 83.94 258 LEU B O 1
ATOM 5737 N N . PRO B 1 259 ? 22.688 -33.375 -7.109 1 84.19 259 PRO B N 1
ATOM 5738 C CA . PRO B 1 259 ? 22.688 -32.875 -5.738 1 84.19 259 PRO B CA 1
ATOM 5739 C C . PRO B 1 259 ? 23.344 -31.5 -5.625 1 84.19 259 PRO B C 1
ATOM 5741 O O . PRO B 1 259 ? 24.344 -31.234 -6.281 1 84.19 259 PRO B O 1
ATOM 5744 N N . GLY B 1 260 ? 22.703 -30.688 -4.855 1 86.75 260 GLY B N 1
ATOM 5745 C CA . GLY B 1 260 ? 23.266 -29.359 -4.637 1 86.75 260 GLY B CA 1
ATOM 5746 C C . GLY B 1 260 ? 22.766 -28.344 -5.637 1 86.75 260 GLY B C 1
ATOM 5747 O O . GLY B 1 260 ? 23.062 -27.141 -5.508 1 86.75 260 GLY B O 1
ATOM 5748 N N . ARG B 1 261 ? 22.062 -28.812 -6.621 1 89.19 261 ARG B N 1
ATOM 5749 C CA . ARG B 1 261 ? 21.5 -27.891 -7.602 1 89.19 261 ARG B CA 1
ATOM 5750 C C . ARG B 1 261 ? 20 -27.719 -7.395 1 89.19 261 ARG B C 1
ATOM 5752 O O . ARG B 1 261 ? 19.297 -28.688 -7.121 1 89.19 261 ARG B O 1
ATOM 5759 N N . PHE B 1 262 ? 19.625 -26.547 -7.434 1 93.56 262 PHE B N 1
ATOM 5760 C CA . PHE B 1 262 ? 18.219 -26.188 -7.242 1 93.56 262 PHE B CA 1
ATOM 5761 C C . PHE B 1 262 ? 17.688 -25.391 -8.422 1 93.56 262 PHE B C 1
ATOM 5763 O O . PHE B 1 262 ? 18.406 -24.547 -8.977 1 93.56 262 PHE B O 1
ATOM 5770 N N . ALA B 1 263 ? 16.531 -25.75 -8.867 1 92.94 263 ALA B N 1
ATOM 5771 C CA . ALA B 1 263 ? 15.891 -24.953 -9.922 1 92.94 263 ALA B CA 1
ATOM 5772 C C . ALA B 1 263 ? 15.047 -23.828 -9.32 1 92.94 263 ALA B C 1
ATOM 5774 O O . ALA B 1 263 ? 14.312 -24.047 -8.359 1 92.94 263 ALA B O 1
ATOM 5775 N N . LEU B 1 264 ? 15.219 -22.688 -9.828 1 94.5 264 LEU B N 1
ATOM 5776 C CA . LEU B 1 264 ? 14.461 -21.531 -9.391 1 94.5 264 LEU B CA 1
ATOM 5777 C C . LEU B 1 264 ? 13.891 -20.766 -10.586 1 94.5 264 LEU B C 1
ATOM 5779 O O . LEU B 1 264 ? 14.617 -20.453 -11.539 1 94.5 264 LEU B O 1
ATOM 5783 N N . THR B 1 265 ? 12.641 -20.578 -10.578 1 91.69 265 THR B N 1
ATOM 5784 C CA . THR B 1 265 ? 11.992 -19.891 -11.695 1 91.69 265 THR B CA 1
ATOM 5785 C C . THR B 1 265 ? 11.219 -18.672 -11.211 1 91.69 265 THR B C 1
ATOM 5787 O O . THR B 1 265 ? 10.57 -18.719 -10.164 1 91.69 265 THR B O 1
ATOM 5790 N N . VAL B 1 266 ? 11.32 -17.562 -11.953 1 92.88 266 VAL B N 1
ATOM 5791 C CA . VAL B 1 266 ? 10.445 -16.406 -11.789 1 92.88 266 VAL B CA 1
ATOM 5792 C C . VAL B 1 266 ? 9.844 -16.016 -13.141 1 92.88 266 VAL B C 1
ATOM 5794 O O . VAL B 1 266 ? 10.445 -15.266 -13.906 1 92.88 266 VAL B O 1
ATOM 5797 N N . GLY B 1 267 ? 8.711 -16.562 -13.453 1 89.19 267 GLY B N 1
ATOM 5798 C CA . GLY B 1 267 ? 7.867 -16.141 -14.555 1 89.19 267 GLY B CA 1
ATOM 5799 C C . GLY B 1 267 ? 6.723 -15.242 -14.125 1 89.19 267 GLY B C 1
ATOM 5800 O O . GLY B 1 267 ? 6.93 -14.266 -13.398 1 89.19 267 GLY B O 1
ATOM 5801 N N . SER B 1 268 ? 5.473 -15.711 -14.547 1 85.25 268 SER B N 1
ATOM 5802 C CA . SER B 1 268 ? 4.324 -15.016 -13.961 1 85.25 268 SER B CA 1
ATOM 5803 C C . SER B 1 268 ? 4.246 -15.25 -12.461 1 85.25 268 SER B C 1
ATOM 5805 O O . SER B 1 268 ? 4 -14.312 -11.695 1 85.25 268 SER B O 1
ATOM 5807 N N . THR B 1 269 ? 4.473 -16.5 -12.117 1 91.06 269 THR B N 1
ATOM 5808 C CA . THR B 1 269 ? 4.605 -16.906 -10.719 1 91.06 269 THR B CA 1
ATOM 5809 C C . THR B 1 269 ? 6.027 -17.375 -10.4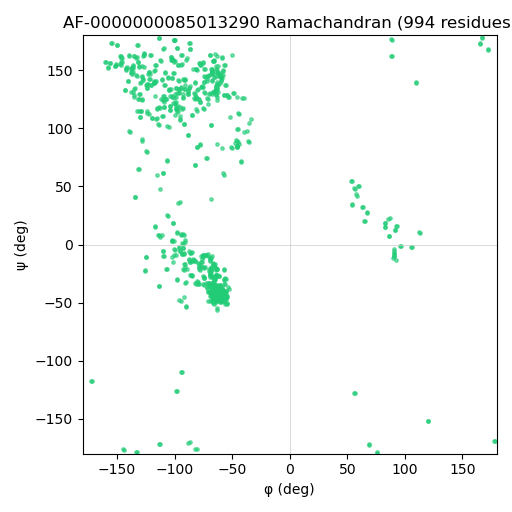22 1 91.06 269 THR B C 1
ATOM 5811 O O . THR B 1 269 ? 6.902 -17.297 -11.289 1 91.06 269 THR B O 1
ATOM 5814 N N . SER B 1 270 ? 6.316 -17.719 -9.211 1 94.81 270 SER B N 1
ATOM 5815 C CA . SER B 1 270 ? 7.68 -18.125 -8.875 1 94.81 270 SER B CA 1
ATOM 5816 C C . SER B 1 270 ? 7.688 -19.438 -8.086 1 94.81 270 SER B C 1
ATOM 5818 O O . SER B 1 270 ? 6.695 -19.797 -7.453 1 94.81 270 SER B O 1
ATOM 5820 N N . ALA B 1 271 ? 8.828 -20.172 -8.211 1 96.12 271 ALA B N 1
ATOM 5821 C CA . ALA B 1 271 ? 8.938 -21.469 -7.543 1 96.12 271 ALA B CA 1
ATOM 5822 C C . ALA B 1 271 ? 10.398 -21.859 -7.336 1 96.12 271 ALA B C 1
ATOM 5824 O O . ALA B 1 271 ? 11.281 -21.391 -8.055 1 96.12 271 ALA B O 1
ATOM 5825 N N . VAL B 1 272 ? 10.648 -22.594 -6.363 1 96.94 272 VAL B N 1
ATOM 5826 C CA . VAL B 1 272 ? 11.938 -23.234 -6.105 1 96.94 272 VAL B CA 1
ATOM 5827 C C . VAL B 1 272 ? 11.742 -24.75 -5.965 1 96.94 272 VAL B C 1
ATOM 5829 O O . VAL B 1 272 ? 10.75 -25.188 -5.387 1 96.94 272 VAL B O 1
ATOM 5832 N N . ARG B 1 273 ? 12.68 -25.5 -6.59 1 96.5 273 ARG B N 1
ATOM 5833 C CA . ARG B 1 273 ? 12.516 -26.953 -6.664 1 96.5 273 ARG B CA 1
ATOM 5834 C C . ARG B 1 273 ? 13.859 -27.656 -6.504 1 96.5 273 ARG B C 1
ATOM 5836 O O . ARG B 1 273 ? 14.898 -27.141 -6.926 1 96.5 273 ARG B O 1
ATOM 5843 N N . MET B 1 274 ? 13.75 -28.766 -5.996 1 94.88 274 MET B N 1
ATOM 5844 C CA . MET B 1 274 ? 14.891 -29.688 -5.859 1 94.88 274 MET B CA 1
ATOM 5845 C C . MET B 1 274 ? 14.508 -31.094 -6.285 1 94.88 274 MET B C 1
ATOM 5847 O O . MET B 1 274 ? 13.422 -31.578 -5.961 1 94.88 274 MET B O 1
ATOM 5851 N N . ALA B 1 275 ? 15.406 -31.719 -7.09 1 94.94 275 ALA B N 1
ATOM 5852 C CA . ALA B 1 275 ? 15.219 -33.125 -7.465 1 94.94 275 ALA B CA 1
ATOM 5853 C C . ALA B 1 275 ? 15.938 -34.031 -6.488 1 94.94 275 ALA B C 1
ATOM 5855 O O . ALA B 1 275 ? 17.062 -33.781 -6.066 1 94.94 275 ALA B O 1
ATOM 5856 N N . LEU B 1 276 ? 15.242 -35 -6.102 1 94.38 276 LEU B N 1
ATOM 5857 C CA . LEU B 1 276 ? 15.805 -36.031 -5.207 1 94.38 276 LEU B CA 1
ATOM 5858 C C . LEU B 1 276 ? 15.531 -37.438 -5.73 1 94.38 276 LEU B C 1
ATOM 5860 O O . LEU B 1 276 ? 14.383 -37.75 -6.059 1 94.38 276 LEU B O 1
ATOM 5864 N N . THR B 1 277 ? 16.594 -38.219 -5.797 1 93.94 277 THR B N 1
ATOM 5865 C CA . THR B 1 277 ? 16.438 -39.625 -6.207 1 93.94 277 THR B CA 1
ATOM 5866 C C . THR B 1 277 ? 16.344 -40.531 -4.988 1 93.94 277 THR B C 1
ATOM 5868 O O . THR B 1 277 ? 17.047 -40.344 -4 1 93.94 277 THR B O 1
ATOM 5871 N N . GLY B 1 278 ? 15.453 -41.562 -5.078 1 94.19 278 GLY B N 1
ATOM 5872 C CA . GLY B 1 278 ? 15.344 -42.531 -3.996 1 94.19 278 GLY B CA 1
ATOM 5873 C C . GLY B 1 278 ? 13.961 -42.594 -3.381 1 94.19 278 GLY B C 1
ATOM 5874 O O . GLY B 1 278 ? 12.961 -42.375 -4.07 1 94.19 278 GLY B O 1
ATOM 5875 N N . PRO B 1 279 ? 13.883 -42.969 -2.074 1 94.69 279 PRO B N 1
ATOM 5876 C CA . PRO B 1 279 ? 12.578 -43.031 -1.409 1 94.69 279 PRO B CA 1
ATOM 5877 C C . PRO B 1 279 ? 11.938 -41.656 -1.25 1 94.69 279 PRO B C 1
ATOM 5879 O O . PRO B 1 279 ? 12.625 -40.625 -1.29 1 94.69 279 PRO B O 1
ATOM 5882 N N . PRO B 1 280 ? 10.688 -41.719 -1.104 1 95.25 280 PRO B N 1
ATOM 5883 C CA . PRO B 1 280 ? 10.016 -40.438 -0.912 1 95.25 280 PRO B CA 1
ATOM 5884 C C . PRO B 1 280 ? 10.594 -39.625 0.245 1 95.25 280 PRO B C 1
ATOM 5886 O O . PRO B 1 280 ? 10.695 -40.125 1.365 1 95.25 280 PRO B O 1
ATOM 5889 N N . PRO B 1 281 ? 10.93 -38.375 -0.006 1 94.5 281 PRO B N 1
ATOM 5890 C CA . PRO B 1 281 ? 11.508 -37.531 1.049 1 94.5 281 PRO B CA 1
ATOM 5891 C C . PRO B 1 281 ? 10.453 -37 2.023 1 94.5 281 PRO B C 1
ATOM 5893 O O . PRO B 1 281 ? 9.273 -36.938 1.679 1 94.5 281 PRO B O 1
ATOM 5896 N N . ALA B 1 282 ? 10.922 -36.688 3.279 1 94.56 282 ALA B N 1
ATOM 5897 C CA . ALA B 1 282 ? 10.062 -35.906 4.164 1 94.56 282 ALA B CA 1
ATOM 5898 C C . ALA B 1 282 ? 9.727 -34.531 3.545 1 94.56 282 ALA B C 1
ATOM 5900 O O . ALA B 1 282 ? 10.586 -33.906 2.918 1 94.56 282 ALA B O 1
ATOM 5901 N N . ILE B 1 283 ? 8.516 -34.094 3.727 1 96.31 283 ILE B N 1
ATOM 5902 C CA . ILE B 1 283 ? 8.094 -32.844 3.158 1 96.31 283 ILE B CA 1
ATOM 5903 C C . ILE B 1 283 ? 8.18 -31.734 4.223 1 96.31 283 ILE B C 1
ATOM 5905 O O . ILE B 1 283 ? 7.438 -31.766 5.207 1 96.31 283 ILE B O 1
ATOM 5909 N N . PRO B 1 284 ? 9.039 -30.781 4.051 1 95.44 284 PRO B N 1
ATOM 5910 C CA . PRO B 1 284 ? 9.055 -29.656 4.996 1 95.44 284 PRO B CA 1
ATOM 5911 C C . PRO B 1 284 ? 7.719 -28.922 5.07 1 95.44 284 PRO B C 1
ATOM 5913 O O . PRO B 1 284 ? 6.98 -28.875 4.082 1 95.44 284 PRO B O 1
ATOM 5916 N N . PRO B 1 285 ? 7.402 -28.344 6.273 1 92.88 285 PRO B N 1
ATOM 5917 C CA . PRO B 1 285 ? 6.133 -27.625 6.43 1 92.88 285 PRO B CA 1
ATOM 5918 C C . PRO B 1 285 ? 5.926 -26.562 5.363 1 92.88 285 PRO B C 1
ATOM 5920 O O . PRO B 1 285 ? 6.812 -25.734 5.129 1 92.88 285 PRO B O 1
ATOM 5923 N N . GLY B 1 286 ? 4.805 -26.656 4.734 1 94 286 GLY B N 1
ATOM 5924 C CA . GLY B 1 286 ? 4.426 -25.641 3.768 1 94 286 GLY B CA 1
ATOM 5925 C C . GLY B 1 286 ? 4.891 -25.953 2.359 1 94 286 GLY B C 1
ATOM 5926 O O . GLY B 1 286 ? 4.531 -25.25 1.411 1 94 286 GLY B O 1
ATOM 5927 N N . LEU B 1 287 ? 5.715 -26.953 2.209 1 96.94 287 LEU B N 1
ATOM 5928 C CA . LEU B 1 287 ? 6.207 -27.328 0.888 1 96.94 287 LEU B CA 1
ATOM 5929 C C . LEU B 1 287 ? 5.445 -28.531 0.348 1 96.94 287 LEU B C 1
ATOM 5931 O O . LEU B 1 287 ? 4.48 -28.984 0.963 1 96.94 287 LEU B O 1
ATOM 5935 N N . TRP B 1 288 ? 5.711 -28.938 -0.863 1 97 288 TRP B N 1
ATOM 5936 C CA . TRP B 1 288 ? 5.105 -30.094 -1.51 1 97 288 TRP B CA 1
ATOM 5937 C C . TRP B 1 288 ? 6.172 -31.047 -2.049 1 97 288 TRP B C 1
ATOM 5939 O O . TRP B 1 288 ? 7.348 -30.688 -2.125 1 97 288 TRP B O 1
ATOM 5949 N N . SER B 1 289 ? 5.855 -32.219 -2.338 1 97.62 289 SER B N 1
ATOM 5950 C CA . SER B 1 289 ? 6.68 -33.219 -2.996 1 97.62 289 SER B CA 1
ATOM 5951 C C . SER B 1 289 ? 5.922 -33.906 -4.133 1 97.62 289 SER B C 1
ATOM 5953 O O . SER B 1 289 ? 4.922 -34.594 -3.9 1 97.62 289 SER B O 1
ATOM 5955 N N . TYR B 1 290 ? 6.379 -33.719 -5.367 1 97.69 290 TYR B N 1
ATOM 5956 C CA . TYR B 1 290 ? 5.816 -34.344 -6.562 1 97.69 290 TYR B CA 1
ATOM 5957 C C . TYR B 1 290 ? 6.793 -35.344 -7.176 1 97.69 290 TYR B C 1
ATOM 5959 O O . TYR B 1 290 ? 7.762 -35.75 -6.527 1 97.69 290 TYR B O 1
ATOM 5967 N N . ARG B 1 291 ? 6.422 -35.812 -8.328 1 98 291 ARG B N 1
ATOM 5968 C CA . ARG B 1 291 ? 7.297 -36.75 -9.016 1 98 291 ARG B CA 1
ATOM 5969 C C . ARG B 1 291 ? 7.793 -36.188 -10.336 1 98 291 ARG B C 1
ATOM 5971 O O . ARG B 1 291 ? 7.039 -35.531 -11.055 1 98 291 ARG B O 1
ATOM 5978 N N . ILE B 1 292 ? 9.062 -36.438 -10.617 1 97.25 292 ILE B N 1
ATOM 5979 C CA . ILE B 1 292 ? 9.555 -36.312 -11.992 1 97.25 292 ILE B CA 1
ATOM 5980 C C . ILE B 1 292 ? 9.398 -37.688 -12.695 1 97.25 292 ILE B C 1
ATOM 5982 O O . ILE B 1 292 ? 8.812 -37.75 -13.773 1 97.25 292 ILE B O 1
ATOM 5986 N N . THR B 1 293 ? 9.914 -38.688 -12.117 1 97.25 293 THR B N 1
ATOM 5987 C CA . THR B 1 293 ? 9.789 -40.094 -12.523 1 97.25 293 THR B CA 1
ATOM 5988 C C . THR B 1 293 ? 9.438 -40.969 -11.328 1 97.25 293 THR B C 1
ATOM 5990 O O . THR B 1 293 ? 9.234 -40.469 -10.219 1 97.25 293 THR B O 1
ATOM 5993 N N . ARG B 1 294 ? 9.336 -42.281 -11.594 1 96.94 294 ARG B N 1
ATOM 5994 C CA . ARG B 1 294 ? 9.109 -43.219 -10.516 1 96.94 294 ARG B CA 1
ATOM 5995 C C . ARG B 1 294 ? 10.18 -43.094 -9.43 1 96.94 294 ARG B C 1
ATOM 5997 O O . ARG B 1 294 ? 9.883 -43.219 -8.242 1 96.94 294 ARG B O 1
ATOM 6004 N N . GLU B 1 295 ? 11.383 -42.688 -9.859 1 95.56 295 GLU B N 1
ATOM 6005 C CA . GLU B 1 295 ? 12.516 -42.719 -8.938 1 95.56 295 GLU B CA 1
ATOM 6006 C C . GLU B 1 295 ? 12.906 -41.312 -8.484 1 95.56 295 GLU B C 1
ATOM 6008 O O . GLU B 1 295 ? 13.633 -41.156 -7.496 1 95.56 295 GLU B O 1
ATOM 6013 N N . ILE B 1 296 ? 12.547 -40.375 -9.203 1 96.06 296 ILE B N 1
ATOM 6014 C CA . ILE B 1 296 ? 13.008 -39 -8.922 1 96.06 296 ILE B CA 1
ATOM 6015 C C . ILE B 1 296 ? 11.836 -38.156 -8.414 1 96.06 296 ILE B C 1
ATOM 6017 O O . ILE B 1 296 ? 10.797 -38.062 -9.078 1 96.06 296 ILE B O 1
ATOM 6021 N N . HIS B 1 297 ? 12.055 -37.594 -7.254 1 96.94 297 HIS B N 1
ATOM 6022 C CA . HIS B 1 297 ? 11.07 -36.688 -6.641 1 96.94 297 HIS B CA 1
ATOM 6023 C C . HIS B 1 297 ? 11.406 -35.219 -6.922 1 96.94 297 HIS B C 1
ATOM 6025 O O . HIS B 1 297 ? 12.562 -34.875 -7.191 1 96.94 297 HIS B O 1
ATOM 6031 N N . LEU B 1 298 ? 10.398 -34.469 -6.883 1 96.81 298 LEU B N 1
ATOM 6032 C CA . LEU B 1 298 ? 10.492 -33.031 -6.938 1 96.81 298 LEU B CA 1
ATOM 6033 C C . LEU B 1 298 ? 10 -32.406 -5.641 1 96.81 298 LEU B C 1
ATOM 6035 O O . LEU B 1 298 ? 8.82 -32.531 -5.297 1 96.81 298 LEU B O 1
ATOM 6039 N N . LEU B 1 299 ? 10.859 -31.875 -4.875 1 96.75 299 LEU B N 1
ATOM 6040 C CA . LEU B 1 299 ? 10.539 -31.188 -3.629 1 96.75 299 LEU B CA 1
ATOM 6041 C C . LEU B 1 299 ? 10.648 -29.672 -3.801 1 96.75 299 LEU B C 1
ATOM 6043 O O . LEU B 1 299 ? 11.609 -29.188 -4.402 1 96.75 299 LEU B O 1
ATOM 6047 N N . GLY B 1 300 ? 9.594 -28.953 -3.291 1 97.19 300 GLY B N 1
ATOM 6048 C CA . GLY B 1 300 ? 9.727 -27.516 -3.506 1 97.19 300 GLY B CA 1
ATOM 6049 C C . GLY B 1 300 ? 8.547 -26.734 -2.977 1 97.19 300 GLY B C 1
ATOM 6050 O O . GLY B 1 300 ? 7.812 -27.203 -2.107 1 97.19 300 GLY B O 1
ATOM 6051 N N . GLY B 1 301 ? 8.5 -25.484 -3.326 1 96.75 301 GLY B N 1
ATOM 6052 C CA . GLY B 1 301 ? 7.445 -24.531 -3.037 1 96.75 301 GLY B CA 1
ATOM 6053 C C . GLY B 1 301 ? 7.246 -23.516 -4.141 1 96.75 301 GLY B C 1
ATOM 6054 O O . GLY B 1 301 ? 8.133 -23.312 -4.977 1 96.75 301 GLY B O 1
ATOM 6055 N N . ALA B 1 302 ? 6.027 -22.953 -4.152 1 95.69 302 ALA B N 1
ATOM 6056 C CA . ALA B 1 302 ? 5.703 -21.969 -5.184 1 95.69 302 ALA B CA 1
ATOM 6057 C C . ALA B 1 302 ? 4.945 -20.797 -4.598 1 95.69 302 ALA B C 1
ATOM 6059 O O . ALA B 1 302 ? 4.215 -20.938 -3.613 1 95.69 302 ALA B O 1
ATOM 6060 N N . LEU B 1 303 ? 5.164 -19.672 -5.199 1 95.38 303 LEU B N 1
ATOM 6061 C CA . LEU B 1 303 ? 4.422 -18.453 -4.879 1 95.38 303 LEU B CA 1
ATOM 6062 C C . LEU B 1 303 ? 3.455 -18.094 -6 1 95.38 303 LEU B C 1
ATOM 6064 O O . LEU B 1 303 ? 3.729 -18.359 -7.172 1 95.38 303 LEU B O 1
ATOM 6068 N N . THR B 1 304 ? 2.385 -17.5 -5.605 1 90.81 304 THR B N 1
ATOM 6069 C CA . THR B 1 304 ? 1.448 -16.969 -6.594 1 90.81 304 THR B CA 1
ATOM 6070 C C . THR B 1 304 ? 2.043 -15.766 -7.312 1 90.81 304 THR B C 1
ATOM 6072 O O . THR B 1 304 ? 1.69 -15.477 -8.461 1 90.81 304 THR B O 1
ATOM 6075 N N . GLU B 1 305 ? 3.002 -15.117 -6.668 1 94.06 305 GLU B N 1
ATOM 6076 C CA . GLU B 1 305 ? 3.535 -13.859 -7.18 1 94.06 305 GLU B CA 1
ATOM 6077 C C . GLU B 1 305 ? 4.871 -14.07 -7.883 1 94.06 305 GLU B C 1
ATOM 6079 O O . GLU B 1 305 ? 5.668 -14.922 -7.473 1 94.06 305 GLU B O 1
ATOM 6084 N N . GLY B 1 306 ? 5.203 -13.367 -8.844 1 95.5 306 GLY B N 1
ATOM 6085 C CA . GLY B 1 306 ? 6.41 -13.219 -9.641 1 95.5 306 GLY B CA 1
ATOM 6086 C C . GLY B 1 306 ? 6.344 -12.062 -10.617 1 95.5 306 GLY B C 1
ATOM 6087 O O . GLY B 1 306 ? 6.098 -10.922 -10.211 1 95.5 306 GLY B O 1
ATOM 6088 N N . GLY B 1 307 ? 6.41 -12.383 -11.859 1 93.81 307 GLY B N 1
ATOM 6089 C CA . GLY B 1 307 ? 6.305 -11.359 -12.883 1 93.81 307 GLY B CA 1
ATOM 6090 C C . GLY B 1 307 ? 4.938 -10.703 -12.93 1 93.81 307 GLY B C 1
ATOM 6091 O O . GLY B 1 307 ? 4.809 -9.547 -13.344 1 93.81 307 GLY B O 1
ATOM 6092 N N . ASN B 1 308 ? 3.912 -11.43 -12.539 1 91.62 308 ASN B N 1
ATOM 6093 C CA . ASN B 1 308 ? 2.572 -10.852 -12.516 1 91.62 308 ASN B CA 1
ATOM 6094 C C . ASN B 1 308 ? 2.49 -9.672 -11.555 1 91.62 308 ASN B C 1
ATOM 6096 O O . ASN B 1 308 ? 1.884 -8.648 -11.867 1 91.62 308 ASN B O 1
ATOM 6100 N N . LEU B 1 309 ? 3.115 -9.82 -10.406 1 96 309 LEU B N 1
ATOM 6101 C CA . LEU B 1 309 ? 3.141 -8.711 -9.453 1 96 309 LEU B CA 1
ATOM 6102 C C . LEU B 1 309 ? 3.891 -7.52 -10.031 1 96 309 LEU B C 1
ATOM 6104 O O . LEU B 1 309 ? 3.447 -6.375 -9.891 1 96 309 LEU B O 1
ATOM 6108 N N . TYR B 1 310 ? 5.02 -7.805 -10.641 1 96.25 310 TYR B N 1
ATOM 6109 C CA . TYR B 1 310 ? 5.785 -6.727 -11.25 1 96.25 310 TYR B CA 1
ATOM 6110 C C . TYR B 1 310 ? 4.961 -6.008 -12.312 1 96.25 310 TYR B C 1
ATOM 6112 O O . TYR B 1 310 ? 4.969 -4.777 -12.383 1 96.25 310 TYR B O 1
ATOM 6120 N N . SER B 1 311 ? 4.328 -6.785 -13.141 1 93.94 311 SER B N 1
ATOM 6121 C CA . SER B 1 311 ? 3.465 -6.207 -14.164 1 93.94 311 SER B CA 1
ATOM 6122 C C . SER B 1 311 ? 2.361 -5.359 -13.547 1 93.94 311 SER B C 1
ATOM 6124 O O . SER B 1 311 ? 2.072 -4.262 -14.023 1 93.94 311 SER B O 1
ATOM 6126 N N . TRP B 1 312 ? 1.724 -5.812 -12.555 1 94.81 312 TRP B N 1
ATOM 6127 C CA . TRP B 1 312 ? 0.681 -5.062 -11.859 1 94.81 312 TRP B CA 1
ATOM 6128 C C . TRP B 1 312 ? 1.235 -3.764 -11.281 1 94.81 312 TRP B C 1
ATOM 6130 O O . TRP B 1 312 ? 0.629 -2.701 -11.438 1 94.81 312 TRP B O 1
ATOM 6140 N N . LEU B 1 313 ? 2.396 -3.848 -10.617 1 97.19 313 LEU B N 1
ATOM 6141 C CA . LEU B 1 313 ? 3.025 -2.68 -10.008 1 97.19 313 LEU B CA 1
ATOM 6142 C C . LEU B 1 313 ? 3.342 -1.622 -11.062 1 97.19 313 LEU B C 1
ATOM 6144 O O . LEU B 1 313 ? 3.043 -0.442 -10.867 1 97.19 313 LEU B O 1
ATOM 6148 N N . THR B 1 314 ? 3.949 -2.08 -12.156 1 96.44 314 THR B N 1
ATOM 6149 C CA . THR B 1 314 ? 4.359 -1.129 -13.188 1 96.44 314 THR B CA 1
ATOM 6150 C C . THR B 1 314 ? 3.143 -0.518 -13.875 1 96.44 314 THR B C 1
ATOM 6152 O O . THR B 1 314 ? 3.152 0.664 -14.227 1 96.44 314 THR B O 1
ATOM 6155 N N . SER B 1 315 ? 2.133 -1.311 -14.062 1 95.38 315 SER B N 1
ATOM 6156 C CA . SER B 1 315 ? 0.896 -0.785 -14.633 1 95.38 315 SER B CA 1
ATOM 6157 C C . SER B 1 315 ? 0.213 0.185 -13.672 1 95.38 315 SER B C 1
ATOM 6159 O O . SER B 1 315 ? -0.199 1.275 -14.078 1 95.38 315 SER B O 1
ATOM 6161 N N . THR B 1 316 ? 0.068 -0.181 -12.43 1 96.19 316 THR B N 1
ATOM 6162 C CA . THR B 1 316 ? -0.623 0.6 -11.406 1 96.19 316 THR B CA 1
ATOM 6163 C C . THR B 1 316 ? 0.097 1.922 -11.164 1 96.19 316 THR B C 1
ATOM 6165 O O . THR B 1 316 ? -0.542 2.967 -11.023 1 96.19 316 THR B O 1
ATOM 6168 N N . LEU B 1 317 ? 1.42 1.911 -11.086 1 97.12 317 LEU B N 1
ATOM 6169 C CA . LEU B 1 317 ? 2.232 3.08 -10.766 1 97.12 317 LEU B CA 1
ATOM 6170 C C . LEU B 1 317 ? 2.67 3.805 -12.031 1 97.12 317 LEU B C 1
ATOM 6172 O O . LEU B 1 317 ? 3.375 4.812 -11.969 1 97.12 317 LEU B O 1
ATOM 6176 N N . GLN B 1 318 ? 2.303 3.24 -13.211 1 94.56 318 GLN B N 1
ATOM 6177 C CA . GLN B 1 318 ? 2.627 3.787 -14.523 1 94.56 318 GLN B CA 1
ATOM 6178 C C . GLN B 1 318 ? 4.133 3.977 -14.68 1 94.56 318 GLN B C 1
ATOM 6180 O O . GLN B 1 318 ? 4.594 5.066 -15.031 1 94.56 318 GLN B O 1
ATOM 6185 N N . LEU B 1 319 ? 4.805 2.965 -14.336 1 93.06 319 LEU B N 1
ATOM 6186 C CA . LEU B 1 319 ? 6.254 2.906 -14.469 1 93.06 319 LEU B CA 1
ATOM 6187 C C . LEU B 1 319 ? 6.652 2.068 -15.68 1 93.06 319 LEU B C 1
ATOM 6189 O O . LEU B 1 319 ? 5.844 1.294 -16.203 1 93.06 319 LEU B O 1
ATOM 6193 N N . GLY B 1 320 ? 7.832 2.213 -16.203 1 85.62 320 GLY B N 1
ATOM 6194 C CA . GLY B 1 320 ? 8.336 1.351 -17.266 1 85.62 320 GLY B CA 1
ATOM 6195 C C . GLY B 1 320 ? 9.562 1.911 -17.953 1 85.62 320 GLY B C 1
ATOM 6196 O O . GLY B 1 320 ? 10.055 2.982 -17.594 1 85.62 320 GLY B O 1
ATOM 6197 N N . GLY B 1 321 ? 10.055 1.086 -18.781 1 81.25 321 GLY B N 1
ATOM 6198 C CA . GLY B 1 321 ? 11.148 1.498 -19.656 1 81.25 321 GLY B CA 1
ATOM 6199 C C . GLY B 1 321 ? 12.516 1.283 -19.031 1 81.25 321 GLY B C 1
ATOM 6200 O O . GLY B 1 321 ? 12.625 0.744 -17.922 1 81.25 321 GLY B O 1
ATOM 6201 N N . LYS B 1 322 ? 13.547 1.543 -19.766 1 83.5 322 LYS B N 1
ATOM 6202 C CA . LYS B 1 322 ? 14.945 1.372 -19.375 1 83.5 322 LYS B CA 1
ATOM 6203 C C . LYS B 1 322 ? 15.297 2.252 -18.188 1 83.5 322 LYS B C 1
ATOM 6205 O O . LYS B 1 322 ? 16.094 1.856 -17.328 1 83.5 322 LYS B O 1
ATOM 6210 N N . GLU B 1 323 ? 14.656 3.248 -18.078 1 91.06 323 GLU B N 1
ATOM 6211 C CA . GLU B 1 323 ? 14.938 4.18 -16.984 1 91.06 323 GLU B CA 1
ATOM 6212 C C . GLU B 1 323 ? 14.555 3.586 -15.633 1 91.06 323 GLU B C 1
ATOM 6214 O O . GLU B 1 323 ? 15.25 3.799 -14.641 1 91.06 323 GLU B O 1
ATOM 6219 N N . LEU B 1 324 ? 13.523 2.781 -15.633 1 93.38 324 LEU B N 1
ATOM 6220 C CA . LEU B 1 324 ? 13.102 2.16 -14.383 1 93.38 324 LEU B CA 1
ATOM 6221 C C . LEU B 1 324 ? 14.125 1.136 -13.906 1 93.38 324 LEU B C 1
ATOM 6223 O O . LEU B 1 324 ? 14.445 1.07 -12.719 1 93.38 324 LEU B O 1
ATOM 6227 N N . GLU B 1 325 ? 14.672 0.363 -14.812 1 93.94 325 GLU B N 1
ATOM 6228 C CA . GLU B 1 325 ? 15.672 -0.647 -14.469 1 93.94 325 GLU B CA 1
ATOM 6229 C C . GLU B 1 325 ? 16.906 -0.012 -13.82 1 93.94 325 GLU B C 1
ATOM 6231 O O . GLU B 1 325 ? 17.422 -0.516 -12.82 1 93.94 325 GLU B O 1
ATOM 6236 N N . GLU B 1 326 ? 17.312 1 -14.422 1 94.38 326 GLU B N 1
ATOM 6237 C CA . GLU B 1 326 ? 18.469 1.713 -13.883 1 94.38 326 GLU B CA 1
ATOM 6238 C C . GLU B 1 326 ? 18.156 2.312 -12.516 1 94.38 326 GLU B C 1
ATOM 6240 O O . GLU B 1 326 ? 19 2.279 -11.609 1 94.38 326 GLU B O 1
ATOM 6245 N N . GLU B 1 327 ? 17.016 2.861 -12.406 1 95.38 327 GLU B N 1
ATOM 6246 C CA . GLU B 1 327 ? 16.594 3.428 -11.125 1 95.38 327 GLU B CA 1
ATOM 6247 C C . GLU B 1 327 ? 16.531 2.354 -10.047 1 95.38 327 GLU B C 1
ATOM 6249 O O . GLU B 1 327 ? 17 2.564 -8.922 1 95.38 327 GLU B O 1
ATOM 6254 N N . LEU B 1 328 ? 15.992 1.201 -10.359 1 96.19 328 LEU B N 1
ATOM 6255 C CA . LEU B 1 328 ? 15.867 0.091 -9.422 1 96.19 328 LEU B CA 1
ATOM 6256 C C . LEU B 1 328 ? 17.234 -0.395 -8.969 1 96.19 328 LEU B C 1
ATOM 6258 O O . LEU B 1 328 ? 17.422 -0.758 -7.805 1 96.19 328 LEU B O 1
ATOM 6262 N N . LEU B 1 329 ? 18.172 -0.414 -9.891 1 93.62 329 LEU B N 1
ATOM 6263 C CA . LEU B 1 329 ? 19.531 -0.841 -9.57 1 93.62 329 LEU B CA 1
ATOM 6264 C C . LEU B 1 329 ? 20.188 0.138 -8.609 1 93.62 329 LEU B C 1
ATOM 6266 O O . LEU B 1 329 ? 21.047 -0.255 -7.805 1 93.62 329 LEU B O 1
ATOM 6270 N N . GLY B 1 330 ? 19.797 1.354 -8.734 1 94.12 330 GLY B N 1
ATOM 6271 C CA . GLY B 1 330 ? 20.406 2.404 -7.945 1 94.12 330 GLY B CA 1
ATOM 6272 C C . GLY B 1 330 ? 19.891 2.473 -6.527 1 94.12 330 GLY B C 1
ATOM 6273 O O . GLY B 1 330 ? 20.516 3.064 -5.648 1 94.12 330 GLY B O 1
ATOM 6274 N N . ILE B 1 331 ? 18.781 1.871 -6.25 1 94.94 331 ILE B N 1
ATOM 6275 C CA . ILE B 1 331 ? 18.203 1.877 -4.914 1 94.94 331 ILE B CA 1
ATOM 6276 C C . ILE B 1 331 ? 18.859 0.8 -4.059 1 94.94 331 ILE B C 1
ATOM 6278 O O . ILE B 1 331 ? 18.859 -0.379 -4.418 1 94.94 331 ILE B O 1
ATOM 6282 N N . ALA B 1 332 ? 19.406 1.165 -2.9 1 95.12 332 ALA B N 1
ATOM 6283 C CA . ALA B 1 332 ? 20.078 0.22 -2.016 1 95.12 332 ALA B CA 1
ATOM 6284 C C . ALA B 1 332 ? 19.094 -0.775 -1.416 1 95.12 332 ALA B C 1
ATOM 6286 O O . ALA B 1 332 ? 17.922 -0.446 -1.209 1 95.12 332 ALA B O 1
ATOM 6287 N N . PRO B 1 333 ? 19.547 -1.982 -1.11 1 96 333 PRO B N 1
ATOM 6288 C CA . PRO B 1 333 ? 18.672 -3.014 -0.545 1 96 333 PRO B CA 1
ATOM 6289 C C . PRO B 1 333 ? 17.984 -2.568 0.747 1 96 333 PRO B C 1
ATOM 6291 O O . PRO B 1 333 ? 18.656 -2.059 1.653 1 96 333 PRO B O 1
ATOM 6294 N N . ASP B 1 334 ? 16.688 -2.734 0.776 1 93.81 334 ASP B N 1
ATOM 6295 C CA . ASP B 1 334 ? 15.859 -2.504 1.962 1 93.81 334 ASP B CA 1
ATOM 6296 C C . ASP B 1 334 ? 16.078 -1.1 2.52 1 93.81 334 ASP B C 1
ATOM 6298 O O . ASP B 1 334 ? 16.062 -0.899 3.736 1 93.81 334 ASP B O 1
ATOM 6302 N N . SER B 1 335 ? 16.328 -0.122 1.675 1 92.5 335 SER B N 1
ATOM 6303 C CA . SER B 1 335 ? 16.656 1.229 2.115 1 92.5 335 SER B CA 1
ATOM 6304 C C . SER B 1 335 ? 15.43 2.145 2.049 1 92.5 335 SER B C 1
ATOM 6306 O O . SER B 1 335 ? 15.461 3.264 2.566 1 92.5 335 SER B O 1
ATOM 6308 N N . HIS B 1 336 ? 14.367 1.729 1.482 1 91.69 336 HIS B N 1
ATOM 6309 C CA . HIS B 1 336 ? 13.211 2.561 1.169 1 91.69 336 HIS B CA 1
ATOM 6310 C C . HIS B 1 336 ? 12.25 2.639 2.352 1 91.69 336 HIS B C 1
ATOM 6312 O O . HIS B 1 336 ? 11.328 3.455 2.355 1 91.69 336 HIS B O 1
ATOM 6318 N N . GLY B 1 337 ? 12.375 1.748 3.379 1 92.75 337 GLY B N 1
ATOM 6319 C CA . GLY B 1 337 ? 11.586 1.817 4.598 1 92.75 337 GLY B CA 1
ATOM 6320 C C . GLY B 1 337 ? 10.242 1.113 4.48 1 92.75 337 GLY B C 1
ATOM 6321 O O . GLY B 1 337 ? 9.43 1.167 5.402 1 92.75 337 GLY B O 1
ATOM 6322 N N . LEU B 1 338 ? 10.008 0.409 3.387 1 97 338 LEU B N 1
ATOM 6323 C CA . LEU B 1 338 ? 8.719 -0.237 3.146 1 97 338 LEU B CA 1
ATOM 6324 C C . LEU B 1 338 ? 8.797 -1.73 3.443 1 97 338 LEU B C 1
ATOM 6326 O O . LEU B 1 338 ? 9.852 -2.352 3.256 1 97 338 LEU B O 1
ATOM 6330 N N . THR B 1 339 ? 7.781 -2.279 3.977 1 97.69 339 THR B N 1
ATOM 6331 C CA . THR B 1 339 ? 7.523 -3.715 3.99 1 97.69 339 THR B CA 1
ATOM 6332 C C . THR B 1 339 ? 6.348 -4.062 3.086 1 97.69 339 THR B C 1
ATOM 6334 O O . THR B 1 339 ? 5.215 -3.648 3.346 1 97.69 339 THR B O 1
ATOM 6337 N N . PHE B 1 340 ? 6.633 -4.707 2.023 1 98.31 340 PHE B N 1
ATOM 6338 C CA . PHE B 1 340 ? 5.613 -5.117 1.061 1 98.31 340 PHE B CA 1
ATOM 6339 C C . PHE B 1 340 ? 5.316 -6.605 1.187 1 98.31 340 PHE B C 1
ATOM 6341 O O . PHE B 1 340 ? 6.191 -7.441 0.948 1 98.31 340 PHE B O 1
ATOM 6348 N N . ILE B 1 341 ? 4.137 -6.977 1.567 1 97.94 341 ILE B N 1
ATOM 6349 C CA . ILE B 1 341 ? 3.688 -8.367 1.584 1 97.94 341 ILE B CA 1
ATOM 6350 C C . ILE B 1 341 ? 3.014 -8.703 0.257 1 97.94 341 ILE B C 1
ATOM 6352 O O . ILE B 1 341 ? 1.855 -8.352 0.032 1 97.94 341 ILE B O 1
ATOM 6356 N N . PRO B 1 342 ? 3.736 -9.414 -0.569 1 97.38 342 PRO B N 1
ATOM 6357 C CA . PRO B 1 342 ? 3.195 -9.711 -1.896 1 97.38 342 PRO B CA 1
ATOM 6358 C C . PRO B 1 342 ? 2.201 -10.867 -1.884 1 97.38 342 PRO B C 1
ATOM 6360 O O . PRO B 1 342 ? 2.562 -12 -2.223 1 97.38 342 PRO B O 1
ATOM 6363 N N . SER B 1 343 ? 0.926 -10.664 -1.578 1 95.31 343 SER B N 1
ATOM 6364 C CA . SER B 1 343 ? -0.118 -11.68 -1.529 1 95.31 343 SER B CA 1
ATOM 6365 C C . SER B 1 343 ? -1.385 -11.211 -2.234 1 95.31 343 SER B C 1
ATOM 6367 O O . SER B 1 343 ? -2.49 -11.367 -1.71 1 95.31 343 SER B O 1
ATOM 6369 N N . LEU B 1 344 ? -1.178 -10.555 -3.379 1 93.44 344 LEU B N 1
ATOM 6370 C CA . LEU B 1 344 ? -2.312 -9.977 -4.09 1 93.44 344 LEU B CA 1
ATOM 6371 C C . LEU B 1 344 ? -3.26 -11.062 -4.582 1 93.44 344 LEU B C 1
ATOM 6373 O O . LEU B 1 344 ? -4.465 -10.836 -4.691 1 93.44 344 LEU B O 1
ATOM 6377 N N . GLY B 1 345 ? -2.711 -12.234 -4.863 1 86.94 345 GLY B N 1
ATOM 6378 C CA . GLY B 1 345 ? -3.52 -13.344 -5.344 1 86.94 345 GLY B CA 1
ATOM 6379 C C . GLY B 1 345 ? -3.734 -14.422 -4.297 1 86.94 345 GLY B C 1
ATOM 6380 O O . GLY B 1 345 ? -3.971 -15.578 -4.637 1 86.94 345 GLY B O 1
ATOM 6381 N N . GLY B 1 346 ? -3.66 -14.086 -3.031 1 88.25 346 GLY B N 1
ATOM 6382 C CA . GLY B 1 346 ? -3.578 -15.133 -2.02 1 88.25 346 GLY B CA 1
ATOM 6383 C C . GLY B 1 346 ? -2.211 -15.781 -1.945 1 88.25 346 GLY B C 1
ATOM 6384 O O . GLY B 1 346 ? -1.267 -15.336 -2.6 1 88.25 346 GLY B O 1
ATOM 6385 N N . THR B 1 347 ? -2.117 -16.734 -1.063 1 90.12 347 THR B N 1
ATOM 6386 C CA . THR B 1 347 ? -0.825 -17.391 -0.944 1 90.12 347 THR B CA 1
ATOM 6387 C C . THR B 1 347 ? -0.96 -18.891 -1.198 1 90.12 347 THR B C 1
ATOM 6389 O O . THR B 1 347 ? -2 -19.484 -0.905 1 90.12 347 THR B O 1
ATOM 6392 N N . ARG B 1 348 ? 0.029 -19.469 -1.858 1 92.44 348 ARG B N 1
ATOM 6393 C CA . ARG B 1 348 ? 0.243 -20.906 -1.893 1 92.44 348 ARG B CA 1
ATOM 6394 C C . ARG B 1 348 ? 1.223 -21.344 -0.807 1 92.44 348 ARG B C 1
ATOM 6396 O O . ARG B 1 348 ? 0.886 -21.344 0.379 1 92.44 348 ARG B O 1
ATOM 6403 N N . SER B 1 349 ? 2.537 -21.781 -1.259 1 94.44 349 SER B N 1
ATOM 6404 C CA . SER B 1 349 ? 3.525 -22.109 -0.233 1 94.44 349 SER B CA 1
ATOM 6405 C C . SER B 1 349 ? 3.951 -20.859 0.532 1 94.44 349 SER B C 1
ATOM 6407 O O . SER B 1 349 ? 4.082 -19.781 -0.051 1 94.44 349 SER B O 1
ATOM 6409 N N . PRO B 1 350 ? 4.188 -20.812 1.804 1 93.62 350 PRO B N 1
ATOM 6410 C CA . PRO B 1 350 ? 4.023 -21.984 2.66 1 93.62 350 PRO B CA 1
ATOM 6411 C C . PRO B 1 350 ? 2.67 -22.016 3.365 1 93.62 350 PRO B C 1
ATOM 6413 O O . PRO B 1 350 ? 2.357 -22.984 4.062 1 93.62 350 PRO B O 1
ATOM 6416 N N . ASP B 1 351 ? 1.811 -20.922 3.146 1 89.12 351 ASP B N 1
ATOM 6417 C CA . ASP B 1 351 ? 0.665 -20.719 4.023 1 89.12 351 ASP B CA 1
ATOM 6418 C C . ASP B 1 351 ? -0.615 -21.266 3.404 1 89.12 351 ASP B C 1
ATOM 6420 O O . ASP B 1 351 ? -1.562 -21.609 4.117 1 89.12 351 ASP B O 1
ATOM 6424 N N . TYR B 1 352 ? -0.713 -21.281 2.125 1 89.81 352 TYR B N 1
ATOM 6425 C CA . TYR B 1 352 ? -1.881 -21.734 1.382 1 89.81 352 TYR B CA 1
ATOM 6426 C C . TYR B 1 352 ? -3.143 -21.031 1.857 1 89.81 352 TYR B C 1
ATOM 6428 O O . TYR B 1 352 ? -4.137 -21.672 2.189 1 89.81 352 TYR B O 1
ATOM 6436 N N . ASP B 1 353 ? -3.145 -19.766 1.851 1 87.06 353 ASP B N 1
ATOM 6437 C CA . ASP B 1 353 ? -4.266 -18.938 2.27 1 87.06 353 ASP B CA 1
ATOM 6438 C C . ASP B 1 353 ? -4.848 -18.172 1.088 1 87.06 353 ASP B C 1
ATOM 6440 O O . ASP B 1 353 ? -4.336 -17.109 0.717 1 87.06 353 ASP B O 1
ATOM 6444 N N . PRO B 1 354 ? -5.965 -18.641 0.593 1 82.19 354 PRO B N 1
ATOM 6445 C CA . PRO B 1 354 ? -6.547 -17.953 -0.564 1 82.19 354 PRO B CA 1
ATOM 6446 C C . PRO B 1 354 ? -7.098 -16.562 -0.219 1 82.19 354 PRO B C 1
ATOM 6448 O O . PRO B 1 354 ? -7.391 -15.773 -1.116 1 82.19 354 PRO B O 1
ATOM 6451 N N . HIS B 1 355 ? -7.195 -16.281 1.065 1 83.38 355 HIS B N 1
ATOM 6452 C CA . HIS B 1 355 ? -7.816 -15.031 1.49 1 83.38 355 HIS B CA 1
ATOM 6453 C C . HIS B 1 355 ? -6.766 -13.984 1.843 1 83.38 355 HIS B C 1
ATOM 6455 O O . HIS B 1 355 ? -7.102 -12.836 2.139 1 83.38 355 HIS B O 1
ATOM 6461 N N . ALA B 1 356 ? -5.504 -14.352 1.808 1 91 356 ALA B N 1
ATOM 6462 C CA . ALA B 1 356 ? -4.438 -13.375 2.037 1 91 356 ALA B CA 1
ATOM 6463 C C . ALA B 1 356 ? -4.465 -12.281 0.978 1 91 356 ALA B C 1
ATOM 6465 O O . ALA B 1 356 ? -4.84 -12.523 -0.171 1 91 356 ALA B O 1
ATOM 6466 N N . ARG B 1 357 ? -4.137 -11.062 1.364 1 93.25 357 ARG B N 1
ATOM 6467 C CA . ARG B 1 357 ? -4.125 -9.906 0.472 1 93.25 357 ARG B CA 1
ATOM 6468 C C . ARG B 1 357 ? -2.828 -9.117 0.615 1 93.25 357 ARG B C 1
ATOM 6470 O O . ARG B 1 357 ? -2.152 -9.203 1.642 1 93.25 357 ARG B O 1
ATOM 6477 N N . GLY B 1 358 ? -2.508 -8.359 -0.461 1 97 358 GLY B N 1
ATOM 6478 C CA . GLY B 1 358 ? -1.295 -7.555 -0.462 1 97 358 GLY B CA 1
ATOM 6479 C C . GLY B 1 358 ? -1.342 -6.402 0.524 1 97 358 GLY B C 1
ATOM 6480 O O . GLY B 1 358 ? -2.412 -5.855 0.798 1 97 358 GLY B O 1
ATOM 6481 N N . THR B 1 359 ? -0.201 -6.039 1.047 1 98.44 359 THR B N 1
ATOM 6482 C CA . THR B 1 359 ? -0.078 -4.949 2.01 1 98.44 359 THR B CA 1
ATOM 6483 C C . THR B 1 359 ? 1.215 -4.172 1.783 1 98.44 359 THR B C 1
ATOM 6485 O O . THR B 1 359 ? 2.268 -4.762 1.536 1 98.44 359 THR B O 1
ATOM 6488 N N . VAL B 1 360 ? 1.166 -2.898 1.752 1 98.5 360 VAL B N 1
ATOM 6489 C CA . VAL B 1 360 ? 2.334 -2.023 1.784 1 98.5 360 VAL B CA 1
ATOM 6490 C C . VAL B 1 360 ? 2.322 -1.192 3.064 1 98.5 360 VAL B C 1
ATOM 6492 O O . VAL B 1 360 ? 1.364 -0.461 3.328 1 98.5 360 VAL B O 1
ATOM 6495 N N . HIS B 1 361 ? 3.26 -1.332 3.914 1 97.94 361 HIS B N 1
ATOM 6496 C CA . HIS B 1 361 ? 3.389 -0.591 5.164 1 97.94 361 HIS B CA 1
ATOM 6497 C C . HIS B 1 361 ? 4.668 0.242 5.18 1 97.94 361 HIS B C 1
ATOM 6499 O O . HIS B 1 361 ? 5.711 -0.206 4.703 1 97.94 361 HIS B O 1
ATOM 6505 N N . GLY B 1 362 ? 4.602 1.401 5.66 1 96.31 362 GLY B N 1
ATOM 6506 C CA . GLY B 1 362 ? 5.781 2.236 5.82 1 96.31 362 GLY B CA 1
ATOM 6507 C C . GLY B 1 362 ? 5.781 3.449 4.906 1 96.31 362 GLY B C 1
ATOM 6508 O O . GLY B 1 362 ? 6.793 4.148 4.797 1 96.31 362 GLY B O 1
ATOM 6509 N N . LEU B 1 363 ? 4.684 3.75 4.246 1 95.94 363 LEU B N 1
ATOM 6510 C CA . LEU B 1 363 ? 4.574 4.832 3.275 1 95.94 363 LEU B CA 1
ATOM 6511 C C . LEU B 1 363 ? 4.797 6.188 3.943 1 95.94 363 LEU B C 1
ATOM 6513 O O . LEU B 1 363 ? 4.305 6.426 5.047 1 95.94 363 LEU B O 1
ATOM 6517 N N . SER B 1 364 ? 5.555 7.043 3.363 1 92.88 364 SER B N 1
ATOM 6518 C CA . SER B 1 364 ? 5.766 8.438 3.727 1 92.88 364 SER B CA 1
ATOM 6519 C C . SER B 1 364 ? 5.664 9.352 2.506 1 92.88 364 SER B C 1
ATOM 6521 O O . SER B 1 364 ? 5.59 8.867 1.373 1 92.88 364 SER B O 1
ATOM 6523 N N . TYR B 1 365 ? 5.668 10.625 2.674 1 90.19 365 TYR B N 1
ATOM 6524 C CA . TYR B 1 365 ? 5.574 11.562 1.562 1 90.19 365 TYR B CA 1
ATOM 6525 C C . TYR B 1 365 ? 6.844 11.531 0.717 1 90.19 365 TYR B C 1
ATOM 6527 O O . TYR B 1 365 ? 6.859 12.047 -0.406 1 90.19 365 TYR B O 1
ATOM 6535 N N . ALA B 1 366 ? 7.922 10.914 1.243 1 88.31 366 ALA B N 1
ATOM 6536 C CA . ALA B 1 366 ? 9.172 10.789 0.5 1 88.31 366 ALA B CA 1
ATOM 6537 C C . ALA B 1 366 ? 9.172 9.531 -0.368 1 88.31 366 ALA B C 1
ATOM 6539 O O . ALA B 1 366 ? 10.031 9.367 -1.233 1 88.31 366 ALA B O 1
ATOM 6540 N N . THR B 1 367 ? 8.219 8.617 -0.157 1 94.19 367 THR B N 1
ATOM 6541 C CA . THR B 1 367 ? 8.164 7.359 -0.897 1 94.19 367 THR B CA 1
ATOM 6542 C C . THR B 1 367 ? 7.926 7.617 -2.383 1 94.19 367 THR B C 1
ATOM 6544 O O . THR B 1 367 ? 7.02 8.367 -2.75 1 94.19 367 THR B O 1
ATOM 6547 N N . THR B 1 368 ? 8.727 7.051 -3.223 1 94.12 368 THR B N 1
ATOM 6548 C CA . THR B 1 368 ? 8.578 7.199 -4.668 1 94.12 368 THR B CA 1
ATOM 6549 C C . THR B 1 368 ? 7.957 5.945 -5.277 1 94.12 368 THR B C 1
ATOM 6551 O O . THR B 1 368 ? 7.984 4.871 -4.676 1 94.12 368 THR B O 1
ATOM 6554 N N . PRO B 1 369 ? 7.418 6.125 -6.52 1 96.5 369 PRO B N 1
ATOM 6555 C CA . PRO B 1 369 ? 6.855 4.949 -7.191 1 96.5 369 PRO B CA 1
ATOM 6556 C C . PRO B 1 369 ? 7.883 3.836 -7.387 1 96.5 369 PRO B C 1
ATOM 6558 O O . PRO B 1 369 ? 7.57 2.66 -7.191 1 96.5 369 PRO B O 1
ATOM 6561 N N . ALA B 1 370 ? 9.109 4.191 -7.723 1 97.06 370 ALA B N 1
ATOM 6562 C CA . ALA B 1 370 ? 10.156 3.199 -7.941 1 97.06 370 ALA B CA 1
ATOM 6563 C C . ALA B 1 370 ? 10.477 2.443 -6.652 1 97.06 370 ALA B C 1
ATOM 6565 O O . ALA B 1 370 ? 10.758 1.242 -6.684 1 97.06 370 ALA B O 1
ATOM 6566 N N . GLN B 1 371 ? 10.438 3.131 -5.531 1 97.06 371 GLN B N 1
ATOM 6567 C CA . GLN B 1 371 ? 10.688 2.492 -4.242 1 97.06 371 GLN B CA 1
ATOM 6568 C C . GLN B 1 371 ? 9.586 1.49 -3.9 1 97.06 371 GLN B C 1
ATOM 6570 O O . GLN B 1 371 ? 9.859 0.444 -3.307 1 97.06 371 GLN B O 1
ATOM 6575 N N . ILE B 1 372 ? 8.359 1.798 -4.273 1 98.25 372 ILE B N 1
ATOM 6576 C CA . ILE B 1 372 ? 7.246 0.881 -4.047 1 98.25 372 ILE B CA 1
ATOM 6577 C C . ILE B 1 372 ? 7.43 -0.373 -4.898 1 98.25 372 ILE B C 1
ATOM 6579 O O . ILE B 1 372 ? 7.281 -1.493 -4.402 1 98.25 372 ILE B O 1
ATOM 6583 N N . ALA B 1 373 ? 7.777 -0.141 -6.172 1 97.56 373 ALA B N 1
ATOM 6584 C CA . ALA B 1 373 ? 8.031 -1.274 -7.059 1 97.56 373 ALA B CA 1
ATOM 6585 C C . ALA B 1 373 ? 9.164 -2.146 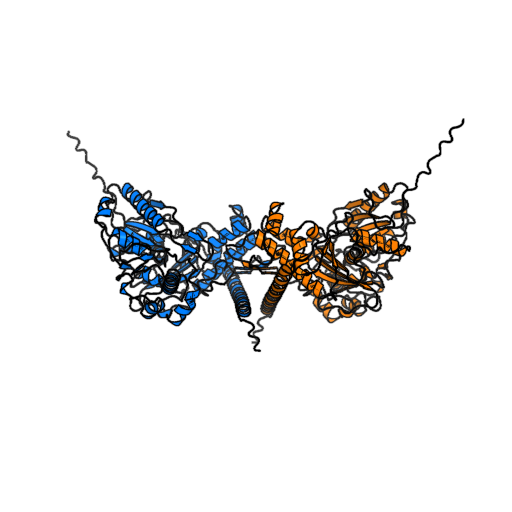-6.523 1 97.56 373 ALA B C 1
ATOM 6587 O O . ALA B 1 373 ? 9.047 -3.373 -6.484 1 97.56 373 ALA B O 1
ATOM 6588 N N . ARG B 1 374 ? 10.25 -1.55 -6.09 1 97.75 374 ARG B N 1
ATOM 6589 C CA . ARG B 1 374 ? 11.398 -2.275 -5.555 1 97.75 374 ARG B C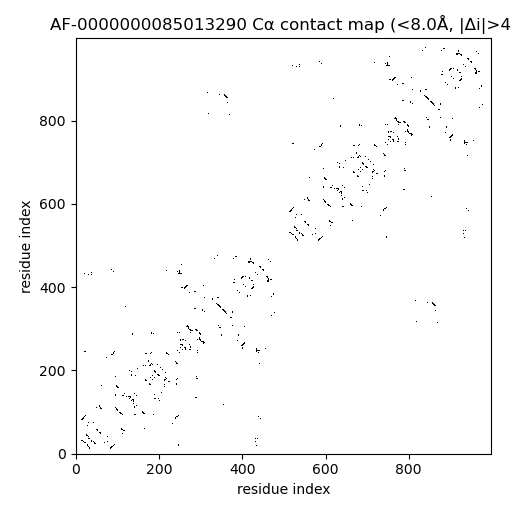A 1
ATOM 6590 C C . ARG B 1 374 ? 11 -3.096 -4.332 1 97.75 374 ARG B C 1
ATOM 6592 O O . ARG B 1 374 ? 11.43 -4.242 -4.184 1 97.75 374 ARG B O 1
ATOM 6599 N N . ALA B 1 375 ? 10.227 -2.463 -3.465 1 98.25 375 ALA B N 1
ATOM 6600 C CA . ALA B 1 375 ? 9.797 -3.16 -2.256 1 98.25 375 ALA B CA 1
ATOM 6601 C C . ALA B 1 375 ? 9.016 -4.422 -2.604 1 98.25 375 ALA B C 1
ATOM 6603 O O . ALA B 1 375 ? 9.172 -5.457 -1.949 1 98.25 375 ALA B O 1
ATOM 6604 N N . GLY B 1 376 ? 8.133 -4.332 -3.594 1 98.31 376 GLY B N 1
ATOM 6605 C CA . GLY B 1 376 ? 7.406 -5.504 -4.051 1 98.31 376 GLY B CA 1
ATOM 6606 C C . GLY B 1 376 ? 8.312 -6.594 -4.602 1 98.31 376 GLY B C 1
ATOM 6607 O O . GLY B 1 376 ? 8.148 -7.77 -4.27 1 98.31 376 GLY B O 1
ATOM 6608 N N . MET B 1 377 ? 9.25 -6.191 -5.426 1 98.06 377 MET B N 1
ATOM 6609 C CA . MET B 1 377 ? 10.219 -7.125 -6.004 1 98.06 377 MET B CA 1
ATOM 6610 C C . MET B 1 377 ? 11.031 -7.809 -4.914 1 98.06 377 MET B C 1
ATOM 6612 O O . MET B 1 377 ? 11.219 -9.031 -4.941 1 98.06 377 MET B O 1
ATOM 6616 N N . GLU B 1 378 ? 11.508 -7.02 -3.975 1 98.5 378 GLU B N 1
ATOM 6617 C CA . GLU B 1 378 ? 12.242 -7.57 -2.838 1 98.5 378 GLU B CA 1
ATOM 6618 C C . GLU B 1 378 ? 11.375 -8.531 -2.033 1 98.5 378 GLU B C 1
ATOM 6620 O O . GLU B 1 378 ? 11.859 -9.555 -1.539 1 98.5 378 GLU B O 1
ATOM 6625 N N . GLY B 1 379 ? 10.07 -8.156 -1.925 1 98.38 379 GLY B N 1
ATOM 6626 C CA . GLY B 1 379 ? 9.156 -9.047 -1.223 1 98.38 379 GLY B CA 1
ATOM 6627 C C . GLY B 1 379 ? 9.078 -10.43 -1.833 1 98.38 379 GLY B C 1
ATOM 6628 O O . GLY B 1 379 ? 9.148 -11.43 -1.119 1 98.38 379 GLY B O 1
ATOM 6629 N N . VAL B 1 380 ? 8.969 -10.516 -3.1 1 98.25 380 VAL B N 1
ATOM 6630 C CA . VAL B 1 380 ? 8.906 -11.789 -3.803 1 98.25 380 VAL B CA 1
ATOM 6631 C C . VAL B 1 380 ? 10.227 -12.547 -3.621 1 98.25 380 VAL B C 1
ATOM 6633 O O . VAL B 1 380 ? 10.227 -13.742 -3.326 1 98.25 380 VAL B O 1
ATOM 6636 N N . ALA B 1 381 ? 11.359 -11.812 -3.812 1 98.44 381 ALA B N 1
ATOM 6637 C CA . ALA B 1 381 ? 12.672 -12.43 -3.678 1 98.44 381 ALA B CA 1
ATOM 6638 C C . ALA B 1 381 ? 12.859 -13.016 -2.277 1 98.44 381 ALA B C 1
ATOM 6640 O O . ALA B 1 381 ? 13.336 -14.141 -2.127 1 98.44 381 ALA B O 1
ATOM 6641 N N . CYS B 1 382 ? 12.484 -12.266 -1.288 1 98.38 382 CYS B N 1
ATOM 6642 C CA . CYS B 1 382 ? 12.633 -12.695 0.098 1 98.38 382 CYS B CA 1
ATOM 6643 C C . CYS B 1 382 ? 11.75 -13.891 0.399 1 98.38 382 CYS B C 1
ATOM 6645 O O . CYS B 1 382 ? 12.18 -14.836 1.065 1 98.38 382 CYS B O 1
ATOM 6647 N N . ARG B 1 383 ? 10.547 -13.875 -0.083 1 97.69 383 ARG B N 1
ATOM 6648 C CA . ARG B 1 383 ? 9.641 -14.984 0.158 1 97.69 383 ARG B CA 1
ATOM 6649 C C . ARG B 1 383 ? 10.125 -16.25 -0.548 1 97.69 383 ARG B C 1
ATOM 6651 O O . ARG B 1 383 ? 10.016 -17.344 -0.003 1 97.69 383 ARG B O 1
ATOM 6658 N N . LEU B 1 384 ? 10.578 -16.062 -1.727 1 97.69 384 LEU B N 1
ATOM 6659 C CA . LEU B 1 384 ? 11.094 -17.203 -2.467 1 97.69 384 LEU B CA 1
ATOM 6660 C C . LEU B 1 384 ? 12.328 -17.781 -1.78 1 97.69 384 LEU B C 1
ATOM 6662 O O . LEU B 1 384 ? 12.484 -19 -1.7 1 97.69 384 LEU B O 1
ATOM 6666 N N . ALA B 1 385 ? 13.203 -16.922 -1.326 1 97.5 385 ALA B N 1
ATOM 6667 C CA . ALA B 1 385 ? 14.367 -17.375 -0.565 1 97.5 385 ALA B CA 1
ATOM 6668 C C . ALA B 1 385 ? 13.945 -18.109 0.7 1 97.5 385 ALA B C 1
ATOM 6670 O O . ALA B 1 385 ? 14.555 -19.125 1.068 1 97.5 385 ALA B O 1
ATOM 6671 N N . ASP B 1 386 ? 13 -17.594 1.329 1 96.5 386 ASP B N 1
ATOM 6672 C CA . ASP B 1 386 ? 12.477 -18.234 2.533 1 96.5 386 ASP B CA 1
ATOM 6673 C C . ASP B 1 386 ? 11.984 -19.656 2.232 1 96.5 386 ASP B C 1
ATOM 6675 O O .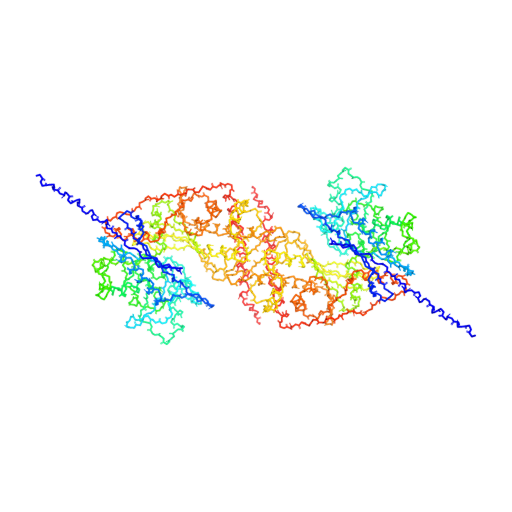 ASP B 1 386 ? 12.195 -20.578 3.031 1 96.5 386 ASP B O 1
ATOM 6679 N N . LEU B 1 387 ? 11.312 -19.859 1.119 1 96.5 387 LEU B N 1
ATOM 6680 C CA . LEU B 1 387 ? 10.898 -21.188 0.686 1 96.5 387 LEU B CA 1
ATOM 6681 C C . LEU B 1 387 ? 12.109 -22.078 0.426 1 96.5 387 LEU B C 1
ATOM 6683 O O . LEU B 1 387 ? 12.125 -23.234 0.829 1 96.5 387 LEU B O 1
ATOM 6687 N N . ALA B 1 388 ? 13.039 -21.484 -0.249 1 96.69 388 ALA B N 1
ATOM 6688 C CA . ALA B 1 388 ? 14.242 -22.25 -0.578 1 96.69 388 ALA B CA 1
ATOM 6689 C C . ALA B 1 388 ? 14.914 -22.781 0.683 1 96.69 388 ALA B C 1
ATOM 6691 O O . ALA B 1 388 ? 15.344 -23.938 0.727 1 96.69 388 ALA B O 1
ATOM 6692 N N . TRP B 1 389 ? 14.938 -21.984 1.676 1 95.69 389 TRP B N 1
ATOM 6693 C CA . TRP B 1 389 ? 15.672 -22.328 2.885 1 95.69 389 TRP B CA 1
ATOM 6694 C C . TRP B 1 389 ? 14.922 -23.375 3.699 1 95.69 389 TRP B C 1
ATOM 6696 O O . TRP B 1 389 ? 15.445 -23.906 4.684 1 95.69 389 TRP B O 1
ATOM 6706 N N . ARG B 1 390 ? 13.742 -23.656 3.334 1 95.5 390 ARG B N 1
ATOM 6707 C CA . ARG B 1 390 ? 13.016 -24.766 3.943 1 95.5 390 ARG B CA 1
ATOM 6708 C C . ARG B 1 390 ? 13.461 -26.094 3.365 1 95.5 390 ARG B C 1
ATOM 6710 O O . ARG B 1 390 ? 13.188 -27.156 3.936 1 95.5 390 ARG B O 1
ATOM 6717 N N . LEU B 1 391 ? 14.086 -26.047 2.182 1 95.62 391 LEU B N 1
ATOM 6718 C CA . LEU B 1 391 ? 14.664 -27.234 1.563 1 95.62 391 LEU B CA 1
ATOM 6719 C C . LEU B 1 391 ? 16 -27.594 2.203 1 95.62 391 LEU B C 1
ATOM 6721 O O . LEU B 1 391 ? 16.609 -26.75 2.869 1 95.62 391 LEU B O 1
ATOM 6725 N N . PRO B 1 392 ? 16.422 -28.812 2.127 1 91.25 392 PRO B N 1
ATOM 6726 C CA . PRO B 1 392 ? 17.719 -29.188 2.682 1 91.25 392 PRO B CA 1
ATOM 6727 C C . PRO B 1 392 ? 18.891 -28.641 1.858 1 91.25 392 PRO B C 1
ATOM 6729 O O . PRO B 1 392 ? 19.578 -29.422 1.183 1 91.25 392 PRO B O 1
ATOM 6732 N N . ILE B 1 393 ? 19.125 -27.406 1.972 1 88.81 393 ILE B N 1
ATOM 6733 C CA . ILE B 1 393 ? 20.156 -26.688 1.222 1 88.81 393 ILE B CA 1
ATOM 6734 C C . ILE B 1 393 ? 21.516 -26.906 1.873 1 88.81 393 ILE B C 1
ATOM 6736 O O . ILE B 1 393 ? 21.641 -26.844 3.098 1 88.81 393 ILE B O 1
ATOM 6740 N N . THR B 1 394 ? 22.469 -27.219 1.021 1 84.5 394 THR B N 1
ATOM 6741 C CA . THR B 1 394 ? 23.828 -27.406 1.491 1 84.5 394 THR B CA 1
ATOM 6742 C C . THR B 1 394 ? 24.656 -26.141 1.264 1 84.5 394 THR B C 1
ATOM 6744 O O . THR B 1 394 ? 24.203 -25.203 0.611 1 84.5 394 THR B O 1
ATOM 6747 N N . ASP B 1 395 ? 25.828 -26.078 1.825 1 84.81 395 ASP B N 1
ATOM 6748 C CA . ASP B 1 395 ? 26.688 -24.906 1.735 1 84.81 395 ASP B CA 1
ATOM 6749 C C . ASP B 1 395 ? 27.109 -24.641 0.292 1 84.81 395 ASP B C 1
ATOM 6751 O O . ASP B 1 395 ? 27.391 -23.5 -0.084 1 84.81 395 ASP B O 1
ATOM 6755 N N . ASP B 1 396 ? 27.125 -25.672 -0.498 1 85.88 396 ASP B N 1
ATOM 6756 C CA . ASP B 1 396 ? 27.609 -25.531 -1.869 1 85.88 396 ASP B CA 1
ATOM 6757 C C . ASP B 1 396 ? 26.438 -25.453 -2.852 1 85.88 396 ASP B C 1
ATOM 6759 O O . ASP B 1 396 ? 26.625 -25.625 -4.059 1 85.88 396 ASP B O 1
ATOM 6763 N N . ALA B 1 397 ? 25.312 -25.156 -2.322 1 90.81 397 ALA B N 1
ATOM 6764 C CA . ALA B 1 397 ? 24.109 -25.109 -3.152 1 90.81 397 ALA B CA 1
ATOM 6765 C C . ALA B 1 397 ? 24.219 -24.016 -4.211 1 90.81 397 ALA B C 1
ATOM 6767 O O . ALA B 1 397 ? 24.688 -22.922 -3.93 1 90.81 397 ALA B O 1
ATOM 6768 N N . VAL B 1 398 ? 23.875 -24.344 -5.461 1 89.88 398 VAL B N 1
ATOM 6769 C CA . VAL B 1 398 ? 23.766 -23.406 -6.566 1 89.88 398 VAL B CA 1
ATOM 6770 C C . VAL B 1 398 ? 22.344 -23.438 -7.121 1 89.88 398 VAL B C 1
ATOM 6772 O O . VAL B 1 398 ? 21.75 -24.5 -7.262 1 89.88 398 VAL B O 1
ATOM 6775 N N . PHE B 1 399 ? 21.859 -22.25 -7.391 1 94.06 399 PHE B N 1
ATOM 6776 C CA . PHE B 1 399 ? 20.516 -22.172 -7.926 1 94.06 399 PHE B CA 1
ATOM 6777 C C . PHE B 1 399 ? 20.531 -21.891 -9.422 1 94.06 399 PHE B C 1
ATOM 6779 O O . PHE B 1 399 ? 21.109 -20.891 -9.867 1 94.06 399 PHE B O 1
ATOM 6786 N N . ILE B 1 400 ? 20 -22.781 -10.148 1 92.69 400 ILE B N 1
ATOM 6787 C CA . ILE B 1 400 ? 19.812 -22.578 -11.578 1 92.69 400 ILE B CA 1
ATOM 6788 C C . ILE B 1 400 ? 18.5 -21.812 -11.82 1 92.69 400 ILE B C 1
ATOM 6790 O O . ILE B 1 400 ? 17.422 -22.375 -11.648 1 92.69 400 ILE B O 1
ATOM 6794 N N . ALA B 1 401 ? 18.703 -20.594 -12.281 1 92.25 401 ALA B N 1
ATOM 6795 C CA . ALA B 1 401 ? 17.562 -19.672 -12.289 1 92.25 401 ALA B CA 1
ATOM 6796 C C . ALA B 1 401 ? 17.094 -19.406 -13.719 1 92.25 401 ALA B C 1
ATOM 6798 O O . ALA B 1 401 ? 17.906 -19.234 -14.625 1 92.25 401 ALA B O 1
ATOM 6799 N N . SER B 1 402 ? 15.766 -19.406 -13.875 1 88.19 402 SER B N 1
ATOM 6800 C CA . SER B 1 402 ? 15.148 -19.125 -15.164 1 88.19 402 SER B CA 1
ATOM 6801 C C . SER B 1 402 ? 13.844 -18.359 -15 1 88.19 402 SER B C 1
ATOM 6803 O O . SER B 1 402 ? 13.492 -17.953 -13.891 1 88.19 402 SER B O 1
ATOM 6805 N N . GLY B 1 403 ? 13.156 -18.125 -16.172 1 86.12 403 GLY B N 1
ATOM 6806 C CA . GLY B 1 403 ? 11.906 -17.375 -16.203 1 86.12 403 GLY B CA 1
ATOM 6807 C C . GLY B 1 403 ? 12.047 -16.016 -16.844 1 86.12 403 GLY B C 1
ATOM 6808 O O . GLY B 1 403 ? 13.023 -15.297 -16.609 1 86.12 403 GLY B O 1
ATOM 6809 N N . LYS B 1 404 ? 11.125 -15.703 -17.562 1 84.12 404 LYS B N 1
ATOM 6810 C CA . LYS B 1 404 ? 11.18 -14.5 -18.375 1 84.12 404 LYS B CA 1
ATOM 6811 C C . LYS B 1 404 ? 11.312 -13.25 -17.5 1 84.12 404 LYS B C 1
ATOM 6813 O O . LYS B 1 404 ? 12.094 -12.352 -17.812 1 84.12 404 LYS B O 1
ATOM 6818 N N . ALA B 1 405 ? 10.555 -13.195 -16.469 1 89.88 405 ALA B N 1
ATOM 6819 C CA . ALA B 1 405 ? 10.555 -12 -15.617 1 89.88 405 ALA B CA 1
ATOM 6820 C C . ALA B 1 405 ? 11.914 -11.797 -14.953 1 89.88 405 ALA B C 1
ATOM 6822 O O . ALA B 1 405 ? 12.43 -10.68 -14.906 1 89.88 405 ALA B O 1
ATOM 6823 N N . LEU B 1 406 ? 12.453 -12.844 -14.445 1 93.19 406 LEU B N 1
ATOM 6824 C CA . LEU B 1 406 ? 13.758 -12.758 -13.789 1 93.19 406 LEU B CA 1
ATOM 6825 C C . LEU B 1 406 ? 14.844 -12.375 -14.789 1 93.19 406 LEU B C 1
ATOM 6827 O O . LEU B 1 406 ? 15.641 -11.477 -14.523 1 93.19 406 LEU B O 1
ATOM 6831 N N . LEU B 1 407 ? 14.844 -13.047 -15.898 1 90.56 407 LEU B N 1
ATOM 6832 C CA . LEU B 1 407 ? 15.914 -12.867 -16.875 1 90.56 407 LEU B CA 1
ATOM 6833 C C . LEU B 1 407 ? 15.844 -11.477 -17.5 1 90.56 407 LEU B C 1
ATOM 6835 O O . LEU B 1 407 ? 16.859 -10.953 -17.953 1 90.56 407 LEU B O 1
ATOM 6839 N N . ALA B 1 408 ? 14.703 -10.883 -17.469 1 90.12 408 ALA B N 1
ATOM 6840 C CA . ALA B 1 408 ? 14.516 -9.57 -18.094 1 90.12 408 ALA B CA 1
ATOM 6841 C C . ALA B 1 408 ? 14.938 -8.445 -17.141 1 90.12 408 ALA B C 1
ATOM 6843 O O . ALA B 1 408 ? 15.023 -7.289 -17.562 1 90.12 408 ALA B O 1
ATOM 6844 N N . SER B 1 409 ? 15.25 -8.773 -15.945 1 94.44 409 SER B N 1
ATOM 6845 C CA . SER B 1 409 ? 15.5 -7.723 -14.953 1 94.44 409 SER B CA 1
ATOM 6846 C C . SER B 1 409 ? 16.812 -7.965 -14.211 1 94.44 409 SER B C 1
ATOM 6848 O O . SER B 1 409 ? 16.875 -8.805 -13.32 1 94.44 409 SER B O 1
ATOM 6850 N N . ARG B 1 410 ? 17.766 -7.176 -14.453 1 94.5 410 ARG B N 1
ATOM 6851 C CA . ARG B 1 410 ? 19.062 -7.293 -13.773 1 94.5 410 ARG B CA 1
ATOM 6852 C C . ARG B 1 410 ? 18.906 -7.027 -12.281 1 94.5 410 ARG B C 1
ATOM 6854 O O . ARG B 1 410 ? 19.469 -7.762 -11.461 1 94.5 410 ARG B O 1
ATOM 6861 N N . PRO B 1 411 ? 18.188 -5.988 -11.93 1 96 411 PRO B N 1
ATOM 6862 C CA . PRO B 1 411 ? 18.016 -5.766 -10.492 1 96 411 PRO B CA 1
ATOM 6863 C C . PRO B 1 411 ? 17.391 -6.965 -9.773 1 96 411 PRO B C 1
ATOM 6865 O O . PRO B 1 411 ? 17.797 -7.301 -8.664 1 96 411 PRO B O 1
ATOM 6868 N N . TRP B 1 412 ? 16.438 -7.582 -10.375 1 96.94 412 TRP B N 1
ATOM 6869 C CA . TRP B 1 412 ? 15.758 -8.68 -9.703 1 96.94 412 TRP B CA 1
ATOM 6870 C C . TRP B 1 412 ? 16.688 -9.883 -9.555 1 96.94 412 TRP B C 1
ATOM 6872 O O . TRP B 1 412 ? 16.625 -10.609 -8.555 1 96.94 412 TRP B O 1
ATOM 6882 N N . GLN B 1 413 ? 17.562 -10.125 -10.539 1 96.81 413 GLN B N 1
ATOM 6883 C CA . GLN B 1 413 ? 18.562 -11.18 -10.461 1 96.81 413 GLN B CA 1
ATOM 6884 C C . GLN B 1 413 ? 19.453 -10.992 -9.234 1 96.81 413 GLN B C 1
ATOM 6886 O O . GLN B 1 413 ? 19.656 -11.93 -8.461 1 96.81 413 GLN B O 1
ATOM 6891 N N . GLN B 1 414 ? 19.891 -9.773 -9.094 1 97.62 414 GLN B N 1
ATOM 6892 C CA . GLN B 1 414 ? 20.75 -9.484 -7.957 1 97.62 414 GLN B CA 1
ATOM 6893 C C . GLN B 1 414 ? 19.984 -9.602 -6.645 1 97.62 414 GLN B C 1
ATOM 6895 O O . GLN B 1 414 ? 20.484 -10.164 -5.668 1 97.62 414 GLN B O 1
ATOM 6900 N N . MET B 1 415 ? 18.766 -9.086 -6.562 1 98.19 415 MET B N 1
ATOM 6901 C CA . MET B 1 415 ? 17.938 -9.18 -5.363 1 98.19 415 MET B CA 1
ATOM 6902 C C . MET B 1 415 ? 17.781 -10.633 -4.926 1 98.19 415 MET B C 1
ATOM 6904 O O . MET B 1 415 ? 17.875 -10.945 -3.736 1 98.19 415 MET B O 1
ATOM 6908 N N . LEU B 1 416 ? 17.516 -11.492 -5.902 1 97.94 416 LEU B N 1
ATOM 6909 C CA . LEU B 1 416 ? 17.266 -12.891 -5.594 1 97.94 416 LEU B CA 1
ATOM 6910 C C . LEU B 1 416 ? 18.547 -13.578 -5.102 1 97.94 416 LEU B C 1
ATOM 6912 O O . LEU B 1 416 ? 18.516 -14.328 -4.121 1 97.94 416 LEU B O 1
ATOM 6916 N N . ALA B 1 417 ? 19.656 -13.336 -5.773 1 97.38 417 ALA B N 1
ATOM 6917 C CA . ALA B 1 417 ? 20.938 -13.875 -5.297 1 97.38 417 ALA B CA 1
ATOM 6918 C C . ALA B 1 417 ? 21.234 -13.414 -3.873 1 97.38 417 ALA B C 1
ATOM 6920 O O . ALA B 1 417 ? 21.625 -14.211 -3.023 1 97.38 417 ALA B O 1
ATOM 6921 N N . ASP B 1 418 ? 21.031 -12.156 -3.645 1 98.25 418 ASP B N 1
ATOM 6922 C CA . ASP B 1 418 ? 21.266 -11.562 -2.332 1 98.25 418 ASP B CA 1
ATOM 6923 C C . ASP B 1 418 ? 20.344 -12.172 -1.277 1 98.25 418 ASP B C 1
ATOM 6925 O O . ASP B 1 418 ? 20.781 -12.508 -0.177 1 98.25 418 ASP B O 1
ATOM 6929 N N . ALA B 1 419 ? 19.078 -12.281 -1.585 1 98.06 419 ALA B N 1
ATOM 6930 C CA . ALA B 1 419 ? 18.109 -12.844 -0.637 1 98.06 419 ALA B CA 1
ATOM 6931 C C . ALA B 1 419 ? 18.469 -14.289 -0.295 1 98.06 419 ALA B C 1
ATOM 6933 O O . ALA B 1 419 ? 18.344 -14.711 0.858 1 98.06 419 ALA B O 1
ATOM 6934 N N . LEU B 1 420 ? 18.906 -15.031 -1.272 1 97 420 LEU B N 1
ATOM 6935 C CA . LEU B 1 420 ? 19.266 -16.438 -1.093 1 97 420 LEU B CA 1
ATOM 6936 C C . LEU B 1 420 ? 20.594 -16.562 -0.356 1 97 420 LEU B C 1
ATOM 6938 O O . LEU B 1 420 ? 20.828 -17.562 0.337 1 97 420 LEU B O 1
ATOM 6942 N N . GLY B 1 421 ? 21.438 -15.539 -0.529 1 96.5 421 GLY B N 1
ATOM 6943 C CA . GLY B 1 421 ? 22.812 -15.656 -0.041 1 96.5 421 GLY B CA 1
ATOM 6944 C C . GLY B 1 421 ? 23.609 -16.719 -0.762 1 96.5 421 GLY B C 1
ATOM 6945 O O . GLY B 1 421 ? 24.547 -17.281 -0.196 1 96.5 421 GLY B O 1
ATOM 6946 N N . ARG B 1 422 ? 23.203 -17.125 -1.957 1 95.69 422 ARG B N 1
ATOM 6947 C CA . ARG B 1 422 ? 23.812 -18.141 -2.814 1 95.69 422 ARG B CA 1
ATOM 6948 C C . ARG B 1 422 ? 23.859 -17.672 -4.266 1 95.69 422 ARG B C 1
ATOM 6950 O O . ARG B 1 422 ? 23.062 -16.828 -4.68 1 95.69 422 ARG B O 1
ATOM 6957 N N . PRO B 1 423 ? 24.781 -18.156 -5.031 1 94 423 PRO B N 1
ATOM 6958 C CA . PRO B 1 423 ? 24.875 -17.75 -6.434 1 94 423 PRO B CA 1
ATOM 6959 C C . PRO B 1 423 ? 23.703 -18.234 -7.277 1 94 423 PRO B C 1
ATOM 6961 O O . PRO B 1 423 ? 23.141 -19.297 -7.008 1 94 423 PRO B O 1
ATOM 6964 N N . LEU B 1 424 ? 23.375 -17.422 -8.281 1 94.19 424 LEU B N 1
ATOM 6965 C CA . LEU B 1 424 ? 22.422 -17.797 -9.312 1 94.19 424 LEU B CA 1
ATOM 6966 C C . LEU B 1 424 ? 23.125 -18.078 -10.633 1 94.19 424 LEU B C 1
ATOM 6968 O O . LEU B 1 424 ? 23.953 -17.281 -11.078 1 94.19 424 LEU B O 1
ATOM 6972 N N . LEU B 1 425 ? 22.875 -19.188 -11.109 1 92.19 425 LEU B N 1
ATOM 6973 C CA . LEU B 1 425 ? 23.25 -19.484 -12.484 1 92.19 425 LEU B CA 1
ATOM 6974 C C . LEU B 1 425 ? 22.078 -19.25 -13.438 1 92.19 425 LEU B C 1
ATOM 6976 O O . LEU B 1 425 ? 21.125 -20.047 -13.461 1 92.19 425 LEU B O 1
ATOM 6980 N N . LEU B 1 426 ? 22.141 -18.203 -14.219 1 91.25 426 LEU B N 1
ATOM 6981 C CA . LEU B 1 426 ? 21.031 -17.812 -15.07 1 91.25 426 LEU B CA 1
ATOM 6982 C C . LEU B 1 426 ? 21 -18.625 -16.359 1 91.25 426 LEU B C 1
ATOM 6984 O O . LEU B 1 426 ? 22.016 -18.719 -17.062 1 91.25 426 LEU B O 1
ATOM 6988 N N . GLU B 1 427 ? 19.922 -19.156 -16.562 1 82.56 427 GLU B N 1
ATOM 6989 C CA . GLU B 1 427 ? 19.719 -19.953 -17.766 1 82.56 427 GLU B CA 1
ATOM 6990 C C . GLU B 1 427 ? 18.969 -19.141 -18.828 1 82.56 427 GLU B C 1
ATOM 6992 O O . GLU B 1 427 ? 17.828 -18.75 -18.625 1 82.56 427 GLU B O 1
ATOM 6997 N N . ASP B 1 428 ? 19.562 -18.797 -19.875 1 72.38 428 ASP B N 1
ATOM 6998 C CA . ASP B 1 428 ? 18.906 -18.031 -20.938 1 72.38 428 ASP B CA 1
ATOM 6999 C C . ASP B 1 428 ? 18.812 -18.844 -22.234 1 72.38 428 ASP B C 1
ATOM 7001 O O . ASP B 1 428 ? 19.453 -18.516 -23.234 1 72.38 428 ASP B O 1
ATOM 7005 N N . ARG B 1 429 ? 18.172 -19.938 -22.188 1 71.81 429 ARG B N 1
ATOM 7006 C CA . ARG B 1 429 ? 18.016 -20.734 -23.391 1 71.81 429 ARG B CA 1
ATOM 7007 C C . ARG B 1 429 ? 16.75 -20.359 -24.141 1 71.81 429 ARG B C 1
ATOM 7009 O O . ARG B 1 429 ? 15.688 -20.172 -23.531 1 71.81 429 ARG B O 1
ATOM 7016 N N . PRO B 1 430 ? 16.891 -20.281 -25.406 1 63.31 430 PRO B N 1
ATOM 7017 C CA . PRO B 1 430 ? 15.758 -19.828 -26.234 1 63.31 430 PRO B CA 1
ATOM 7018 C C . PRO B 1 430 ? 14.531 -20.734 -26.094 1 63.31 430 PRO B C 1
ATOM 7020 O O . PRO B 1 430 ? 13.406 -20.234 -26 1 63.31 430 PRO B O 1
ATOM 7023 N N . ALA B 1 431 ? 14.711 -22.078 -26.219 1 69.25 431 ALA B N 1
ATOM 7024 C CA . ALA B 1 431 ? 13.562 -22.984 -26.25 1 69.25 431 ALA B CA 1
ATOM 7025 C C . ALA B 1 431 ? 12.992 -23.188 -24.844 1 69.25 431 ALA B C 1
ATOM 7027 O O . ALA B 1 431 ? 11.875 -23.688 -24.703 1 69.25 431 ALA B O 1
ATOM 7028 N N . GLY B 1 432 ? 13.539 -22.812 -23.906 1 80.94 432 GLY B N 1
ATOM 7029 C CA . GLY B 1 432 ? 13.07 -22.906 -22.531 1 80.94 432 GLY B CA 1
ATOM 7030 C C . GLY B 1 432 ? 13.453 -24.203 -21.844 1 80.94 432 GLY B C 1
ATOM 7031 O O . GLY B 1 432 ? 13.664 -25.219 -22.516 1 80.94 432 GLY B O 1
ATOM 7032 N N . ALA B 1 433 ? 13.414 -24.266 -20.656 1 85.5 433 ALA B N 1
ATOM 7033 C CA . ALA B 1 433 ? 13.859 -25.391 -19.844 1 85.5 433 ALA B CA 1
ATOM 7034 C C . ALA B 1 433 ? 12.82 -26.5 -19.844 1 85.5 433 ALA B C 1
ATOM 7036 O O . ALA B 1 433 ? 13.164 -27.688 -19.828 1 85.5 433 ALA B O 1
ATOM 7037 N N . SER B 1 434 ? 11.555 -26.188 -19.891 1 91.25 434 SER B N 1
ATOM 7038 C CA . SER B 1 434 ? 10.5 -27.188 -19.797 1 91.25 434 SER B CA 1
ATOM 7039 C C . SER B 1 434 ? 10.469 -28.062 -21.047 1 91.25 434 SER B C 1
ATOM 7041 O O . SER B 1 434 ? 10.477 -29.297 -20.953 1 91.25 434 SER B O 1
ATOM 7043 N N . ALA B 1 435 ? 10.492 -27.422 -22.219 1 93.5 435 ALA B N 1
ATOM 7044 C CA . ALA B 1 435 ? 10.492 -28.188 -23.469 1 93.5 435 ALA B CA 1
ATOM 7045 C C . ALA B 1 435 ? 11.742 -29.062 -23.578 1 93.5 435 ALA B C 1
ATOM 7047 O O . ALA B 1 435 ? 11.672 -30.219 -24 1 93.5 435 ALA B O 1
ATOM 7048 N N . ARG B 1 436 ? 12.828 -28.484 -23.219 1 92.38 436 ARG B N 1
ATOM 7049 C CA . ARG B 1 436 ? 14.086 -29.219 -23.25 1 92.38 436 ARG B CA 1
ATOM 7050 C C . ARG B 1 436 ? 14.031 -30.422 -22.312 1 92.38 436 ARG B C 1
ATOM 7052 O O . ARG B 1 436 ? 14.469 -31.516 -22.672 1 92.38 436 ARG B O 1
ATOM 7059 N N . GLY B 1 437 ? 13.562 -30.141 -21.141 1 94.19 437 GLY B N 1
ATOM 7060 C CA . GLY B 1 437 ? 13.469 -31.219 -20.172 1 94.19 437 GLY B CA 1
ATOM 7061 C C . GLY B 1 437 ? 12.594 -32.375 -20.641 1 94.19 437 GLY B C 1
ATOM 7062 O O . GLY B 1 437 ? 12.914 -33.531 -20.406 1 94.19 437 GLY B O 1
ATOM 7063 N N . ALA B 1 438 ? 11.492 -32.062 -21.25 1 96.88 438 ALA B N 1
ATOM 7064 C CA . ALA B 1 438 ? 10.625 -33.094 -21.812 1 96.88 438 ALA B CA 1
ATOM 7065 C C . ALA B 1 438 ? 11.359 -33.938 -22.844 1 96.88 438 ALA B C 1
ATOM 7067 O O . ALA B 1 438 ? 11.273 -35.156 -22.844 1 96.88 438 ALA B O 1
ATOM 7068 N N . ALA B 1 439 ? 12.078 -33.25 -23.703 1 96.81 439 ALA B N 1
ATOM 7069 C CA . ALA B 1 439 ? 12.852 -33.938 -24.734 1 96.81 439 ALA B CA 1
ATOM 7070 C C . ALA B 1 439 ? 13.914 -34.844 -24.125 1 96.81 439 ALA B C 1
ATOM 7072 O O . ALA B 1 439 ? 14.117 -35.969 -24.562 1 96.81 439 ALA B O 1
ATOM 7073 N N . LEU B 1 440 ? 14.539 -34.312 -23.156 1 95.25 440 LEU B N 1
ATOM 7074 C CA . LEU B 1 440 ? 15.617 -35.062 -22.516 1 95.25 440 LEU B CA 1
ATOM 7075 C C . LEU B 1 440 ? 15.086 -36.312 -21.844 1 95.25 440 LEU B C 1
ATOM 7077 O O . LEU B 1 440 ? 15.719 -37.375 -21.906 1 95.25 440 LEU B O 1
ATOM 7081 N N . LEU B 1 441 ? 14 -36.219 -21.172 1 97.06 441 LEU B N 1
ATOM 7082 C CA . LEU B 1 441 ? 13.406 -37.406 -20.547 1 97.06 441 LEU B CA 1
ATOM 7083 C C . LEU B 1 441 ? 13.016 -38.438 -21.594 1 97.06 441 LEU B C 1
ATOM 7085 O O . LEU B 1 441 ? 13.25 -39.656 -21.406 1 97.06 441 LEU B O 1
ATOM 7089 N N . ALA B 1 442 ? 12.414 -37.969 -22.672 1 97.94 442 ALA B N 1
ATOM 7090 C CA . ALA B 1 442 ? 12.047 -38.875 -23.766 1 97.94 442 ALA B CA 1
ATOM 7091 C C . ALA B 1 442 ? 13.281 -39.531 -24.344 1 97.94 442 ALA B C 1
ATOM 7093 O O . ALA B 1 442 ? 13.25 -40.75 -24.672 1 97.94 442 ALA B O 1
ATOM 7094 N N . LEU B 1 443 ? 14.32 -38.781 -24.547 1 97.19 443 LEU B N 1
ATOM 7095 C CA . LEU B 1 443 ? 15.586 -39.344 -25.031 1 97.19 443 LEU B CA 1
ATOM 7096 C C . LEU B 1 443 ? 16.141 -40.375 -24.047 1 97.19 443 LEU B C 1
ATOM 7098 O O . LEU B 1 443 ? 16.641 -41.406 -24.453 1 97.19 443 LEU B O 1
ATOM 7102 N N . ALA B 1 444 ? 16.031 -40.062 -22.828 1 96.19 444 ALA B N 1
ATOM 7103 C CA . ALA B 1 444 ? 16.484 -41 -21.797 1 96.19 444 ALA B CA 1
ATOM 7104 C C . ALA B 1 444 ? 15.711 -42.312 -21.875 1 96.19 444 ALA B C 1
ATOM 7106 O O . ALA B 1 444 ? 16.281 -43.375 -21.625 1 96.19 444 ALA B O 1
ATOM 7107 N N . ALA B 1 445 ? 14.461 -42.25 -22.109 1 96.69 445 ALA B N 1
ATOM 7108 C CA . ALA B 1 445 ? 13.633 -43.438 -22.281 1 96.69 445 ALA B CA 1
ATOM 7109 C C . ALA B 1 445 ? 14.164 -44.312 -23.406 1 96.69 445 ALA B C 1
ATOM 7111 O O . ALA B 1 445 ? 13.875 -45.5 -23.453 1 96.69 445 ALA B O 1
ATOM 7112 N N . GLN B 1 446 ? 14.93 -43.719 -24.312 1 96.81 446 GLN B N 1
ATOM 7113 C CA . GLN B 1 446 ? 15.492 -44.438 -25.438 1 96.81 446 GLN B CA 1
ATOM 7114 C C . GLN B 1 446 ? 16.953 -44.812 -25.203 1 96.81 446 GLN B C 1
ATOM 7116 O O . GLN B 1 446 ? 17.656 -45.25 -26.125 1 96.81 446 GLN B O 1
ATOM 7121 N N . GLY B 1 447 ? 17.422 -44.5 -24.078 1 95.12 447 GLY B N 1
ATOM 7122 C CA . GLY B 1 447 ? 18.766 -44.938 -23.703 1 95.12 447 GLY B CA 1
ATOM 7123 C C . GLY B 1 447 ? 19.797 -43.812 -23.75 1 95.12 447 GLY B C 1
ATOM 7124 O O . GLY B 1 447 ? 20.969 -44.031 -23.469 1 95.12 447 GLY B O 1
ATOM 7125 N N . HIS B 1 448 ? 19.375 -42.625 -24.156 1 93.56 448 HIS B N 1
ATOM 7126 C CA . HIS B 1 448 ? 20.297 -41.5 -24.109 1 93.56 448 HIS B CA 1
ATOM 7127 C C . HIS B 1 448 ? 20.5 -41 -22.688 1 93.56 448 HIS B C 1
ATOM 7129 O O . HIS B 1 448 ? 19.547 -40.906 -21.906 1 93.56 448 HIS B O 1
ATOM 7135 N N . PRO B 1 449 ? 21.703 -40.656 -22.359 1 87.69 449 PRO B N 1
ATOM 7136 C CA . PRO B 1 449 ? 21.953 -40.188 -20.984 1 87.69 449 PRO B CA 1
ATOM 7137 C C . PRO B 1 449 ? 21.375 -38.812 -20.734 1 87.69 449 PRO B C 1
ATOM 7139 O O . PRO B 1 449 ? 21.406 -37.938 -21.625 1 87.69 449 PRO B O 1
ATOM 7142 N N . LEU B 1 450 ? 20.844 -38.594 -19.562 1 85 450 LEU B N 1
ATOM 7143 C CA . LEU B 1 450 ? 20.438 -37.25 -19.156 1 85 450 LEU B CA 1
ATOM 7144 C C . LEU B 1 450 ? 21.656 -36.375 -18.875 1 85 450 LEU B C 1
ATOM 7146 O O . LEU B 1 450 ? 22.578 -36.812 -18.172 1 85 450 LEU B O 1
ATOM 7150 N N . PRO B 1 451 ? 21.656 -35.188 -19.594 1 73.5 451 PRO B N 1
ATOM 7151 C CA . PRO B 1 451 ? 22.812 -34.344 -19.344 1 73.5 451 PRO B CA 1
ATOM 7152 C C . PRO B 1 451 ? 22.891 -33.844 -17.906 1 73.5 451 PRO B C 1
ATOM 7154 O O . PRO B 1 451 ? 21.859 -33.594 -17.281 1 73.5 451 PRO B O 1
ATOM 7157 N N . THR B 1 452 ? 24.156 -33.906 -17.375 1 66 452 THR B N 1
ATOM 7158 C CA . THR B 1 452 ? 24.359 -33.5 -15.984 1 66 452 THR B CA 1
ATOM 7159 C C . THR B 1 452 ? 24.938 -32.094 -15.922 1 66 452 THR B C 1
ATOM 7161 O O . THR B 1 452 ? 24.906 -31.453 -14.867 1 66 452 THR B O 1
ATOM 7164 N N . GLU B 1 453 ? 25.453 -31.547 -17.031 1 63.56 453 GLU B N 1
ATOM 7165 C CA . GLU B 1 453 ? 26.109 -30.25 -16.906 1 63.56 453 GLU B CA 1
ATOM 7166 C C . GLU B 1 453 ? 25.156 -29.109 -17.266 1 63.56 453 GLU B C 1
ATOM 7168 O O . GLU B 1 453 ? 24.406 -29.203 -18.234 1 63.56 453 GLU B O 1
ATOM 7173 N N . PRO B 1 454 ? 25.203 -28.125 -16.281 1 58.81 454 PRO B N 1
ATOM 7174 C CA . PRO B 1 454 ? 24.359 -26.969 -16.609 1 58.81 454 PRO B CA 1
ATOM 7175 C C . PRO B 1 454 ? 24.828 -26.266 -17.875 1 58.81 454 PRO B C 1
ATOM 7177 O O . PRO B 1 454 ? 26.016 -26.266 -18.188 1 58.81 454 PRO B O 1
ATOM 7180 N N . ALA B 1 455 ? 24 -26.078 -18.891 1 56.31 455 ALA B N 1
ATOM 7181 C CA . ALA B 1 455 ? 24.406 -25.219 -20.016 1 56.31 455 ALA B CA 1
ATOM 7182 C C . ALA B 1 455 ? 24.922 -23.875 -19.516 1 56.31 455 ALA B C 1
ATOM 7184 O O . ALA B 1 455 ? 24.609 -23.453 -18.406 1 56.31 455 ALA B O 1
ATOM 7185 N N . ALA B 1 456 ? 25.719 -23.047 -20.438 1 56 456 ALA B N 1
ATOM 7186 C CA . ALA B 1 456 ? 26.438 -21.797 -20.172 1 56 456 ALA B CA 1
ATOM 7187 C C . ALA B 1 456 ? 25.531 -20.766 -19.5 1 56 456 ALA B C 1
ATOM 7189 O O . ALA B 1 456 ? 24.422 -20.5 -19.969 1 56 456 ALA B O 1
ATOM 7190 N N . GLN B 1 457 ? 25.781 -20.484 -18.203 1 72.44 457 GLN B N 1
ATOM 7191 C CA . GLN B 1 457 ? 24.875 -19.703 -17.359 1 72.44 457 GLN B CA 1
ATOM 7192 C C . GLN B 1 457 ? 25.578 -18.469 -16.781 1 72.44 457 GLN B C 1
ATOM 7194 O O . GLN B 1 457 ? 26.812 -18.438 -16.719 1 72.44 457 GLN B O 1
ATOM 7199 N N . ARG B 1 458 ? 25.219 -17.234 -17.172 1 86.62 458 ARG B N 1
ATOM 7200 C CA . ARG B 1 458 ? 25.672 -16.062 -16.438 1 86.62 458 ARG B CA 1
ATOM 7201 C C . ARG B 1 458 ? 25.5 -16.266 -14.938 1 86.62 458 ARG B C 1
ATOM 7203 O O . ARG B 1 458 ? 24.469 -16.766 -14.484 1 86.62 458 ARG B O 1
ATOM 7210 N N . LEU B 1 459 ? 26.672 -16.031 -14.297 1 92.81 459 LEU B N 1
ATOM 7211 C CA . LEU B 1 459 ? 26.688 -16.188 -12.844 1 92.81 459 LEU B CA 1
ATOM 7212 C C . LEU B 1 459 ? 26.406 -14.859 -12.156 1 92.81 459 LEU B C 1
ATOM 7214 O O . LEU B 1 459 ? 26.969 -13.828 -12.531 1 92.81 459 LEU B O 1
ATOM 7218 N N . VAL B 1 460 ? 25.453 -14.836 -11.219 1 95.69 460 VAL B N 1
ATOM 7219 C CA . VAL B 1 460 ? 25.203 -13.695 -10.359 1 95.69 460 VAL B CA 1
ATOM 7220 C C . VAL B 1 460 ? 25.562 -14.031 -8.914 1 95.69 460 VAL B C 1
ATOM 7222 O O . VAL B 1 460 ? 24.969 -14.922 -8.305 1 95.69 460 VAL B O 1
ATOM 7225 N N . GLU B 1 461 ? 26.516 -13.336 -8.367 1 96.31 461 GLU B N 1
ATOM 7226 C CA . GLU B 1 461 ? 27 -13.602 -7.012 1 96.31 461 GLU B CA 1
ATOM 7227 C C . GLU B 1 461 ? 26.25 -12.758 -5.984 1 96.31 461 GLU B C 1
ATOM 7229 O O . GLU B 1 461 ? 25.969 -11.578 -6.23 1 96.31 461 GLU B O 1
ATOM 7234 N N . PRO B 1 462 ? 25.984 -13.359 -4.848 1 96.94 462 PRO B N 1
ATOM 7235 C CA . PRO B 1 462 ? 25.375 -12.555 -3.787 1 96.94 462 PRO B CA 1
ATOM 7236 C C . PRO B 1 462 ? 26.359 -11.594 -3.129 1 96.94 462 PRO B C 1
ATOM 7238 O O . PRO B 1 462 ? 27.562 -11.828 -3.164 1 96.94 462 PRO B O 1
ATOM 7241 N N . VAL B 1 463 ? 25.844 -10.547 -2.666 1 97.31 463 VAL B N 1
ATOM 7242 C CA . VAL B 1 463 ? 26.594 -9.641 -1.811 1 97.31 463 VAL B CA 1
ATOM 7243 C C . VAL B 1 463 ? 26.25 -9.906 -0.346 1 97.31 463 VAL B C 1
ATOM 7245 O O . VAL B 1 463 ? 25.109 -9.703 0.082 1 97.31 463 VAL B O 1
ATOM 7248 N N . PRO B 1 464 ? 27.203 -10.336 0.49 1 96.31 464 PRO B N 1
ATOM 7249 C CA . PRO B 1 464 ? 26.922 -10.773 1.858 1 96.31 464 PRO B CA 1
ATOM 7250 C C . PRO B 1 464 ? 26.188 -9.727 2.684 1 96.31 464 PRO B C 1
ATOM 7252 O O . PRO B 1 464 ? 25.234 -10.055 3.391 1 96.31 464 PRO B O 1
ATOM 7255 N N . ASP B 1 465 ? 26.547 -8.469 2.549 1 96.88 465 ASP B N 1
ATOM 7256 C CA . ASP B 1 465 ? 25.875 -7.406 3.299 1 96.88 465 ASP B CA 1
ATOM 7257 C C . ASP B 1 465 ? 24.406 -7.293 2.9 1 96.88 465 ASP B C 1
ATOM 7259 O O . ASP B 1 465 ? 23.562 -7 3.74 1 96.88 465 ASP B O 1
ATOM 7263 N N . HIS B 1 466 ? 24.172 -7.477 1.672 1 97.75 466 HIS B N 1
ATOM 7264 C CA . HIS B 1 466 ? 22.781 -7.434 1.194 1 97.75 466 HIS B CA 1
ATOM 7265 C C . HIS B 1 466 ? 21.969 -8.594 1.757 1 97.75 466 HIS B C 1
ATOM 7267 O O . HIS B 1 466 ? 20.797 -8.438 2.064 1 97.75 466 HIS B O 1
ATOM 7273 N N . HIS B 1 467 ? 22.641 -9.742 1.897 1 97.69 467 HIS B N 1
ATOM 7274 C CA . HIS B 1 467 ? 21.953 -10.922 2.41 1 97.69 467 HIS B CA 1
ATOM 7275 C C . HIS B 1 467 ? 21.438 -10.695 3.83 1 97.69 467 HIS B C 1
ATOM 7277 O O . HIS B 1 467 ? 20.328 -11.078 4.16 1 97.69 467 HIS B O 1
ATOM 7283 N N . GLU B 1 468 ? 22.234 -10.117 4.629 1 97.44 468 GLU B N 1
ATOM 7284 C CA . GLU B 1 468 ? 21.828 -9.836 6.004 1 97.44 468 GLU B CA 1
ATOM 7285 C C . GLU B 1 468 ? 20.625 -8.891 6.047 1 97.44 468 GLU B C 1
ATOM 7287 O O . GLU B 1 468 ? 19.719 -9.078 6.852 1 97.44 468 GLU B O 1
ATOM 7292 N N . LEU B 1 469 ? 20.641 -7.891 5.195 1 97.44 469 LEU B N 1
ATOM 7293 C CA . LEU B 1 469 ? 19.531 -6.953 5.109 1 97.44 469 LEU B CA 1
ATOM 7294 C C . LEU B 1 469 ? 18.25 -7.664 4.684 1 97.44 469 LEU B C 1
ATOM 7296 O O . LEU B 1 469 ? 17.172 -7.414 5.242 1 97.44 469 LEU B O 1
ATOM 7300 N N . TYR B 1 470 ? 18.312 -8.555 3.748 1 98.06 470 TYR B N 1
ATOM 7301 C CA . TYR B 1 470 ? 17.141 -9.242 3.244 1 98.06 470 TYR B CA 1
ATOM 7302 C C . TYR B 1 470 ? 16.656 -10.289 4.238 1 98.06 470 TYR B C 1
ATOM 7304 O O . TYR B 1 470 ? 15.453 -10.57 4.32 1 98.06 470 TYR B O 1
ATOM 7312 N N . ARG B 1 471 ? 17.531 -10.859 5.035 1 97.31 471 ARG B N 1
ATOM 7313 C CA . ARG B 1 471 ? 17.109 -11.727 6.121 1 97.31 471 ARG B CA 1
ATOM 7314 C C . ARG B 1 471 ? 16.266 -10.961 7.137 1 97.31 471 ARG B C 1
ATOM 7316 O O . ARG B 1 471 ? 15.234 -11.453 7.598 1 97.31 471 ARG B O 1
ATOM 7323 N N . ALA B 1 472 ? 16.75 -9.797 7.453 1 96.38 472 ALA B N 1
ATOM 7324 C CA . ALA B 1 472 ? 15.992 -8.945 8.367 1 96.38 472 ALA B CA 1
ATOM 7325 C C . ALA B 1 472 ? 14.648 -8.547 7.766 1 96.38 472 ALA B C 1
ATOM 7327 O O . ALA B 1 472 ? 13.625 -8.539 8.461 1 96.38 472 ALA B O 1
ATOM 7328 N N . ALA B 1 473 ? 14.641 -8.18 6.508 1 96.94 473 ALA B N 1
ATOM 7329 C CA . ALA B 1 473 ? 13.406 -7.836 5.812 1 96.94 473 ALA B CA 1
ATOM 7330 C C . ALA B 1 473 ? 12.422 -9 5.82 1 96.94 473 ALA B C 1
ATOM 7332 O O . ALA B 1 473 ? 11.211 -8.805 5.992 1 96.94 473 ALA B O 1
ATOM 7333 N N . THR B 1 474 ? 12.945 -10.211 5.637 1 97.25 474 THR B N 1
ATOM 7334 C CA . THR B 1 474 ? 12.117 -11.406 5.652 1 97.25 474 THR B CA 1
ATOM 7335 C C . THR B 1 474 ? 11.438 -11.578 7.008 1 97.25 474 THR B C 1
ATOM 7337 O O . THR B 1 474 ? 10.258 -11.906 7.082 1 97.25 474 THR B O 1
ATOM 7340 N N . GLN B 1 475 ? 12.172 -11.352 8.031 1 96.06 475 GLN B N 1
ATOM 7341 C CA . GLN B 1 475 ? 11.617 -11.461 9.383 1 96.06 475 GLN B CA 1
ATOM 7342 C C . GLN B 1 475 ? 10.531 -10.422 9.609 1 96.06 475 GLN B C 1
ATOM 7344 O O . GLN B 1 475 ? 9.5 -10.719 10.219 1 96.06 475 GLN B O 1
ATOM 7349 N N . ARG B 1 476 ? 10.758 -9.18 9.172 1 95.38 476 ARG B N 1
ATOM 7350 C CA . ARG B 1 476 ? 9.742 -8.133 9.281 1 95.38 476 ARG B CA 1
ATOM 7351 C C . ARG B 1 476 ? 8.469 -8.531 8.547 1 95.38 476 ARG B C 1
ATOM 7353 O O . ARG B 1 476 ? 7.363 -8.312 9.047 1 95.38 476 ARG B O 1
ATOM 7360 N N . MET B 1 477 ? 8.625 -9.086 7.379 1 96.56 477 MET B N 1
ATOM 7361 C CA . MET B 1 477 ? 7.477 -9.523 6.598 1 96.56 477 MET B CA 1
ATOM 7362 C C . MET B 1 477 ? 6.703 -10.617 7.328 1 96.56 477 MET B C 1
ATOM 7364 O O . MET B 1 477 ? 5.469 -10.609 7.336 1 96.56 477 MET B O 1
ATOM 7368 N N . ARG B 1 478 ? 7.426 -11.539 7.918 1 95.06 478 ARG B N 1
ATOM 7369 C CA . ARG B 1 478 ? 6.793 -12.641 8.641 1 95.06 478 ARG B CA 1
ATOM 7370 C C . ARG B 1 478 ? 5.98 -12.125 9.82 1 95.06 478 ARG B C 1
ATOM 7372 O O . ARG B 1 478 ? 4.844 -12.547 10.039 1 95.06 478 ARG B O 1
ATOM 7379 N N . VAL B 1 479 ? 6.527 -11.234 10.562 1 95.69 479 VAL B N 1
ATOM 7380 C CA . VAL B 1 479 ? 5.875 -10.688 11.75 1 95.69 479 VAL B CA 1
ATOM 7381 C C . VAL B 1 479 ? 4.637 -9.891 11.336 1 95.69 479 VAL B C 1
ATOM 7383 O O . VAL B 1 479 ? 3.566 -10.047 11.93 1 95.69 479 VAL B O 1
ATOM 7386 N N . LEU B 1 480 ? 4.801 -9.023 10.367 1 96.62 480 LEU B N 1
ATOM 7387 C CA . LEU B 1 480 ? 3.666 -8.25 9.875 1 96.62 480 LEU B CA 1
ATOM 7388 C C . LEU B 1 480 ? 2.584 -9.164 9.312 1 96.62 480 LEU B C 1
ATOM 7390 O O . LEU B 1 480 ? 1.398 -8.984 9.602 1 96.62 480 LEU B O 1
ATOM 7394 N N . GLY B 1 481 ? 2.99 -10.148 8.508 1 95.62 481 GLY B N 1
ATOM 7395 C CA . GLY B 1 481 ? 2.041 -11.109 7.961 1 95.62 481 GLY B CA 1
ATOM 7396 C C . GLY B 1 481 ? 1.245 -11.836 9.031 1 95.62 481 GLY B C 1
ATOM 7397 O O . GLY B 1 481 ? 0.03 -11.992 8.906 1 95.62 481 GLY B O 1
ATOM 7398 N N . ALA B 1 482 ? 1.891 -12.258 10.07 1 94.19 482 ALA B N 1
ATOM 7399 C CA . ALA B 1 482 ? 1.233 -12.953 11.172 1 94.19 482 ALA B CA 1
ATOM 7400 C C . ALA B 1 482 ? 0.219 -12.055 11.867 1 94.19 482 ALA B C 1
ATOM 7402 O O . ALA B 1 482 ? -0.865 -12.5 12.242 1 94.19 482 ALA B O 1
ATOM 7403 N N . ALA B 1 483 ? 0.571 -10.844 12.062 1 94.88 483 ALA B N 1
ATOM 7404 C CA . ALA B 1 483 ? -0.339 -9.883 12.688 1 94.88 483 ALA B CA 1
ATOM 7405 C C . ALA B 1 483 ? -1.591 -9.688 11.836 1 94.88 483 ALA B C 1
ATOM 7407 O O . ALA B 1 483 ? -2.705 -9.633 12.359 1 94.88 483 ALA B O 1
ATOM 7408 N N . LEU B 1 484 ? -1.404 -9.539 10.562 1 95.25 484 LEU B N 1
ATOM 7409 C CA . LEU B 1 484 ? -2.521 -9.344 9.648 1 95.25 484 LEU B CA 1
ATOM 7410 C C . LEU B 1 484 ? -3.424 -10.57 9.617 1 95.25 484 LEU B C 1
ATOM 7412 O O . LEU B 1 484 ? -4.648 -10.445 9.555 1 95.25 484 LEU B O 1
ATOM 7416 N N . ASP B 1 485 ? -2.791 -11.711 9.664 1 91.69 485 ASP B N 1
ATOM 7417 C CA . ASP B 1 485 ? -3.557 -12.961 9.703 1 91.69 485 ASP B CA 1
ATOM 7418 C C . ASP B 1 485 ? -4.422 -13.031 10.961 1 91.69 485 ASP B C 1
ATOM 7420 O O . ASP B 1 485 ? -5.574 -13.461 10.898 1 91.69 485 ASP B O 1
ATOM 7424 N N . ARG B 1 486 ? -3.883 -12.672 12.062 1 91.38 486 ARG B N 1
ATOM 7425 C CA . ARG B 1 486 ? -4.625 -12.672 13.32 1 91.38 486 ARG B CA 1
ATOM 7426 C C . ARG B 1 486 ? -5.82 -11.727 13.25 1 91.38 486 ARG B C 1
ATOM 7428 O O . ARG B 1 486 ? -6.902 -12.047 13.742 1 91.38 486 ARG B O 1
ATOM 7435 N N . LEU B 1 487 ? -5.633 -10.609 12.688 1 92.75 487 LEU B N 1
ATOM 7436 C CA . LEU B 1 487 ? -6.703 -9.633 12.547 1 92.75 487 LEU B CA 1
ATOM 7437 C C . LEU B 1 487 ? -7.828 -10.18 11.672 1 92.75 487 LEU B C 1
ATOM 7439 O O . LEU B 1 487 ? -9.008 -10.016 11.992 1 92.75 487 LEU B O 1
ATOM 7443 N N . ARG B 1 488 ? -7.516 -10.734 10.555 1 89.62 488 ARG B N 1
ATOM 7444 C CA . ARG B 1 488 ? -8.508 -11.281 9.641 1 89.62 488 ARG B CA 1
ATOM 7445 C C . ARG B 1 488 ? -9.32 -12.383 10.312 1 89.62 488 ARG B C 1
ATOM 7447 O O . ARG B 1 488 ? -10.547 -12.414 10.203 1 89.62 488 ARG B O 1
ATOM 7454 N N . LYS B 1 489 ? -8.656 -13.242 11.023 1 85.81 489 LYS B N 1
ATOM 7455 C CA . LYS B 1 489 ? -9.328 -14.352 11.695 1 85.81 489 LYS B CA 1
ATOM 7456 C C . LYS B 1 489 ? -10.242 -13.836 12.805 1 85.81 489 LYS B C 1
ATOM 7458 O O . LYS B 1 489 ? -11.297 -14.422 13.07 1 85.81 489 LYS B O 1
ATOM 7463 N N . ALA B 1 490 ? -9.836 -12.758 13.445 1 84.62 490 ALA B N 1
ATOM 7464 C CA . ALA B 1 490 ? -10.648 -12.156 14.508 1 84.62 490 ALA B CA 1
ATOM 7465 C C . ALA B 1 490 ? -11.922 -11.547 13.938 1 84.62 490 ALA B C 1
ATOM 7467 O O . ALA B 1 490 ? -12.953 -11.492 14.617 1 84.62 490 ALA B O 1
ATOM 7468 N N . GLN B 1 491 ? -11.812 -11.008 12.797 1 78.88 491 GLN B N 1
ATOM 7469 C CA . GLN B 1 491 ? -12.969 -10.375 12.156 1 78.88 491 GLN B CA 1
ATOM 7470 C C . GLN B 1 491 ? -13.938 -11.43 11.617 1 78.88 491 GLN B C 1
ATOM 7472 O O . GLN B 1 491 ? -15.133 -11.164 11.461 1 78.88 491 GLN B O 1
ATOM 7477 N N . GLU B 1 492 ? -13.438 -12.594 11.109 1 66.5 492 GLU B N 1
ATOM 7478 C CA . GLU B 1 492 ? -14.281 -13.68 10.602 1 66.5 492 GLU B CA 1
ATOM 7479 C C . GLU B 1 492 ? -15.039 -14.359 11.742 1 66.5 492 GLU B C 1
ATOM 7481 O O . GLU B 1 492 ? -16.062 -15.008 11.508 1 66.5 492 GLU B O 1
ATOM 7486 N N . VAL B 1 493 ? -14.594 -14.398 13.141 1 50.12 493 VAL B N 1
ATOM 7487 C CA . VAL B 1 493 ? -15.305 -15.023 14.25 1 50.12 493 VAL B CA 1
ATOM 7488 C C . VAL B 1 493 ? -16.578 -14.25 14.555 1 50.12 493 VAL B C 1
ATOM 7490 O O . VAL B 1 493 ? -16.531 -13.055 14.867 1 50.12 493 VAL B O 1
ATOM 7493 N N . PRO B 1 494 ? -17.609 -14.734 14.164 1 48.84 494 PRO B N 1
ATOM 7494 C CA . PRO B 1 494 ? -18.906 -14.18 14.57 1 48.84 494 PRO B CA 1
ATOM 7495 C C . PRO B 1 494 ? -18.969 -13.859 16.062 1 48.84 494 PRO B C 1
ATOM 7497 O O . PRO B 1 494 ? -18.375 -14.578 16.875 1 48.84 494 PRO B O 1
ATOM 7500 N N . THR B 1 495 ? -19.047 -12.547 16.5 1 38.19 495 THR B N 1
ATOM 7501 C CA . THR B 1 495 ? -19.438 -12.227 17.875 1 38.19 495 THR B CA 1
ATOM 7502 C C . THR B 1 495 ? -20.609 -13.109 18.312 1 38.19 495 THR B C 1
ATOM 7504 O O . THR B 1 495 ? -21.719 -12.969 17.812 1 38.19 495 THR B O 1
ATOM 7507 N N . CYS B 1 496 ? -20.484 -14.312 18.547 1 34.03 496 CYS B N 1
ATOM 7508 C CA . CYS B 1 496 ? -21.5 -15.031 19.312 1 34.03 496 CYS B CA 1
ATOM 7509 C C . CYS B 1 496 ? -21.688 -14.406 20.688 1 34.03 496 CYS B C 1
ATOM 7511 O O . CYS B 1 496 ? -20.859 -14.578 21.578 1 34.03 496 CYS B O 1
ATOM 7513 N N . ASP B 1 497 ? -22.109 -13.141 20.703 1 31.48 497 ASP B N 1
ATOM 7514 C CA . ASP B 1 497 ? -22.781 -12.852 21.953 1 31.48 497 ASP B CA 1
ATOM 7515 C C . ASP B 1 497 ? -23.766 -13.969 22.312 1 31.48 497 ASP B C 1
ATOM 7517 O O . ASP B 1 497 ? -24.672 -14.281 21.531 1 31.48 497 ASP B O 1
ATOM 7521 N N . PRO B 1 498 ? -23.375 -14.898 23.203 1 32.56 498 PRO B N 1
ATOM 7522 C CA . PRO B 1 498 ? -24.5 -15.594 23.828 1 32.56 498 PRO B CA 1
ATOM 7523 C C . PRO B 1 498 ? -25.562 -14.633 24.359 1 32.56 498 PRO B C 1
ATOM 7525 O O . PRO B 1 498 ? -25.234 -13.539 24.812 1 32.56 498 PRO B O 1
ATOM 7528 N N . ALA B 1 499 ? -26.75 -14.906 24.016 1 22.16 499 ALA B N 1
ATOM 7529 C CA . ALA B 1 499 ? -27.766 -14.43 24.953 1 22.16 499 ALA B CA 1
ATOM 7530 C C . ALA B 1 499 ? -27.531 -15 26.344 1 22.16 499 ALA B C 1
ATOM 7532 O O . ALA B 1 499 ? -27.234 -16.188 26.5 1 22.16 499 ALA B O 1
#

Sequence (998 aa):
MTGQHFTQPMRTPPPVMLSLDLGSSGLKGSAFDTLGRSLAGLEAHAPVALRYAPGGVAEVDLPALIQGIEEILDRLHQRLGQRPVLGVALTSFVSSLVALDTADRPIGPVLSYADTRSAGEVAAVARRVDPEQVGCPAFSAYWPAQIRWWQAAHPHLHAARYCSVPDYLLRRWTGAWVTSYSLASWTGMLDRFSLSWNAEALAAAEVRADQLPELADYDLAFSLRPEFQARWPKLAHVPFYLGVSDGATATVGSGALLPGRFALTVGSTSAVRMALTGPPPAIPPGLWSYRITREIHLLGGALTEGGNLYSWLTSTLQLGGKELEEELLGIAPDSHGLTFIPSLGGTRSPDYDPHARGTVHGLSYATTPAQIARAGMEGVACRLADLAWRLPITDDAVFIASGKALLASRPWQQMLADALGRPLLLEDRPAGASARGAALLALAAQGHPLPTEPAAQRLVEPVPDHHELYRAATQRMRVLGAALDRLRKAQEVPTCDPAMTGQHFTQPMRTPPPVMLSLDLGSSGLKGSAFDTLGRSLAGLEAHAPVALRYAPGGVAEVDLPALIQGIEEILDRLHQRLGQRPVLGVALTSFVSSLVALDTADRPIGPVLSYADTRSAGEVAAVARRVDPEQVGCPAFSAYWPAQIRWWQAAHPHLHAARYCSVPDYLLRRWTGAWVTSYSLASWTGMLDRFSLSWNAEALAAAEVRADQLPELADYDLAFSLRPEFQARWPKLAHVPFYLGVSDGATATVGSGALLPGRFALTVGSTSAVRMALTGPPPAIPPGLWSYRITREIHLLGGALTEGGNLYSWLTSTLQLGGKELEEELLGIAPDSHGLTFIPSLGGTRSPDYDPHARGTVHGLSYATTPAQIARAGMEGVACRLADLAWRLPITDDAVFIASGKALLASRPWQQMLADALGRPLLLEDRPAGASARGAALLALAAQGHPLPTEPAAQRLVEPVPDHHELYRAATQRMRVLGAALDRLRKAQEVPTCDPA

Foldseek 3Di:
DPPPPPPPPPPADAEWEKFWEAEQQWIKIFIAGLQLDTDPPQMDIDGFHWDDDPPQDTFGPLVSSLVGRVVSVLSNLVRCPRHAYQAYFYAYAALWKFFADPVRHTDDTIGALRRQNLVVLQVLLQVQADCQFLFFHRASSAQLSVLQSRCVVCVVDDGQAMEHSLQSSCCQFFVAQEAEQQRSSRRSQAGLAPRAGHPRSCVSSVHDRVRHGHYDWFLDWGATDPVVCVVRVSRRPHTYTHYHYLVLQLCLLQLQQDPQEWEWEAAQWTKIKHKDFAGDDDAFAQWGWGDSTNGIIITIDIWNHGVVVLVVLCVVQVHDDPVLLVVLQPDAFPPQQKQWAPQCQHTRGRPNGRPDHIDIPRDDPPHDSSNVSSNNLLNSLLVNLVRVVSDPHDPSHEYEYEYDRCVVHPSSQQSNQQQNQHKYQYDDRDSHRSRSSSSQVNSVSVPRDRDNDRPRDDMHHHDPVSNVSSVVSSVVNVVVSVVVVVVVVVVVPPPPPDD/DPPPPPPPPPPADAEWEKFWEAEQQWIKIFIAGLQLATDPPQMDIDGFHWDDDPPQDTFGPLVSSLVGRVVSVLSNLVVCPRHAYQAYFYAYAALWKFFADPVRHTDDTIGALRRQNLVVLQVLLQVQADCQFLFFHRASSAQLSVLQRRCVVCVVDDGQAMEHSLQSSCCQFFVAQEAEQQRSSRRSQAGLAPRAGHPSSCVSSVHDRVRHGHYDWFLDWGATDPVVCVVRVSRRPHTYTHYHYLVLQLCLLQLQQDPQEWEWEAAQWIKIKHKDFAGDDDAFAQWGWGDSTNGIIITIDIWNHGVVVLVVLCVVQVHDDPVLLVVLQPDAFPPQQKQWAPQCQHTRGRPNGRPDHIDIPRDDPPHDSSNVSSNNLLNSLLVNLVRVVSDPHDPSHEYEYEYDRCVVHPSSQQSNQQQNQHKYFYDDRDSHRSRSSSSQVNSVSVPRDRDNDRPRTDIHHHDPVSNVSSVVSSVVNVVVSVVVVVVVVVVVPPPPPDD

InterPro domains:
  IPR000577 Carbohydrate kinase, FGGY [PIRSF000538] (16-449)
  IPR018484 Carbohydrate kinase FGGY, N-terminal [PF00370] (16-253)
  IPR018485 Carbohydrate kinase FGGY, C-terminal [PF02782] (269-445)
  IPR043129 ATPase, nucleotide binding domain [SSF53067] (17-256)
  IPR043129 ATPase, nucleotide binding domain [SSF53067] (256-486)
  IPR050406 FGGY Carbohydrate Kinase [PTHR43095] (15-476)